Protein AF-A0A7C5P4D6-F1 (afdb_monomer)

Radius of gyration: 28.46 Å; Cα contacts (8 Å, |Δi|>4): 1474; chains: 1; bounding box: 68×71×88 Å

Structure (mmCIF, N/CA/C/O backbone):
data_AF-A0A7C5P4D6-F1
#
_entry.id   AF-A0A7C5P4D6-F1
#
loop_
_atom_site.group_PDB
_atom_site.id
_atom_site.type_symbol
_atom_site.label_atom_id
_atom_site.label_alt_id
_atom_site.label_comp_id
_atom_site.label_asym_id
_atom_site.label_entity_id
_atom_site.label_seq_id
_atom_site.pdbx_PDB_ins_code
_atom_site.Cartn_x
_atom_site.Cartn_y
_atom_site.Cartn_z
_atom_site.occupancy
_atom_site.B_iso_or_equiv
_atom_site.auth_seq_id
_atom_site.auth_comp_id
_atom_site.auth_asym_id
_atom_site.auth_atom_id
_atom_site.pdbx_PDB_model_num
ATOM 1 N N . MET A 1 1 ? -28.404 42.994 -26.371 1.00 26.83 1 MET A N 1
ATOM 2 C CA . MET A 1 1 ? -28.869 44.111 -25.516 1.00 26.83 1 MET A CA 1
ATOM 3 C C . MET A 1 1 ? -28.446 43.822 -24.074 1.00 26.83 1 MET A C 1
ATOM 5 O O . MET A 1 1 ? -28.413 42.658 -23.699 1.00 26.83 1 MET A O 1
ATOM 9 N N . LYS A 1 2 ? -27.979 44.840 -23.342 1.00 23.42 2 LYS A N 1
ATOM 10 C CA . LYS A 1 2 ? -27.209 44.763 -22.082 1.00 23.42 2 LYS A CA 1
ATOM 11 C C . LYS A 1 2 ? -28.049 44.432 -20.825 1.00 23.42 2 LYS A C 1
ATOM 13 O O . LYS A 1 2 ? -29.113 45.012 -20.668 1.00 23.42 2 LYS A O 1
ATOM 18 N N . MET A 1 3 ? -27.391 43.708 -19.897 1.00 22.25 3 MET A N 1
ATOM 19 C CA . MET A 1 3 ? -27.458 43.741 -18.408 1.00 22.25 3 MET A CA 1
ATOM 20 C C . MET A 1 3 ? -28.682 43.146 -17.661 1.00 22.25 3 MET A C 1
ATOM 22 O O . MET A 1 3 ? -29.772 43.150 -18.214 1.00 22.25 3 MET A O 1
ATOM 26 N N . PRO A 1 4 ? -28.576 42.805 -16.345 1.00 33.78 4 PRO A N 1
ATOM 27 C CA . PRO A 1 4 ? -27.425 42.291 -15.565 1.00 33.78 4 PRO A CA 1
ATOM 28 C C . PRO A 1 4 ? -27.786 41.177 -14.532 1.00 33.78 4 PRO A C 1
ATOM 30 O O . PRO A 1 4 ? -28.894 41.129 -14.009 1.00 33.78 4 PRO A O 1
ATOM 33 N N . PHE A 1 5 ? -26.812 40.352 -14.118 1.00 22.14 5 PHE A N 1
ATOM 34 C CA . PHE A 1 5 ? -26.905 39.506 -12.910 1.00 22.14 5 PHE A CA 1
ATOM 35 C C . PHE A 1 5 ? -26.071 40.111 -11.767 1.00 22.14 5 PHE A C 1
ATOM 37 O O . PHE A 1 5 ? -24.875 40.363 -11.921 1.00 22.14 5 PHE A O 1
ATOM 44 N N . ARG A 1 6 ? -26.708 40.351 -10.613 1.00 24.42 6 ARG A N 1
ATOM 45 C CA . ARG A 1 6 ? -26.084 40.775 -9.347 1.00 24.42 6 ARG A CA 1
ATOM 46 C C . ARG A 1 6 ? -25.871 39.563 -8.426 1.00 24.42 6 ARG A C 1
ATOM 48 O O . ARG A 1 6 ? -26.814 38.844 -8.138 1.00 24.42 6 ARG A O 1
ATOM 55 N N . ARG A 1 7 ? -24.637 39.461 -7.913 1.00 23.03 7 ARG A N 1
ATOM 56 C CA . ARG A 1 7 ? -24.198 39.007 -6.573 1.00 23.03 7 ARG A CA 1
ATOM 57 C C . ARG A 1 7 ? -24.751 37.686 -6.004 1.00 23.03 7 ARG A C 1
ATOM 59 O O . ARG A 1 7 ? -25.777 37.692 -5.343 1.00 23.03 7 ARG A O 1
ATOM 66 N N . VAL A 1 8 ? -23.896 36.657 -6.014 1.00 23.56 8 VAL A N 1
ATOM 67 C CA . VAL A 1 8 ? -23.558 35.876 -4.806 1.00 23.56 8 VAL A CA 1
ATOM 68 C C . VAL A 1 8 ? -22.040 35.639 -4.816 1.00 23.56 8 VAL A C 1
ATOM 70 O O . VAL A 1 8 ? -21.530 34.814 -5.564 1.00 23.56 8 VAL A O 1
ATOM 73 N N . ILE A 1 9 ? -21.309 36.420 -4.020 1.00 22.61 9 ILE A N 1
ATOM 74 C CA . ILE A 1 9 ? -19.924 36.153 -3.609 1.00 22.61 9 ILE A CA 1
ATOM 75 C C . ILE A 1 9 ? -19.968 36.122 -2.084 1.00 22.61 9 ILE A C 1
ATOM 77 O O . ILE A 1 9 ? -20.488 37.063 -1.491 1.00 22.61 9 ILE A O 1
ATOM 81 N N . VAL A 1 10 ? -19.460 35.044 -1.485 1.00 23.52 10 VAL A N 1
ATOM 82 C CA . VAL A 1 10 ? -18.476 34.974 -0.383 1.00 23.52 10 VAL A CA 1
ATOM 83 C C . VAL A 1 10 ? -18.488 33.523 0.147 1.00 23.52 10 VAL A C 1
ATOM 85 O O . VAL A 1 10 ? -19.527 32.879 0.183 1.00 23.52 10 VAL A O 1
ATOM 88 N N . VAL A 1 11 ? -17.309 33.026 0.543 1.00 23.59 11 VAL A N 1
ATOM 89 C CA . VAL A 1 11 ? -16.950 31.657 0.990 1.00 23.59 11 VAL A CA 1
ATOM 90 C C . VAL A 1 11 ? -16.502 30.691 -0.120 1.00 23.59 11 VAL A C 1
ATOM 92 O O . VAL A 1 11 ? -17.075 29.634 -0.348 1.00 23.59 11 VAL A O 1
ATOM 95 N N . SER A 1 12 ? -15.403 31.023 -0.803 1.00 24.80 12 SER A N 1
ATOM 96 C CA . SER A 1 12 ? -14.541 30.026 -1.483 1.00 24.80 12 SER A CA 1
ATOM 97 C C . SER A 1 12 ? -13.058 30.434 -1.567 1.00 24.80 12 SER A C 1
ATOM 99 O O . SER A 1 12 ? -12.270 29.773 -2.232 1.00 24.80 12 SER A O 1
ATOM 101 N N . ALA A 1 13 ? -12.630 31.495 -0.873 1.00 23.03 13 ALA A N 1
ATOM 102 C CA . ALA A 1 13 ? -11.321 32.118 -1.106 1.00 23.03 13 ALA A CA 1
ATOM 103 C C . ALA A 1 13 ? -10.241 31.853 -0.033 1.00 23.03 13 ALA A C 1
ATOM 105 O O . ALA A 1 13 ? -9.234 32.549 -0.025 1.00 23.03 13 ALA A O 1
ATOM 106 N N . LEU A 1 14 ? -10.390 30.857 0.851 1.00 22.22 14 LEU A N 1
ATOM 107 C CA . LEU A 1 14 ? -9.424 30.635 1.950 1.00 22.22 14 LEU A CA 1
ATOM 108 C C . LEU A 1 14 ? -8.687 29.285 1.951 1.00 22.22 14 LEU A C 1
ATOM 110 O O . LEU A 1 14 ? -8.008 28.970 2.917 1.00 22.22 14 LEU A O 1
ATOM 114 N N . PHE A 1 15 ? -8.728 28.515 0.858 1.00 25.66 15 PHE A N 1
ATOM 115 C CA . PHE A 1 15 ? -7.950 27.264 0.747 1.00 25.66 15 PHE A CA 1
ATOM 116 C C . PHE A 1 15 ? -7.085 27.138 -0.521 1.00 25.66 15 PHE A C 1
ATOM 118 O O . PHE A 1 15 ? -6.513 26.078 -0.768 1.00 25.66 15 PHE A O 1
ATOM 125 N N . ALA A 1 16 ? -6.957 28.207 -1.317 1.00 24.05 16 ALA A N 1
ATOM 126 C CA . ALA A 1 16 ? -6.231 28.186 -2.594 1.00 24.05 16 ALA A CA 1
ATOM 127 C C . ALA A 1 16 ? -4.831 28.837 -2.570 1.00 24.05 16 ALA A C 1
ATOM 129 O O . ALA A 1 16 ? -4.090 28.689 -3.536 1.00 24.05 16 ALA A O 1
ATOM 130 N N . LEU A 1 17 ? -4.417 29.491 -1.479 1.00 22.38 17 LEU A N 1
ATOM 131 C CA . LEU A 1 17 ? -3.050 30.005 -1.323 1.00 22.38 17 LEU A CA 1
ATOM 132 C C . LEU A 1 17 ? -2.296 29.216 -0.251 1.00 22.38 17 LEU A C 1
ATOM 134 O O . LEU A 1 17 ? -2.285 29.602 0.909 1.00 22.38 17 LEU A O 1
ATOM 138 N N . LEU A 1 18 ? -1.689 28.097 -0.656 1.00 24.03 18 LEU A N 1
ATOM 139 C CA . LEU A 1 18 ? -0.498 27.502 -0.014 1.00 24.03 18 LEU A CA 1
ATOM 140 C C . LEU A 1 18 ? 0.200 26.447 -0.903 1.00 24.03 18 LEU A C 1
ATOM 142 O O . LEU A 1 18 ? 1.052 25.698 -0.436 1.00 24.03 18 LEU A O 1
ATOM 146 N N . LEU A 1 19 ? -0.126 26.376 -2.198 1.00 28.89 19 LEU A N 1
ATOM 147 C CA . LEU A 1 19 ? 0.451 25.401 -3.128 1.00 28.89 19 LEU A CA 1
ATOM 148 C C . LEU A 1 19 ? 1.497 26.067 -4.024 1.00 28.89 19 LEU A C 1
ATOM 150 O O . LEU A 1 19 ? 1.265 26.319 -5.202 1.00 28.89 19 LEU A O 1
ATOM 154 N N . ALA A 1 20 ? 2.663 26.335 -3.439 1.00 22.45 20 ALA A N 1
ATOM 155 C CA . ALA A 1 20 ? 3.894 26.469 -4.206 1.00 22.45 20 ALA A CA 1
ATOM 156 C C . ALA A 1 20 ? 4.461 25.061 -4.490 1.00 22.45 20 ALA A C 1
ATOM 158 O O . ALA A 1 20 ? 4.421 24.196 -3.606 1.00 22.45 20 ALA A O 1
ATOM 159 N N . PRO A 1 21 ? 4.998 24.796 -5.694 1.00 24.83 21 PRO A N 1
ATOM 160 C CA . PRO A 1 21 ? 5.620 23.523 -6.011 1.00 24.83 21 PRO A CA 1
ATOM 161 C C . PRO A 1 21 ? 6.975 23.458 -5.306 1.00 24.83 21 PRO A C 1
ATOM 163 O O . PRO A 1 21 ? 7.963 24.018 -5.771 1.00 24.83 21 PRO A O 1
ATOM 166 N N . ALA A 1 22 ? 7.050 22.751 -4.181 1.00 22.30 22 ALA A N 1
ATOM 167 C CA . ALA A 1 22 ? 8.331 22.358 -3.609 1.00 22.30 22 ALA A CA 1
ATOM 168 C C . ALA A 1 22 ? 8.947 21.227 -4.455 1.00 22.30 22 ALA A C 1
ATOM 170 O O . ALA A 1 22 ? 9.077 20.092 -4.007 1.00 22.30 22 ALA A O 1
ATOM 171 N N . MET A 1 23 ? 9.369 21.542 -5.686 1.00 26.27 23 MET A N 1
ATOM 172 C CA . MET A 1 23 ? 10.496 20.857 -6.325 1.00 26.27 23 MET A CA 1
ATOM 173 C C . MET A 1 23 ? 11.778 21.341 -5.640 1.00 26.27 23 MET A C 1
ATOM 175 O O . MET A 1 23 ? 12.597 22.062 -6.196 1.00 26.27 23 MET A O 1
ATOM 179 N N . GLY A 1 24 ? 11.917 20.989 -4.370 1.00 21.66 24 GLY A N 1
ATOM 180 C CA . GLY A 1 24 ? 13.135 21.153 -3.602 1.00 21.66 24 GLY A CA 1
ATOM 181 C C . GLY A 1 24 ? 13.577 19.770 -3.184 1.00 21.66 24 GLY A C 1
ATOM 182 O O . GLY A 1 24 ? 12.738 18.923 -2.889 1.00 21.66 24 GLY A O 1
ATOM 183 N N . LYS A 1 25 ? 14.888 19.535 -3.175 1.00 25.05 25 LYS A N 1
ATOM 184 C CA . LYS A 1 25 ? 15.529 18.361 -2.587 1.00 25.05 25 LYS A CA 1
ATOM 185 C C . LYS A 1 25 ? 15.072 18.212 -1.132 1.00 25.05 25 LYS A C 1
ATOM 187 O O . LYS A 1 25 ? 15.758 18.631 -0.207 1.00 25.05 25 LYS A O 1
ATOM 192 N N . GLY A 1 26 ? 13.911 17.603 -0.926 1.00 22.36 26 GLY A N 1
ATOM 193 C CA . GLY A 1 26 ? 13.533 16.992 0.324 1.00 22.36 26 GLY A CA 1
ATOM 194 C C . GLY A 1 26 ? 14.434 15.787 0.459 1.00 22.36 26 GLY A C 1
ATOM 195 O O . GLY A 1 26 ? 14.044 14.675 0.122 1.00 22.36 26 GLY A O 1
ATOM 196 N N . GLN A 1 27 ? 15.668 16.019 0.909 1.00 23.50 27 GLN A N 1
ATOM 197 C CA . GLN A 1 27 ? 16.342 15.024 1.712 1.00 23.50 27 GLN A CA 1
ATOM 198 C C . GLN A 1 27 ? 15.290 14.592 2.728 1.00 23.50 27 GLN A C 1
ATOM 200 O O . GLN A 1 27 ? 14.943 15.351 3.636 1.00 23.50 27 GLN A O 1
ATOM 205 N N . ALA A 1 28 ? 14.741 13.392 2.548 1.00 24.66 28 ALA A N 1
ATOM 206 C CA . ALA A 1 28 ? 14.330 12.619 3.690 1.00 24.66 28 ALA A CA 1
ATOM 207 C C . ALA A 1 28 ? 15.580 12.625 4.562 1.00 24.66 28 ALA A C 1
ATOM 209 O O . ALA A 1 28 ? 16.546 11.921 4.263 1.00 24.66 28 ALA A O 1
ATOM 210 N N . LYS A 1 29 ? 15.627 13.525 5.555 1.00 24.00 29 LYS A N 1
ATOM 211 C CA . LYS A 1 29 ? 16.566 13.374 6.649 1.00 24.00 29 LYS A CA 1
ATOM 212 C C . LYS A 1 29 ? 16.339 11.930 7.053 1.00 24.00 29 LYS A C 1
ATOM 214 O O . LYS A 1 29 ? 15.217 11.565 7.420 1.00 24.00 29 LYS A O 1
ATOM 219 N N . GLY A 1 30 ? 17.360 11.095 6.850 1.00 25.16 30 GLY A N 1
ATOM 220 C CA . GLY A 1 30 ? 17.362 9.756 7.411 1.00 25.16 30 GLY A CA 1
ATOM 221 C C . GLY A 1 30 ? 16.930 9.878 8.870 1.00 25.16 30 GLY A C 1
ATOM 222 O O . GLY A 1 30 ? 17.080 10.968 9.440 1.00 25.16 30 GLY A O 1
ATOM 223 N N . PRO A 1 31 ? 16.347 8.826 9.471 1.00 28.80 31 PRO A N 1
ATOM 224 C CA . PRO A 1 31 ? 16.069 8.879 10.896 1.00 28.80 31 PRO A CA 1
ATOM 225 C C . PRO A 1 31 ? 17.341 9.408 11.543 1.00 28.80 31 PRO A C 1
ATOM 227 O O . PRO A 1 31 ? 18.420 8.856 11.299 1.00 28.80 31 PRO A O 1
ATOM 230 N N . ALA A 1 32 ? 17.227 10.558 12.221 1.00 27.02 32 ALA A N 1
ATOM 231 C CA . ALA A 1 32 ? 18.311 11.048 13.043 1.00 27.02 32 ALA A CA 1
ATOM 232 C C . ALA A 1 32 ? 18.771 9.820 13.812 1.00 27.02 32 ALA A C 1
ATOM 234 O O . ALA A 1 32 ? 17.933 9.086 14.342 1.00 27.02 32 ALA A O 1
ATOM 235 N N . THR A 1 33 ? 20.059 9.517 13.731 1.00 28.22 33 THR A N 1
ATOM 236 C CA . THR A 1 33 ? 20.662 8.460 14.520 1.00 28.22 33 THR A CA 1
ATOM 237 C C . THR A 1 33 ? 20.361 8.790 15.975 1.00 28.22 33 THR A C 1
ATOM 239 O O . THR A 1 33 ? 21.097 9.533 16.611 1.00 28.22 33 THR A O 1
ATOM 242 N N . THR A 1 34 ? 19.245 8.281 16.497 1.00 32.47 34 THR A N 1
ATOM 243 C CA . THR A 1 34 ? 18.974 8.195 17.924 1.00 32.47 34 THR A CA 1
ATOM 244 C C . THR A 1 34 ? 19.808 7.018 18.400 1.00 32.47 34 THR A C 1
ATOM 246 O O . THR A 1 34 ? 19.328 5.901 18.602 1.00 32.47 34 THR A O 1
ATOM 249 N N . SER A 1 35 ? 21.119 7.249 18.422 1.00 31.47 35 SER A N 1
ATOM 250 C CA . SER A 1 35 ? 22.044 6.517 19.261 1.00 31.47 35 SER A CA 1
ATOM 251 C C . SER A 1 35 ? 21.631 6.801 20.701 1.00 31.47 35 SER A C 1
ATOM 253 O O . SER A 1 35 ? 21.723 7.940 21.153 1.00 31.47 35 SER A O 1
ATOM 255 N N . GLY A 1 36 ? 21.130 5.768 21.370 1.00 36.59 36 GLY A N 1
ATOM 256 C CA . GLY A 1 36 ? 20.595 5.831 22.723 1.00 36.59 36 GLY A CA 1
ATOM 257 C C . GLY A 1 36 ? 19.116 5.473 22.726 1.00 36.59 36 GLY A C 1
ATOM 258 O O . GLY A 1 36 ? 18.284 6.214 22.212 1.00 36.59 36 GLY A O 1
ATOM 259 N N . VAL A 1 37 ? 18.782 4.319 23.302 1.00 45.53 37 VAL A N 1
ATOM 260 C CA . VAL A 1 37 ? 17.476 4.159 23.949 1.00 45.53 37 VAL A CA 1
ATOM 261 C C . VAL A 1 37 ? 17.369 5.356 24.895 1.00 45.53 37 VAL A C 1
ATOM 263 O O . VAL A 1 37 ? 18.278 5.531 25.706 1.00 45.53 37 VAL A O 1
ATOM 266 N N . ASP A 1 38 ? 16.359 6.221 24.735 1.00 57.31 38 ASP A N 1
ATOM 267 C CA . ASP A 1 38 ? 16.073 7.253 25.740 1.00 57.31 38 ASP A CA 1
ATOM 268 C C . ASP A 1 38 ? 16.117 6.542 27.097 1.00 57.31 38 ASP A C 1
ATOM 270 O O . ASP A 1 38 ? 15.416 5.544 27.272 1.00 57.31 38 ASP A O 1
ATOM 274 N N . SER A 1 39 ? 16.976 6.991 28.017 1.00 63.94 39 SER A N 1
ATOM 275 C CA . SER A 1 39 ? 17.373 6.300 29.263 1.00 63.94 39 SER A CA 1
ATOM 276 C C . SER A 1 39 ? 16.221 5.923 30.213 1.00 63.94 39 SER A C 1
ATOM 278 O O . SER A 1 39 ? 16.452 5.350 31.274 1.00 63.94 39 SER A O 1
ATOM 280 N N . TYR A 1 40 ? 14.985 6.236 29.828 1.00 74.50 40 TYR A N 1
ATOM 281 C CA . TYR A 1 40 ? 13.726 6.008 30.526 1.00 74.50 40 TYR A CA 1
ATOM 282 C C . TYR A 1 40 ? 12.978 4.746 30.080 1.00 74.50 40 TYR A C 1
ATOM 284 O O . TYR A 1 40 ? 12.068 4.302 30.779 1.00 74.50 40 TYR A O 1
ATOM 292 N N . TYR A 1 41 ? 13.322 4.173 28.924 1.00 83.88 41 TYR A N 1
ATOM 293 C CA . TYR A 1 41 ? 12.714 2.934 28.450 1.00 83.88 41 TYR A CA 1
ATOM 294 C C . TYR A 1 41 ? 13.591 1.733 28.797 1.00 83.88 41 TYR A C 1
ATOM 296 O O . TYR A 1 41 ? 14.725 1.620 28.338 1.00 83.88 41 TYR A O 1
ATOM 304 N N . THR A 1 42 ? 13.034 0.791 29.553 1.00 84.19 42 THR A N 1
ATOM 305 C CA . THR A 1 42 ? 13.656 -0.521 29.802 1.00 84.19 42 THR A CA 1
ATOM 306 C C . THR A 1 42 ? 13.554 -1.435 28.579 1.00 84.19 42 THR A C 1
ATOM 308 O O . THR A 1 42 ? 14.387 -2.317 28.385 1.00 84.19 42 THR A O 1
ATOM 311 N N . VAL A 1 43 ? 12.559 -1.190 27.718 1.00 82.38 43 VAL A N 1
ATOM 312 C CA . VAL A 1 43 ? 12.343 -1.895 26.451 1.00 82.38 43 VAL A CA 1
ATOM 313 C C . VAL A 1 43 ? 12.235 -0.877 25.327 1.00 82.38 43 VAL A C 1
ATOM 315 O O . VAL A 1 43 ? 11.452 0.067 25.410 1.00 82.38 43 VAL A O 1
ATOM 318 N N . LYS A 1 44 ? 12.989 -1.084 24.242 1.00 82.25 44 LYS A N 1
ATOM 319 C CA . LYS A 1 44 ? 12.947 -0.193 23.078 1.00 82.25 44 LYS A CA 1
ATOM 320 C C . LYS A 1 44 ? 11.508 -0.086 22.538 1.00 82.25 44 LYS A C 1
ATOM 322 O O . LYS A 1 44 ? 10.923 -1.120 22.211 1.00 82.25 44 LYS A O 1
ATOM 327 N N . PRO A 1 45 ? 10.948 1.130 22.390 1.00 85.94 45 PRO A N 1
ATOM 328 C CA . PRO A 1 45 ? 9.602 1.300 21.856 1.00 85.94 45 PRO A CA 1
ATOM 329 C C . PRO A 1 45 ? 9.448 0.696 20.456 1.00 85.94 45 PRO A C 1
ATOM 331 O O . PRO A 1 45 ? 10.288 0.897 19.575 1.00 85.94 45 PRO A O 1
ATOM 334 N N . MET A 1 46 ? 8.353 -0.039 20.255 1.00 87.19 46 MET A N 1
ATOM 335 C CA . MET A 1 46 ? 8.069 -0.760 19.009 1.00 87.19 46 MET A CA 1
ATOM 336 C C . MET A 1 46 ? 7.322 0.095 17.976 1.00 87.19 46 MET A C 1
ATOM 338 O O . MET A 1 46 ? 7.450 -0.152 16.778 1.00 87.19 46 MET A O 1
ATOM 342 N N . PHE A 1 47 ? 6.550 1.090 18.425 1.00 89.38 47 PHE A N 1
ATOM 343 C CA . PHE A 1 47 ? 5.606 1.844 17.598 1.00 89.38 47 PHE A CA 1
ATOM 344 C C . PHE A 1 47 ? 6.057 3.291 17.436 1.00 89.38 47 PHE A C 1
ATOM 346 O O . PHE A 1 47 ? 5.927 4.094 18.358 1.00 89.38 47 PHE A O 1
ATOM 353 N N . HIS A 1 48 ? 6.565 3.655 16.262 1.00 87.81 48 HIS A N 1
ATOM 354 C CA . HIS A 1 48 ? 6.878 5.045 15.958 1.00 87.81 48 HIS A CA 1
ATOM 355 C C . HIS A 1 48 ? 5.640 5.758 15.375 1.00 87.81 48 HIS A C 1
ATOM 357 O O . HIS A 1 48 ? 4.926 5.137 14.593 1.00 87.81 48 HIS A O 1
ATOM 363 N N . PRO A 1 49 ? 5.406 7.050 15.678 1.00 86.31 49 PRO A N 1
ATOM 364 C CA . PRO A 1 49 ? 6.096 7.824 16.710 1.00 86.31 49 PRO A CA 1
ATOM 365 C C . PRO A 1 49 ? 5.753 7.301 18.109 1.00 86.31 49 PRO A C 1
ATOM 367 O O . PRO A 1 49 ? 4.623 6.876 18.352 1.00 86.31 49 PRO A O 1
ATOM 370 N N . TYR A 1 50 ? 6.730 7.353 19.013 1.00 85.88 50 TYR A N 1
ATOM 371 C CA . TYR A 1 50 ? 6.580 7.064 20.442 1.00 85.88 50 TYR A CA 1
ATOM 372 C C . TYR A 1 50 ? 6.928 8.314 21.271 1.00 85.88 50 TYR A C 1
ATOM 374 O O . TYR A 1 50 ? 7.636 9.191 20.762 1.00 85.88 50 TYR A O 1
ATOM 382 N N . PRO A 1 51 ? 6.439 8.436 22.520 1.00 83.38 51 PRO A N 1
ATOM 383 C CA . PRO A 1 51 ? 6.792 9.558 23.396 1.00 83.38 51 PRO A CA 1
ATOM 384 C C . PRO A 1 51 ? 8.307 9.646 23.661 1.00 83.38 51 PRO A C 1
ATOM 386 O O . PRO A 1 51 ? 8.939 8.627 23.919 1.00 83.38 51 PRO A O 1
ATOM 389 N N . GLY A 1 52 ? 8.899 10.843 23.617 1.00 73.19 52 GLY A N 1
ATOM 390 C CA . GLY A 1 52 ? 10.329 11.081 23.891 1.00 73.19 52 GLY A CA 1
ATOM 391 C C . GLY A 1 52 ? 10.546 12.338 24.742 1.00 73.19 52 GLY A C 1
ATOM 392 O O . GLY A 1 52 ? 9.609 13.107 24.934 1.00 73.19 52 GLY A O 1
ATOM 393 N N . ILE A 1 53 ? 11.769 12.559 25.243 1.00 53.72 53 ILE A N 1
ATOM 394 C CA . ILE A 1 53 ? 12.064 13.554 26.302 1.00 53.72 53 ILE A CA 1
ATOM 395 C C . ILE A 1 53 ? 11.830 15.005 25.838 1.00 53.72 53 ILE A C 1
ATOM 397 O O . ILE A 1 53 ? 11.182 15.783 26.521 1.00 53.72 53 ILE A O 1
ATOM 401 N N . MET A 1 54 ? 12.312 15.376 24.645 1.00 50.53 54 MET A N 1
ATOM 402 C CA . MET A 1 54 ? 12.382 16.789 24.222 1.00 50.53 54 MET A CA 1
ATOM 403 C C . MET A 1 54 ? 11.139 17.316 23.484 1.00 50.53 54 MET A C 1
ATOM 405 O O . MET A 1 54 ? 11.176 18.403 22.903 1.00 50.53 54 MET A O 1
ATOM 409 N N . LYS A 1 55 ? 10.039 16.557 23.437 1.00 59.38 55 LYS A N 1
ATOM 410 C CA . LYS A 1 55 ? 8.792 17.000 22.797 1.00 59.38 55 LYS A CA 1
ATOM 411 C C . LYS A 1 55 ? 7.619 16.694 23.711 1.00 59.38 55 LYS A C 1
ATOM 413 O O . LYS A 1 55 ? 7.386 15.531 24.017 1.00 59.38 55 LYS A O 1
ATOM 418 N N . GLN A 1 56 ? 6.847 17.724 24.069 1.00 66.62 56 GLN A N 1
ATOM 419 C CA . GLN A 1 56 ? 5.498 17.526 24.600 1.00 66.62 56 GLN A CA 1
ATOM 420 C C . GLN A 1 56 ? 4.764 16.540 23.687 1.00 66.62 56 GLN A C 1
ATOM 422 O O . GLN A 1 56 ? 4.642 16.771 22.480 1.00 66.62 56 GLN A O 1
ATOM 427 N N . PHE A 1 57 ? 4.350 15.414 24.261 1.00 84.94 57 PHE A N 1
ATOM 428 C CA . PHE A 1 57 ? 3.648 14.361 23.547 1.00 84.94 57 PHE A CA 1
ATOM 429 C C . PHE A 1 57 ? 2.241 14.268 24.118 1.00 84.94 57 PHE A C 1
ATOM 431 O O . PHE A 1 57 ? 2.064 13.994 25.301 1.00 84.94 57 PHE A O 1
ATOM 438 N N . SER A 1 58 ? 1.241 14.476 23.271 1.00 88.88 58 SER A N 1
ATOM 439 C CA . SER A 1 58 ? -0.158 14.325 23.657 1.00 88.88 58 SER A CA 1
ATOM 440 C C . SER A 1 58 ? -0.646 12.944 23.239 1.00 88.88 58 SER A C 1
ATOM 442 O O . SER A 1 58 ? -0.426 12.518 22.102 1.00 88.88 58 SER A O 1
ATOM 444 N N . VAL A 1 59 ? -1.314 12.244 24.151 1.00 92.81 59 VAL A N 1
ATOM 445 C CA . VAL A 1 59 ? -2.203 11.127 23.836 1.00 92.81 59 VAL A CA 1
ATOM 446 C C . VAL A 1 59 ? -3.592 11.743 23.646 1.00 92.81 59 VAL A C 1
ATOM 448 O O . VAL A 1 59 ? -4.245 12.059 24.644 1.00 92.81 59 VAL A O 1
ATOM 451 N N . PRO A 1 60 ? -4.065 11.942 22.396 1.00 91.81 60 PRO A N 1
ATOM 452 C CA . PRO A 1 60 ? -5.244 12.774 22.129 1.00 91.81 60 PRO A CA 1
ATOM 453 C C . PRO A 1 60 ? -6.536 12.240 22.748 1.00 91.81 60 PRO A C 1
ATOM 455 O O . PRO A 1 60 ? -7.492 12.991 22.908 1.00 91.81 60 PRO A O 1
ATOM 458 N N . ARG A 1 61 ? -6.562 10.949 23.100 1.00 93.81 61 ARG A N 1
ATOM 459 C CA . ARG A 1 61 ? -7.697 10.298 23.742 1.00 93.81 61 ARG A CA 1
ATOM 460 C C . ARG A 1 61 ? -7.264 9.143 24.629 1.00 93.81 61 ARG A C 1
ATOM 462 O O . ARG A 1 61 ? -6.498 8.278 24.211 1.00 93.81 61 ARG A O 1
ATOM 469 N N . PHE A 1 62 ? -7.838 9.090 25.823 1.00 96.88 62 PHE A N 1
ATOM 470 C CA . PHE A 1 62 ? -7.759 7.968 26.744 1.00 96.88 62 PHE A CA 1
ATOM 471 C C . PHE A 1 62 ? -9.010 7.080 26.622 1.00 96.88 62 PHE A C 1
ATOM 473 O O . PHE A 1 62 ? -9.780 6.911 27.566 1.00 96.88 62 PHE A O 1
ATOM 480 N N . GLY A 1 63 ? -9.235 6.559 25.412 1.00 96.50 63 GLY A N 1
ATOM 481 C CA . GLY A 1 63 ? -10.360 5.688 25.065 1.00 96.50 63 GLY A CA 1
ATOM 482 C C . GLY A 1 63 ? -11.729 6.164 25.596 1.00 96.50 63 GLY A C 1
ATOM 483 O O . GLY A 1 63 ? -12.042 7.359 25.517 1.00 96.50 63 GLY A O 1
ATOM 484 N N . PRO A 1 64 ? -12.547 5.263 26.180 1.00 97.69 64 PRO A N 1
ATOM 485 C CA . PRO A 1 64 ? -13.877 5.591 26.696 1.00 97.69 64 PRO A CA 1
ATOM 486 C C . PRO A 1 64 ? -13.874 6.416 27.994 1.00 97.69 64 PRO A C 1
ATOM 488 O O . PRO A 1 64 ? -14.942 6.812 28.447 1.00 97.69 64 PRO A O 1
ATOM 491 N N . VAL A 1 65 ? -12.716 6.716 28.597 1.00 98.25 65 VAL A N 1
ATOM 492 C CA . VAL A 1 65 ? -12.645 7.645 29.743 1.00 98.25 65 VAL A CA 1
ATOM 493 C C . VAL A 1 65 ? -13.055 9.052 29.296 1.00 98.25 65 VAL A C 1
ATOM 495 O O . VAL A 1 65 ? -13.767 9.749 30.014 1.00 98.25 65 VAL A O 1
ATOM 498 N N . GLY A 1 66 ? -12.651 9.446 28.081 1.00 96.62 66 GLY A N 1
ATOM 499 C CA . GLY A 1 66 ? -12.995 10.735 27.478 1.00 96.62 66 GLY A CA 1
ATOM 500 C C . GLY A 1 66 ? -12.176 11.916 27.997 1.00 96.62 66 GLY A C 1
ATOM 501 O O . GLY A 1 66 ? -12.692 13.023 28.127 1.00 96.62 66 GLY A O 1
ATOM 502 N N . ILE A 1 67 ? -10.889 11.696 28.266 1.00 97.50 67 ILE A N 1
ATOM 503 C CA . ILE A 1 67 ? -9.898 12.771 28.409 1.00 97.50 67 ILE A CA 1
ATOM 504 C C . ILE A 1 67 ? -8.758 12.591 27.408 1.00 97.50 67 ILE A C 1
ATOM 506 O O . ILE A 1 67 ? -8.505 11.468 26.981 1.00 97.50 67 ILE A O 1
ATOM 510 N N . SER A 1 68 ? -8.031 13.657 27.073 1.00 96.06 68 SER A N 1
ATOM 511 C CA . SER A 1 68 ? -6.673 13.529 26.524 1.00 96.06 68 SER A CA 1
ATOM 512 C C . SER A 1 68 ? -5.643 13.577 27.656 1.00 96.06 68 SER A C 1
ATOM 514 O O . SER A 1 68 ? -5.898 14.170 28.711 1.00 96.06 68 SER A O 1
ATOM 516 N N . ILE A 1 69 ? -4.483 12.954 27.448 1.00 95.50 69 ILE A N 1
ATOM 517 C CA . ILE A 1 69 ? -3.377 12.948 28.414 1.00 95.50 69 ILE A CA 1
ATOM 518 C C . ILE A 1 69 ? -2.170 13.625 27.775 1.00 95.50 69 ILE A C 1
ATOM 520 O O . ILE A 1 69 ? -1.628 13.141 26.784 1.00 95.50 69 ILE A O 1
ATOM 524 N N . GLU A 1 70 ? -1.734 14.732 28.364 1.00 94.00 70 GLU A N 1
ATOM 525 C CA . GLU A 1 70 ? -0.479 15.391 28.010 1.00 94.00 70 GLU A CA 1
ATOM 526 C C . GLU A 1 70 ? 0.657 14.757 28.808 1.00 94.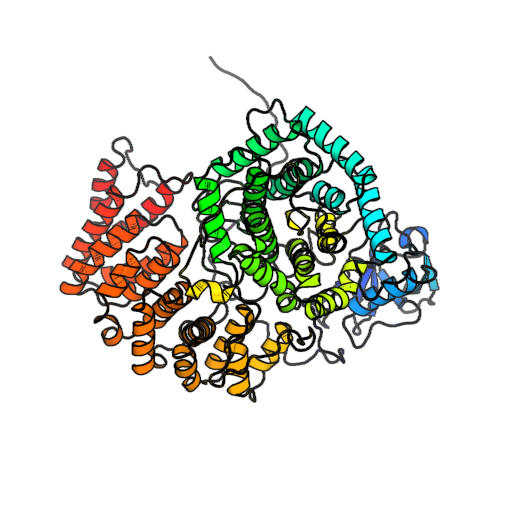00 70 GLU A C 1
ATOM 528 O O . GLU A 1 70 ? 0.619 14.744 30.041 1.00 94.00 70 GLU A O 1
ATOM 533 N N . LEU A 1 71 ? 1.669 14.246 28.110 1.00 91.31 71 LEU A N 1
ATOM 534 C CA . LEU A 1 71 ? 2.887 13.740 28.728 1.00 91.31 71 LEU A CA 1
ATOM 535 C C . LEU A 1 71 ? 3.864 14.905 28.932 1.00 91.31 71 LEU A C 1
ATOM 537 O O . LEU A 1 71 ? 4.209 15.620 27.987 1.00 91.31 71 LEU A O 1
ATOM 541 N N . THR A 1 72 ? 4.289 15.106 30.177 1.00 86.88 72 THR A N 1
ATOM 542 C CA . THR A 1 72 ? 5.142 16.216 30.618 1.00 86.88 72 THR A CA 1
ATOM 543 C C . THR A 1 72 ? 6.434 15.717 31.251 1.00 86.88 72 THR A C 1
ATOM 545 O O . THR A 1 72 ? 6.561 14.542 31.578 1.00 86.88 72 THR A O 1
ATOM 548 N N . GLU A 1 73 ? 7.378 16.633 31.465 1.00 78.69 73 GLU A N 1
ATOM 549 C CA . GLU A 1 73 ? 8.565 16.375 32.282 1.00 78.69 73 GLU A CA 1
ATOM 550 C C . GLU A 1 73 ? 8.255 16.434 33.797 1.00 78.69 73 GLU A C 1
ATOM 552 O O . GLU A 1 73 ? 7.323 17.152 34.191 1.00 78.69 73 GLU A O 1
ATOM 557 N N . PRO A 1 74 ? 9.024 15.720 34.653 1.00 77.75 74 PRO A N 1
ATOM 558 C CA . PRO A 1 74 ? 10.029 14.707 34.291 1.00 77.75 74 PRO A CA 1
ATOM 559 C C . PRO A 1 74 ? 9.378 13.528 33.556 1.00 77.75 74 PRO A C 1
ATOM 561 O O . PRO A 1 74 ? 8.163 13.374 33.636 1.00 77.75 74 PRO A O 1
ATOM 564 N N . ALA A 1 75 ? 10.162 12.754 32.797 1.00 77.00 75 ALA A N 1
ATOM 565 C CA . ALA A 1 75 ? 9.649 11.750 31.859 1.00 77.00 75 ALA A CA 1
ATOM 566 C C . ALA A 1 75 ? 8.458 10.950 32.420 1.00 77.00 75 ALA A C 1
ATOM 568 O O . ALA A 1 75 ? 8.520 10.430 33.534 1.00 77.00 75 ALA A O 1
ATOM 569 N N . PHE A 1 76 ? 7.394 10.862 31.615 1.00 77.50 76 PHE A N 1
ATOM 570 C CA . PHE A 1 76 ? 6.118 10.217 31.946 1.00 77.50 76 PHE A CA 1
ATOM 571 C C . PHE A 1 76 ? 5.233 10.926 32.984 1.00 77.50 76 PHE A C 1
ATOM 573 O O . PHE A 1 76 ? 4.213 10.367 33.394 1.00 77.50 76 PHE A O 1
ATOM 580 N N . GLY A 1 77 ? 5.548 12.169 33.359 1.00 88.75 77 GLY A N 1
ATOM 581 C CA . GLY A 1 77 ? 4.587 13.044 34.024 1.00 88.75 77 GLY A CA 1
ATOM 582 C C . GLY A 1 77 ? 3.314 13.181 33.186 1.00 88.75 77 GLY A C 1
ATOM 583 O O . GLY A 1 77 ? 3.361 13.141 31.957 1.00 88.75 77 GLY A O 1
ATOM 584 N N . MET A 1 78 ? 2.162 13.315 33.838 1.00 93.62 78 MET A N 1
ATOM 585 C CA . MET A 1 78 ? 0.866 13.346 33.163 1.00 93.62 78 MET A CA 1
ATOM 586 C C . MET A 1 78 ? 0.061 14.575 33.568 1.00 93.62 78 MET A C 1
ATOM 588 O O . MET A 1 78 ? -0.004 14.935 34.747 1.00 93.62 78 MET A O 1
ATOM 592 N N . LYS A 1 79 ? -0.631 15.175 32.600 1.00 95.50 79 LYS A N 1
ATOM 593 C CA . LYS A 1 79 ? -1.679 16.170 32.842 1.00 95.50 79 LYS A CA 1
ATOM 594 C C . LYS A 1 79 ? -2.932 15.860 32.037 1.00 95.50 79 LYS A C 1
ATOM 596 O O . LYS A 1 79 ? -2.855 15.334 30.930 1.00 95.50 79 LYS A O 1
ATOM 601 N N . VAL A 1 80 ? -4.085 16.258 32.564 1.00 97.44 80 VAL A N 1
ATOM 602 C CA . VAL A 1 80 ? -5.340 16.283 31.804 1.00 97.44 80 VAL A CA 1
ATOM 603 C C . VAL A 1 80 ? -5.202 17.323 30.688 1.00 97.44 80 VAL A C 1
ATOM 605 O O . VAL A 1 80 ? -5.018 18.509 30.967 1.00 97.44 80 VAL A O 1
ATOM 608 N N . GLY A 1 81 ? -5.290 16.907 29.426 1.00 96.06 81 GLY A N 1
ATOM 609 C CA . GLY A 1 81 ? -5.200 17.820 28.284 1.00 96.06 81 GLY A CA 1
ATOM 610 C C . GLY A 1 81 ? -6.554 18.418 27.910 1.00 96.06 81 GLY A C 1
ATOM 611 O O . GLY A 1 81 ? -6.741 19.633 27.948 1.00 96.06 81 GLY A O 1
ATOM 612 N N . THR A 1 82 ? -7.526 17.574 27.587 1.00 96.12 82 THR A N 1
ATOM 613 C CA . THR A 1 82 ? -8.919 17.952 27.316 1.00 96.12 82 THR A CA 1
ATOM 614 C C . THR A 1 82 ? -9.864 17.005 28.031 1.00 96.12 82 THR A C 1
ATOM 616 O O . THR A 1 82 ? -9.518 15.850 28.249 1.00 96.12 82 THR A O 1
ATOM 619 N N . VAL A 1 83 ? -11.065 17.481 28.351 1.00 97.75 83 VAL A N 1
ATOM 620 C CA . VAL A 1 83 ? -12.182 16.645 28.802 1.00 97.75 83 VAL A CA 1
ATOM 621 C C . VAL A 1 83 ? -13.223 16.671 27.690 1.00 97.75 83 VAL A C 1
ATOM 623 O O . VAL A 1 83 ? -13.636 17.746 27.258 1.00 97.75 83 VAL A O 1
ATOM 626 N N . GLU A 1 84 ? -13.568 15.505 27.154 1.00 95.69 84 GLU A N 1
ATOM 627 C CA . GLU A 1 84 ? -14.514 15.391 26.050 1.00 95.69 84 GLU A CA 1
ATOM 628 C C . GLU A 1 84 ? -15.942 15.638 26.549 1.00 95.69 84 GLU A C 1
ATOM 630 O O . GLU A 1 84 ? -16.371 15.050 27.544 1.00 95.69 84 GLU A O 1
ATOM 635 N N . LYS A 1 85 ? -16.704 16.465 25.831 1.00 95.62 85 LYS A N 1
ATOM 636 C CA . LYS A 1 85 ? -18.122 16.697 26.126 1.00 95.62 85 LYS A CA 1
ATOM 637 C C . LYS A 1 85 ? -18.901 15.384 26.078 1.00 95.62 85 LYS A C 1
ATOM 639 O O . LYS A 1 85 ? -18.660 14.593 25.173 1.00 95.62 85 LYS A O 1
ATOM 644 N N . GLY A 1 86 ? -19.829 15.172 27.006 1.00 95.50 86 GLY A N 1
ATOM 645 C CA . GLY A 1 86 ? -20.676 13.983 27.133 1.00 95.50 86 GLY A CA 1
ATOM 646 C C . GLY A 1 86 ? -19.962 12.739 27.666 1.00 95.50 86 GLY A C 1
ATOM 647 O O . GLY A 1 86 ? -20.581 11.680 27.751 1.00 95.50 86 GLY A O 1
ATOM 648 N N . SER A 1 87 ? -18.672 12.837 27.998 1.00 97.56 87 SER A N 1
ATOM 649 C CA . SER A 1 87 ? -17.879 11.685 28.420 1.00 97.56 87 SER A CA 1
ATOM 650 C C . SER A 1 87 ? -18.101 11.287 29.882 1.00 97.56 87 SER A C 1
ATOM 652 O O . SER A 1 87 ? -18.498 12.120 30.704 1.00 97.56 87 SER A O 1
ATOM 654 N N . PRO A 1 88 ? -17.736 10.044 30.254 1.00 98.31 88 PRO A N 1
ATOM 655 C CA . PRO A 1 88 ? -17.645 9.635 31.651 1.00 98.31 88 PRO A CA 1
ATOM 656 C C . PRO A 1 88 ? -16.778 10.559 32.512 1.00 98.31 88 PRO A C 1
ATOM 658 O O . PRO A 1 88 ? -17.111 10.804 33.670 1.00 98.31 88 PRO A O 1
ATOM 661 N N . ALA A 1 89 ? -15.687 11.098 31.962 1.00 98.19 89 ALA A N 1
ATOM 662 C CA . ALA A 1 89 ? -14.848 12.064 32.657 1.00 98.19 89 ALA A CA 1
ATOM 663 C C . ALA A 1 89 ? -15.567 13.393 32.925 1.00 98.19 89 ALA A C 1
ATOM 665 O O . ALA A 1 89 ? -15.496 13.897 34.049 1.00 98.19 89 ALA A O 1
ATOM 666 N N . GLU A 1 90 ? -16.279 13.948 31.937 1.00 98.19 90 GLU A N 1
ATOM 667 C CA . GLU A 1 90 ? -17.065 15.178 32.117 1.00 98.19 90 GLU A CA 1
ATOM 668 C C . GLU A 1 90 ? -18.157 14.987 33.175 1.00 98.19 90 GLU A C 1
ATOM 670 O O . GLU A 1 90 ? -18.323 15.844 34.042 1.00 98.19 90 GLU A O 1
ATOM 675 N N . ALA A 1 91 ? -18.831 13.831 33.171 1.00 97.75 91 ALA A N 1
ATOM 676 C CA . ALA A 1 91 ? -19.896 13.503 34.119 1.00 97.75 91 ALA A CA 1
ATOM 677 C C . ALA A 1 91 ? -19.446 13.530 35.593 1.00 97.75 91 ALA A C 1
ATOM 679 O O . ALA A 1 91 ? -20.276 13.689 36.486 1.00 97.75 91 ALA A O 1
ATOM 680 N N . THR A 1 92 ? -18.140 13.418 35.868 1.00 97.31 92 THR A N 1
ATOM 681 C CA . THR A 1 92 ? -17.615 13.577 37.233 1.00 97.31 92 THR A CA 1
ATOM 682 C C . THR A 1 92 ? -17.687 15.017 37.743 1.00 97.31 92 THR A C 1
ATOM 684 O O . THR A 1 92 ? -17.681 15.226 38.953 1.00 97.31 92 THR A O 1
ATOM 687 N N . GLY A 1 93 ? -17.670 16.017 36.851 1.00 96.75 93 GLY A N 1
ATOM 688 C CA . GLY A 1 93 ? -17.557 17.443 37.185 1.00 96.75 93 GLY A CA 1
ATOM 689 C C . GLY A 1 93 ? -16.226 17.863 37.832 1.00 96.75 93 GLY A C 1
ATOM 690 O O . GLY A 1 93 ? -16.047 19.036 38.166 1.00 96.75 93 GLY A O 1
ATOM 691 N N . LYS A 1 94 ? -15.286 16.927 38.019 1.00 96.88 94 LYS A N 1
ATOM 692 C CA . LYS A 1 94 ? -14.061 17.116 38.815 1.00 96.88 94 LYS A CA 1
ATOM 693 C C . LYS A 1 94 ? -12.789 17.237 37.979 1.00 96.88 94 LYS A C 1
ATOM 695 O O . LYS A 1 94 ? -11.820 17.847 38.432 1.00 96.88 94 LYS A O 1
ATOM 700 N N . LEU A 1 95 ? -12.795 16.687 36.764 1.00 97.50 95 LEU A N 1
ATOM 701 C CA . LEU A 1 95 ? -11.651 16.737 35.855 1.00 97.50 95 LEU A CA 1
ATOM 702 C C . LEU A 1 95 ? -11.641 18.034 35.044 1.00 97.50 95 LEU A C 1
ATOM 704 O O . LEU A 1 95 ? -12.651 18.434 34.468 1.00 97.50 95 LEU A O 1
ATOM 708 N N . LYS A 1 96 ? -10.481 18.690 34.982 1.00 96.38 96 LYS A N 1
ATOM 709 C CA . LYS A 1 96 ? -10.265 19.950 34.263 1.00 96.38 96 LYS A CA 1
ATOM 710 C C . LYS A 1 96 ? -8.909 19.941 33.571 1.00 96.38 96 LYS A C 1
ATOM 712 O O . LYS A 1 96 ? -7.931 19.407 34.092 1.00 96.38 96 LYS A O 1
ATOM 717 N N . LYS A 1 97 ? -8.842 20.592 32.407 1.00 96.88 97 LYS A N 1
ATOM 718 C CA . LYS A 1 97 ? -7.590 20.802 31.669 1.00 96.88 97 LYS A CA 1
ATOM 719 C C . LYS A 1 97 ? -6.508 21.389 32.583 1.00 96.88 97 LYS A C 1
ATOM 721 O O . LYS A 1 97 ? -6.752 22.358 33.294 1.00 96.88 97 LYS A O 1
ATOM 726 N N . GLY A 1 98 ? -5.308 20.822 32.510 1.00 95.19 98 GLY A N 1
ATOM 727 C CA . GLY A 1 98 ? -4.119 21.264 33.234 1.00 95.19 98 GLY A CA 1
ATOM 728 C C . GLY A 1 98 ? -3.883 20.574 34.579 1.00 95.19 98 GLY A C 1
ATOM 729 O O . GLY A 1 98 ? -2.764 20.674 35.084 1.00 95.19 98 GLY A O 1
ATOM 730 N N . GLN A 1 99 ? -4.867 19.851 35.131 1.00 97.25 99 GLN A N 1
ATOM 731 C CA . GLN A 1 99 ? -4.675 19.066 36.355 1.00 97.25 99 GLN A CA 1
ATOM 732 C C . GLN A 1 99 ? -3.571 18.025 36.166 1.00 97.25 99 GLN A C 1
ATOM 734 O O . GLN A 1 99 ? -3.523 17.341 35.144 1.00 97.25 99 GLN A O 1
ATOM 739 N N . ILE A 1 100 ? -2.693 17.906 37.159 1.00 96.94 100 ILE A N 1
ATOM 740 C CA . ILE A 1 100 ? -1.622 16.908 37.200 1.00 96.94 100 ILE A CA 1
ATOM 741 C C . ILE A 1 100 ? -2.248 15.574 37.578 1.00 96.94 100 ILE A C 1
ATOM 743 O O . ILE A 1 100 ? -2.979 15.511 38.560 1.00 96.94 100 ILE A O 1
ATOM 747 N N . ILE A 1 101 ? -1.952 14.522 36.821 1.00 97.12 101 ILE A N 1
ATOM 748 C CA . ILE A 1 101 ? -2.348 13.154 37.150 1.00 97.12 101 ILE A CA 1
ATOM 749 C C . ILE A 1 101 ? -1.127 12.490 37.785 1.00 97.12 101 ILE A C 1
ATOM 751 O O . ILE A 1 101 ? -0.119 12.270 37.118 1.00 97.12 101 ILE A O 1
ATOM 755 N N . GLU A 1 102 ? -1.193 12.187 39.079 1.00 95.38 102 GLU A N 1
ATOM 756 C CA . GLU A 1 102 ? -0.101 11.498 39.770 1.00 95.38 102 GLU A CA 1
ATOM 757 C C . GLU A 1 102 ? -0.130 10.001 39.486 1.00 95.38 102 GLU A C 1
ATOM 759 O O . GLU A 1 102 ? 0.910 9.384 39.270 1.00 95.38 102 GLU A O 1
ATOM 764 N N . ARG A 1 103 ? -1.329 9.409 39.509 1.00 96.06 103 ARG A N 1
ATOM 765 C CA . ARG A 1 103 ? -1.540 7.972 39.330 1.00 96.06 103 ARG A CA 1
ATOM 766 C C . ARG A 1 103 ? -2.862 7.703 38.630 1.00 96.06 103 ARG A C 1
ATOM 768 O O . ARG A 1 103 ? -3.836 8.424 38.841 1.00 96.06 103 ARG A O 1
ATOM 775 N N . ILE A 1 104 ? -2.903 6.616 37.870 1.00 97.31 104 ILE A N 1
ATOM 776 C CA . ILE A 1 104 ? -4.131 6.044 37.317 1.00 97.31 104 ILE A CA 1
ATOM 777 C C . ILE A 1 104 ? -4.226 4.607 37.829 1.00 97.31 104 ILE A C 1
ATOM 779 O O . ILE A 1 104 ? -3.290 3.831 37.653 1.00 97.31 104 ILE A O 1
ATOM 783 N N . ASN A 1 105 ? -5.307 4.264 38.532 1.00 96.06 105 ASN A N 1
ATOM 784 C CA . ASN A 1 105 ? -5.478 2.972 39.213 1.00 96.06 105 ASN A CA 1
ATOM 785 C C . ASN A 1 105 ? -4.272 2.592 40.100 1.00 96.06 105 ASN A C 1
ATOM 787 O O . ASN A 1 105 ? -3.822 1.450 40.122 1.00 96.06 105 ASN A O 1
ATOM 791 N N . GLY A 1 106 ? -3.705 3.577 40.808 1.00 93.75 106 GLY A N 1
ATOM 792 C CA . GLY A 1 106 ? -2.526 3.402 41.669 1.00 93.75 106 GLY A CA 1
ATOM 793 C C . GLY A 1 106 ? -1.183 3.301 40.928 1.00 93.75 106 GLY A C 1
ATOM 794 O O . GLY A 1 106 ? -0.131 3.345 41.573 1.00 93.75 106 GLY A O 1
ATOM 795 N N . GLN A 1 107 ? -1.192 3.237 39.595 1.00 93.62 107 GLN A N 1
ATOM 796 C CA . GLN A 1 107 ? -0.007 3.075 38.752 1.00 93.62 107 GLN A CA 1
ATOM 797 C C . GLN A 1 107 ? 0.505 4.422 38.224 1.00 93.62 107 GLN A C 1
ATOM 799 O O . GLN A 1 107 ? -0.271 5.343 37.969 1.00 93.62 107 GLN A O 1
ATOM 804 N N . VAL A 1 108 ? 1.823 4.518 38.039 1.00 91.50 108 VAL A N 1
ATOM 805 C CA . VAL A 1 108 ? 2.491 5.601 37.297 1.00 91.50 108 VAL A CA 1
ATOM 806 C C . VAL A 1 108 ? 2.885 5.087 35.913 1.00 91.50 108 VAL A C 1
ATOM 808 O O . VAL A 1 108 ? 3.128 3.889 35.753 1.00 91.50 108 VAL A O 1
ATOM 811 N N . LEU A 1 109 ? 2.981 5.971 34.921 1.00 89.81 109 LEU A N 1
ATOM 812 C CA . LEU A 1 109 ? 3.534 5.607 33.615 1.00 89.81 109 LEU A CA 1
ATOM 813 C C . LEU A 1 109 ? 5.063 5.577 33.729 1.00 89.81 109 LEU A C 1
ATOM 815 O O . LEU A 1 109 ? 5.654 6.535 34.217 1.00 89.81 109 LEU A O 1
ATOM 819 N N . LYS A 1 110 ? 5.699 4.467 33.347 1.00 88.75 110 LYS A N 1
ATOM 820 C CA . LYS A 1 110 ? 7.161 4.310 33.367 1.00 88.75 110 LYS A CA 1
ATOM 821 C C . LYS A 1 110 ? 7.619 3.116 32.534 1.00 88.75 110 LYS A C 1
ATOM 823 O O . LYS A 1 110 ? 6.809 2.251 32.207 1.00 88.75 110 LYS A O 1
ATOM 828 N N . ASP A 1 111 ? 8.921 3.054 32.260 1.00 87.12 111 ASP A N 1
ATOM 829 C CA . ASP A 1 111 ? 9.679 1.900 31.750 1.00 87.12 111 ASP A CA 1
ATOM 830 C C . ASP A 1 111 ? 9.353 1.426 30.316 1.00 87.12 111 ASP A C 1
ATOM 832 O O . ASP A 1 111 ? 10.228 0.869 29.648 1.00 87.12 111 ASP A O 1
ATOM 836 N N . VAL A 1 112 ? 8.134 1.640 29.819 1.00 89.81 112 VAL A N 1
ATOM 837 C CA . VAL A 1 112 ? 7.633 1.220 28.497 1.00 89.81 112 VAL A CA 1
ATOM 838 C C . VAL A 1 112 ? 6.798 2.330 27.859 1.00 89.81 112 VAL A C 1
ATOM 840 O O . VAL A 1 112 ? 6.485 3.325 28.508 1.00 89.81 112 VAL A O 1
ATOM 843 N N . ASP A 1 113 ? 6.419 2.166 26.586 1.00 90.25 113 ASP A N 1
ATOM 844 C CA . ASP A 1 113 ? 5.555 3.122 25.882 1.00 90.25 113 ASP A CA 1
ATOM 845 C C . ASP A 1 113 ? 4.268 3.412 26.691 1.00 90.25 113 ASP A C 1
ATOM 847 O O . ASP A 1 113 ? 3.453 2.503 26.886 1.00 90.25 113 ASP A O 1
ATOM 851 N N . PRO A 1 114 ? 4.049 4.665 27.137 1.00 92.19 114 PRO A N 1
ATOM 852 C CA . PRO A 1 114 ? 2.899 5.069 27.947 1.00 92.19 114 PRO A CA 1
ATOM 853 C C . PRO A 1 114 ? 1.543 4.643 27.383 1.00 92.19 114 PRO A C 1
ATOM 855 O O . PRO A 1 114 ? 0.618 4.340 28.135 1.00 92.19 114 PRO A O 1
ATOM 858 N N . ARG A 1 115 ? 1.412 4.579 26.055 1.00 93.75 115 ARG A N 1
ATOM 859 C CA . ARG A 1 115 ? 0.152 4.220 25.395 1.00 93.75 115 ARG A CA 1
ATOM 860 C C . ARG A 1 115 ? -0.227 2.758 25.639 1.00 93.75 115 ARG A C 1
ATOM 862 O O . ARG A 1 115 ? -1.414 2.459 25.736 1.00 93.75 115 ARG A O 1
ATOM 869 N N . LEU A 1 116 ? 0.761 1.870 25.797 1.00 94.44 116 LEU A N 1
ATOM 870 C CA . LEU A 1 116 ? 0.534 0.464 26.148 1.00 94.44 116 LEU A CA 1
ATOM 871 C C . LEU A 1 116 ? -0.092 0.340 27.537 1.00 94.44 116 LEU A C 1
ATOM 873 O O . LEU A 1 116 ? -1.061 -0.395 27.714 1.00 94.44 116 LEU A O 1
ATOM 877 N N . LEU A 1 117 ? 0.434 1.092 28.506 1.00 95.00 117 LEU A N 1
ATOM 878 C CA . LEU A 1 117 ? -0.062 1.099 29.882 1.00 95.00 117 LEU A CA 1
ATOM 879 C C . LEU A 1 117 ? -1.479 1.673 29.960 1.00 95.00 117 LEU A C 1
ATOM 881 O O . LEU A 1 117 ? -2.345 1.089 30.604 1.00 95.00 117 LEU A O 1
ATOM 885 N N . LEU A 1 118 ? -1.741 2.773 29.250 1.00 97.06 118 LEU A N 1
ATOM 886 C CA . LEU A 1 118 ? -3.079 3.360 29.173 1.00 97.06 118 LEU A CA 1
ATOM 887 C C . LEU A 1 118 ? -4.085 2.381 28.543 1.00 97.06 118 LEU A C 1
ATOM 889 O O . LEU A 1 118 ? -5.137 2.121 29.122 1.00 97.06 118 LEU A O 1
ATOM 893 N N . GLY A 1 119 ? -3.753 1.771 27.402 1.00 97.38 119 GLY A N 1
ATOM 894 C CA . GLY A 1 119 ? -4.609 0.747 26.793 1.00 97.38 119 GLY A CA 1
ATOM 895 C C . GLY A 1 119 ? -4.892 -0.425 27.741 1.00 97.38 119 GLY A C 1
ATOM 896 O O . GLY A 1 119 ? -6.039 -0.847 27.878 1.00 97.38 119 GLY A O 1
ATOM 897 N N . LYS A 1 120 ? -3.868 -0.890 28.469 1.00 97.25 120 LYS A N 1
ATOM 898 C CA . LYS A 1 120 ? -4.004 -1.945 29.480 1.00 97.25 120 LYS A CA 1
ATOM 899 C C . LYS A 1 120 ? -4.975 -1.556 30.601 1.00 97.25 120 LYS A C 1
ATOM 901 O O . LYS A 1 120 ? -5.841 -2.360 30.928 1.00 97.25 120 LYS A O 1
ATOM 906 N N . ILE A 1 121 ? -4.888 -0.333 31.131 1.00 97.94 121 ILE A N 1
ATOM 907 C CA . ILE A 1 121 ? -5.802 0.165 32.177 1.00 97.94 121 ILE A CA 1
ATOM 908 C C . ILE A 1 121 ? -7.262 0.121 31.707 1.00 97.94 121 ILE A C 1
ATOM 910 O O . ILE A 1 121 ? -8.128 -0.315 32.462 1.00 97.94 121 ILE A O 1
ATOM 914 N N . ILE A 1 122 ? -7.540 0.533 30.463 1.00 98.12 122 ILE A N 1
ATOM 915 C CA . ILE A 1 122 ? -8.890 0.428 29.884 1.00 98.12 122 ILE A CA 1
ATOM 916 C C . ILE A 1 122 ? -9.315 -1.036 29.817 1.00 98.12 122 ILE A C 1
ATOM 918 O O . ILE A 1 122 ? -10.403 -1.378 30.272 1.00 98.12 122 ILE A O 1
ATOM 922 N N . THR A 1 123 ? -8.464 -1.907 29.272 1.00 97.81 123 THR A N 1
ATOM 923 C CA . THR A 1 123 ? -8.806 -3.322 29.114 1.00 97.81 123 THR A CA 1
ATOM 924 C C . THR A 1 123 ? -9.091 -4.016 30.444 1.00 97.81 123 THR A C 1
ATOM 926 O O . THR A 1 123 ? -10.049 -4.784 30.513 1.00 97.81 123 THR A O 1
ATOM 929 N N . GLU A 1 124 ? -8.319 -3.723 31.492 1.00 97.81 124 GLU A N 1
ATOM 930 C CA . GLU A 1 124 ? -8.533 -4.270 32.835 1.00 97.81 124 GLU A CA 1
ATOM 931 C C . GLU A 1 124 ? -9.831 -3.749 33.462 1.00 97.81 124 GLU A C 1
ATOM 933 O O . GLU A 1 124 ? -10.626 -4.547 33.950 1.00 97.81 124 GLU A O 1
ATOM 938 N N . ALA A 1 125 ? -10.089 -2.439 33.392 1.00 98.19 125 ALA A N 1
ATOM 939 C CA . ALA A 1 125 ? -11.308 -1.849 33.943 1.00 98.19 125 ALA A CA 1
ATOM 940 C C . ALA A 1 125 ? -12.570 -2.367 33.233 1.00 98.19 125 ALA A C 1
ATOM 942 O O . ALA A 1 125 ? -13.548 -2.733 33.881 1.00 98.19 125 ALA A O 1
ATOM 943 N N . GLU A 1 126 ? -12.561 -2.462 31.902 1.00 98.12 126 GLU A N 1
ATOM 944 C CA . GLU A 1 126 ? -13.703 -2.988 31.144 1.00 98.12 126 GLU A CA 1
ATOM 945 C C . GLU A 1 126 ? -13.966 -4.474 31.399 1.00 98.12 126 GLU A C 1
ATOM 947 O O . GLU A 1 126 ? -15.085 -4.931 31.161 1.00 98.12 126 GLU A O 1
ATOM 952 N N . ALA A 1 127 ? -12.959 -5.227 31.851 1.00 98.12 127 ALA A N 1
ATOM 953 C CA . ALA A 1 127 ? -13.098 -6.635 32.199 1.00 98.12 127 ALA A CA 1
ATOM 954 C C . ALA A 1 127 ? -13.784 -6.860 33.554 1.00 98.12 127 ALA A C 1
ATOM 956 O O . ALA A 1 127 ? -14.299 -7.956 33.780 1.00 98.12 127 ALA A O 1
ATOM 957 N N . THR A 1 128 ? -13.808 -5.851 34.428 1.00 97.19 128 THR A N 1
ATOM 958 C CA . THR A 1 128 ? -14.303 -5.961 35.804 1.00 97.19 128 THR A CA 1
ATOM 959 C C . THR A 1 128 ? -15.471 -5.007 36.078 1.00 97.19 128 THR A C 1
ATOM 961 O O . THR A 1 128 ? -16.616 -5.335 35.778 1.00 97.19 128 THR A O 1
ATOM 964 N N . ASP A 1 129 ? -15.210 -3.847 36.674 1.00 96.94 129 ASP A N 1
ATOM 965 C CA . ASP A 1 129 ? -16.197 -2.923 37.245 1.00 96.94 129 ASP A CA 1
ATOM 966 C C . ASP A 1 129 ? -16.290 -1.586 36.492 1.00 96.94 129 ASP A C 1
ATOM 968 O O . ASP A 1 129 ? -17.109 -0.728 36.834 1.00 96.94 129 ASP A O 1
ATOM 972 N N . GLY A 1 130 ? -15.464 -1.405 35.460 1.00 97.62 130 GLY A N 1
ATOM 973 C CA . GLY A 1 130 ? -15.393 -0.184 34.671 1.00 97.62 130 GLY A CA 1
ATOM 974 C C . GLY A 1 130 ? -14.784 0.988 35.436 1.00 97.62 130 GLY A C 1
ATOM 975 O O . GLY A 1 130 ? -14.970 2.132 35.030 1.00 97.62 130 GLY A O 1
ATOM 976 N N . VAL A 1 131 ? -14.091 0.759 36.552 1.00 98.38 131 VAL A N 1
ATOM 977 C CA . VAL A 1 131 ? -13.575 1.840 37.395 1.00 98.38 131 VAL A CA 1
ATOM 978 C C . VAL A 1 131 ? -12.169 2.268 36.965 1.00 98.38 131 VAL A C 1
ATOM 980 O O . VAL A 1 131 ? -11.210 1.496 36.986 1.00 98.38 131 VAL A O 1
ATOM 983 N N . VAL A 1 132 ? -12.030 3.556 36.642 1.00 98.44 132 VAL A N 1
ATOM 984 C CA . VAL A 1 132 ? -10.746 4.233 36.421 1.00 98.44 132 VAL A CA 1
ATOM 985 C C . VAL A 1 132 ? -10.592 5.351 37.449 1.00 98.44 132 VAL A C 1
ATOM 987 O O . VAL A 1 132 ? -11.299 6.356 37.414 1.00 98.44 132 VAL A O 1
ATOM 990 N N . LYS A 1 133 ? -9.661 5.176 38.384 1.00 98.38 133 LYS A N 1
ATOM 991 C CA . LYS A 1 133 ? -9.339 6.120 39.456 1.00 98.38 133 LYS A CA 1
ATOM 992 C C . LYS A 1 133 ? -8.161 6.984 39.042 1.00 98.38 133 LYS A C 1
ATOM 994 O O . LYS A 1 133 ? -7.058 6.471 38.858 1.00 98.38 133 LYS A O 1
ATOM 999 N N . LEU A 1 134 ? -8.381 8.285 38.918 1.00 98.38 134 LEU A N 1
ATOM 1000 C CA . LEU A 1 134 ? -7.331 9.262 38.667 1.00 98.38 134 LEU A CA 1
ATOM 1001 C C . LEU A 1 134 ? -7.022 9.998 39.965 1.00 98.38 134 LEU A C 1
ATOM 1003 O O . LEU A 1 134 ? -7.889 10.668 40.517 1.00 98.38 134 LEU A O 1
ATOM 1007 N N . LEU A 1 135 ? -5.786 9.891 40.438 1.00 97.94 135 LEU A N 1
ATOM 1008 C CA . LEU A 1 135 ? -5.298 10.710 41.539 1.00 97.94 135 LEU A CA 1
ATOM 1009 C C . LEU A 1 135 ? -4.771 12.021 40.951 1.00 97.94 135 LEU A C 1
ATOM 1011 O O . LEU A 1 135 ? -3.733 12.013 40.283 1.00 97.94 135 LEU A O 1
ATOM 1015 N N . VAL A 1 136 ? -5.500 13.121 41.143 1.00 97.38 136 VAL A N 1
ATOM 1016 C CA . VAL A 1 136 ? -5.236 14.401 40.473 1.00 97.38 136 VAL A CA 1
ATOM 1017 C C . VAL A 1 136 ? -4.893 15.529 41.436 1.00 97.38 136 VAL A C 1
ATOM 1019 O O . VAL A 1 136 ? -5.379 15.577 42.561 1.00 97.38 136 VAL A O 1
ATOM 1022 N N . LYS A 1 137 ? -4.084 16.484 40.975 1.00 96.44 137 LYS A N 1
ATOM 1023 C CA . LYS A 1 137 ? -3.755 17.725 41.686 1.00 96.44 137 LYS A CA 1
ATOM 1024 C C . LYS A 1 137 ? -4.008 18.941 40.803 1.00 96.44 137 LYS A C 1
ATOM 1026 O O . LYS A 1 137 ? -3.616 18.966 39.637 1.00 96.44 137 LYS A O 1
ATOM 1031 N N . ASN A 1 138 ? -4.594 19.992 41.376 1.00 92.50 138 ASN A N 1
ATOM 1032 C CA . ASN A 1 138 ? -4.787 21.264 40.667 1.00 92.50 138 ASN A CA 1
ATOM 1033 C C . ASN A 1 138 ? -3.462 22.012 40.446 1.00 92.50 138 ASN A C 1
ATOM 1035 O O . ASN A 1 138 ? -3.271 22.647 39.413 1.00 92.50 138 ASN A O 1
ATOM 1039 N N . THR A 1 139 ? -2.539 21.919 41.403 1.00 90.06 139 THR A N 1
ATOM 1040 C CA . THR A 1 139 ? -1.181 22.478 41.343 1.00 90.06 139 THR A CA 1
ATOM 1041 C C . THR A 1 139 ? -0.210 21.521 42.046 1.00 90.06 139 THR A C 1
ATOM 1043 O O . THR A 1 139 ? -0.665 20.700 42.842 1.00 90.06 139 THR A O 1
ATOM 1046 N N . PRO A 1 140 ? 1.117 21.607 41.826 1.00 88.50 140 PRO A N 1
ATOM 1047 C CA . PRO A 1 140 ? 2.077 20.727 42.505 1.00 88.50 140 PRO A CA 1
ATOM 1048 C C . PRO A 1 140 ? 1.980 20.739 44.042 1.00 88.50 140 PRO A C 1
ATOM 1050 O O . PRO A 1 140 ? 2.231 19.716 44.675 1.00 88.50 140 PRO A O 1
ATOM 1053 N N . ALA A 1 141 ? 1.589 21.878 44.629 1.00 89.69 141 ALA A N 1
ATOM 1054 C CA . ALA A 1 141 ? 1.437 22.064 46.073 1.00 89.69 141 ALA A CA 1
ATOM 1055 C C . ALA A 1 141 ? 0.034 21.709 46.608 1.00 89.69 141 ALA A C 1
ATOM 1057 O O . ALA A 1 141 ? -0.153 21.637 47.820 1.00 89.69 141 ALA A O 1
ATOM 1058 N N . ALA A 1 142 ? -0.960 21.512 45.735 1.00 92.31 142 ALA A N 1
ATOM 1059 C CA . ALA A 1 142 ? -2.311 21.150 46.152 1.00 92.31 142 ALA A CA 1
ATOM 1060 C C . ALA A 1 142 ? -2.368 19.694 46.658 1.00 92.31 142 ALA A C 1
ATOM 1062 O O . ALA A 1 142 ? -1.626 18.839 46.155 1.00 92.31 142 ALA A O 1
ATOM 1063 N N . PRO A 1 143 ? -3.268 19.378 47.611 1.00 92.62 143 PRO A N 1
ATOM 1064 C CA . PRO A 1 143 ? -3.535 17.995 47.983 1.00 92.62 143 PRO A CA 1
ATOM 1065 C C . PRO A 1 143 ? -4.068 17.216 46.776 1.00 92.62 143 PRO A C 1
ATOM 1067 O O . PRO A 1 143 ? -4.761 17.771 45.919 1.00 92.62 143 PRO A O 1
ATOM 1070 N N . ALA A 1 144 ? -3.721 15.932 46.709 1.00 94.12 144 ALA A N 1
ATOM 1071 C CA . ALA A 1 144 ? -4.251 15.047 45.685 1.00 94.12 144 ALA A CA 1
ATOM 1072 C C . ALA A 1 144 ? -5.712 14.689 45.987 1.00 94.12 144 ALA A C 1
ATOM 1074 O O . ALA A 1 144 ? -6.058 14.392 47.129 1.00 94.12 144 ALA A O 1
ATOM 1075 N N . GLU A 1 145 ? -6.550 14.685 44.958 1.00 96.19 145 GLU A N 1
ATOM 1076 C CA . GLU A 1 145 ? -7.938 14.238 45.005 1.00 96.19 145 GLU A CA 1
ATOM 1077 C C . GLU A 1 145 ? -8.092 12.984 44.138 1.00 96.19 145 GLU A C 1
ATOM 1079 O O . GLU A 1 145 ? -7.641 12.955 42.993 1.00 96.19 145 GLU A O 1
ATOM 1084 N N . GLU A 1 146 ? -8.738 11.942 44.665 1.00 97.94 146 GLU A N 1
ATOM 1085 C CA . GLU A 1 146 ? -9.133 10.788 43.855 1.00 97.94 146 GLU A CA 1
ATOM 1086 C C . GLU A 1 146 ? -10.435 11.101 43.104 1.00 97.94 146 GLU A C 1
ATOM 1088 O O . GLU A 1 146 ? -11.482 11.364 43.701 1.00 97.94 146 GLU A O 1
ATOM 1093 N N . VAL A 1 147 ? -10.376 11.035 41.776 1.00 98.25 147 VAL A N 1
ATOM 1094 C CA . VAL A 1 147 ? -11.536 11.134 40.892 1.00 98.25 147 VAL A CA 1
ATOM 1095 C C . VAL A 1 147 ? -11.814 9.770 40.281 1.00 98.25 147 VAL A C 1
ATOM 1097 O O . VAL A 1 147 ? -10.979 9.201 39.581 1.00 98.25 147 VAL A O 1
ATOM 1100 N N . VAL A 1 148 ? -13.012 9.250 40.533 1.00 98.44 148 VAL A N 1
ATOM 1101 C CA . VAL A 1 148 ? -13.465 7.953 40.027 1.00 98.44 148 VAL A CA 1
ATOM 1102 C C . VAL A 1 148 ? -14.292 8.165 38.763 1.00 98.44 148 VAL A C 1
ATOM 1104 O O . VAL A 1 148 ? -15.382 8.730 38.819 1.00 98.44 148 VAL A O 1
ATOM 1107 N N . VAL A 1 149 ? -13.790 7.688 37.626 1.00 98.56 149 VAL A N 1
ATOM 1108 C CA . VAL A 1 149 ? -14.506 7.662 36.347 1.00 98.56 149 VAL A CA 1
ATOM 1109 C C . VAL A 1 149 ? -15.035 6.249 36.106 1.00 98.56 149 VAL A C 1
ATOM 1111 O O . VAL A 1 149 ? -14.282 5.283 36.221 1.00 98.56 149 VAL A O 1
ATOM 1114 N N . LYS A 1 150 ? -16.324 6.118 35.767 1.00 98.31 150 LYS A N 1
ATOM 1115 C CA . LYS A 1 150 ? -16.944 4.832 35.412 1.00 98.31 150 LYS A CA 1
ATOM 1116 C C . LYS A 1 150 ? -17.113 4.709 33.899 1.00 98.31 150 LYS A C 1
ATOM 1118 O O . LYS A 1 150 ? -17.930 5.416 33.318 1.00 98.31 150 LYS A O 1
ATOM 1123 N N . ILE A 1 151 ? -16.357 3.812 33.277 1.00 98.06 151 ILE A N 1
ATOM 1124 C CA . ILE A 1 151 ? -16.457 3.470 31.853 1.00 98.06 151 ILE A CA 1
ATOM 1125 C C . ILE A 1 151 ? -17.339 2.221 31.641 1.00 98.06 151 ILE A C 1
ATOM 1127 O O . ILE A 1 151 ? -17.592 1.484 32.595 1.00 98.06 151 ILE A O 1
ATOM 1131 N N . PRO A 1 152 ? -17.832 1.957 30.414 1.00 96.19 152 PRO A N 1
ATOM 1132 C CA . PRO A 1 152 ? -18.653 0.776 30.137 1.00 96.19 152 PRO A CA 1
ATOM 1133 C C . PRO A 1 152 ? -17.931 -0.552 30.424 1.00 96.19 152 PRO A C 1
ATOM 1135 O O . PRO A 1 152 ? -16.783 -0.729 30.034 1.00 96.19 152 PRO A O 1
ATOM 1138 N N . VAL A 1 153 ? -18.620 -1.524 31.030 1.00 97.56 153 VAL A N 1
ATOM 1139 C CA . VAL A 1 153 ? -18.084 -2.881 31.261 1.00 97.56 153 VAL A CA 1
ATOM 1140 C C . VAL A 1 153 ? -18.361 -3.770 30.050 1.00 97.56 153 VAL A C 1
ATOM 1142 O O . VAL A 1 153 ? -19.495 -4.193 29.794 1.00 97.56 153 VAL A O 1
ATOM 1145 N N . LEU A 1 154 ? -17.314 -4.081 29.289 1.00 97.56 154 LEU A N 1
ATOM 1146 C CA . LEU A 1 154 ? -17.420 -4.882 28.068 1.00 97.56 154 LEU A CA 1
ATOM 1147 C C . LEU A 1 154 ? -17.060 -6.363 28.295 1.00 97.56 154 LEU A C 1
ATOM 1149 O O . LEU A 1 154 ? -17.528 -7.222 27.548 1.00 97.56 154 LEU A O 1
ATOM 1153 N N . GLY A 1 155 ? -16.353 -6.691 29.375 1.00 98.00 155 GLY A N 1
ATOM 1154 C CA . GLY A 1 155 ? -15.760 -8.006 29.632 1.00 98.00 155 GLY A CA 1
ATOM 1155 C C . GLY A 1 155 ? -14.298 -8.065 29.183 1.00 98.00 155 GLY A C 1
ATOM 1156 O O . GLY A 1 155 ? -13.748 -7.072 28.713 1.00 98.00 155 GLY A O 1
ATOM 1157 N N . ALA A 1 156 ? -13.654 -9.222 29.345 1.00 98.12 156 ALA A N 1
ATOM 1158 C CA . ALA A 1 156 ? -12.270 -9.442 28.918 1.00 98.12 156 ALA A CA 1
ATOM 1159 C C . ALA A 1 156 ? -12.176 -9.808 27.425 1.00 98.12 156 ALA A C 1
ATOM 1161 O O . ALA A 1 156 ? -13.102 -10.400 26.863 1.00 98.12 156 ALA A O 1
ATOM 1162 N N . TYR A 1 157 ? -11.044 -9.496 26.784 1.00 98.25 157 TYR A N 1
ATOM 1163 C CA . TYR A 1 157 ? -10.728 -10.075 25.474 1.00 98.25 157 TYR A CA 1
ATOM 1164 C C . TYR A 1 157 ? -10.486 -11.586 25.611 1.00 98.25 157 TYR A C 1
ATOM 1166 O O . TYR A 1 157 ? -9.791 -12.023 26.529 1.00 98.25 157 TYR A O 1
ATOM 1174 N N . SER A 1 158 ? -11.037 -12.386 24.694 1.00 97.69 158 SER A N 1
ATOM 1175 C CA . SER A 1 158 ? -10.687 -13.806 24.584 1.00 97.69 158 SER A CA 1
ATOM 1176 C C . SER A 1 158 ? -9.340 -13.981 23.876 1.00 97.69 158 SER A C 1
ATOM 1178 O O . SER A 1 158 ? -8.876 -13.086 23.169 1.00 97.69 158 SER A O 1
ATOM 1180 N N . GLN A 1 159 ? -8.727 -15.160 23.999 1.00 95.62 159 GLN A N 1
ATOM 1181 C CA . GLN A 1 159 ? -7.449 -15.468 23.335 1.00 95.62 159 GLN A CA 1
ATOM 1182 C C . GLN A 1 159 ? -7.525 -15.374 21.795 1.00 95.62 159 GLN A C 1
ATOM 1184 O O . GLN A 1 159 ? -6.522 -15.136 21.122 1.00 95.62 159 GLN A O 1
ATOM 1189 N N . THR A 1 160 ? -8.722 -15.526 21.222 1.00 95.00 160 THR A N 1
ATOM 1190 C CA . THR A 1 160 ? -8.966 -15.529 19.771 1.00 95.00 160 THR A CA 1
ATOM 1191 C C . THR A 1 160 ? -9.591 -14.236 19.247 1.00 95.00 160 THR A C 1
ATOM 1193 O O . THR A 1 160 ? -10.023 -14.198 18.094 1.00 95.00 160 THR A O 1
ATOM 1196 N N . TRP A 1 161 ? -9.653 -13.168 20.054 1.00 97.69 161 TRP A N 1
ATOM 1197 C CA . TRP A 1 161 ? -10.312 -11.918 19.662 1.00 97.69 161 TRP A CA 1
ATOM 1198 C C . TRP A 1 161 ? -9.796 -11.379 18.305 1.00 97.69 161 TRP A C 1
ATOM 1200 O O . TRP A 1 161 ? -8.604 -11.469 18.013 1.00 97.69 161 TRP A O 1
ATOM 1210 N N . PRO A 1 162 ? -10.650 -10.809 17.443 1.00 97.50 162 PRO A N 1
ATOM 1211 C CA . PRO A 1 162 ? -12.024 -10.409 17.713 1.00 97.50 162 PRO A CA 1
ATOM 1212 C C . PRO A 1 162 ? -13.048 -11.541 17.560 1.00 97.50 162 PRO A C 1
ATOM 1214 O O . PRO A 1 162 ? -14.222 -11.322 17.844 1.00 97.50 162 PRO A O 1
ATOM 1217 N N . LEU A 1 163 ? -12.631 -12.735 17.126 1.00 96.69 163 LEU A N 1
ATOM 1218 C CA . LEU A 1 163 ? -13.520 -13.885 16.974 1.00 96.69 163 LEU A CA 1
ATOM 1219 C C . LEU A 1 163 ? -13.739 -14.592 18.313 1.00 96.69 163 LEU A C 1
ATOM 1221 O O . LEU A 1 163 ? -12.824 -14.687 19.136 1.00 96.69 163 LEU A O 1
ATOM 1225 N N . ASN A 1 164 ? -14.952 -15.112 18.517 1.00 96.81 164 ASN A N 1
ATOM 1226 C CA . ASN A 1 164 ? -15.358 -15.812 19.742 1.00 96.81 164 ASN A CA 1
ATOM 1227 C C . ASN A 1 164 ? -15.028 -14.993 21.006 1.00 96.81 164 ASN A C 1
ATOM 1229 O O . ASN A 1 164 ? -14.395 -15.475 21.948 1.00 96.81 164 ASN A O 1
ATOM 1233 N N . CYS A 1 165 ? -15.364 -13.703 20.985 1.00 98.56 165 CYS A N 1
ATOM 1234 C CA . CYS A 1 165 ? -14.972 -12.745 22.009 1.00 98.56 165 CYS A CA 1
ATOM 1235 C C . CYS A 1 165 ? -16.175 -11.864 22.382 1.00 98.56 165 CYS A C 1
ATOM 1237 O O . CYS A 1 165 ? -16.467 -10.907 21.659 1.00 98.56 165 CYS A O 1
ATOM 1239 N N . PRO A 1 166 ? -16.831 -12.109 23.535 1.00 98.50 166 PRO A N 1
ATOM 1240 C CA . PRO A 1 166 ? -17.986 -11.319 23.967 1.00 98.50 166 PRO A CA 1
ATOM 1241 C C . PRO A 1 166 ? -17.702 -9.814 24.072 1.00 98.50 166 PRO A C 1
ATOM 1243 O O . PRO A 1 166 ? -18.563 -8.994 23.750 1.00 98.50 166 PRO A O 1
ATOM 1246 N N . LYS A 1 167 ? -16.480 -9.432 24.476 1.00 98.44 167 LYS A N 1
ATOM 1247 C CA . LYS A 1 167 ? -16.040 -8.029 24.473 1.00 98.44 167 LYS A CA 1
ATOM 1248 C C . LYS A 1 167 ? -16.072 -7.447 23.059 1.00 98.44 167 LYS A C 1
ATOM 1250 O O . LYS A 1 167 ? -16.632 -6.374 22.847 1.00 98.44 167 LYS A O 1
ATOM 1255 N N . SER A 1 168 ? -15.492 -8.152 22.089 1.00 98.56 168 SER A N 1
ATOM 1256 C CA . SER A 1 168 ? -15.461 -7.718 20.690 1.00 98.56 168 SER A CA 1
ATOM 1257 C C . SER A 1 168 ? -16.857 -7.635 20.079 1.00 98.56 168 SER A C 1
ATOM 1259 O O . SER A 1 168 ? -17.121 -6.694 19.337 1.00 98.56 168 SER A O 1
ATOM 1261 N N . ASP A 1 169 ? -17.770 -8.540 20.434 1.00 98.56 169 ASP A N 1
ATOM 1262 C CA . ASP A 1 169 ? -19.165 -8.472 19.987 1.00 98.56 169 ASP A CA 1
ATOM 1263 C C . ASP A 1 169 ? -19.877 -7.225 20.514 1.00 98.56 169 ASP A C 1
ATOM 1265 O O . ASP A 1 169 ? -20.540 -6.527 19.747 1.00 98.56 169 ASP A O 1
ATOM 1269 N N . LYS A 1 170 ? -19.675 -6.867 21.790 1.00 98.50 170 LYS A N 1
ATOM 1270 C CA . LYS A 1 170 ? -20.196 -5.605 22.342 1.00 98.50 170 LYS A CA 1
ATOM 1271 C C . LYS A 1 170 ? -19.586 -4.375 21.666 1.00 98.50 170 LYS A C 1
ATOM 1273 O O . LYS A 1 170 ? -20.297 -3.400 21.441 1.00 98.50 170 LYS A O 1
ATOM 1278 N N . ILE A 1 171 ? -18.298 -4.415 21.313 1.00 98.56 171 ILE A N 1
ATOM 1279 C CA . ILE A 1 171 ? -17.631 -3.332 20.570 1.00 98.56 171 ILE A CA 1
ATOM 1280 C C . ILE A 1 171 ? -18.262 -3.159 19.181 1.00 98.56 171 ILE A C 1
ATOM 1282 O O . ILE A 1 171 ? -18.636 -2.046 18.814 1.00 98.56 171 ILE A O 1
ATOM 1286 N N . VAL A 1 172 ? -18.422 -4.252 18.425 1.00 98.62 172 VAL A N 1
ATOM 1287 C CA . VAL A 1 172 ? -19.074 -4.227 17.103 1.00 98.62 172 VAL A CA 1
ATOM 1288 C C . VAL A 1 172 ? -20.504 -3.714 17.225 1.00 98.62 172 VAL A C 1
ATOM 1290 O O . VAL A 1 172 ? -20.939 -2.876 16.433 1.00 98.62 172 VAL A O 1
ATOM 1293 N N . ARG A 1 173 ? -21.219 -4.170 18.255 1.00 98.12 173 ARG A N 1
ATOM 1294 C CA . ARG A 1 173 ? -22.590 -3.759 18.515 1.00 98.12 173 ARG A CA 1
ATOM 1295 C C . ARG A 1 173 ? -22.711 -2.263 18.806 1.00 98.12 173 ARG A C 1
ATOM 1297 O O . ARG A 1 173 ? -23.551 -1.608 18.192 1.00 98.12 173 ARG A O 1
ATOM 1304 N N . GLY A 1 174 ? -21.854 -1.726 19.675 1.00 97.81 174 GLY A N 1
ATOM 1305 C CA . GLY A 1 174 ? -21.834 -0.301 20.007 1.00 97.81 174 GLY A CA 1
ATOM 1306 C C . GLY A 1 174 ? -21.577 0.580 18.784 1.00 97.81 174 GLY A C 1
ATOM 1307 O O . GLY A 1 174 ? -22.277 1.570 18.588 1.00 97.81 174 GLY A O 1
ATOM 1308 N N . MET A 1 175 ? -20.653 0.176 17.908 1.00 97.88 175 MET A N 1
ATOM 1309 C CA . MET A 1 175 ? -20.383 0.899 16.661 1.00 97.88 175 MET A CA 1
ATOM 1310 C C . MET A 1 175 ? -21.585 0.871 15.707 1.00 97.88 175 MET A C 1
ATOM 1312 O O . MET A 1 175 ? -21.969 1.901 15.158 1.00 97.88 175 MET A O 1
ATOM 1316 N N . ALA A 1 176 ? -22.210 -0.292 15.516 1.00 98.19 176 ALA A N 1
ATOM 1317 C CA . ALA A 1 176 ? -23.345 -0.416 14.607 1.00 98.19 176 ALA A CA 1
ATOM 1318 C C . ALA A 1 176 ? -24.615 0.279 15.150 1.00 98.19 176 ALA A C 1
ATOM 1320 O O . ALA A 1 176 ? -25.378 0.852 14.379 1.00 98.19 176 ALA A O 1
ATOM 1321 N N . GLU A 1 177 ? -24.829 0.300 16.472 1.00 97.50 177 GLU A N 1
ATOM 1322 C CA . GLU A 1 177 ? -25.871 1.125 17.111 1.00 97.50 177 GLU A CA 1
ATOM 1323 C C . GLU A 1 177 ? -25.591 2.621 16.989 1.00 97.50 177 GLU A C 1
ATOM 1325 O O . GLU A 1 177 ? -26.519 3.399 16.770 1.00 97.50 177 GLU A O 1
ATOM 1330 N N . TRP A 1 178 ? -24.324 3.029 17.106 1.00 97.38 178 TRP A N 1
ATOM 1331 C CA . TRP A 1 178 ? -23.932 4.413 16.881 1.00 97.38 178 TRP A CA 1
ATOM 1332 C C . TRP A 1 178 ? -24.234 4.848 15.446 1.00 97.38 178 TRP A C 1
ATOM 1334 O O . TRP A 1 178 ? -24.908 5.852 15.251 1.00 97.38 178 TRP A O 1
ATOM 1344 N N . LEU A 1 179 ? -23.853 4.037 14.460 1.00 97.25 179 LEU A N 1
ATOM 1345 C CA . LEU A 1 179 ? -24.145 4.291 13.051 1.00 97.25 179 LEU A CA 1
ATOM 1346 C C . LEU A 1 179 ? -25.651 4.396 12.771 1.00 97.25 179 LEU A C 1
ATOM 1348 O O . LEU A 1 179 ? -26.102 5.317 12.096 1.00 97.25 179 LEU A O 1
ATOM 1352 N N . ALA A 1 180 ? -26.452 3.484 13.330 1.00 96.50 180 ALA A N 1
ATOM 1353 C CA . ALA A 1 180 ? -27.898 3.468 13.115 1.00 96.50 180 ALA A CA 1
ATOM 1354 C C . ALA A 1 180 ? -28.611 4.749 13.596 1.00 96.50 180 ALA A C 1
ATOM 1356 O O . ALA A 1 180 ? -29.682 5.071 13.081 1.00 96.50 180 ALA A O 1
ATOM 1357 N N . LYS A 1 181 ? -28.029 5.490 14.554 1.00 95.62 181 LYS A N 1
ATOM 1358 C CA . LYS A 1 181 ? -28.592 6.747 15.081 1.00 95.62 181 LYS A CA 1
ATOM 1359 C C . LYS A 1 181 ? -27.966 8.021 14.496 1.00 95.62 181 LYS A C 1
ATOM 1361 O O . LYS A 1 181 ? -28.451 9.105 14.814 1.00 95.62 181 LYS A O 1
ATOM 1366 N N . THR A 1 182 ? -26.909 7.929 13.682 1.00 92.06 182 THR A N 1
ATOM 1367 C CA . THR A 1 182 ? -26.159 9.101 13.174 1.00 92.06 182 THR A CA 1
ATOM 1368 C C . THR A 1 182 ? -26.487 9.511 11.745 1.00 92.06 182 THR A C 1
ATOM 1370 O O . THR A 1 182 ? -25.947 10.502 11.258 1.00 92.06 182 THR A O 1
ATOM 1373 N N . GLY A 1 183 ? -27.425 8.822 11.099 1.00 88.12 183 GLY A N 1
ATOM 1374 C CA . GLY A 1 183 ? -27.942 9.191 9.785 1.00 88.12 183 GLY A CA 1
ATOM 1375 C C . GLY A 1 183 ? -27.625 8.151 8.721 1.00 88.12 183 GLY A C 1
ATOM 1376 O O . GLY A 1 183 ? -27.395 6.985 9.026 1.00 88.12 183 GLY A O 1
ATOM 1377 N N . ASN A 1 184 ? -27.692 8.564 7.458 1.00 92.31 184 ASN A N 1
ATOM 1378 C CA . ASN A 1 184 ? -27.487 7.688 6.311 1.00 92.31 184 ASN A CA 1
ATOM 1379 C C . ASN A 1 184 ? -26.020 7.701 5.860 1.00 92.31 184 ASN A C 1
ATOM 1381 O O . ASN A 1 184 ? -25.504 8.742 5.457 1.00 92.31 184 ASN A O 1
ATOM 1385 N N . HIS A 1 185 ? -25.388 6.525 5.865 1.00 93.81 185 HIS A N 1
ATOM 1386 C CA . HIS A 1 185 ? -23.975 6.335 5.520 1.00 93.81 185 HIS A CA 1
ATOM 1387 C C . HIS A 1 185 ? -23.760 5.553 4.199 1.00 93.81 185 HIS A C 1
ATOM 1389 O O . HIS A 1 185 ? -22.700 4.965 3.990 1.00 93.81 185 HIS A O 1
ATOM 1395 N N . ALA A 1 186 ? -24.757 5.499 3.302 1.00 90.69 186 ALA A N 1
ATOM 1396 C CA . ALA A 1 186 ? -24.681 4.785 2.014 1.00 90.69 186 ALA A CA 1
ATOM 1397 C C . ALA A 1 186 ? -24.332 5.684 0.806 1.00 90.69 186 ALA A C 1
ATOM 1399 O O . ALA A 1 186 ? -24.168 5.188 -0.307 1.00 90.69 186 ALA A O 1
ATOM 1400 N N . GLY A 1 187 ? -24.241 7.005 0.990 1.00 86.81 187 GLY A N 1
ATOM 1401 C CA . GLY A 1 187 ? -24.033 7.961 -0.104 1.00 86.81 187 GLY A CA 1
ATOM 1402 C C . GLY A 1 187 ? -22.610 8.007 -0.686 1.00 86.81 187 GLY A C 1
ATOM 1403 O O . GLY A 1 187 ? -21.665 7.521 -0.064 1.00 86.81 187 GLY A O 1
ATOM 1404 N N . PRO A 1 188 ? -22.419 8.641 -1.867 1.00 86.94 188 PRO A N 1
ATOM 1405 C CA . PRO A 1 188 ? -21.091 8.868 -2.427 1.00 86.94 188 PRO A CA 1
ATOM 1406 C C . PRO A 1 188 ? -20.216 9.691 -1.475 1.00 86.94 188 PRO A C 1
ATOM 1408 O O . PRO A 1 188 ? -20.464 10.875 -1.252 1.00 86.94 188 PRO A O 1
ATOM 1411 N N . GLY A 1 189 ? -19.168 9.068 -0.946 1.00 91.19 189 GLY A N 1
ATOM 1412 C CA . GLY A 1 189 ? -18.279 9.664 0.044 1.00 91.19 189 GLY A CA 1
ATOM 1413 C C . GLY A 1 189 ? -17.143 8.721 0.426 1.00 91.19 189 GLY A C 1
ATOM 1414 O O . GLY A 1 189 ? -16.976 7.659 -0.173 1.00 91.19 189 GLY A O 1
ATOM 1415 N N . THR A 1 190 ? -16.350 9.121 1.419 1.00 88.25 190 THR A N 1
ATOM 1416 C CA . THR A 1 190 ? -15.303 8.279 2.034 1.00 88.25 190 THR A CA 1
ATOM 1417 C C . THR A 1 190 ? -15.793 7.516 3.264 1.00 88.25 190 THR A C 1
ATOM 1419 O O . THR A 1 190 ? -14.989 6.912 3.966 1.00 88.25 190 THR A O 1
ATOM 1422 N N . ASP A 1 191 ? -17.091 7.580 3.543 1.00 90.88 191 ASP A N 1
ATOM 1423 C CA . ASP A 1 191 ? -17.719 6.921 4.679 1.00 90.88 191 ASP A CA 1
ATOM 1424 C C . ASP A 1 191 ? -17.745 5.398 4.478 1.00 90.88 191 ASP A C 1
ATOM 1426 O O . ASP A 1 191 ? -18.042 4.906 3.388 1.00 90.88 191 ASP A O 1
ATOM 1430 N N . LEU A 1 192 ? -17.409 4.656 5.532 1.00 94.75 192 LEU A N 1
ATOM 1431 C CA . LEU A 1 192 ? -17.360 3.193 5.543 1.00 94.75 192 LEU A CA 1
ATOM 1432 C C . LEU A 1 192 ? -18.488 2.572 6.388 1.00 94.75 192 LEU A C 1
ATOM 1434 O O . LEU A 1 192 ? -18.478 1.364 6.618 1.00 94.75 192 LEU A O 1
ATOM 1438 N N . GLY A 1 193 ? -19.468 3.366 6.830 1.00 97.00 193 GLY A N 1
ATOM 1439 C CA . GLY A 1 193 ? -20.588 2.944 7.673 1.00 97.00 193 GLY A CA 1
ATOM 1440 C C . GLY A 1 193 ? -21.443 1.853 7.047 1.00 97.00 193 GLY A C 1
ATOM 1441 O O . GLY A 1 193 ? -21.707 0.844 7.701 1.00 97.00 193 GLY A O 1
ATOM 1442 N N . LEU A 1 194 ? -21.816 1.991 5.768 1.00 98.00 194 LEU A N 1
ATOM 1443 C CA . LEU A 1 194 ? -22.538 0.929 5.059 1.00 98.00 194 LEU A CA 1
ATOM 1444 C C . LEU A 1 194 ? -21.724 -0.372 5.030 1.00 98.00 194 LEU A C 1
ATOM 1446 O O . LEU A 1 194 ? -22.247 -1.430 5.366 1.00 98.00 194 LEU A O 1
ATOM 1450 N N . LEU A 1 195 ? -20.439 -0.291 4.671 1.00 97.94 195 LEU A N 1
ATOM 1451 C CA . LEU A 1 195 ? -19.562 -1.460 4.609 1.00 97.94 195 LEU A CA 1
ATOM 1452 C C . LEU A 1 195 ? -19.440 -2.146 5.978 1.00 97.94 195 LEU A C 1
ATOM 1454 O O . LEU A 1 195 ? -19.502 -3.371 6.053 1.00 97.94 195 LEU A O 1
ATOM 1458 N N . PHE A 1 196 ? -19.318 -1.364 7.054 1.00 98.12 196 PHE A N 1
ATOM 1459 C CA . PHE A 1 196 ? -19.255 -1.881 8.418 1.00 98.12 196 PHE A CA 1
ATOM 1460 C C . PHE A 1 196 ? -20.565 -2.554 8.857 1.00 98.12 196 PHE A C 1
ATOM 1462 O O . PHE A 1 196 ? -20.524 -3.651 9.405 1.00 98.12 196 PHE A O 1
ATOM 1469 N N . LEU A 1 197 ? -21.737 -1.955 8.598 1.00 98.25 197 LEU A N 1
ATOM 1470 C CA . LEU A 1 197 ? -23.020 -2.596 8.931 1.00 98.25 197 LEU A CA 1
ATOM 1471 C C . LEU A 1 197 ? -23.213 -3.916 8.178 1.00 98.25 197 LEU A C 1
ATOM 1473 O O . LEU A 1 197 ? -23.729 -4.883 8.733 1.00 98.25 197 LEU A O 1
ATOM 1477 N N . LEU A 1 198 ? -22.780 -3.979 6.919 1.00 98.44 198 LEU A N 1
ATOM 1478 C CA . LEU A 1 198 ? -22.819 -5.221 6.155 1.00 98.44 198 LEU A CA 1
ATOM 1479 C C . LEU A 1 198 ? -21.861 -6.264 6.741 1.00 98.44 198 LEU A C 1
ATOM 1481 O O . LEU A 1 198 ? -22.233 -7.437 6.818 1.00 98.44 198 LEU A O 1
ATOM 1485 N N . SER A 1 199 ? -20.670 -5.842 7.185 1.00 98.25 199 SER A N 1
ATOM 1486 C CA . SER A 1 199 ? -19.642 -6.738 7.718 1.00 98.25 199 SER A CA 1
ATOM 1487 C C . SER A 1 199 ? -19.974 -7.316 9.097 1.00 98.25 199 SER A C 1
ATOM 1489 O O . SER A 1 199 ? -19.364 -8.313 9.491 1.00 98.25 199 SER A O 1
ATOM 1491 N N . THR A 1 200 ? -20.951 -6.770 9.832 1.00 98.25 200 THR A N 1
ATOM 1492 C CA . THR A 1 200 ? -21.385 -7.380 11.102 1.00 98.25 200 THR A CA 1
ATOM 1493 C C . THR A 1 200 ? -21.985 -8.770 10.894 1.00 98.25 200 THR A C 1
ATOM 1495 O O . THR A 1 200 ? -21.832 -9.625 11.765 1.00 98.25 200 THR A O 1
ATOM 1498 N N . GLY A 1 201 ? -22.617 -9.001 9.734 1.00 96.38 201 GLY A N 1
ATOM 1499 C CA . GLY A 1 201 ? -23.367 -10.220 9.422 1.00 96.38 201 GLY A CA 1
ATOM 1500 C C . GLY A 1 201 ? -24.767 -10.277 10.046 1.00 96.38 201 GLY A C 1
ATOM 1501 O O . GLY A 1 201 ? -25.487 -11.243 9.826 1.00 96.38 201 GLY A O 1
ATOM 1502 N N . GLU A 1 202 ? -25.189 -9.245 10.778 1.00 97.25 202 GLU A N 1
ATOM 1503 C CA . GLU A 1 202 ? -26.453 -9.234 11.523 1.00 97.25 202 GLU A CA 1
ATOM 1504 C C . GLU A 1 202 ? -27.630 -8.776 10.647 1.00 97.25 202 GLU A C 1
ATOM 1506 O O . GLU A 1 202 ? -27.501 -7.848 9.842 1.00 97.25 202 GLU A O 1
ATOM 1511 N N . GLU A 1 203 ? -28.808 -9.378 10.820 1.00 97.25 203 GLU A N 1
ATOM 1512 C CA . GLU A 1 203 ? -30.006 -9.012 10.043 1.00 97.25 203 GLU A CA 1
ATOM 1513 C C . GLU A 1 203 ? -30.609 -7.666 10.468 1.00 97.25 203 GLU A C 1
ATOM 1515 O O . GLU A 1 203 ? -31.102 -6.907 9.633 1.00 97.25 203 GLU A O 1
ATOM 1520 N N . LYS A 1 204 ? -30.510 -7.305 11.753 1.00 97.38 204 LYS A N 1
ATOM 1521 C CA . LYS A 1 204 ? -30.956 -5.984 12.228 1.00 97.38 204 LYS A CA 1
ATOM 1522 C C . LYS A 1 204 ? -30.130 -4.835 11.640 1.00 97.38 204 LYS A C 1
ATOM 1524 O O . LYS A 1 204 ? -30.683 -3.783 11.336 1.00 97.38 204 LYS A O 1
ATOM 1529 N N . ASP A 1 205 ? -28.832 -5.052 11.433 1.00 98.25 205 ASP A N 1
ATOM 1530 C CA . ASP A 1 205 ? -27.945 -4.062 10.812 1.00 98.25 205 ASP A CA 1
ATOM 1531 C C . ASP A 1 205 ? -28.206 -3.987 9.304 1.00 98.25 205 ASP A C 1
ATOM 1533 O O . ASP A 1 205 ? -28.233 -2.900 8.724 1.00 98.25 205 ASP A O 1
ATOM 1537 N N . LEU A 1 206 ? -28.506 -5.132 8.677 1.00 98.38 206 LEU A N 1
ATOM 1538 C CA . LEU A 1 206 ? -28.943 -5.180 7.285 1.00 98.38 206 LEU A CA 1
ATOM 1539 C C . LEU A 1 206 ? -30.249 -4.404 7.063 1.00 98.38 206 LEU A C 1
ATOM 1541 O O . LEU A 1 206 ? -30.389 -3.739 6.039 1.00 98.38 206 LEU A O 1
ATOM 1545 N N . ALA A 1 207 ? -31.194 -4.442 8.007 1.00 98.19 207 ALA A N 1
ATOM 1546 C CA . ALA A 1 207 ? -32.434 -3.669 7.919 1.00 98.19 207 ALA A CA 1
ATOM 1547 C C . ALA A 1 207 ? -32.176 -2.150 7.882 1.00 98.19 207 ALA A C 1
ATOM 1549 O O . ALA A 1 207 ? -32.789 -1.442 7.080 1.00 98.19 207 ALA A O 1
ATOM 1550 N N . VAL A 1 208 ? -31.223 -1.657 8.682 1.00 98.50 208 VAL A N 1
ATOM 1551 C CA . VAL A 1 208 ? -30.778 -0.253 8.642 1.00 98.50 208 VAL A CA 1
ATOM 1552 C C . VAL A 1 208 ? -30.129 0.066 7.292 1.00 98.50 208 VAL A C 1
ATOM 1554 O O . VAL A 1 208 ? -30.519 1.033 6.634 1.00 98.50 208 VAL A O 1
ATOM 1557 N N . ALA A 1 209 ? -29.215 -0.791 6.824 1.00 98.38 209 ALA A N 1
ATOM 1558 C CA . ALA A 1 209 ? -28.556 -0.637 5.527 1.00 98.38 209 ALA A CA 1
ATOM 1559 C C . ALA A 1 209 ? -29.557 -0.591 4.354 1.00 98.38 209 ALA A C 1
ATOM 1561 O O . ALA A 1 209 ? -29.422 0.247 3.463 1.00 98.38 209 ALA A O 1
ATOM 1562 N N . ARG A 1 210 ? -30.606 -1.428 4.373 1.00 98.56 210 ARG A N 1
ATOM 1563 C CA . ARG A 1 210 ? -31.707 -1.388 3.389 1.00 98.56 210 ARG A CA 1
ATOM 1564 C C . ARG A 1 210 ? -32.412 -0.033 3.384 1.00 98.56 210 ARG A C 1
ATOM 1566 O O . ARG A 1 210 ? -32.699 0.499 2.313 1.00 98.56 210 ARG A O 1
ATOM 1573 N N . GLY A 1 211 ? -32.672 0.538 4.561 1.00 98.12 211 GLY A N 1
ATOM 1574 C CA . GLY A 1 211 ? -33.250 1.878 4.690 1.00 98.12 211 GLY A CA 1
ATOM 1575 C C . GLY A 1 211 ? -32.375 2.949 4.039 1.00 98.12 211 GLY A C 1
ATOM 1576 O O . GLY A 1 211 ? -32.859 3.735 3.224 1.00 98.12 211 GLY A O 1
ATOM 1577 N N . TRP A 1 212 ? -31.073 2.923 4.326 1.00 98.06 212 TRP A N 1
ATOM 1578 C CA . TRP A 1 212 ? -30.109 3.868 3.761 1.00 98.06 212 TRP A CA 1
ATOM 1579 C C . TRP A 1 212 ? -29.984 3.774 2.243 1.00 98.06 212 TRP A C 1
ATOM 1581 O O . TRP A 1 212 ? -29.995 4.792 1.548 1.00 98.06 212 TRP A O 1
ATOM 1591 N N . VAL A 1 213 ? -29.893 2.551 1.720 1.00 98.12 21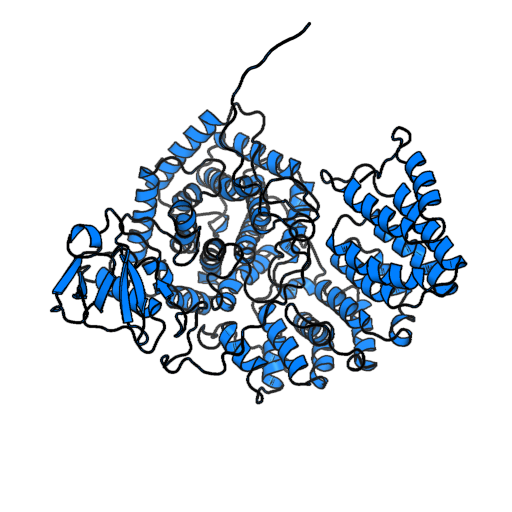3 VAL A N 1
ATOM 1592 C CA . VAL A 1 213 ? -29.792 2.308 0.280 1.00 98.12 213 VAL A CA 1
ATOM 1593 C C . VAL A 1 213 ? -31.080 2.717 -0.436 1.00 98.12 213 VAL A C 1
ATOM 1595 O O . VAL A 1 213 ? -31.015 3.340 -1.495 1.00 98.12 213 VAL A O 1
ATOM 1598 N N . LYS A 1 214 ? -32.253 2.467 0.157 1.00 97.62 214 LYS A N 1
ATOM 1599 C CA . LYS A 1 214 ? -33.538 2.928 -0.387 1.00 97.62 214 LYS A CA 1
ATOM 1600 C C . LYS A 1 214 ? -33.583 4.452 -0.539 1.00 97.62 214 LYS A C 1
ATOM 1602 O O . LYS A 1 214 ? -34.012 4.949 -1.579 1.00 97.62 214 LYS A O 1
ATOM 1607 N N . GLU A 1 215 ? -33.133 5.195 0.470 1.00 96.69 215 GLU A N 1
ATOM 1608 C CA . GLU A 1 215 ? -33.062 6.661 0.420 1.00 96.69 215 GLU A CA 1
ATOM 1609 C C . GLU A 1 215 ? -32.037 7.153 -0.618 1.00 96.69 215 GLU A C 1
ATOM 1611 O O . GLU A 1 215 ? -32.319 8.071 -1.393 1.00 96.69 215 GLU A O 1
ATOM 1616 N N . LEU A 1 216 ? -30.873 6.502 -0.709 1.00 95.81 216 LEU A N 1
ATOM 1617 C CA . LEU A 1 216 ? -29.886 6.798 -1.748 1.00 95.81 216 LEU A CA 1
ATOM 1618 C C . LEU A 1 216 ? -30.485 6.635 -3.150 1.00 95.81 216 LEU A C 1
ATOM 1620 O O . LEU A 1 216 ? -30.356 7.527 -3.986 1.00 95.81 216 LEU A O 1
ATOM 1624 N N . ILE A 1 217 ? -31.149 5.509 -3.411 1.00 95.31 217 ILE A N 1
ATOM 1625 C CA . ILE A 1 217 ? -31.786 5.248 -4.704 1.00 95.31 217 ILE A CA 1
ATOM 1626 C C . ILE A 1 217 ? -32.820 6.339 -4.986 1.00 95.31 217 ILE A C 1
ATOM 1628 O O . ILE A 1 217 ? -32.775 6.948 -6.053 1.00 95.31 217 ILE A O 1
ATOM 1632 N N . ALA A 1 218 ? -33.686 6.666 -4.024 1.00 94.06 218 ALA A N 1
ATOM 1633 C CA . ALA A 1 218 ? -34.694 7.714 -4.191 1.00 94.06 218 ALA A CA 1
ATOM 1634 C C . ALA A 1 218 ? -34.089 9.076 -4.585 1.00 94.06 218 ALA A C 1
ATOM 1636 O O . ALA A 1 218 ? -34.680 9.801 -5.383 1.00 94.06 218 ALA A O 1
ATOM 1637 N N . THR A 1 219 ? -32.896 9.408 -4.081 1.00 89.44 219 THR A N 1
ATOM 1638 C CA . THR A 1 219 ? -32.225 10.687 -4.374 1.00 89.44 219 THR A CA 1
ATOM 1639 C C . THR A 1 219 ? -31.357 10.674 -5.632 1.00 89.44 219 THR A C 1
ATOM 1641 O O . THR A 1 219 ? -31.096 11.741 -6.182 1.00 89.44 219 THR A O 1
ATOM 1644 N N . LYS A 1 220 ? -30.900 9.504 -6.101 1.00 89.25 220 LYS A N 1
ATOM 1645 C CA . LYS A 1 220 ? -29.913 9.375 -7.195 1.00 89.25 220 LYS A CA 1
ATOM 1646 C C . LYS A 1 220 ? -30.421 8.669 -8.444 1.00 89.25 220 LYS A C 1
ATOM 1648 O O . LYS A 1 220 ? -29.735 8.669 -9.470 1.00 89.25 220 LYS A O 1
ATOM 1653 N N . ASN A 1 221 ? -31.609 8.068 -8.412 1.00 81.75 221 ASN A N 1
ATOM 1654 C CA . ASN A 1 221 ? -32.103 7.307 -9.559 1.00 81.75 221 ASN A CA 1
ATOM 1655 C C . ASN A 1 221 ? -32.336 8.196 -10.795 1.00 81.75 221 ASN A C 1
ATOM 1657 O O . ASN A 1 221 ? -32.034 7.779 -11.911 1.00 81.75 221 ASN A O 1
ATOM 1661 N N . ASN A 1 222 ? -32.754 9.448 -10.586 1.00 84.62 222 ASN A N 1
ATOM 1662 C CA . ASN A 1 222 ? -33.020 10.410 -11.662 1.00 84.62 222 ASN A CA 1
ATOM 1663 C C . ASN A 1 222 ? -31.759 11.113 -12.201 1.00 84.62 222 ASN A C 1
ATOM 1665 O O . ASN A 1 222 ? -31.823 11.763 -13.246 1.00 84.62 222 ASN A O 1
ATOM 1669 N N . ASP A 1 223 ? -30.610 10.978 -11.531 1.00 86.88 223 ASP A N 1
ATOM 1670 C CA . ASP A 1 223 ? -29.354 11.564 -12.004 1.00 86.88 223 ASP A CA 1
ATOM 1671 C C . ASP A 1 223 ? -28.898 10.843 -13.278 1.00 86.88 223 ASP A C 1
ATOM 1673 O O . ASP A 1 223 ? -28.780 9.617 -13.289 1.00 86.88 223 ASP A O 1
ATOM 1677 N N . LYS A 1 224 ? -28.589 11.578 -14.353 1.00 80.75 224 LYS A N 1
ATOM 1678 C CA . LYS A 1 224 ? -28.046 10.965 -15.582 1.00 80.75 224 LYS A CA 1
ATOM 1679 C C . LYS A 1 224 ? -26.668 10.341 -15.345 1.00 80.75 224 LYS A C 1
ATOM 1681 O O . LYS A 1 224 ? -26.365 9.290 -15.896 1.00 80.75 224 LYS A O 1
ATOM 1686 N N . LEU A 1 225 ? -25.848 10.996 -14.524 1.00 81.44 225 LEU A N 1
ATOM 1687 C CA . LEU A 1 225 ? -24.506 10.578 -14.129 1.00 81.44 225 LEU A CA 1
ATOM 1688 C C . LEU A 1 225 ? -24.245 11.004 -12.685 1.00 81.44 225 LEU A C 1
ATOM 1690 O O . LEU A 1 225 ? -24.748 12.031 -12.234 1.00 81.44 225 LEU A O 1
ATOM 1694 N N . LEU A 1 226 ? -23.399 10.248 -11.988 1.00 85.06 226 LEU A N 1
ATOM 1695 C CA . LEU A 1 226 ? -22.885 10.629 -10.676 1.00 85.06 226 LEU A CA 1
ATOM 1696 C C . LEU A 1 226 ? -21.511 11.278 -10.847 1.00 85.06 226 LEU A C 1
ATOM 1698 O O . LEU A 1 226 ? -20.478 10.611 -10.787 1.00 85.06 226 LEU A O 1
ATOM 1702 N N . GLU A 1 227 ? -21.478 12.590 -11.083 1.00 80.19 227 GLU A N 1
ATOM 1703 C CA . GLU A 1 227 ? -20.214 13.327 -11.142 1.00 80.19 227 GLU A CA 1
ATOM 1704 C C . GLU A 1 227 ? -19.566 13.407 -9.755 1.00 80.19 227 GLU A C 1
ATOM 1706 O O . GLU A 1 227 ? -19.823 14.311 -8.967 1.00 80.19 227 GLU A O 1
ATOM 1711 N N . THR A 1 228 ? -18.697 12.443 -9.451 1.00 89.44 228 THR A N 1
ATOM 1712 C CA . THR A 1 228 ? -18.081 12.324 -8.123 1.00 89.44 228 THR A CA 1
ATOM 1713 C C . THR A 1 228 ? -16.578 12.053 -8.184 1.00 89.44 228 THR A C 1
ATOM 1715 O O . THR A 1 228 ? -16.023 11.760 -9.246 1.00 89.44 228 THR A O 1
ATOM 1718 N N . TYR A 1 229 ? -15.875 12.207 -7.065 1.00 91.56 229 TYR A N 1
ATOM 1719 C CA . TYR A 1 229 ? -14.430 11.998 -7.004 1.00 91.56 229 TYR A CA 1
ATOM 1720 C C . TYR A 1 229 ? -14.071 10.508 -6.969 1.00 91.56 229 TYR A C 1
ATOM 1722 O O . TYR A 1 229 ? -14.805 9.731 -6.363 1.00 91.56 229 TYR A O 1
ATOM 1730 N N . PRO A 1 230 ? -12.913 10.100 -7.520 1.00 93.12 230 PRO A N 1
ATOM 1731 C CA . PRO A 1 230 ? -12.444 8.713 -7.432 1.00 93.12 230 PRO A CA 1
ATOM 1732 C C . PRO A 1 230 ? -12.373 8.164 -5.999 1.00 93.12 230 PRO A C 1
ATOM 1734 O O . PRO A 1 230 ? -12.706 7.006 -5.776 1.00 93.12 230 PRO A O 1
ATOM 1737 N N . TRP A 1 231 ? -12.051 9.008 -5.009 1.00 93.06 231 TRP A N 1
ATOM 1738 C CA . TRP A 1 231 ? -12.172 8.650 -3.588 1.00 93.06 231 TRP A CA 1
ATOM 1739 C C . TRP A 1 231 ? -13.569 8.139 -3.225 1.00 93.06 231 TRP A C 1
ATOM 1741 O O . TRP A 1 231 ? -13.698 7.136 -2.534 1.00 93.06 231 TRP A O 1
ATOM 1751 N N . PHE A 1 232 ? -14.607 8.822 -3.702 1.00 94.94 232 PHE A N 1
ATOM 1752 C CA . PHE A 1 232 ? -15.989 8.519 -3.352 1.00 94.94 232 PHE A CA 1
ATOM 1753 C C . PHE A 1 232 ? -16.492 7.310 -4.133 1.00 94.94 232 PHE A C 1
ATOM 1755 O O . PHE A 1 232 ? -17.170 6.469 -3.556 1.00 94.94 232 PHE A O 1
ATOM 1762 N N . VAL A 1 233 ? -16.103 7.183 -5.410 1.00 95.56 233 VAL A N 1
ATOM 1763 C CA . VAL A 1 233 ? -16.380 5.985 -6.219 1.00 95.56 233 VAL A CA 1
ATOM 1764 C C . VAL A 1 233 ? -15.871 4.734 -5.507 1.00 95.56 233 VAL A C 1
ATOM 1766 O O . VAL A 1 233 ? -16.639 3.804 -5.296 1.00 95.56 233 VAL A O 1
ATOM 1769 N N . GLY A 1 234 ? -14.596 4.727 -5.111 1.00 95.31 234 GLY A N 1
ATOM 1770 C CA . GLY A 1 234 ? -13.983 3.561 -4.487 1.00 95.31 234 GLY A CA 1
ATOM 1771 C C . GLY A 1 234 ? -14.574 3.230 -3.117 1.00 95.31 234 GLY A C 1
ATOM 1772 O O . GLY A 1 234 ? -15.000 2.104 -2.898 1.00 95.31 234 GLY A O 1
ATOM 1773 N N . TYR A 1 235 ? -14.628 4.195 -2.194 1.00 94.44 235 TYR A N 1
ATOM 1774 C CA . TYR A 1 235 ? -15.046 3.922 -0.811 1.00 94.44 235 TYR A CA 1
ATOM 1775 C C . TYR A 1 235 ? -16.527 3.536 -0.709 1.00 94.44 235 TYR A C 1
ATOM 1777 O O . TYR A 1 235 ? -16.845 2.491 -0.144 1.00 94.44 235 TYR A O 1
ATOM 1785 N N . SER A 1 236 ? -17.426 4.330 -1.300 1.00 94.31 236 SER A N 1
ATOM 1786 C CA . SER A 1 236 ? -18.866 4.032 -1.246 1.00 94.31 236 SER A CA 1
ATOM 1787 C C . SER A 1 236 ? -19.260 2.860 -2.149 1.00 94.31 236 SER A C 1
ATOM 1789 O O . SER A 1 236 ? -20.076 2.024 -1.759 1.00 94.31 236 SER A O 1
ATOM 1791 N N . GLY A 1 237 ? -18.647 2.749 -3.334 1.00 97.50 237 GLY A N 1
ATOM 1792 C CA . GLY A 1 237 ? -18.980 1.720 -4.317 1.00 97.50 237 GLY A CA 1
ATOM 1793 C C . GLY A 1 237 ? -18.757 0.300 -3.801 1.00 97.50 237 GLY A C 1
ATOM 1794 O O . GLY A 1 237 ? -19.559 -0.580 -4.104 1.00 97.50 237 GLY A O 1
ATOM 1795 N N . ILE A 1 238 ? -17.728 0.082 -2.973 1.00 98.38 238 ILE A N 1
ATOM 1796 C CA . ILE A 1 238 ? -17.472 -1.220 -2.338 1.00 98.38 238 ILE A CA 1
ATOM 1797 C C . ILE A 1 238 ? -18.659 -1.637 -1.457 1.00 98.38 238 ILE A C 1
ATOM 1799 O O . ILE A 1 238 ? -19.196 -2.728 -1.632 1.00 98.38 238 ILE A O 1
ATOM 1803 N N . GLY A 1 239 ? -19.113 -0.762 -0.551 1.00 98.12 239 GLY A N 1
ATOM 1804 C CA . GLY A 1 239 ? -20.248 -1.057 0.332 1.00 98.12 239 GLY A CA 1
ATOM 1805 C C . GLY A 1 239 ? -21.556 -1.282 -0.431 1.00 98.12 239 GLY A C 1
ATOM 1806 O O . GLY A 1 239 ? -22.324 -2.177 -0.090 1.00 98.12 239 GLY A O 1
ATOM 1807 N N . LEU A 1 240 ? -21.800 -0.517 -1.498 1.00 98.56 240 LEU A N 1
ATOM 1808 C CA . LEU A 1 240 ? -23.001 -0.666 -2.326 1.00 98.56 240 LEU A CA 1
ATOM 1809 C C . LEU A 1 240 ? -23.004 -1.972 -3.135 1.00 98.56 240 LEU A C 1
ATOM 1811 O O . LEU A 1 240 ? -24.055 -2.597 -3.286 1.00 98.56 240 LEU A O 1
ATOM 1815 N N . ALA A 1 241 ? -21.845 -2.405 -3.634 1.00 98.75 241 ALA A N 1
ATOM 1816 C CA . ALA A 1 241 ? -21.718 -3.682 -4.328 1.00 98.75 241 ALA A CA 1
ATOM 1817 C C . ALA A 1 241 ? -21.901 -4.863 -3.359 1.00 98.75 241 ALA A C 1
ATOM 1819 O O . ALA A 1 241 ? -22.687 -5.767 -3.632 1.00 98.75 241 ALA A O 1
ATOM 1820 N N . GLU A 1 242 ? -21.272 -4.814 -2.181 1.00 98.75 242 GLU A N 1
ATOM 1821 C CA . GLU A 1 242 ? -21.474 -5.811 -1.118 1.00 98.75 242 GLU A CA 1
ATOM 1822 C C . GLU A 1 242 ? -22.940 -5.873 -0.652 1.00 98.75 242 GLU A C 1
ATOM 1824 O O . GLU A 1 242 ? -23.468 -6.955 -0.397 1.00 98.75 242 GLU A O 1
ATOM 1829 N N . TYR A 1 243 ? -23.648 -4.737 -0.608 1.00 98.75 243 TYR A N 1
ATOM 1830 C CA . TYR A 1 243 ? -25.085 -4.716 -0.324 1.00 98.75 243 TYR A CA 1
ATOM 1831 C C . TYR A 1 243 ? -25.881 -5.518 -1.362 1.00 98.75 243 TYR A C 1
ATOM 1833 O O . TYR A 1 243 ? -26.712 -6.347 -0.980 1.00 98.75 243 TYR A O 1
ATOM 1841 N N . TYR A 1 244 ? -25.628 -5.319 -2.662 1.00 98.81 244 TYR A N 1
ATOM 1842 C CA . TYR A 1 244 ? -26.271 -6.120 -3.708 1.00 98.81 244 TYR A CA 1
ATOM 1843 C C . TYR A 1 244 ? -25.916 -7.602 -3.561 1.00 98.81 244 TYR A C 1
ATOM 1845 O O . TYR A 1 244 ? -26.808 -8.448 -3.541 1.00 98.81 244 TYR A O 1
ATOM 1853 N N . LEU A 1 245 ? -24.631 -7.921 -3.389 1.00 98.69 245 LEU A N 1
ATOM 1854 C CA . LEU A 1 245 ? -24.159 -9.299 -3.255 1.00 98.69 245 LEU A CA 1
ATOM 1855 C C . LEU A 1 245 ? -24.767 -9.989 -2.026 1.00 98.69 245 LEU A C 1
ATOM 1857 O O . LEU A 1 245 ? -25.035 -11.186 -2.076 1.00 98.69 245 LEU A O 1
ATOM 1861 N N . ARG A 1 246 ? -25.074 -9.264 -0.949 1.00 97.69 246 ARG A N 1
ATOM 1862 C CA . ARG A 1 246 ? -25.763 -9.828 0.220 1.00 97.69 246 ARG A CA 1
ATOM 1863 C C . ARG A 1 246 ? -27.280 -9.947 0.034 1.00 97.69 246 ARG A C 1
ATOM 1865 O O . ARG A 1 246 ? -27.879 -10.905 0.519 1.00 97.69 246 ARG A O 1
ATOM 1872 N N . THR A 1 247 ? -27.925 -8.990 -0.633 1.00 98.25 247 THR A N 1
ATOM 1873 C CA . THR A 1 247 ? -29.398 -8.856 -0.617 1.00 98.25 247 THR A CA 1
ATOM 1874 C C . THR A 1 247 ? -30.112 -9.271 -1.897 1.00 98.25 247 THR A C 1
ATOM 1876 O O . THR A 1 247 ? -31.290 -9.623 -1.829 1.00 98.25 247 THR A O 1
ATOM 1879 N N . GLY A 1 248 ? -29.440 -9.201 -3.046 1.00 98.12 248 GLY A N 1
ATOM 1880 C CA . GLY A 1 248 ? -30.042 -9.343 -4.372 1.00 98.12 248 GLY A CA 1
ATOM 1881 C C . GLY A 1 248 ? -30.940 -8.177 -4.785 1.00 98.12 248 GLY A C 1
ATOM 1882 O O . GLY A 1 248 ? -31.715 -8.315 -5.729 1.00 98.12 248 GLY A O 1
ATOM 1883 N N . ASP A 1 249 ? -30.886 -7.045 -4.079 1.00 98.25 249 ASP A N 1
ATOM 1884 C CA . ASP A 1 249 ? -31.708 -5.872 -4.373 1.00 98.25 249 ASP A CA 1
ATOM 1885 C C . ASP A 1 249 ? -31.252 -5.193 -5.673 1.00 98.25 249 ASP A C 1
ATOM 1887 O O . ASP A 1 249 ? -30.371 -4.335 -5.684 1.00 98.25 249 ASP A O 1
ATOM 1891 N N . ALA A 1 250 ? -31.858 -5.588 -6.793 1.00 97.88 250 ALA A N 1
ATOM 1892 C CA . ALA A 1 250 ? -31.503 -5.099 -8.121 1.00 97.88 250 ALA A CA 1
ATOM 1893 C C . ALA A 1 250 ? -31.722 -3.585 -8.309 1.00 97.88 250 ALA A C 1
ATOM 1895 O O . ALA A 1 250 ? -31.170 -3.007 -9.247 1.00 97.88 250 ALA A O 1
ATOM 1896 N N . ALA A 1 251 ? -32.474 -2.917 -7.423 1.00 97.38 251 ALA A N 1
ATOM 1897 C CA . ALA A 1 251 ? -32.729 -1.483 -7.527 1.00 97.38 251 ALA A CA 1
ATOM 1898 C C . ALA A 1 251 ? -31.457 -0.631 -7.359 1.00 97.38 251 ALA A C 1
ATOM 1900 O O . ALA A 1 251 ? -31.439 0.522 -7.793 1.00 97.38 251 ALA A O 1
ATOM 1901 N N . ILE A 1 252 ? -30.379 -1.182 -6.780 1.00 97.62 252 ILE A N 1
ATOM 1902 C CA . ILE A 1 252 ? -29.097 -0.475 -6.647 1.00 97.62 252 ILE A CA 1
ATOM 1903 C C . ILE A 1 252 ? -28.211 -0.550 -7.901 1.00 97.62 252 ILE A C 1
ATOM 1905 O O . ILE A 1 252 ? -27.320 0.285 -8.070 1.00 97.62 252 ILE A O 1
ATOM 1909 N N . LEU A 1 253 ? -28.447 -1.507 -8.807 1.00 97.75 253 LEU A N 1
ATOM 1910 C CA . LEU A 1 253 ? -27.588 -1.728 -9.980 1.00 97.75 253 LEU A CA 1
ATOM 1911 C C . LEU A 1 253 ? -27.415 -0.472 -10.861 1.00 97.75 253 LEU A C 1
ATOM 1913 O O . LEU A 1 253 ? -26.274 -0.188 -11.234 1.00 97.75 253 LEU A O 1
ATOM 1917 N N . PRO A 1 254 ? -28.456 0.350 -11.128 1.00 96.06 254 PRO A N 1
ATOM 1918 C CA . PRO A 1 254 ? -28.286 1.590 -11.890 1.00 96.06 254 PRO A CA 1
ATOM 1919 C C . PRO A 1 254 ? -27.348 2.607 -11.222 1.00 96.06 254 PRO A C 1
ATOM 1921 O O . PRO A 1 254 ? -26.666 3.366 -11.906 1.00 96.06 254 PRO A O 1
ATOM 1924 N N . VAL A 1 255 ? -27.288 2.647 -9.885 1.00 96.56 255 VAL A N 1
ATOM 1925 C CA . VAL A 1 255 ? -26.356 3.524 -9.153 1.00 96.56 255 VAL A CA 1
ATOM 1926 C C . VAL A 1 255 ? -24.923 3.018 -9.311 1.00 96.56 255 VAL A C 1
ATOM 1928 O O . VAL A 1 255 ? -24.024 3.816 -9.582 1.00 96.56 255 VAL A O 1
ATOM 1931 N N . LEU A 1 256 ? -24.710 1.702 -9.200 1.00 97.38 256 LEU A N 1
ATOM 1932 C CA . LEU A 1 256 ? -23.400 1.084 -9.426 1.00 97.38 256 LEU A CA 1
ATOM 1933 C C . LEU A 1 256 ? -22.913 1.320 -10.865 1.00 97.38 256 LEU A C 1
ATOM 1935 O O . LEU A 1 256 ? -21.753 1.671 -11.065 1.00 97.38 256 LEU A O 1
ATOM 1939 N N . GLU A 1 257 ? -23.792 1.215 -11.865 1.00 96.88 257 GLU A N 1
ATOM 1940 C CA . GLU A 1 257 ? -23.447 1.508 -13.262 1.00 96.88 257 GLU A CA 1
ATOM 1941 C C . GLU A 1 257 ? -23.016 2.970 -13.450 1.00 96.88 257 GLU A C 1
ATOM 1943 O O . GLU A 1 257 ? -21.972 3.241 -14.045 1.00 96.88 257 GLU A O 1
ATOM 1948 N N . LYS A 1 258 ? -23.739 3.929 -12.853 1.00 95.69 258 LYS A N 1
ATOM 1949 C CA . LYS A 1 258 ? -23.353 5.352 -12.885 1.00 95.69 258 LYS A CA 1
ATOM 1950 C C . LYS A 1 258 ? -21.993 5.604 -12.229 1.00 95.69 258 LYS A C 1
ATOM 1952 O O . LYS A 1 258 ? -21.229 6.430 -12.729 1.00 95.69 258 LYS A O 1
ATOM 1957 N N . LEU A 1 259 ? -21.671 4.909 -11.134 1.00 95.81 259 LEU A N 1
ATOM 1958 C CA . LEU A 1 259 ? -20.353 4.991 -10.491 1.00 95.81 259 LEU A CA 1
ATOM 1959 C C . LEU A 1 259 ? -19.244 4.388 -11.369 1.00 95.81 259 LEU A C 1
ATOM 1961 O O . LEU A 1 259 ? -18.162 4.970 -11.459 1.00 95.81 259 LEU A O 1
ATOM 1965 N N . ALA A 1 260 ? -19.508 3.273 -12.057 1.00 96.69 260 ALA A N 1
ATOM 1966 C CA . ALA A 1 260 ? -18.562 2.661 -12.991 1.00 96.69 260 ALA A CA 1
ATOM 1967 C C . ALA A 1 260 ? -18.269 3.584 -14.188 1.00 96.69 260 ALA A C 1
ATOM 1969 O O . ALA A 1 260 ? -17.106 3.799 -14.532 1.00 96.69 260 ALA A O 1
ATOM 1970 N N . VAL A 1 261 ? -19.299 4.222 -14.754 1.00 94.94 261 VAL A N 1
ATOM 1971 C CA . VAL A 1 261 ? -19.138 5.236 -15.812 1.00 94.94 261 VAL A CA 1
ATOM 1972 C C . VAL A 1 261 ? -18.367 6.458 -15.297 1.00 94.94 261 VAL A C 1
ATOM 1974 O O . VAL A 1 261 ? -17.491 6.984 -15.984 1.00 94.94 261 VAL A O 1
ATOM 1977 N N . ALA A 1 262 ? -18.624 6.902 -14.062 1.00 92.81 262 ALA A N 1
ATOM 1978 C CA . ALA A 1 262 ? -17.868 7.998 -13.456 1.00 92.81 262 ALA A CA 1
ATOM 1979 C C . ALA A 1 262 ? -16.373 7.664 -13.286 1.00 92.81 262 ALA A C 1
ATOM 1981 O O . ALA A 1 262 ? -15.530 8.548 -13.466 1.00 92.81 262 ALA A O 1
ATOM 1982 N N . ALA A 1 263 ? -16.040 6.407 -12.970 1.00 93.69 263 ALA A N 1
ATOM 1983 C CA . ALA A 1 263 ? -14.663 5.921 -12.936 1.00 93.69 263 ALA A CA 1
ATOM 1984 C C . ALA A 1 263 ? -14.029 5.947 -14.333 1.00 93.69 263 ALA A C 1
ATOM 1986 O O . ALA A 1 263 ? -12.952 6.522 -14.498 1.00 93.69 263 ALA A O 1
ATOM 1987 N N . GLN A 1 264 ? -14.713 5.384 -15.332 1.00 92.38 264 GLN A N 1
ATOM 1988 C CA . GLN A 1 264 ? -14.257 5.344 -16.724 1.00 92.38 264 GLN A CA 1
ATOM 1989 C C . GLN A 1 264 ? -13.911 6.746 -17.242 1.00 92.38 264 GLN A C 1
ATOM 1991 O O . GLN A 1 264 ? -12.801 6.978 -17.714 1.00 92.38 264 GLN A O 1
ATOM 1996 N N . ASN A 1 265 ? -14.818 7.713 -17.069 1.00 88.62 265 ASN A N 1
ATOM 1997 C CA . ASN A 1 265 ? -14.660 9.081 -17.581 1.00 88.62 265 ASN A CA 1
ATOM 1998 C C . ASN A 1 265 ? -13.457 9.842 -16.997 1.00 88.62 265 ASN A C 1
ATOM 2000 O O . ASN A 1 265 ? -13.072 10.888 -17.518 1.00 88.62 265 ASN A O 1
ATOM 2004 N N . LYS A 1 266 ? -12.892 9.362 -15.884 1.00 87.25 266 LYS A N 1
ATOM 2005 C CA . LYS A 1 266 ? -11.811 10.025 -15.139 1.00 87.25 266 LYS A CA 1
ATOM 2006 C C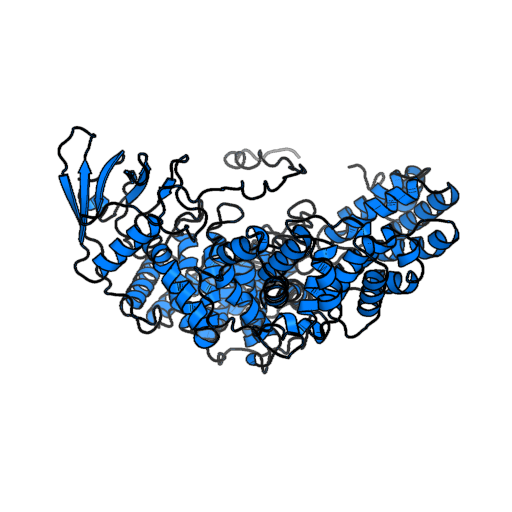 . LYS A 1 266 ? -10.520 9.212 -15.118 1.00 87.25 266 LYS A C 1
ATOM 2008 O O . LYS A 1 266 ? -9.563 9.643 -14.469 1.00 87.25 266 LYS A O 1
ATOM 2013 N N . MET A 1 267 ? -10.498 8.050 -15.773 1.00 88.19 267 MET A N 1
ATOM 2014 C CA . MET A 1 267 ? -9.319 7.195 -15.836 1.00 88.19 267 MET A CA 1
ATOM 2015 C C . MET A 1 267 ? -8.284 7.772 -16.805 1.00 88.19 267 MET A C 1
ATOM 2017 O O . MET A 1 267 ? -8.615 8.299 -17.865 1.00 88.19 267 MET A O 1
ATOM 2021 N N . TYR A 1 268 ? -7.014 7.627 -16.453 1.00 83.25 268 TYR A N 1
ATOM 2022 C CA . TYR A 1 268 ? -5.893 7.797 -17.366 1.00 83.25 268 TYR A CA 1
ATOM 2023 C C . TYR A 1 268 ? -4.766 6.855 -16.959 1.00 83.25 268 TYR A C 1
ATOM 2025 O O . TYR A 1 268 ? -4.488 6.712 -15.771 1.00 83.25 268 TYR A O 1
ATOM 2033 N N . ASN A 1 269 ? -4.124 6.197 -17.925 1.00 83.38 269 ASN A N 1
ATOM 2034 C CA . ASN A 1 269 ? -3.033 5.238 -17.706 1.00 83.38 269 ASN A CA 1
ATOM 2035 C C . ASN A 1 269 ? -3.353 4.142 -16.664 1.00 83.38 269 ASN A C 1
ATOM 2037 O O . ASN A 1 269 ? -2.534 3.858 -15.788 1.00 83.38 269 ASN A O 1
ATOM 2041 N N . GLY A 1 270 ? -4.573 3.592 -16.677 1.00 88.50 270 GLY A N 1
ATOM 2042 C CA . GLY A 1 270 ? -5.018 2.607 -15.679 1.00 88.50 270 GLY A CA 1
ATOM 2043 C C . GLY A 1 270 ? -5.164 3.140 -14.242 1.00 88.50 270 GLY A C 1
ATOM 2044 O O . GLY A 1 270 ? -5.313 2.354 -13.310 1.00 88.50 270 GLY A O 1
ATOM 2045 N N . GLY A 1 271 ? -5.112 4.457 -14.026 1.00 90.50 271 GLY A N 1
ATOM 2046 C CA . GLY A 1 271 ? -5.234 5.081 -12.708 1.00 90.50 271 GLY A CA 1
ATOM 2047 C C . GLY A 1 271 ? -6.109 6.335 -12.708 1.00 90.50 271 GLY A C 1
ATOM 2048 O O . GLY A 1 271 ? -6.737 6.693 -13.703 1.00 90.50 271 GLY A O 1
ATOM 2049 N N . TRP A 1 272 ? -6.157 7.015 -11.560 1.00 91.00 272 TRP A N 1
ATOM 2050 C CA . TRP A 1 272 ? -7.000 8.194 -11.327 1.00 91.00 272 TRP A CA 1
ATOM 2051 C C . TRP A 1 272 ? -6.283 9.206 -10.446 1.00 91.00 272 TRP A C 1
ATOM 2053 O O . TRP A 1 272 ? -5.523 8.815 -9.565 1.00 91.00 272 TRP A O 1
ATOM 2063 N N . SER A 1 273 ? -6.578 10.501 -10.591 1.00 86.69 273 SER A N 1
ATOM 2064 C CA . SER A 1 273 ? -6.219 11.478 -9.551 1.00 86.69 273 SER A CA 1
ATOM 2065 C C . SER A 1 273 ? -7.273 11.502 -8.451 1.00 86.69 273 SER A C 1
ATOM 2067 O O . SER A 1 273 ? -8.424 11.133 -8.664 1.00 86.69 273 SER A O 1
ATOM 2069 N N . GLY A 1 274 ? -6.932 12.046 -7.282 1.00 76.88 274 GLY A N 1
ATOM 2070 C CA . GLY A 1 274 ? -7.891 12.160 -6.180 1.00 76.88 274 GLY A CA 1
ATOM 2071 C C . GLY A 1 274 ? -9.135 12.999 -6.497 1.00 76.88 274 GLY A C 1
ATOM 2072 O O . GLY A 1 274 ? -10.178 12.780 -5.894 1.00 76.88 274 GLY A O 1
ATOM 2073 N N . ARG A 1 275 ? -9.046 13.951 -7.438 1.00 78.69 275 ARG A N 1
ATOM 2074 C CA . ARG A 1 275 ? -10.152 14.859 -7.807 1.00 78.69 275 ARG A CA 1
ATOM 2075 C C . ARG A 1 275 ? -10.680 14.646 -9.230 1.00 78.69 275 ARG A C 1
ATOM 2077 O O . ARG A 1 275 ? -11.535 15.403 -9.676 1.00 78.69 275 ARG A O 1
ATOM 2084 N N . GLY A 1 276 ? -10.183 13.637 -9.945 1.00 68.06 276 GLY A N 1
ATOM 2085 C CA . GLY A 1 276 ? -10.651 13.304 -11.293 1.00 68.06 276 GLY A CA 1
ATOM 2086 C C . GLY A 1 276 ? -10.167 14.226 -12.417 1.00 68.06 276 GLY A C 1
ATOM 2087 O O . GLY A 1 276 ? -10.777 14.235 -13.478 1.00 68.06 276 GLY A O 1
ATOM 2088 N N . ARG A 1 277 ? -9.105 15.014 -12.196 1.00 70.00 277 ARG A N 1
ATOM 2089 C CA . ARG A 1 277 ? -8.399 15.785 -13.241 1.00 70.00 277 ARG A CA 1
ATOM 2090 C C . ARG A 1 277 ? -6.980 15.254 -13.434 1.00 70.00 277 ARG A C 1
ATOM 2092 O O . ARG A 1 277 ? -6.322 14.973 -12.431 1.00 70.00 277 ARG A O 1
ATOM 2099 N N . ALA A 1 278 ? -6.499 15.140 -14.668 1.00 67.38 278 ALA A N 1
ATOM 2100 C CA . ALA A 1 278 ? -5.120 14.744 -14.938 1.00 67.38 278 ALA A CA 1
ATOM 2101 C C . ALA A 1 278 ? -4.163 15.887 -14.552 1.00 67.38 278 ALA A C 1
ATOM 2103 O O . ALA A 1 278 ? -4.054 16.896 -15.241 1.00 67.38 278 ALA A O 1
ATOM 2104 N N . ALA A 1 279 ? -3.520 15.765 -13.391 1.00 71.75 279 ALA A N 1
ATOM 2105 C CA . ALA A 1 279 ? -2.579 16.752 -12.872 1.00 71.75 279 ALA A CA 1
ATOM 2106 C C . ALA A 1 279 ? -1.159 16.177 -12.929 1.00 71.75 279 ALA A C 1
ATOM 2108 O O . ALA A 1 279 ? -0.615 15.801 -11.899 1.00 71.75 279 ALA A O 1
ATOM 2109 N N . PHE A 1 280 ? -0.562 16.071 -14.122 1.00 73.19 280 PHE A N 1
ATOM 2110 C CA . PHE A 1 280 ? 0.702 15.341 -14.343 1.00 73.19 280 PHE A CA 1
ATOM 2111 C C . PHE A 1 280 ? 1.878 15.805 -13.470 1.00 73.19 280 PHE A C 1
ATOM 2113 O O . PHE A 1 280 ? 2.739 14.999 -13.120 1.00 73.19 280 PHE A O 1
ATOM 2120 N N . THR A 1 281 ? 1.897 17.079 -13.070 1.00 67.75 281 THR A N 1
ATOM 2121 C CA . THR A 1 281 ? 2.909 17.648 -12.163 1.00 67.75 281 THR A CA 1
ATOM 2122 C C . THR A 1 281 ? 2.666 17.313 -10.689 1.00 67.75 281 THR A C 1
ATOM 2124 O O . THR A 1 281 ? 3.581 17.409 -9.872 1.00 67.75 281 THR A O 1
ATOM 2127 N N . TYR A 1 282 ? 1.451 16.903 -10.327 1.00 70.69 282 TYR A N 1
ATOM 2128 C CA . TYR A 1 282 ? 1.116 16.426 -8.994 1.00 70.69 282 TYR A CA 1
ATOM 2129 C C . TYR A 1 282 ? 1.442 14.933 -8.894 1.00 70.69 282 TYR A C 1
ATOM 2131 O O . TYR A 1 282 ? 1.166 14.167 -9.816 1.00 70.69 282 TYR A O 1
ATOM 2139 N N . VAL A 1 283 ? 2.024 14.526 -7.757 1.00 71.31 283 VAL A N 1
ATOM 2140 C CA . VAL A 1 283 ? 2.249 13.118 -7.364 1.00 71.31 283 VAL A CA 1
ATOM 2141 C C . VAL A 1 283 ? 2.878 12.244 -8.459 1.00 71.31 283 VAL A C 1
ATOM 2143 O O . VAL A 1 283 ? 2.573 11.070 -8.573 1.00 71.31 283 VAL A O 1
ATOM 2146 N N . GLY A 1 284 ? 3.777 12.807 -9.270 1.00 69.44 284 GLY A N 1
ATOM 2147 C CA . GLY A 1 284 ? 4.552 12.061 -10.264 1.00 69.44 284 GLY A CA 1
ATOM 2148 C C . GLY A 1 284 ? 3.686 11.381 -11.325 1.00 69.44 284 GLY A C 1
ATOM 2149 O O . GLY A 1 284 ? 3.713 10.161 -11.425 1.00 69.44 284 GLY A O 1
ATOM 2150 N N . GLY A 1 285 ? 2.938 12.157 -12.113 1.00 77.62 285 GLY A N 1
ATOM 2151 C CA . GLY A 1 285 ? 2.121 11.650 -13.222 1.00 77.62 285 GLY A CA 1
ATOM 2152 C C . GLY A 1 285 ? 0.616 11.687 -12.989 1.00 77.62 285 GLY A C 1
ATOM 2153 O O . GLY A 1 285 ? -0.127 11.079 -13.744 1.00 77.62 285 GLY A O 1
ATOM 2154 N N . GLY A 1 286 ? 0.154 12.421 -11.974 1.00 79.69 286 GLY A N 1
ATOM 2155 C CA . GLY A 1 286 ? -1.257 12.701 -11.716 1.00 79.69 286 GLY A CA 1
ATOM 2156 C C . GLY A 1 286 ? -1.977 11.662 -10.864 1.00 79.69 286 GLY A C 1
ATOM 2157 O O . GLY A 1 286 ? -2.918 12.039 -10.152 1.00 79.69 286 GLY A O 1
ATOM 2158 N N . HIS A 1 287 ? -1.572 10.387 -10.904 1.00 88.50 287 HIS A N 1
ATOM 2159 C CA . HIS A 1 287 ? -2.254 9.320 -10.159 1.00 88.50 287 HIS A CA 1
ATOM 2160 C C . HIS A 1 287 ? -2.222 9.556 -8.656 1.00 88.50 287 HIS A C 1
ATOM 2162 O O . HIS A 1 287 ? -1.203 9.913 -8.093 1.00 88.50 287 HIS A O 1
ATOM 2168 N N . LEU A 1 288 ? -3.320 9.255 -7.980 1.00 90.81 288 LEU A N 1
ATOM 2169 C CA . LEU A 1 288 ? -3.376 9.114 -6.537 1.00 90.81 288 LEU A CA 1
ATOM 2170 C C . LEU A 1 288 ? -3.865 7.701 -6.230 1.00 90.81 288 LEU A C 1
ATOM 2172 O O . LEU A 1 288 ? -5.062 7.476 -6.045 1.00 90.81 288 LEU A O 1
ATOM 2176 N N . ASN A 1 289 ? -2.948 6.737 -6.168 1.00 93.56 289 ASN A N 1
ATOM 2177 C CA . ASN A 1 289 ? -3.319 5.325 -6.006 1.00 93.56 289 ASN A CA 1
ATOM 2178 C C . ASN A 1 289 ? -3.957 5.031 -4.643 1.00 93.56 289 ASN A C 1
ATOM 2180 O O . ASN A 1 289 ? -4.667 4.041 -4.520 1.00 93.56 289 ASN A O 1
ATOM 2184 N N . ALA A 1 290 ? -3.788 5.911 -3.648 1.00 91.88 290 ALA A N 1
ATOM 2185 C CA . ALA A 1 290 ? -4.553 5.846 -2.401 1.00 91.88 290 ALA A CA 1
ATOM 2186 C C . ALA A 1 290 ? -6.071 5.977 -2.618 1.00 91.88 290 ALA A C 1
ATOM 2188 O O . ALA A 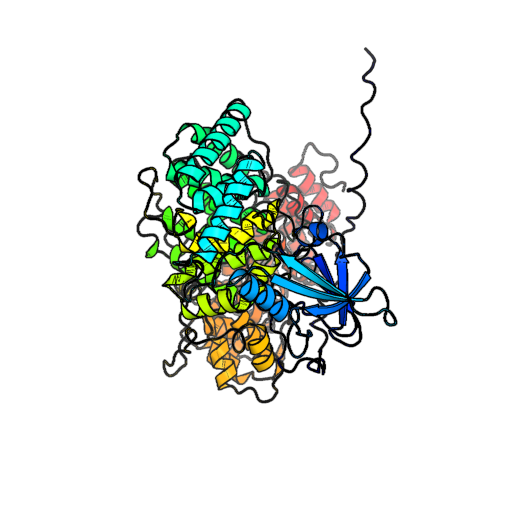1 290 ? -6.835 5.428 -1.839 1.00 91.88 290 ALA A O 1
ATOM 2189 N N . ALA A 1 291 ? -6.502 6.658 -3.685 1.00 92.44 291 ALA A N 1
ATOM 2190 C CA . ALA A 1 291 ? -7.885 6.632 -4.152 1.00 92.44 291 ALA A CA 1
ATOM 2191 C C . ALA A 1 291 ? -8.103 5.490 -5.155 1.00 92.44 291 ALA A C 1
ATOM 2193 O O . ALA A 1 291 ? -9.042 4.708 -5.021 1.00 92.44 291 ALA A O 1
ATOM 2194 N N . GLY A 1 292 ? -7.217 5.396 -6.155 1.00 95.19 292 GLY A N 1
ATOM 2195 C CA . GLY A 1 292 ? -7.371 4.497 -7.299 1.00 95.19 292 GLY A CA 1
ATOM 2196 C C . GLY A 1 292 ? -7.501 3.022 -6.924 1.00 95.19 292 GLY A C 1
ATOM 2197 O O . GLY A 1 292 ? -8.307 2.325 -7.528 1.00 95.19 292 GLY A O 1
ATOM 2198 N N . VAL A 1 293 ? -6.787 2.552 -5.897 1.00 97.00 293 VAL A N 1
ATOM 2199 C CA . VAL A 1 293 ? -6.843 1.145 -5.468 1.00 97.00 293 VAL A CA 1
ATOM 2200 C C . VAL A 1 293 ? -8.265 0.715 -5.081 1.00 97.00 293 VAL A C 1
ATOM 2202 O O . VAL A 1 293 ? -8.721 -0.355 -5.475 1.00 97.00 293 VAL A O 1
ATOM 2205 N N . HIS A 1 294 ? -9.021 1.592 -4.416 1.00 97.38 294 HIS A N 1
ATOM 2206 C CA . HIS A 1 294 ? -10.404 1.315 -4.026 1.00 97.38 294 HIS A CA 1
ATOM 2207 C C . HIS A 1 294 ? -11.373 1.406 -5.206 1.00 97.38 294 HIS A C 1
ATOM 2209 O O . HIS A 1 294 ? -12.379 0.702 -5.217 1.00 97.38 294 HIS A O 1
ATOM 2215 N N . VAL A 1 295 ? -11.068 2.228 -6.219 1.00 98.12 295 VAL A N 1
ATOM 2216 C CA . VAL A 1 295 ? -11.840 2.250 -7.471 1.00 98.12 295 VAL A CA 1
ATOM 2217 C C . VAL A 1 295 ? -11.744 0.895 -8.164 1.00 98.12 295 VAL A C 1
ATOM 2219 O O . VAL A 1 295 ? -12.770 0.360 -8.565 1.00 98.12 295 VAL A O 1
ATOM 2222 N N . VAL A 1 296 ? -10.550 0.296 -8.240 1.00 98.62 296 VAL A N 1
ATOM 2223 C CA . VAL A 1 296 ? -10.386 -1.041 -8.839 1.00 98.62 296 VAL A CA 1
ATOM 2224 C C . VAL A 1 296 ? -11.142 -2.104 -8.042 1.00 98.62 296 VAL A C 1
ATOM 2226 O O . VAL A 1 296 ? -11.837 -2.920 -8.643 1.00 98.62 296 VAL A O 1
ATOM 2229 N N . THR A 1 297 ? -11.082 -2.067 -6.705 1.00 98.81 297 THR A N 1
ATOM 2230 C CA . THR A 1 297 ? -11.878 -2.972 -5.853 1.00 98.81 297 THR A CA 1
ATOM 2231 C C . THR A 1 297 ? -13.370 -2.861 -6.167 1.00 98.81 297 THR A C 1
ATOM 2233 O O . THR A 1 297 ? -14.029 -3.875 -6.378 1.00 98.81 297 THR A O 1
ATOM 2236 N N . PHE A 1 298 ? -13.896 -1.636 -6.259 1.00 98.75 298 PHE A N 1
ATOM 2237 C CA . PHE A 1 298 ? -15.284 -1.399 -6.644 1.00 98.75 298 PHE A CA 1
ATOM 2238 C C . PHE A 1 298 ? -15.600 -1.942 -8.046 1.00 98.75 298 PHE A C 1
ATOM 2240 O O . PHE A 1 298 ? -16.605 -2.624 -8.203 1.00 98.75 298 PHE A O 1
ATOM 2247 N N . LEU A 1 299 ? -14.767 -1.681 -9.058 1.00 98.88 299 LEU A N 1
ATOM 2248 C CA . LEU A 1 299 ? -15.025 -2.132 -10.432 1.00 98.88 299 LEU A CA 1
ATOM 2249 C C . LEU A 1 299 ? -15.065 -3.664 -10.546 1.00 98.88 299 LEU A C 1
ATOM 2251 O O . LEU A 1 299 ? -15.896 -4.198 -11.279 1.00 98.88 299 LEU A O 1
ATOM 2255 N N . LEU A 1 300 ? -14.211 -4.369 -9.797 1.00 98.88 300 LEU A N 1
ATOM 2256 C CA . LEU A 1 300 ? -14.228 -5.833 -9.715 1.00 98.88 300 LEU A CA 1
ATOM 2257 C C . LEU A 1 300 ? -15.544 -6.335 -9.101 1.00 98.88 300 LEU A C 1
ATOM 2259 O O . LEU A 1 300 ? -16.227 -7.154 -9.714 1.00 98.88 300 LEU A O 1
ATOM 2263 N N . LEU A 1 301 ? -15.953 -5.779 -7.956 1.00 98.88 301 LEU A N 1
ATOM 2264 C CA . LEU A 1 301 ? -17.223 -6.137 -7.314 1.00 98.88 301 LEU A CA 1
ATOM 2265 C C . LEU A 1 301 ? -18.442 -5.745 -8.152 1.00 98.88 301 LEU A C 1
ATOM 2267 O O . LEU A 1 301 ? -19.428 -6.470 -8.184 1.00 98.88 301 LEU A O 1
ATOM 2271 N N . ALA A 1 302 ? -18.399 -4.619 -8.863 1.00 98.75 302 ALA A N 1
ATOM 2272 C CA . ALA A 1 302 ? -19.473 -4.201 -9.756 1.00 98.75 302 ALA A CA 1
ATOM 2273 C C . ALA A 1 302 ? -19.644 -5.206 -10.905 1.00 98.75 302 ALA A C 1
ATOM 2275 O O . ALA A 1 302 ? -20.772 -5.591 -11.218 1.00 98.75 302 ALA A O 1
ATOM 2276 N N . LYS A 1 303 ? -18.538 -5.696 -11.487 1.00 98.62 303 LYS A N 1
ATOM 2277 C CA . LYS A 1 303 ? -18.577 -6.788 -12.472 1.00 98.62 303 LYS A CA 1
ATOM 2278 C C . LYS A 1 303 ? -19.183 -8.055 -11.854 1.00 98.62 303 LYS A C 1
ATOM 2280 O O . LYS A 1 303 ? -20.026 -8.682 -12.491 1.00 98.62 303 LYS A O 1
ATOM 2285 N N . GLU A 1 304 ? -18.832 -8.372 -10.605 1.00 98.62 304 GLU A N 1
ATOM 2286 C CA . GLU A 1 304 ? -19.413 -9.493 -9.849 1.00 98.62 304 GLU A CA 1
ATOM 2287 C C . GLU A 1 304 ? -20.920 -9.309 -9.601 1.00 98.62 304 GLU A C 1
ATOM 2289 O O . GLU A 1 304 ? -21.688 -10.263 -9.670 1.00 98.62 304 GLU A O 1
ATOM 2294 N N . CYS A 1 305 ? -21.388 -8.074 -9.410 1.00 98.75 305 CYS A N 1
ATOM 2295 C CA . CYS A 1 305 ? -22.814 -7.752 -9.309 1.00 98.75 305 CYS A CA 1
ATOM 2296 C C . CYS A 1 305 ? -23.567 -7.908 -10.647 1.00 98.75 305 CYS A C 1
ATOM 2298 O O . CYS A 1 305 ? -24.795 -7.831 -10.676 1.00 98.75 305 CYS A O 1
ATOM 2300 N N . GLY A 1 306 ? -22.859 -8.100 -11.766 1.00 98.12 306 GLY A N 1
ATOM 2301 C CA . GLY A 1 306 ? -23.431 -8.107 -13.114 1.00 98.12 306 GLY A CA 1
ATOM 2302 C C . GLY A 1 306 ? -23.592 -6.718 -13.741 1.00 98.12 306 GLY A C 1
ATOM 2303 O O . GLY A 1 306 ? -24.281 -6.586 -14.750 1.00 98.12 306 GLY A O 1
ATOM 2304 N N . VAL A 1 307 ? -22.964 -5.684 -13.172 1.00 98.25 307 VAL A N 1
ATOM 2305 C CA . VAL A 1 307 ? -22.942 -4.331 -13.748 1.00 98.25 307 VAL A CA 1
ATOM 2306 C C . VAL A 1 307 ? -22.059 -4.315 -14.994 1.00 98.25 307 VAL A C 1
ATOM 2308 O O . VAL A 1 307 ? -20.996 -4.943 -15.045 1.00 98.25 307 VAL A O 1
ATOM 2311 N N . LYS A 1 308 ? -22.469 -3.546 -16.007 1.00 97.00 308 LYS A N 1
ATOM 2312 C CA . LYS A 1 308 ? -21.660 -3.314 -17.203 1.00 97.00 308 LYS A CA 1
ATOM 2313 C C . LYS A 1 308 ? -20.468 -2.413 -16.875 1.00 97.00 308 LYS A C 1
ATOM 2315 O O . LYS A 1 308 ? -20.557 -1.191 -16.901 1.00 97.00 308 LYS A O 1
ATOM 2320 N N . VAL A 1 309 ? -19.334 -3.039 -16.590 1.00 98.00 309 VAL A N 1
ATOM 2321 C CA . VAL A 1 309 ? -18.048 -2.355 -16.421 1.00 98.00 309 VAL A CA 1
ATOM 2322 C C . VAL A 1 309 ? -17.289 -2.354 -17.747 1.00 98.00 309 VAL A C 1
ATOM 2324 O O . VAL A 1 309 ? -17.158 -3.407 -18.378 1.00 98.00 309 VAL A O 1
ATOM 2327 N N . ASP A 1 310 ? -16.794 -1.179 -18.148 1.00 96.75 310 ASP A N 1
ATOM 2328 C CA . ASP A 1 310 ? -15.946 -1.001 -19.329 1.00 96.75 310 ASP A CA 1
ATOM 2329 C C . ASP A 1 310 ? -14.687 -1.876 -19.246 1.00 96.75 310 ASP A C 1
ATOM 2331 O O . ASP A 1 310 ? -13.939 -1.831 -18.267 1.00 96.75 310 ASP A O 1
ATOM 2335 N N . GLU A 1 311 ? -14.461 -2.683 -20.283 1.00 96.19 311 GLU A N 1
ATOM 2336 C CA . GLU A 1 311 ? -13.446 -3.736 -20.249 1.00 96.19 311 GLU A CA 1
ATOM 2337 C C . GLU A 1 311 ? -12.033 -3.164 -20.182 1.00 96.19 311 GLU A C 1
ATOM 2339 O O . GLU A 1 311 ? -11.207 -3.617 -19.394 1.00 96.19 311 GLU A O 1
ATOM 2344 N N . ARG A 1 312 ? -11.773 -2.110 -20.954 1.00 93.94 312 ARG A N 1
ATOM 2345 C CA . ARG A 1 312 ? -10.486 -1.424 -20.938 1.00 93.94 312 ARG A CA 1
ATOM 2346 C C . ARG A 1 312 ? -10.192 -0.854 -19.550 1.00 93.94 312 ARG A C 1
ATOM 2348 O O . ARG A 1 312 ? -9.112 -1.089 -19.011 1.00 93.94 312 ARG A O 1
ATOM 2355 N N . THR A 1 313 ? -11.159 -0.144 -18.964 1.00 95.50 313 THR A N 1
ATOM 2356 C CA . THR A 1 313 ? -11.042 0.435 -17.618 1.00 95.50 313 THR A CA 1
ATOM 2357 C C . THR A 1 313 ? -10.713 -0.635 -16.582 1.00 95.50 313 THR A C 1
ATOM 2359 O O . THR A 1 313 ? -9.819 -0.443 -15.756 1.00 95.50 313 THR A O 1
ATOM 2362 N N . LEU A 1 314 ? -11.384 -1.788 -16.644 1.00 98.00 314 LEU A N 1
ATOM 2363 C CA . LEU A 1 314 ? -11.116 -2.900 -15.738 1.00 98.00 314 LEU A CA 1
ATOM 2364 C C . LEU A 1 314 ? -9.709 -3.483 -15.939 1.00 98.00 314 LEU A C 1
ATOM 2366 O O . LEU A 1 314 ? -8.961 -3.603 -14.971 1.00 98.00 314 LEU A O 1
ATOM 2370 N N . GLN A 1 315 ? -9.329 -3.820 -17.174 1.00 96.94 315 GLN A N 1
ATOM 2371 C CA . GLN A 1 315 ? -8.067 -4.513 -17.455 1.00 96.94 315 GLN A CA 1
ATOM 2372 C C . GLN A 1 315 ? -6.837 -3.633 -17.202 1.00 96.94 315 GLN A C 1
ATOM 2374 O O . GLN A 1 315 ? -5.882 -4.083 -16.565 1.00 96.94 315 GLN A O 1
ATOM 2379 N N . GLU A 1 316 ? -6.851 -2.372 -17.647 1.00 94.75 316 GLU A N 1
ATOM 2380 C CA . GLU A 1 316 ? -5.724 -1.455 -17.437 1.00 94.75 316 GLU A CA 1
ATOM 2381 C C . GLU A 1 316 ? -5.515 -1.158 -15.952 1.00 94.75 316 GLU A C 1
ATOM 2383 O O . GLU A 1 316 ? -4.382 -1.183 -15.465 1.00 94.75 316 GLU A O 1
ATOM 2388 N N . SER A 1 317 ? -6.600 -0.926 -15.209 1.00 96.62 317 SER A N 1
ATOM 2389 C CA . SER A 1 317 ? -6.504 -0.619 -13.783 1.00 96.62 317 SER A CA 1
ATOM 2390 C C . SER A 1 317 ? -6.159 -1.833 -12.921 1.00 96.62 317 SER A C 1
ATOM 2392 O O . SER A 1 317 ? -5.373 -1.717 -11.974 1.00 96.62 317 SER A O 1
ATOM 2394 N N . LEU A 1 318 ? -6.641 -3.024 -13.294 1.00 98.44 318 LEU A N 1
ATOM 2395 C CA . LEU A 1 318 ? -6.216 -4.277 -12.680 1.00 98.44 318 LEU A CA 1
ATOM 2396 C C . LEU A 1 318 ? -4.720 -4.511 -12.902 1.00 98.44 318 LEU A C 1
ATOM 2398 O O . LEU A 1 318 ? -4.005 -4.760 -11.933 1.00 98.44 318 LEU A O 1
ATOM 2402 N N . ARG A 1 319 ? -4.225 -4.384 -14.143 1.00 97.00 319 ARG A N 1
ATOM 2403 C CA . ARG A 1 319 ? -2.791 -4.504 -14.461 1.00 97.00 319 ARG A CA 1
ATOM 2404 C C . ARG A 1 319 ? -1.959 -3.492 -13.668 1.00 97.00 319 ARG A C 1
ATOM 2406 O O . ARG A 1 319 ? -0.943 -3.874 -13.082 1.00 97.00 319 ARG A O 1
ATOM 2413 N N . GLN A 1 320 ? -2.407 -2.234 -13.603 1.00 94.38 320 GLN A N 1
ATOM 2414 C CA . GLN A 1 320 ? -1.749 -1.152 -12.863 1.00 94.38 320 GLN A CA 1
ATOM 2415 C C . GLN A 1 320 ? -1.583 -1.475 -11.377 1.00 94.38 320 GLN A C 1
ATOM 2417 O O . GLN A 1 320 ? -0.514 -1.229 -10.823 1.00 94.38 320 GLN A O 1
ATOM 2422 N N . MET A 1 321 ? -2.621 -1.996 -10.719 1.00 96.50 321 MET A N 1
ATOM 2423 C CA . MET A 1 321 ? -2.572 -2.296 -9.284 1.00 96.50 321 MET A CA 1
ATOM 2424 C C . MET A 1 321 ? -1.855 -3.620 -9.000 1.00 96.50 321 MET A C 1
ATOM 2426 O O . MET A 1 321 ? -1.027 -3.696 -8.091 1.00 96.50 321 MET A O 1
ATOM 2430 N N . TYR A 1 322 ? -2.109 -4.646 -9.814 1.00 97.56 322 TYR A N 1
ATOM 2431 C CA . TYR A 1 322 ? -1.542 -5.984 -9.653 1.00 97.56 322 TYR A CA 1
ATOM 2432 C C . TYR A 1 322 ? -0.008 -5.993 -9.693 1.00 97.56 322 TYR A C 1
ATOM 2434 O O . TYR A 1 322 ? 0.623 -6.677 -8.887 1.00 97.56 322 TYR A O 1
ATOM 2442 N N . ARG A 1 323 ? 0.620 -5.198 -10.574 1.00 95.44 323 ARG A N 1
ATOM 2443 C CA . ARG A 1 323 ? 2.092 -5.155 -10.689 1.00 95.44 323 ARG A CA 1
ATOM 2444 C C . ARG A 1 323 ? 2.803 -4.731 -9.396 1.00 95.44 323 ARG A C 1
ATOM 2446 O O . ARG A 1 323 ? 3.968 -5.074 -9.223 1.00 95.44 323 ARG A O 1
ATOM 2453 N N . PHE A 1 324 ? 2.126 -4.052 -8.464 1.00 96.75 324 PHE A N 1
ATOM 2454 C CA . PHE A 1 324 ? 2.704 -3.684 -7.164 1.00 96.75 324 PHE A CA 1
ATOM 2455 C C . PHE A 1 324 ? 2.743 -4.839 -6.149 1.00 96.75 324 PHE A C 1
ATOM 2457 O O . PHE A 1 324 ? 3.588 -4.818 -5.253 1.00 96.75 324 PHE A O 1
ATOM 2464 N N . ALA A 1 325 ? 1.865 -5.843 -6.265 1.00 96.75 325 ALA A N 1
ATOM 2465 C CA . ALA A 1 325 ? 1.757 -6.914 -5.273 1.00 96.75 325 ALA A CA 1
ATOM 2466 C C . ALA A 1 325 ? 3.096 -7.660 -5.115 1.00 96.75 325 ALA A C 1
ATOM 2468 O O . ALA A 1 325 ? 3.743 -8.003 -6.102 1.00 96.75 325 ALA A O 1
ATOM 2469 N N . GLY A 1 326 ? 3.551 -7.868 -3.876 1.00 95.19 326 GLY A N 1
ATOM 2470 C CA . GLY A 1 326 ? 4.827 -8.543 -3.576 1.00 95.19 326 GLY A CA 1
ATOM 2471 C C . GLY A 1 326 ? 6.109 -7.806 -4.014 1.00 95.19 326 GLY A C 1
ATOM 2472 O O . GLY A 1 326 ? 7.210 -8.316 -3.800 1.00 95.19 326 GLY A O 1
ATOM 2473 N N . ARG A 1 327 ? 6.004 -6.607 -4.607 1.00 94.12 327 ARG A N 1
ATOM 2474 C CA . ARG A 1 327 ? 7.129 -5.864 -5.220 1.00 94.12 327 ARG A CA 1
ATOM 2475 C C . ARG A 1 327 ? 7.386 -4.502 -4.577 1.00 94.12 327 ARG A C 1
ATOM 2477 O O . ARG A 1 327 ? 8.004 -3.635 -5.180 1.00 94.12 327 ARG A O 1
ATOM 2484 N N . GLY A 1 328 ? 6.960 -4.335 -3.328 1.00 91.38 328 GLY A N 1
ATOM 2485 C CA . GLY A 1 328 ? 7.157 -3.121 -2.535 1.00 91.38 328 GLY A CA 1
ATOM 2486 C C . GLY A 1 328 ? 5.822 -2.526 -2.118 1.00 91.38 328 GLY A C 1
ATOM 2487 O O . GLY A 1 328 ? 4.796 -3.205 -2.144 1.00 91.38 328 GLY A O 1
ATOM 2488 N N . ASN A 1 329 ? 5.827 -1.257 -1.724 1.00 93.50 329 ASN A N 1
ATOM 2489 C CA . ASN A 1 329 ? 4.585 -0.546 -1.473 1.00 93.50 329 ASN A CA 1
ATOM 2490 C C . ASN A 1 329 ? 3.983 -0.098 -2.807 1.00 93.50 329 ASN A C 1
ATOM 2492 O O . ASN A 1 329 ? 4.700 0.369 -3.699 1.00 93.50 329 ASN A O 1
ATOM 2496 N N . THR A 1 330 ? 2.657 -0.179 -2.929 1.00 94.50 330 THR A N 1
ATOM 2497 C CA . THR A 1 330 ? 1.925 0.495 -4.006 1.00 94.50 330 THR A CA 1
ATOM 2498 C C . THR A 1 330 ? 2.403 1.943 -4.082 1.00 94.50 330 THR A C 1
ATOM 2500 O O . THR A 1 330 ? 2.479 2.614 -3.055 1.00 94.50 330 THR A O 1
ATOM 2503 N N . ALA A 1 331 ? 2.756 2.427 -5.271 1.00 92.19 331 ALA A N 1
ATOM 2504 C CA . ALA A 1 331 ? 3.219 3.801 -5.454 1.00 92.19 331 ALA A CA 1
ATOM 2505 C C . ALA A 1 331 ? 2.141 4.802 -5.021 1.00 92.19 331 ALA A C 1
ATOM 2507 O O . ALA A 1 331 ? 0.959 4.530 -5.214 1.00 92.19 331 ALA A O 1
ATOM 2508 N N . TYR A 1 332 ? 2.483 5.960 -4.446 1.00 88.81 332 TYR A N 1
ATOM 2509 C CA . TYR A 1 332 ? 1.480 7.011 -4.230 1.00 88.81 332 TYR A CA 1
ATOM 2510 C C . TYR A 1 332 ? 0.977 7.574 -5.569 1.00 88.81 332 TYR A C 1
ATOM 2512 O O . TYR A 1 332 ? -0.225 7.806 -5.718 1.00 88.81 332 TYR A O 1
ATOM 2520 N N . GLY A 1 333 ? 1.905 7.721 -6.519 1.00 89.56 333 GLY A N 1
ATOM 2521 C CA . GLY A 1 333 ? 1.735 8.261 -7.863 1.00 89.56 333 GLY A CA 1
ATOM 2522 C C . GLY A 1 333 ? 1.842 7.265 -9.018 1.00 89.56 333 GLY A C 1
ATOM 2523 O O . GLY A 1 333 ? 1.793 6.053 -8.819 1.00 89.56 333 GLY A O 1
ATOM 2524 N N . ASP A 1 334 ? 2.073 7.778 -10.231 1.00 87.88 334 ASP A N 1
ATOM 2525 C CA . ASP A 1 334 ? 2.340 6.967 -11.432 1.00 87.88 334 ASP A CA 1
ATOM 2526 C C . ASP A 1 334 ? 3.844 6.677 -11.574 1.00 87.88 334 ASP A C 1
ATOM 2528 O O . ASP A 1 334 ? 4.525 7.130 -12.500 1.00 87.88 334 ASP A O 1
ATOM 2532 N N . HIS A 1 335 ? 4.405 5.977 -10.587 1.00 87.56 335 HIS A N 1
ATOM 2533 C CA . HIS A 1 335 ? 5.820 5.610 -10.549 1.00 87.56 335 HIS A CA 1
ATOM 2534 C C . HIS A 1 335 ? 6.042 4.147 -10.141 1.00 87.56 335 HIS A C 1
ATOM 2536 O O . HIS A 1 335 ? 5.103 3.382 -9.927 1.00 87.56 335 HIS A O 1
ATOM 2542 N N . PHE A 1 336 ? 7.314 3.752 -10.054 1.00 90.50 336 PHE A N 1
ATOM 2543 C CA . PHE A 1 336 ? 7.733 2.454 -9.524 1.00 90.50 336 PHE A CA 1
ATOM 2544 C C . PHE A 1 336 ? 7.273 2.266 -8.069 1.00 90.50 336 PHE A C 1
ATOM 2546 O O . PHE A 1 336 ? 7.012 3.269 -7.392 1.00 90.50 336 PHE A O 1
ATOM 2553 N N . PRO A 1 337 ? 7.201 1.013 -7.577 1.00 92.19 337 PRO A N 1
ATOM 2554 C CA . PRO A 1 337 ? 6.858 0.729 -6.190 1.00 92.19 337 PRO A CA 1
ATOM 2555 C C . PRO A 1 337 ? 7.703 1.560 -5.216 1.00 92.19 337 PRO A C 1
ATOM 2557 O O . PRO A 1 337 ? 8.899 1.776 -5.431 1.00 92.19 337 PRO A O 1
ATOM 2560 N N . GLU A 1 338 ? 7.070 2.044 -4.151 1.00 88.69 338 GLU A N 1
ATOM 2561 C CA . GLU A 1 338 ? 7.760 2.755 -3.074 1.00 88.69 338 GLU A CA 1
ATOM 2562 C C . GLU A 1 338 ? 8.450 1.742 -2.157 1.00 88.69 338 GLU A C 1
ATOM 2564 O O . GLU A 1 338 ? 7.888 0.693 -1.838 1.00 88.69 338 GLU A O 1
ATOM 2569 N N . GLY A 1 339 ? 9.658 2.062 -1.700 1.00 86.31 339 GLY A N 1
ATOM 2570 C CA . GLY A 1 339 ? 10.335 1.245 -0.695 1.00 86.31 339 GLY A CA 1
ATOM 2571 C C . GLY A 1 339 ? 9.908 1.592 0.730 1.00 86.31 339 GLY A C 1
ATOM 2572 O O . GLY A 1 339 ? 9.067 2.459 0.983 1.00 86.31 339 GLY A O 1
ATOM 2573 N N . GLY A 1 340 ? 10.535 0.923 1.694 1.00 88.12 340 GLY A N 1
ATOM 2574 C CA . GLY A 1 340 ? 10.256 1.120 3.116 1.00 88.12 340 GLY A CA 1
ATOM 2575 C C . GLY A 1 340 ? 8.910 0.542 3.574 1.00 88.12 340 GLY A C 1
ATOM 2576 O O . GLY A 1 340 ? 8.358 -0.378 2.975 1.00 88.12 340 GLY A O 1
ATOM 2577 N N . PHE A 1 341 ? 8.391 1.061 4.688 1.00 91.69 341 PHE A N 1
ATOM 2578 C CA . PHE A 1 341 ? 7.275 0.452 5.432 1.00 91.69 341 PHE A CA 1
ATOM 2579 C C . PHE A 1 341 ? 6.122 1.424 5.713 1.00 91.69 341 PHE A C 1
ATOM 2581 O O . PHE A 1 341 ? 5.243 1.130 6.516 1.00 91.69 341 PHE A O 1
ATOM 2588 N N . VAL A 1 342 ? 6.128 2.582 5.049 1.00 90.12 342 VAL A N 1
ATOM 2589 C CA . VAL A 1 342 ? 5.066 3.589 5.128 1.00 90.12 342 VAL A CA 1
ATOM 2590 C C . VAL A 1 342 ? 4.371 3.638 3.779 1.00 90.12 342 VAL A C 1
ATOM 2592 O O . VAL A 1 342 ? 4.975 4.045 2.793 1.00 90.12 342 VAL A O 1
ATOM 2595 N N . ASP A 1 343 ? 3.105 3.237 3.737 1.00 88.81 343 ASP A N 1
ATOM 2596 C CA . ASP A 1 343 ? 2.383 3.025 2.483 1.00 88.81 343 ASP A CA 1
ATOM 2597 C C . ASP A 1 343 ? 1.079 3.828 2.364 1.00 88.81 343 ASP A C 1
ATOM 2599 O O . ASP A 1 343 ? 0.479 3.824 1.295 1.00 88.81 343 ASP A O 1
ATOM 2603 N N . ASN A 1 344 ? 0.650 4.555 3.405 1.00 89.25 344 ASN A N 1
ATOM 2604 C CA . ASN A 1 344 ? -0.675 5.194 3.501 1.00 89.25 344 ASN A CA 1
ATOM 2605 C C . ASN A 1 344 ? -1.850 4.203 3.354 1.00 89.25 344 ASN A C 1
ATOM 2607 O O . ASN A 1 344 ? -2.909 4.590 2.867 1.00 89.25 344 ASN A O 1
ATOM 2611 N N . GLY A 1 345 ? -1.670 2.932 3.739 1.00 91.38 345 GLY A N 1
ATOM 2612 C CA . GLY A 1 345 ? -2.704 1.892 3.645 1.00 91.38 345 GLY A CA 1
ATOM 2613 C C . GLY A 1 345 ? -2.953 1.372 2.230 1.00 91.38 345 GLY A C 1
ATOM 2614 O O . GLY A 1 345 ? -3.848 0.554 2.033 1.00 91.38 345 GLY A O 1
ATOM 2615 N N . LYS A 1 346 ? -2.169 1.818 1.241 1.00 95.12 346 LYS A N 1
ATOM 2616 C CA . LYS A 1 346 ? -2.339 1.437 -0.166 1.00 95.12 346 LYS A CA 1
ATOM 2617 C C . LYS A 1 346 ? -2.093 -0.057 -0.391 1.00 95.12 346 LYS A C 1
ATOM 2619 O O . LYS A 1 346 ? -2.790 -0.653 -1.203 1.00 95.12 346 LYS A O 1
ATOM 2624 N N . VAL A 1 347 ? -1.162 -0.675 0.346 1.00 96.69 347 VAL A N 1
ATOM 2625 C CA . VAL A 1 347 ? -0.892 -2.120 0.239 1.00 96.69 347 VAL A CA 1
ATOM 2626 C C . VAL A 1 347 ? -2.019 -2.929 0.883 1.00 96.69 347 VAL A C 1
ATOM 2628 O O . VAL A 1 347 ? -2.457 -3.930 0.321 1.00 96.69 347 VAL A O 1
ATOM 2631 N N . GLY A 1 348 ? -2.559 -2.457 2.011 1.00 96.62 348 GLY A N 1
ATOM 2632 C CA . GLY A 1 348 ? -3.764 -3.042 2.607 1.00 96.62 348 GLY A CA 1
ATOM 2633 C C . GLY A 1 348 ? -4.981 -2.927 1.682 1.00 96.62 348 GLY A C 1
ATOM 2634 O O . GLY A 1 348 ? -5.712 -3.895 1.502 1.00 96.62 348 GLY A O 1
ATOM 2635 N N . GLY A 1 349 ? -5.161 -1.775 1.026 1.00 97.69 349 GLY A N 1
ATOM 2636 C CA . GLY A 1 349 ? -6.185 -1.582 -0.005 1.00 97.69 349 GLY A CA 1
ATOM 2637 C C . GLY A 1 349 ? -6.000 -2.529 -1.193 1.00 97.69 349 GLY A C 1
ATOM 2638 O O . GLY A 1 349 ? -6.966 -3.150 -1.630 1.00 97.69 349 GLY A O 1
ATOM 2639 N N . LEU A 1 350 ? -4.755 -2.711 -1.655 1.00 98.56 350 LEU A N 1
ATOM 2640 C CA . LEU A 1 350 ? -4.411 -3.650 -2.724 1.00 98.56 350 LEU A CA 1
ATOM 2641 C C . LEU A 1 350 ? -4.761 -5.092 -2.345 1.00 98.56 350 LEU A C 1
ATOM 2643 O O . LEU A 1 350 ? -5.248 -5.833 -3.196 1.00 98.56 350 LEU A O 1
ATOM 2647 N N . ALA A 1 351 ? -4.577 -5.486 -1.081 1.00 98.69 351 ALA A N 1
ATOM 2648 C CA . ALA A 1 351 ? -5.001 -6.802 -0.613 1.00 98.69 351 ALA A CA 1
ATOM 2649 C C . ALA A 1 351 ? -6.506 -7.020 -0.845 1.00 98.69 351 ALA A C 1
ATOM 2651 O O . ALA A 1 351 ? -6.893 -8.046 -1.396 1.00 98.69 351 ALA A O 1
ATOM 2652 N N . PHE A 1 352 ? -7.351 -6.032 -0.531 1.00 98.75 352 PHE A N 1
ATOM 2653 C CA . PHE A 1 352 ? -8.792 -6.113 -0.801 1.00 98.75 352 PHE A CA 1
ATOM 2654 C C . PHE A 1 352 ? -9.138 -6.043 -2.294 1.00 98.75 352 PHE A C 1
ATOM 2656 O O . PHE A 1 352 ? -10.070 -6.717 -2.723 1.00 98.75 352 PHE A O 1
ATOM 2663 N N . THR A 1 353 ? -8.379 -5.307 -3.114 1.00 98.81 353 THR A N 1
ATOM 2664 C CA . THR A 1 353 ? -8.528 -5.370 -4.581 1.00 98.81 353 THR A CA 1
ATOM 2665 C C . THR A 1 353 ? -8.272 -6.784 -5.095 1.00 98.81 353 THR A C 1
ATOM 2667 O O . THR A 1 353 ? -9.037 -7.305 -5.901 1.00 98.81 353 THR A O 1
ATOM 2670 N N . MET A 1 354 ? -7.214 -7.434 -4.610 1.00 98.81 354 MET A N 1
ATOM 2671 C CA . MET A 1 354 ? -6.890 -8.807 -4.994 1.00 98.81 354 MET A CA 1
ATOM 2672 C C . MET A 1 354 ? -7.888 -9.820 -4.410 1.00 98.81 354 MET A C 1
ATOM 2674 O O . MET A 1 354 ? -8.155 -10.836 -5.047 1.00 98.81 354 MET A O 1
ATOM 2678 N N . ALA A 1 355 ? -8.497 -9.534 -3.254 1.00 98.75 355 ALA A N 1
ATOM 2679 C CA . ALA A 1 355 ? -9.615 -10.312 -2.720 1.00 98.75 355 ALA A CA 1
ATOM 2680 C C . ALA A 1 355 ? -10.851 -10.234 -3.633 1.00 98.75 355 ALA A C 1
ATOM 2682 O O . ALA A 1 355 ? -11.389 -11.274 -3.990 1.00 98.75 355 ALA A O 1
ATOM 2683 N N . ALA A 1 356 ? -11.228 -9.042 -4.106 1.00 98.81 356 ALA A N 1
ATOM 2684 C CA . ALA A 1 356 ? -12.312 -8.878 -5.081 1.00 98.81 356 ALA A CA 1
ATOM 2685 C C . ALA A 1 356 ? -11.999 -9.546 -6.436 1.00 98.81 356 ALA A C 1
ATOM 2687 O O . ALA A 1 356 ? -12.867 -10.126 -7.078 1.00 98.81 356 ALA A O 1
ATOM 2688 N N . ALA A 1 357 ? -10.739 -9.514 -6.886 1.00 98.75 357 ALA A N 1
ATOM 2689 C CA . ALA A 1 357 ? -10.334 -10.253 -8.085 1.00 98.75 357 ALA A CA 1
ATOM 2690 C C . ALA A 1 357 ? -10.454 -11.776 -7.891 1.00 98.75 357 ALA A C 1
ATOM 2692 O O . ALA A 1 357 ? -10.808 -12.495 -8.823 1.00 98.75 357 ALA A O 1
ATOM 2693 N N . THR A 1 358 ? -10.180 -12.252 -6.673 1.00 98.31 358 THR A N 1
ATOM 2694 C CA . THR A 1 358 ? -10.283 -13.662 -6.283 1.00 98.31 358 THR A CA 1
ATOM 2695 C C . THR A 1 358 ? -11.737 -14.143 -6.269 1.00 98.31 358 THR A C 1
ATOM 2697 O O . THR A 1 358 ? -11.998 -15.255 -6.706 1.00 98.31 358 THR A O 1
ATOM 2700 N N . THR A 1 359 ? -12.694 -13.330 -5.820 1.00 97.25 359 THR A N 1
ATOM 2701 C CA . THR A 1 359 ? -14.125 -13.700 -5.824 1.00 97.25 359 THR A CA 1
ATOM 2702 C C . THR A 1 359 ? -14.720 -13.672 -7.231 1.00 97.25 359 THR A C 1
ATOM 2704 O O . THR A 1 359 ? -15.522 -14.533 -7.585 1.00 97.25 359 THR A O 1
ATOM 2707 N N . LEU A 1 360 ? -14.278 -12.724 -8.065 1.00 98.19 360 LEU A N 1
ATOM 2708 C CA . LEU A 1 360 ? -14.789 -12.538 -9.421 1.00 98.19 360 LEU A CA 1
ATOM 2709 C C . LEU A 1 360 ? -14.386 -13.666 -10.387 1.00 98.19 360 LEU A C 1
ATOM 2711 O O . LEU A 1 360 ? -15.190 -14.076 -11.233 1.00 98.19 360 LEU A O 1
ATOM 2715 N N . THR A 1 361 ? -13.138 -14.139 -10.311 1.00 97.94 361 THR A N 1
ATOM 2716 C CA . THR A 1 361 ? -12.625 -15.154 -11.241 1.00 97.94 361 THR A CA 1
ATOM 2717 C C . THR A 1 361 ? -12.969 -16.574 -10.786 1.00 97.94 361 THR A C 1
ATOM 2719 O O . THR A 1 361 ? -12.802 -16.898 -9.608 1.00 97.94 361 THR A O 1
ATOM 2722 N N . PRO A 1 362 ? -13.377 -17.472 -11.705 1.00 96.06 362 PRO A N 1
ATOM 2723 C CA . PRO A 1 362 ? -13.457 -18.899 -11.408 1.00 96.06 362 PRO A CA 1
ATOM 2724 C C . PRO A 1 362 ? -12.134 -19.422 -10.839 1.00 96.06 362 PRO A C 1
ATOM 2726 O O . PRO A 1 362 ? -11.066 -18.962 -11.253 1.00 96.06 362 PRO A O 1
ATOM 2729 N N . GLU A 1 363 ? -12.215 -20.369 -9.898 1.00 94.75 363 GLU A N 1
ATOM 2730 C CA . GLU A 1 363 ? -11.042 -20.968 -9.232 1.00 94.75 363 GLU A CA 1
ATOM 2731 C C . GLU A 1 363 ? -10.103 -19.917 -8.607 1.00 94.75 363 GLU A C 1
ATOM 2733 O O . GLU A 1 363 ? -8.873 -20.031 -8.602 1.00 94.75 363 GLU A O 1
ATOM 2738 N N . GLY A 1 364 ? -10.688 -18.836 -8.087 1.00 96.12 364 GLY A N 1
ATOM 2739 C CA . GLY A 1 364 ? -9.930 -17.689 -7.618 1.00 96.12 364 GLY A CA 1
ATOM 2740 C C . GLY A 1 364 ? -8.925 -17.999 -6.516 1.00 96.12 364 GLY A C 1
ATOM 2741 O O . GLY A 1 364 ? -7.817 -17.465 -6.558 1.00 96.12 364 GLY A O 1
ATOM 2742 N N . GLU A 1 365 ? -9.249 -18.869 -5.555 1.00 96.31 365 GLU A N 1
ATOM 2743 C CA . GLU A 1 365 ? -8.302 -19.240 -4.489 1.00 96.31 365 GLU A CA 1
ATOM 2744 C C . GLU A 1 365 ? -7.080 -20.012 -5.022 1.00 96.31 365 GLU A C 1
ATOM 2746 O O . GLU A 1 365 ? -6.024 -19.995 -4.390 1.00 96.31 365 GLU A O 1
ATOM 2751 N N . GLN A 1 366 ? -7.176 -20.636 -6.203 1.00 96.56 366 GLN A N 1
ATOM 2752 C CA . GLN A 1 366 ? -6.044 -21.263 -6.895 1.00 96.56 366 GLN A CA 1
ATOM 2753 C C . GLN A 1 366 ? -5.264 -20.275 -7.785 1.00 96.56 366 GLN A C 1
ATOM 2755 O O . GLN A 1 366 ? -4.180 -20.598 -8.281 1.00 96.56 366 GLN A O 1
ATOM 2760 N N . SER A 1 367 ? -5.788 -19.065 -7.990 1.00 97.44 367 SER A N 1
ATOM 2761 C CA . SER A 1 367 ? -5.225 -18.070 -8.902 1.00 97.44 367 SER A CA 1
ATOM 2762 C C . SER A 1 367 ? -4.048 -17.282 -8.307 1.00 97.44 367 SER A C 1
ATOM 2764 O O . SER A 1 367 ? -3.770 -17.284 -7.104 1.00 97.44 367 SER A O 1
ATOM 2766 N N . VAL A 1 368 ? -3.364 -16.521 -9.167 1.00 97.88 368 VAL A N 1
ATOM 2767 C CA . VAL A 1 368 ? -2.344 -15.548 -8.744 1.00 97.88 368 VAL A CA 1
ATOM 2768 C C . VAL A 1 368 ? -2.919 -14.414 -7.889 1.00 97.88 368 VAL A C 1
ATOM 2770 O O . VAL A 1 368 ? -2.174 -13.812 -7.119 1.00 97.88 368 VAL A O 1
ATOM 2773 N N . TYR A 1 369 ? -4.221 -14.125 -7.988 1.00 98.62 369 TYR A N 1
ATOM 2774 C CA . TYR A 1 369 ? -4.869 -13.057 -7.226 1.00 98.62 369 TYR A CA 1
ATOM 2775 C C . TYR A 1 369 ? -4.960 -13.400 -5.739 1.00 98.62 369 TYR A C 1
ATOM 2777 O O . TYR A 1 369 ? -4.660 -12.545 -4.909 1.00 98.62 369 TYR A O 1
ATOM 2785 N N . ALA A 1 370 ? -5.236 -14.658 -5.384 1.00 98.50 370 ALA A N 1
ATOM 2786 C CA . ALA A 1 370 ? -5.241 -15.089 -3.986 1.00 98.50 370 ALA A CA 1
ATOM 2787 C C . ALA A 1 370 ? -3.844 -14.975 -3.356 1.00 98.50 370 ALA A C 1
ATOM 2789 O O . ALA A 1 370 ? -3.694 -14.457 -2.251 1.00 98.50 370 ALA A O 1
ATOM 2790 N N . LYS A 1 371 ? -2.793 -15.359 -4.093 1.00 98.31 371 LYS A N 1
ATOM 2791 C CA . LYS A 1 371 ? -1.402 -15.188 -3.640 1.00 98.31 371 LYS A CA 1
ATOM 2792 C C . LYS A 1 371 ? -1.035 -13.704 -3.499 1.00 98.31 371 LYS A C 1
ATOM 2794 O O . LYS A 1 371 ? -0.436 -13.306 -2.502 1.00 98.31 371 LYS A O 1
ATOM 2799 N N . ALA A 1 372 ? -1.428 -12.875 -4.470 1.00 98.62 372 ALA A N 1
ATOM 2800 C CA . ALA A 1 372 ? -1.205 -11.429 -4.451 1.00 98.62 372 ALA A CA 1
ATOM 2801 C C . ALA A 1 372 ? -1.946 -10.729 -3.291 1.00 98.62 372 ALA A C 1
ATOM 2803 O O . ALA A 1 372 ? -1.389 -9.816 -2.672 1.00 98.62 372 ALA A O 1
ATOM 2804 N N . ARG A 1 373 ? -3.167 -11.176 -2.957 1.00 98.69 373 ARG A N 1
ATOM 2805 C CA . ARG A 1 373 ? -3.911 -10.764 -1.755 1.00 98.69 373 ARG A CA 1
ATOM 2806 C C . ARG A 1 373 ? -3.103 -11.074 -0.507 1.00 98.69 373 ARG A C 1
ATOM 2808 O O . ARG A 1 373 ? -2.858 -10.171 0.289 1.00 98.69 373 ARG A O 1
ATOM 2815 N N . ASP A 1 374 ? -2.676 -12.324 -0.354 1.00 98.56 374 ASP A N 1
ATOM 2816 C CA . ASP A 1 374 ? -2.066 -12.793 0.886 1.00 98.56 374 ASP A CA 1
ATOM 2817 C C . ASP A 1 374 ? -0.713 -12.103 1.166 1.00 98.56 374 ASP A C 1
ATOM 2819 O O . ASP A 1 374 ? -0.474 -11.643 2.286 1.00 98.56 374 ASP A O 1
ATOM 2823 N N . ILE A 1 375 ? 0.159 -11.952 0.154 1.00 98.06 375 ILE A N 1
ATOM 2824 C CA . ILE A 1 375 ? 1.444 -11.239 0.323 1.00 98.06 375 ILE A CA 1
ATOM 2825 C C . ILE A 1 375 ? 1.249 -9.748 0.630 1.00 98.06 375 ILE A C 1
ATOM 2827 O O . ILE A 1 375 ? 2.036 -9.157 1.369 1.00 98.06 375 ILE A O 1
ATOM 2831 N N . SER A 1 376 ? 0.195 -9.131 0.087 1.00 98.31 376 SER A N 1
ATOM 2832 C CA . SER A 1 376 ? -0.121 -7.725 0.363 1.00 98.31 376 SER A CA 1
ATOM 2833 C C . SER A 1 376 ? -0.693 -7.567 1.774 1.00 98.31 376 SER A C 1
ATOM 2835 O O . SER A 1 376 ? -0.298 -6.662 2.504 1.00 98.31 376 SER A O 1
ATOM 2837 N N . ALA A 1 377 ? -1.563 -8.484 2.203 1.00 98.12 377 ALA A N 1
ATOM 2838 C CA . ALA A 1 377 ? -2.182 -8.463 3.525 1.00 98.12 377 ALA A CA 1
ATOM 2839 C C . ALA A 1 377 ? -1.158 -8.648 4.657 1.00 98.12 377 ALA A C 1
ATOM 2841 O O . ALA A 1 377 ? -1.154 -7.880 5.620 1.00 98.12 377 ALA A O 1
ATOM 2842 N N . VAL A 1 378 ? -0.228 -9.605 4.527 1.00 97.25 378 VAL A N 1
ATOM 2843 C CA . VAL A 1 378 ? 0.768 -9.892 5.579 1.00 97.25 378 VAL A CA 1
ATOM 2844 C C . VAL A 1 378 ? 1.744 -8.730 5.826 1.00 97.25 378 VAL A C 1
ATOM 2846 O O . VAL A 1 378 ? 2.376 -8.663 6.883 1.00 97.25 378 VAL A O 1
ATOM 2849 N N . LYS A 1 379 ? 1.841 -7.760 4.900 1.00 95.69 379 LYS A N 1
ATOM 2850 C CA . LYS A 1 379 ? 2.666 -6.547 5.051 1.00 95.69 379 LYS A CA 1
ATOM 2851 C C . LYS A 1 379 ? 2.346 -5.773 6.331 1.00 95.69 379 LYS A C 1
ATOM 2853 O O . LYS A 1 379 ? 3.232 -5.105 6.877 1.00 95.69 379 LYS A O 1
ATOM 2858 N N . GLY A 1 380 ? 1.108 -5.857 6.826 1.00 94.44 380 GLY A N 1
ATOM 2859 C CA . GLY A 1 380 ? 0.689 -5.220 8.074 1.00 94.44 380 GLY A CA 1
ATOM 2860 C C . GLY A 1 380 ? 1.574 -5.593 9.268 1.00 94.44 380 GLY A C 1
ATOM 2861 O O . GLY A 1 380 ? 1.943 -4.706 10.037 1.00 94.44 380 GLY A O 1
ATOM 2862 N N . PHE A 1 381 ? 2.012 -6.855 9.355 1.00 96.62 381 PHE A N 1
ATOM 2863 C CA . PHE A 1 381 ? 2.943 -7.339 10.380 1.00 96.62 381 PHE A CA 1
ATOM 2864 C C . PHE A 1 381 ? 4.286 -6.594 10.321 1.00 96.62 381 PHE A C 1
ATOM 2866 O O . PHE A 1 381 ? 4.682 -5.931 11.278 1.00 96.62 381 PHE A O 1
ATOM 2873 N N . TYR A 1 382 ? 4.962 -6.610 9.167 1.00 95.94 382 TYR A N 1
ATOM 2874 C CA . TYR A 1 382 ? 6.298 -6.015 9.032 1.00 95.94 382 TYR A CA 1
ATOM 2875 C C . TYR A 1 382 ? 6.288 -4.482 9.126 1.00 95.94 382 TYR A C 1
ATOM 2877 O O . TYR A 1 382 ? 7.254 -3.871 9.596 1.00 95.94 382 TYR A O 1
ATOM 2885 N N . SER A 1 383 ? 5.199 -3.844 8.686 1.00 93.69 383 SER A N 1
ATOM 2886 C CA . SER A 1 383 ? 5.055 -2.383 8.687 1.00 93.69 383 SER A CA 1
ATOM 2887 C C . SER A 1 383 ? 4.581 -1.790 10.013 1.00 93.69 383 SER A C 1
ATOM 2889 O O . SER A 1 383 ? 4.657 -0.574 10.176 1.00 93.69 383 SER A O 1
ATOM 2891 N N . THR A 1 384 ? 4.146 -2.602 10.984 1.00 92.25 384 THR A N 1
ATOM 2892 C CA . THR A 1 384 ? 3.491 -2.088 12.198 1.00 92.25 384 THR A CA 1
ATOM 2893 C C . THR A 1 384 ? 4.351 -1.136 13.030 1.00 92.25 384 THR A C 1
ATOM 2895 O O . THR A 1 384 ? 3.807 -0.265 13.707 1.00 92.25 384 THR A O 1
ATOM 2898 N N . SER A 1 385 ? 5.682 -1.249 12.963 1.00 92.06 385 SER A N 1
ATOM 2899 C CA . SER A 1 385 ? 6.585 -0.327 13.662 1.00 92.06 385 SER A CA 1
ATOM 2900 C C . SER A 1 385 ? 6.460 1.123 13.178 1.00 92.06 385 SER A C 1
ATOM 2902 O O . SER A 1 385 ? 6.840 2.050 13.887 1.00 92.06 385 SER A O 1
ATOM 2904 N N . TRP A 1 386 ? 5.899 1.321 11.983 1.00 90.44 386 TRP A N 1
ATOM 2905 C CA . TRP A 1 386 ? 5.691 2.613 11.333 1.00 90.44 386 TRP A CA 1
ATOM 2906 C C . TRP A 1 386 ? 4.212 2.999 11.268 1.00 90.44 386 TRP A C 1
ATOM 2908 O O . TRP A 1 386 ? 3.793 3.723 10.361 1.00 90.44 386 TRP A O 1
ATOM 2918 N N . MET A 1 387 ? 3.403 2.532 12.221 1.00 89.94 387 MET A N 1
ATOM 2919 C CA . MET A 1 387 ? 2.016 2.979 12.340 1.00 89.94 387 MET A CA 1
ATOM 2920 C C . MET A 1 387 ? 1.908 4.509 12.429 1.00 89.94 387 MET A C 1
ATOM 2922 O O . MET A 1 387 ? 2.851 5.192 12.812 1.00 89.94 387 MET A O 1
ATOM 2926 N N . LEU A 1 388 ? 0.776 5.073 12.017 1.00 87.50 388 LEU A N 1
ATOM 2927 C CA . LEU A 1 388 ? 0.477 6.510 12.034 1.00 87.50 388 LEU A CA 1
ATOM 2928 C C . LEU A 1 388 ? 1.437 7.378 11.201 1.00 87.50 388 LEU A C 1
ATOM 2930 O O . LEU A 1 388 ? 1.342 8.605 11.204 1.00 87.50 388 LEU A O 1
ATOM 2934 N N . HIS A 1 389 ? 2.328 6.767 10.420 1.00 87.50 389 HIS A N 1
ATOM 2935 C CA . HIS A 1 389 ? 3.099 7.476 9.413 1.00 87.50 389 HIS A CA 1
ATOM 2936 C C . HIS A 1 389 ? 2.324 7.580 8.124 1.00 87.50 389 HIS A C 1
ATOM 2938 O O . HIS A 1 389 ? 1.630 6.652 7.703 1.00 87.50 389 HIS A O 1
ATOM 2944 N N . GLY A 1 390 ? 2.528 8.702 7.450 1.00 83.38 390 GLY A N 1
ATOM 2945 C CA . GLY A 1 390 ? 1.951 8.894 6.146 1.00 83.38 390 GLY A CA 1
ATOM 2946 C C . GLY A 1 390 ? 1.633 10.333 5.823 1.00 83.38 390 GLY A C 1
ATOM 2947 O O . GLY A 1 390 ? 1.728 11.233 6.661 1.00 83.38 390 GLY A O 1
ATOM 2948 N N . HIS A 1 391 ? 1.197 10.540 4.587 1.00 78.94 391 HIS A N 1
ATOM 2949 C CA . HIS A 1 391 ? 0.682 11.830 4.162 1.00 78.94 391 HIS A CA 1
ATOM 2950 C C . HIS A 1 391 ? -0.508 12.214 5.056 1.00 78.94 391 HIS A C 1
ATOM 2952 O O . HIS A 1 391 ? -1.391 11.396 5.310 1.00 78.94 391 HIS A O 1
ATOM 2958 N N . THR A 1 392 ? -0.536 13.457 5.550 1.00 76.38 392 THR A N 1
ATOM 2959 C CA . THR A 1 392 ? -1.588 14.020 6.431 1.00 76.38 392 THR A CA 1
ATOM 2960 C C . THR A 1 392 ? -1.788 13.329 7.792 1.00 76.38 392 THR A C 1
ATOM 2962 O O . THR A 1 392 ? -2.865 13.436 8.370 1.00 76.38 392 THR A O 1
ATOM 2965 N N . GLY A 1 393 ? -0.758 12.661 8.327 1.00 71.00 393 GLY A N 1
ATOM 2966 C CA . GLY A 1 393 ? -0.781 12.094 9.687 1.00 71.00 393 GLY A CA 1
ATOM 2967 C C . GLY A 1 393 ? -1.125 10.604 9.768 1.00 71.00 393 GLY A C 1
ATOM 2968 O O . GLY A 1 393 ? -1.452 10.119 10.842 1.00 71.00 393 GLY A O 1
ATOM 2969 N N . GLY A 1 394 ? -1.098 9.879 8.642 1.00 82.06 394 GLY A N 1
ATOM 2970 C CA . GLY A 1 394 ? -1.083 8.408 8.600 1.00 82.06 394 GLY A CA 1
ATOM 2971 C C . GLY A 1 394 ? -2.356 7.665 9.023 1.00 82.06 394 GLY A C 1
ATOM 2972 O O . GLY A 1 394 ? -2.447 6.471 8.756 1.00 82.06 394 GLY A O 1
ATOM 2973 N N . GLY A 1 395 ? -3.357 8.336 9.604 1.00 86.50 395 GLY A N 1
ATOM 2974 C CA . GLY A 1 395 ? -4.569 7.685 10.124 1.00 86.50 395 GLY A CA 1
ATOM 2975 C C . GLY A 1 395 ? -5.334 6.847 9.093 1.00 86.50 395 GLY A C 1
ATOM 2976 O O . GLY A 1 395 ? -5.684 5.705 9.378 1.00 86.50 395 GLY A O 1
ATOM 2977 N N . ILE A 1 396 ? -5.490 7.345 7.860 1.00 87.88 396 ILE A N 1
ATOM 2978 C CA . ILE A 1 396 ? -6.095 6.575 6.754 1.00 87.88 396 ILE A CA 1
ATOM 2979 C C . ILE A 1 396 ? -5.359 5.254 6.475 1.00 87.88 396 ILE A C 1
ATOM 2981 O O . ILE A 1 396 ? -5.971 4.266 6.074 1.00 87.88 396 ILE A O 1
ATOM 2985 N N . GLY A 1 397 ? -4.047 5.216 6.726 1.00 90.25 397 GLY A N 1
ATOM 2986 C CA . GLY A 1 397 ? -3.242 4.018 6.553 1.00 90.25 397 GLY A CA 1
ATOM 2987 C C . GLY A 1 397 ? -3.589 2.917 7.550 1.00 90.25 397 GLY A C 1
ATOM 2988 O O . GLY A 1 397 ? -3.519 1.740 7.200 1.00 90.25 397 GLY A O 1
ATOM 2989 N N . GLU A 1 398 ? -4.019 3.279 8.761 1.00 93.62 398 GLU A N 1
ATOM 2990 C CA . GLU A 1 398 ? -4.378 2.299 9.789 1.00 93.62 398 GLU A CA 1
ATOM 2991 C C . GLU A 1 398 ? -5.692 1.584 9.507 1.00 93.62 398 GLU A C 1
ATOM 2993 O O . GLU A 1 398 ? -5.838 0.445 9.940 1.00 93.62 398 GLU A O 1
ATOM 2998 N N . ILE A 1 399 ? -6.613 2.198 8.758 1.00 94.00 399 ILE A N 1
ATOM 2999 C CA . ILE A 1 399 ? -7.868 1.554 8.347 1.00 94.00 399 ILE A CA 1
ATOM 3000 C C . ILE A 1 399 ? -7.542 0.267 7.586 1.00 94.00 399 ILE A C 1
ATOM 3002 O O . ILE A 1 399 ? -7.859 -0.838 8.025 1.00 94.00 399 ILE A O 1
ATOM 3006 N N . TRP A 1 400 ? -6.830 0.402 6.469 1.00 94.31 400 TRP A N 1
ATOM 3007 C CA . TRP A 1 400 ? -6.586 -0.717 5.566 1.00 94.31 400 TRP A CA 1
ATOM 3008 C C . TRP A 1 400 ? -5.446 -1.623 6.026 1.00 94.31 400 TRP A C 1
ATOM 3010 O O . TRP A 1 400 ? -5.495 -2.827 5.773 1.00 94.31 400 TRP A O 1
ATOM 3020 N N . ARG A 1 401 ? -4.449 -1.100 6.757 1.00 93.38 401 ARG A N 1
ATOM 3021 C CA . ARG A 1 401 ? -3.417 -1.947 7.376 1.00 93.38 401 ARG A CA 1
ATOM 3022 C C . ARG A 1 401 ? -4.028 -2.897 8.402 1.00 93.38 401 ARG A C 1
ATOM 3024 O O . ARG A 1 401 ? -3.756 -4.091 8.343 1.00 93.38 401 ARG A O 1
ATOM 3031 N N . SER A 1 402 ? -4.856 -2.382 9.311 1.00 93.50 402 SER A N 1
ATOM 3032 C CA . SER A 1 402 ? -5.485 -3.204 10.347 1.00 93.50 402 SER A CA 1
ATOM 3033 C C . SER A 1 402 ? -6.511 -4.169 9.758 1.00 93.50 402 SER A C 1
ATOM 3035 O O . SER A 1 402 ? -6.478 -5.357 1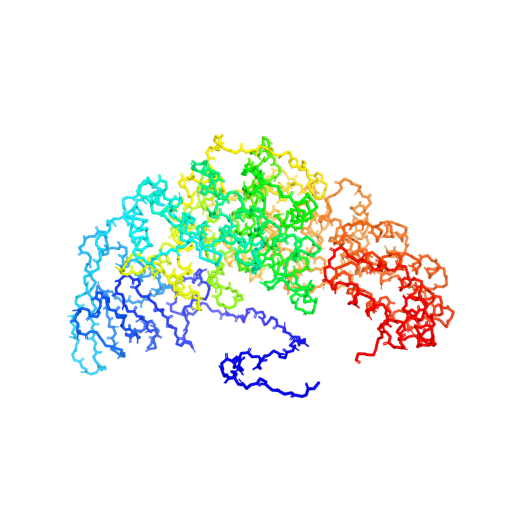0.071 1.00 93.50 402 SER A O 1
ATOM 3037 N N . ALA A 1 403 ? -7.356 -3.692 8.838 1.00 95.94 403 ALA A N 1
ATOM 3038 C CA . ALA A 1 403 ? -8.356 -4.526 8.180 1.00 95.94 403 ALA A CA 1
ATOM 3039 C C . ALA A 1 403 ? -7.724 -5.679 7.376 1.00 95.94 403 ALA A C 1
ATOM 3041 O O . ALA A 1 403 ? -8.162 -6.820 7.501 1.00 95.94 403 ALA A O 1
ATOM 3042 N N . SER A 1 404 ? -6.676 -5.412 6.586 1.00 97.19 404 SER A N 1
ATOM 3043 C CA . SER A 1 404 ? -6.077 -6.427 5.700 1.00 97.19 404 SER A CA 1
ATOM 3044 C C . SER A 1 404 ? -5.439 -7.596 6.453 1.00 97.19 404 SER A C 1
ATOM 3046 O O . SER A 1 404 ? -5.541 -8.727 5.987 1.00 97.19 404 SER A O 1
ATOM 3048 N N . MET A 1 405 ? -4.879 -7.379 7.649 1.00 97.62 405 MET A N 1
ATOM 3049 C CA . MET A 1 405 ? -4.373 -8.479 8.482 1.00 97.62 405 MET A CA 1
ATOM 3050 C C . MET A 1 405 ? -5.468 -9.489 8.848 1.00 97.62 405 MET A C 1
ATOM 3052 O O . MET A 1 405 ? -5.160 -10.664 9.032 1.00 97.62 405 MET A O 1
ATOM 3056 N N . GLY A 1 406 ? -6.742 -9.080 8.881 1.00 97.56 406 GLY A N 1
ATOM 3057 C CA . GLY A 1 406 ? -7.873 -9.991 9.075 1.00 97.56 406 GLY A CA 1
ATOM 3058 C C . GLY A 1 406 ? -8.000 -11.069 7.992 1.00 97.56 406 GLY A C 1
ATOM 3059 O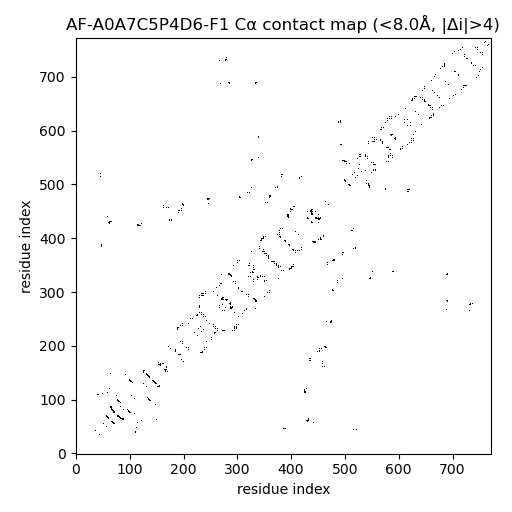 O . GLY A 1 406 ? -8.452 -12.168 8.295 1.00 97.56 406 GLY A O 1
ATOM 3060 N N . LEU A 1 407 ? -7.520 -10.810 6.767 1.00 98.31 407 LEU A N 1
ATOM 3061 C CA . LEU A 1 407 ? -7.467 -11.803 5.681 1.00 98.31 407 LEU A CA 1
ATOM 3062 C C . LEU A 1 407 ? -6.442 -12.918 5.952 1.00 98.31 407 LEU A C 1
ATOM 3064 O O . LEU A 1 407 ? -6.492 -13.976 5.329 1.00 98.31 407 LEU A O 1
ATOM 3068 N N . MET A 1 408 ? -5.515 -12.689 6.887 1.00 97.88 408 MET A N 1
ATOM 3069 C CA . MET A 1 408 ? -4.441 -13.617 7.238 1.00 97.88 408 MET A CA 1
ATOM 3070 C C . MET A 1 408 ? -4.733 -14.439 8.494 1.00 97.88 408 MET A C 1
ATOM 3072 O O . MET A 1 408 ? -3.859 -15.197 8.910 1.00 97.88 408 MET A O 1
ATOM 3076 N N . PHE A 1 409 ? -5.935 -14.322 9.076 1.00 96.44 409 PHE A N 1
ATOM 3077 C CA . PHE A 1 409 ? -6.329 -15.033 10.298 1.00 96.44 409 PHE A CA 1
ATOM 3078 C C . PHE A 1 409 ? -6.019 -16.537 10.229 1.00 96.44 409 PHE A C 1
ATOM 3080 O O . PHE A 1 409 ? -5.267 -17.038 11.061 1.00 96.44 409 PHE A O 1
ATOM 3087 N N . ASP A 1 410 ? -6.515 -17.230 9.198 1.00 95.12 410 ASP A N 1
ATOM 3088 C CA . ASP A 1 410 ? -6.311 -18.681 9.055 1.00 95.12 410 ASP A CA 1
ATOM 3089 C C . ASP A 1 410 ? -4.949 -19.037 8.448 1.00 95.12 410 ASP A C 1
ATOM 3091 O O . ASP A 1 410 ? -4.393 -20.097 8.720 1.00 95.12 410 ASP A O 1
ATOM 3095 N N . LYS A 1 411 ? -4.409 -18.161 7.591 1.00 96.00 411 LYS A N 1
ATOM 3096 C CA . LYS A 1 411 ? -3.219 -18.458 6.778 1.00 96.00 411 LYS A CA 1
ATOM 3097 C C . LYS A 1 411 ? -1.905 -18.182 7.505 1.00 96.00 411 LYS A C 1
ATOM 3099 O O . LYS A 1 411 ? -0.901 -18.822 7.207 1.00 96.00 411 LYS A O 1
ATOM 3104 N N . LYS A 1 412 ? -1.887 -17.196 8.409 1.00 97.38 412 LYS A N 1
ATOM 3105 C CA . LYS A 1 412 ? -0.719 -16.784 9.209 1.00 97.38 412 LYS A CA 1
ATOM 3106 C C . LYS A 1 412 ? -1.148 -16.450 10.648 1.00 97.38 412 LYS A C 1
ATOM 3108 O O . LYS A 1 412 ? -0.975 -15.306 11.082 1.00 97.38 412 LYS A O 1
ATOM 3113 N N . PRO A 1 413 ? -1.686 -17.428 11.403 1.00 96.31 413 PRO A N 1
ATOM 3114 C CA . PRO A 1 413 ? -2.300 -17.191 12.709 1.00 96.31 413 PRO A CA 1
ATOM 3115 C C . PRO A 1 413 ? -1.335 -16.556 13.715 1.00 96.31 413 PRO A C 1
ATOM 3117 O O . PRO A 1 413 ? -1.709 -15.583 14.363 1.00 96.31 413 PRO A O 1
ATOM 3120 N N . THR A 1 414 ? -0.077 -17.007 13.792 1.00 96.25 414 THR A N 1
ATOM 3121 C CA . THR A 1 414 ? 0.940 -16.416 14.684 1.00 96.25 414 THR A CA 1
ATOM 3122 C C . THR A 1 414 ? 1.148 -14.932 14.396 1.00 96.25 414 THR A C 1
ATOM 3124 O O . THR A 1 414 ? 1.012 -14.102 15.291 1.00 96.25 414 THR A O 1
ATOM 3127 N N . LYS A 1 415 ? 1.388 -14.568 13.129 1.00 97.50 415 LYS A N 1
ATOM 3128 C CA . LYS A 1 415 ? 1.568 -13.166 12.721 1.00 97.50 415 LYS A CA 1
ATOM 3129 C C . LYS A 1 415 ? 0.318 -12.332 12.966 1.00 97.50 415 LYS A C 1
ATOM 3131 O O . LYS A 1 415 ? 0.421 -11.170 13.348 1.00 97.50 415 LYS A O 1
ATOM 3136 N N . TYR A 1 416 ? -0.860 -12.908 12.737 1.00 97.62 416 TYR A N 1
ATOM 3137 C CA . TYR A 1 416 ? -2.120 -12.238 13.019 1.00 97.62 416 TYR A CA 1
ATOM 3138 C C . TYR A 1 416 ? -2.311 -11.983 14.522 1.00 97.62 416 TYR A C 1
ATOM 3140 O O . TYR A 1 416 ? -2.746 -10.895 14.894 1.00 97.62 416 TYR A O 1
ATOM 3148 N N . ARG A 1 417 ? -1.964 -12.942 15.392 1.00 96.62 417 ARG A N 1
ATOM 3149 C CA . ARG A 1 417 ? -1.981 -12.766 16.855 1.00 96.62 417 ARG A CA 1
ATOM 3150 C C . ARG A 1 417 ? -0.989 -11.719 17.319 1.00 96.62 417 ARG A C 1
ATOM 3152 O O . ARG A 1 417 ? -1.406 -10.742 17.927 1.00 96.62 417 ARG A O 1
ATOM 3159 N N . GLU A 1 418 ? 0.267 -11.836 16.908 1.00 96.56 418 GLU A N 1
ATOM 3160 C CA . GLU A 1 418 ? 1.302 -10.834 17.171 1.00 96.56 418 GLU A CA 1
ATOM 3161 C C . GLU A 1 418 ? 0.847 -9.421 16.759 1.00 96.56 418 GLU A C 1
ATOM 3163 O O . GLU A 1 418 ? 0.972 -8.471 17.531 1.00 96.56 418 GLU A O 1
ATOM 3168 N N . PHE A 1 419 ? 0.236 -9.281 15.576 1.00 96.75 419 PHE A N 1
ATOM 3169 C CA . PHE A 1 419 ? -0.300 -8.006 15.101 1.00 96.75 419 PHE A CA 1
ATOM 3170 C C . PHE A 1 419 ? -1.464 -7.480 15.949 1.00 96.75 419 PHE A C 1
ATOM 3172 O O . PHE A 1 419 ? -1.458 -6.309 16.327 1.00 96.75 419 PHE A O 1
ATOM 3179 N N . MET A 1 420 ? -2.476 -8.307 16.220 1.00 97.25 420 MET A N 1
ATOM 3180 C CA . MET A 1 420 ? -3.663 -7.863 16.951 1.00 97.25 420 MET A CA 1
ATOM 3181 C C . MET A 1 420 ? -3.330 -7.575 18.413 1.00 97.25 420 MET A C 1
ATOM 3183 O O . MET A 1 420 ? -3.611 -6.474 18.883 1.00 97.25 420 MET A O 1
ATOM 3187 N N . ASP A 1 421 ? -2.669 -8.504 19.100 1.00 96.62 421 ASP A N 1
ATOM 3188 C CA . ASP A 1 421 ? -2.338 -8.392 20.522 1.00 96.62 421 ASP A CA 1
ATOM 3189 C C . ASP A 1 421 ? -1.351 -7.248 20.770 1.00 96.62 421 ASP A C 1
ATOM 3191 O O . ASP A 1 421 ? -1.574 -6.411 21.648 1.00 96.62 421 ASP A O 1
ATOM 3195 N N . GLY A 1 422 ? -0.322 -7.115 19.923 1.00 94.75 422 GLY A N 1
ATOM 3196 C CA . GLY A 1 422 ? 0.626 -6.000 19.988 1.00 94.75 422 GLY A CA 1
ATOM 3197 C C . GLY A 1 422 ? -0.026 -4.630 19.770 1.00 94.75 422 GLY A C 1
ATOM 3198 O O . GLY A 1 422 ? 0.481 -3.615 20.252 1.00 94.75 422 GLY A O 1
ATOM 3199 N N . ARG A 1 423 ? -1.174 -4.581 19.083 1.00 95.56 423 ARG A N 1
ATOM 3200 C CA . ARG A 1 423 ? -1.930 -3.353 18.793 1.00 95.56 423 ARG A CA 1
ATOM 3201 C C . ARG A 1 423 ? -3.216 -3.211 19.607 1.00 95.56 423 ARG A C 1
ATOM 3203 O O . ARG A 1 423 ? -3.963 -2.267 19.362 1.00 95.56 423 ARG A O 1
ATOM 3210 N N . MET A 1 424 ? -3.480 -4.075 20.586 1.00 96.69 424 MET A N 1
ATOM 3211 C CA . MET A 1 424 ? -4.701 -4.029 21.406 1.00 96.69 424 MET A CA 1
ATOM 3212 C C . MET A 1 424 ? -4.931 -2.640 22.019 1.00 96.69 424 MET A C 1
ATOM 3214 O O . MET A 1 424 ? -6.001 -2.049 21.864 1.00 96.69 424 MET A O 1
ATOM 3218 N N . TRP A 1 425 ? -3.871 -2.070 22.598 1.00 96.12 425 TRP A N 1
ATOM 3219 C CA . TRP A 1 425 ? -3.863 -0.725 23.173 1.00 96.12 425 TRP A CA 1
ATOM 3220 C C . TRP A 1 425 ? -4.353 0.350 22.194 1.00 96.12 425 TRP A C 1
ATOM 3222 O O . TRP A 1 425 ? -5.047 1.286 22.583 1.00 96.12 425 TRP A O 1
ATOM 3232 N N . PHE A 1 426 ? -4.002 0.221 20.913 1.00 96.38 426 PHE A N 1
ATOM 3233 C CA . PHE A 1 426 ? -4.329 1.202 19.888 1.00 96.38 426 PHE A CA 1
ATOM 3234 C C . PHE A 1 426 ? -5.823 1.194 19.588 1.00 96.38 426 PHE A C 1
ATOM 3236 O O . PHE A 1 426 ? -6.423 2.259 19.436 1.00 96.38 426 PHE A O 1
ATOM 3243 N N . TYR A 1 427 ? -6.436 0.009 19.551 1.00 97.50 427 TYR A N 1
ATOM 3244 C CA . TYR A 1 427 ? -7.878 -0.107 19.380 1.00 97.50 427 TYR A CA 1
ATOM 3245 C C . TYR A 1 427 ? -8.627 0.391 20.617 1.00 97.50 427 TYR A C 1
ATOM 3247 O O . TYR A 1 427 ? -9.584 1.142 20.463 1.00 97.50 427 TYR A O 1
ATOM 3255 N N . ASP A 1 428 ? -8.175 0.052 21.828 1.00 97.69 428 ASP A N 1
ATOM 3256 C CA . ASP A 1 428 ? -8.817 0.509 23.069 1.00 97.69 428 ASP A CA 1
ATOM 3257 C C . ASP A 1 428 ? -8.780 2.031 23.233 1.00 97.69 428 ASP A C 1
ATOM 3259 O O . ASP A 1 428 ? -9.797 2.641 23.557 1.00 97.69 428 ASP A O 1
ATOM 3263 N N . LEU A 1 429 ? -7.641 2.666 22.945 1.00 97.44 429 LEU A N 1
ATOM 3264 C CA . LEU A 1 429 ? -7.521 4.125 22.996 1.00 97.44 429 LEU A CA 1
ATOM 3265 C C . LEU A 1 429 ? -8.266 4.835 21.856 1.00 97.44 429 LEU A C 1
ATOM 3267 O O . LEU A 1 429 ? -8.654 5.995 22.003 1.00 97.44 429 LEU A O 1
ATOM 3271 N N . SER A 1 430 ? -8.459 4.162 20.720 1.00 96.88 430 SER A N 1
ATOM 3272 C CA . SER A 1 430 ? -9.209 4.716 19.588 1.00 96.88 430 SER A CA 1
ATOM 3273 C C . SER A 1 430 ? -10.725 4.642 19.787 1.00 96.88 430 SER A C 1
ATOM 3275 O O . SER A 1 430 ? -11.445 5.392 19.129 1.00 96.88 430 SER A O 1
ATOM 3277 N N . ARG A 1 431 ? -11.229 3.793 20.693 1.00 96.31 431 ARG A N 1
ATOM 3278 C CA . ARG A 1 431 ? -12.660 3.726 21.025 1.00 96.31 431 ARG A CA 1
ATOM 3279 C C . ARG A 1 431 ? -13.129 4.966 21.777 1.00 96.31 431 ARG A C 1
ATOM 3281 O O . ARG A 1 431 ? -12.392 5.560 22.561 1.00 96.31 431 ARG A O 1
ATOM 3288 N N . ARG A 1 432 ? -14.385 5.337 21.552 1.00 95.06 432 ARG A N 1
ATOM 3289 C CA . ARG A 1 432 ? -15.073 6.440 22.225 1.00 95.06 432 ARG A CA 1
ATOM 3290 C C . ARG A 1 432 ? -16.169 5.883 23.133 1.00 95.06 432 ARG A C 1
ATOM 3292 O O . ARG A 1 432 ? -16.627 4.754 22.970 1.00 95.06 432 ARG A O 1
ATOM 3299 N N . TYR A 1 433 ? -16.574 6.677 24.117 1.00 94.19 433 TYR A N 1
ATOM 3300 C CA . TYR A 1 433 ? -17.551 6.272 25.134 1.00 94.19 433 TYR A CA 1
ATOM 3301 C C . TYR A 1 433 ? -18.972 6.064 24.575 1.00 94.19 433 TYR A C 1
ATOM 3303 O O . TYR A 1 433 ? -19.792 5.418 25.218 1.00 94.19 433 TYR A O 1
ATOM 3311 N N . ASP A 1 434 ? -19.271 6.607 23.393 1.00 94.50 434 ASP A N 1
ATOM 3312 C CA . ASP A 1 434 ? -20.582 6.557 22.734 1.00 94.50 434 ASP A CA 1
ATOM 3313 C C . ASP A 1 434 ? -20.748 5.371 21.767 1.00 94.50 434 ASP A C 1
ATOM 3315 O O . ASP A 1 434 ? -21.771 5.281 21.084 1.00 94.50 434 ASP A O 1
ATOM 3319 N N . GLY A 1 435 ? -19.748 4.483 21.710 1.00 95.56 435 GLY A N 1
ATOM 3320 C CA . GLY A 1 435 ? -19.689 3.326 20.815 1.00 95.56 435 GLY A CA 1
ATOM 3321 C C . GLY A 1 435 ? -18.932 3.580 19.510 1.00 95.56 435 GLY A C 1
ATOM 3322 O O . GLY A 1 435 ? -18.569 2.618 18.836 1.00 95.56 435 GLY A O 1
ATOM 3323 N N . SER A 1 436 ? -18.648 4.841 19.169 1.00 96.19 436 SER A N 1
ATOM 3324 C CA . SER A 1 436 ? -17.895 5.181 17.960 1.00 96.19 436 SER A CA 1
ATOM 3325 C C . SER A 1 436 ? -16.388 4.961 18.113 1.00 96.19 436 SER A C 1
ATOM 3327 O O . SER A 1 436 ? -15.858 4.717 19.202 1.00 96.19 436 SER A O 1
ATOM 3329 N N . PHE A 1 437 ? -15.674 5.068 16.998 1.00 96.38 437 PHE A N 1
ATOM 3330 C CA . PHE A 1 437 ? -14.218 5.015 16.943 1.00 96.38 437 PHE A CA 1
ATOM 3331 C C . PHE A 1 437 ? -13.660 6.338 16.427 1.00 96.38 437 PHE A C 1
ATOM 3333 O O . PHE A 1 437 ? -14.263 6.988 15.588 1.00 96.38 437 PHE A O 1
ATOM 3340 N N . GLY A 1 438 ? -12.479 6.720 16.893 1.00 94.81 438 GLY A N 1
ATOM 3341 C CA . GLY A 1 438 ? -11.563 7.586 16.157 1.00 94.81 438 GLY A CA 1
ATOM 3342 C C . GLY A 1 438 ? -10.390 6.772 15.607 1.00 94.81 438 GLY A C 1
ATOM 3343 O O . GLY A 1 438 ? -10.444 5.545 15.524 1.00 94.81 438 GLY A O 1
ATOM 3344 N N . ILE A 1 439 ? -9.297 7.454 15.277 1.00 94.38 439 ILE A N 1
ATOM 3345 C CA . ILE A 1 439 ? -8.014 6.835 14.921 1.00 94.38 439 ILE A CA 1
ATOM 3346 C C . ILE A 1 439 ? -6.951 7.567 15.724 1.00 94.38 439 ILE A C 1
ATOM 3348 O O . ILE A 1 439 ? -6.471 8.618 15.296 1.00 94.38 439 ILE A O 1
ATOM 3352 N N . LEU A 1 440 ? -6.612 7.040 16.902 1.00 92.56 440 LEU A N 1
ATOM 3353 C CA . LEU A 1 440 ? -5.732 7.722 17.850 1.00 92.56 440 LEU A CA 1
ATOM 3354 C C . LEU A 1 440 ? -4.424 8.163 17.176 1.00 92.56 440 LEU A C 1
ATOM 3356 O O . LEU A 1 440 ? -3.692 7.352 16.618 1.00 92.56 440 LEU A O 1
ATOM 3360 N N . GLY A 1 441 ? -4.097 9.453 17.245 1.00 88.31 441 GLY A N 1
ATOM 3361 C CA . GLY A 1 441 ? -2.855 9.969 16.653 1.00 88.31 441 GLY A CA 1
ATOM 3362 C C . GLY A 1 441 ? -2.854 10.008 15.119 1.00 88.31 441 GLY A C 1
ATOM 3363 O O . GLY A 1 441 ? -1.835 10.339 14.522 1.00 88.31 441 GLY A O 1
ATOM 3364 N N . GLY A 1 442 ? -3.996 9.747 14.474 1.00 88.56 442 GLY A N 1
ATOM 3365 C CA . GLY A 1 442 ? -4.205 9.869 13.030 1.00 88.56 442 GLY A CA 1
ATOM 3366 C C . GLY A 1 442 ? -4.375 11.312 12.538 1.00 88.56 442 GLY A C 1
ATOM 3367 O O . GLY A 1 442 ? -4.793 11.529 11.400 1.00 88.56 442 GLY A O 1
ATOM 3368 N N . GLY A 1 443 ? -4.105 12.316 13.377 1.00 87.25 443 GLY A N 1
ATOM 3369 C CA . GLY A 1 443 ? -4.280 13.730 13.049 1.00 87.25 443 GLY A CA 1
ATOM 3370 C C . GLY A 1 443 ? -5.728 14.051 12.678 1.00 87.25 443 GLY A C 1
ATOM 3371 O O . GLY A 1 443 ? -6.649 13.779 13.441 1.00 87.25 443 GLY A O 1
ATOM 3372 N N . ARG A 1 444 ? -5.947 14.594 11.474 1.00 87.75 444 ARG A N 1
ATOM 3373 C CA . ARG A 1 444 ? -7.296 14.950 10.994 1.00 87.75 444 ARG A CA 1
ATOM 3374 C C . ARG A 1 444 ? -8.245 13.756 10.830 1.00 87.75 444 ARG A C 1
ATOM 3376 O O . ARG A 1 444 ? -9.438 13.975 10.668 1.00 87.75 444 ARG A O 1
ATOM 3383 N N . TYR A 1 445 ? -7.720 12.529 10.821 1.00 90.88 445 TYR A N 1
ATOM 3384 C CA . TYR A 1 445 ? -8.501 11.294 10.701 1.00 90.88 445 TYR A CA 1
ATOM 3385 C C . TYR A 1 445 ? -8.974 10.755 12.055 1.00 90.88 445 TYR A C 1
ATOM 3387 O O . TYR A 1 445 ? -9.650 9.734 12.101 1.00 90.88 445 TYR A O 1
ATOM 3395 N N . ASP A 1 446 ? -8.617 11.410 13.163 1.00 92.50 446 ASP A N 1
ATOM 3396 C CA . ASP A 1 446 ? -9.047 10.999 14.496 1.00 92.50 446 ASP A CA 1
ATOM 3397 C C . ASP A 1 446 ? -10.471 11.492 14.816 1.00 92.50 446 ASP A C 1
ATOM 3399 O O . ASP A 1 446 ? -10.681 12.352 15.672 1.00 92.50 446 ASP A O 1
ATOM 3403 N N . ASN A 1 447 ? -11.457 10.982 14.077 1.00 91.56 447 ASN A N 1
ATOM 3404 C CA . ASN A 1 447 ? -12.874 11.312 14.231 1.00 91.56 447 ASN A CA 1
ATOM 3405 C C . ASN A 1 447 ? -13.776 10.129 13.809 1.00 91.56 447 ASN A C 1
ATOM 3407 O O . ASN A 1 447 ? -13.278 9.207 13.156 1.00 91.56 447 ASN A O 1
ATOM 3411 N N . PRO A 1 448 ? -15.080 10.154 14.151 1.00 91.00 448 PRO A N 1
ATOM 3412 C CA . PRO A 1 448 ? -16.013 9.068 13.836 1.00 91.00 448 PRO A CA 1
ATOM 3413 C C . PRO A 1 448 ? -16.152 8.704 12.353 1.00 91.00 448 PRO A C 1
ATOM 3415 O O . PRO A 1 448 ? -16.216 7.514 12.030 1.00 91.00 448 PRO A O 1
ATOM 3418 N N . ASP A 1 449 ? -16.111 9.688 11.450 1.00 86.00 449 ASP A N 1
ATOM 3419 C CA . ASP A 1 449 ? -16.278 9.462 10.006 1.00 86.00 449 ASP A CA 1
ATOM 3420 C C . ASP A 1 449 ? -15.206 8.502 9.465 1.00 86.00 449 ASP A C 1
ATOM 3422 O O . ASP A 1 449 ? -15.489 7.602 8.675 1.00 86.00 449 ASP A O 1
ATOM 3426 N N . TRP A 1 450 ? -13.962 8.651 9.931 1.00 91.44 450 TRP A N 1
ATOM 3427 C CA . TRP A 1 450 ? -12.844 7.786 9.535 1.00 91.44 450 TRP A CA 1
ATOM 3428 C C . TRP A 1 450 ? -12.648 6.590 10.471 1.00 91.44 450 TRP A C 1
ATOM 3430 O O . TRP A 1 450 ? -12.232 5.518 10.024 1.00 91.44 450 TRP A O 1
ATOM 3440 N N . GLY A 1 451 ? -12.954 6.744 11.761 1.00 93.38 451 GLY A N 1
ATOM 3441 C CA . GLY A 1 451 ? -12.795 5.697 12.770 1.00 93.38 451 GLY A CA 1
ATOM 3442 C C . GLY A 1 451 ? -13.665 4.467 12.512 1.00 93.38 451 GLY A C 1
ATOM 3443 O O . GLY A 1 451 ? -13.255 3.355 12.847 1.00 93.38 451 GLY A O 1
ATOM 3444 N N . THR A 1 452 ? -14.791 4.627 11.810 1.00 94.62 452 THR A N 1
ATOM 3445 C CA . THR A 1 452 ? -15.595 3.508 11.287 1.00 94.62 452 THR A CA 1
ATOM 3446 C C . THR A 1 452 ? -14.751 2.500 10.502 1.00 94.62 452 THR A C 1
ATOM 3448 O O . THR A 1 452 ? -14.909 1.290 10.656 1.00 94.62 452 THR A O 1
ATOM 3451 N N . GLY A 1 453 ? -13.786 2.980 9.712 1.00 94.56 453 GLY A N 1
ATOM 3452 C CA . GLY A 1 453 ? -12.860 2.114 8.988 1.00 94.56 453 GLY A CA 1
ATOM 3453 C C . GLY A 1 453 ? -11.952 1.300 9.911 1.00 94.56 453 GLY A C 1
ATOM 3454 O O . GLY A 1 453 ? -11.687 0.133 9.638 1.00 94.56 453 GLY A O 1
ATOM 3455 N N . LEU A 1 454 ? -11.503 1.874 11.031 1.00 95.56 454 LEU A N 1
ATOM 3456 C CA . LEU A 1 454 ? -10.683 1.148 12.003 1.00 95.56 454 LEU A CA 1
ATOM 3457 C C . LEU A 1 454 ? -11.478 0.017 12.676 1.00 95.56 454 LEU A C 1
ATOM 3459 O O . LEU A 1 454 ? -10.919 -1.054 12.933 1.00 95.56 454 LEU A O 1
ATOM 3463 N N . ALA A 1 455 ? -12.782 0.221 12.894 1.00 96.88 455 ALA A N 1
ATOM 3464 C CA . ALA A 1 455 ? -13.681 -0.780 13.464 1.00 96.88 455 ALA A CA 1
ATOM 3465 C C . ALA A 1 455 ? -13.826 -2.037 12.581 1.00 96.88 455 ALA A C 1
ATOM 3467 O O . ALA A 1 455 ? -14.095 -3.119 13.108 1.00 96.88 455 ALA A O 1
ATOM 3468 N N . LEU A 1 456 ? -13.559 -1.950 11.267 1.00 97.56 456 LEU A N 1
ATOM 3469 C CA . LEU A 1 456 ? -13.537 -3.121 10.376 1.00 97.56 456 LEU A CA 1
ATOM 3470 C C . LEU A 1 456 ? -12.578 -4.212 10.875 1.00 97.56 456 LEU A C 1
ATOM 3472 O O . LEU A 1 456 ? -12.857 -5.392 10.698 1.00 97.56 456 LEU A O 1
ATOM 3476 N N . SER A 1 457 ? -11.512 -3.857 11.597 1.00 96.88 457 SER A N 1
ATOM 3477 C CA . SER A 1 457 ? -10.568 -4.819 12.195 1.00 96.88 457 SER A CA 1
ATOM 3478 C C . SER A 1 457 ? -11.244 -5.881 13.083 1.00 96.88 457 SER A C 1
ATOM 3480 O O . SER A 1 457 ? -10.703 -6.972 13.242 1.00 96.88 457 SER A O 1
ATOM 3482 N N . TYR A 1 458 ? -12.434 -5.590 13.628 1.00 98.31 458 TYR A N 1
ATOM 3483 C CA . TYR A 1 458 ? -13.239 -6.518 14.435 1.00 98.31 458 TYR A CA 1
ATOM 3484 C C . TYR A 1 458 ? -14.171 -7.430 13.618 1.00 98.31 458 TYR A C 1
ATOM 3486 O O . TYR A 1 458 ? -14.684 -8.420 14.145 1.00 98.31 458 TYR A O 1
ATOM 3494 N N . THR A 1 459 ? -14.423 -7.098 12.351 1.00 98.19 459 THR A N 1
ATOM 3495 C CA . THR A 1 459 ? -15.420 -7.773 11.506 1.00 98.19 459 THR A CA 1
ATOM 3496 C C . THR A 1 459 ? -14.823 -8.455 10.280 1.00 98.19 459 THR A C 1
ATOM 3498 O O . THR A 1 459 ? -15.364 -9.476 9.872 1.00 98.19 459 THR A O 1
ATOM 3501 N N . ILE A 1 460 ? -13.685 -7.999 9.734 1.00 98.06 460 ILE A N 1
ATOM 3502 C CA . ILE A 1 460 ? -13.037 -8.660 8.581 1.00 98.06 460 ILE A CA 1
ATOM 3503 C C . ILE A 1 460 ? -12.816 -10.168 8.813 1.00 98.06 460 ILE A C 1
ATOM 3505 O O . ILE A 1 460 ? -13.214 -10.945 7.945 1.00 98.06 460 ILE A O 1
ATOM 3509 N N . PRO A 1 461 ? -12.278 -10.633 9.963 1.00 97.56 461 PRO A N 1
ATOM 3510 C CA . PRO A 1 461 ? -12.059 -12.066 10.185 1.00 97.56 461 PRO A CA 1
ATOM 3511 C C . PRO A 1 461 ? -13.350 -12.900 10.247 1.00 97.56 461 PRO A C 1
ATOM 3513 O O . PRO A 1 461 ? -13.273 -14.123 10.229 1.00 97.56 461 PRO A O 1
ATOM 3516 N N . ARG A 1 462 ? -14.534 -12.268 10.329 1.00 97.62 462 ARG A N 1
ATOM 3517 C CA . ARG A 1 462 ? -15.837 -12.960 10.336 1.00 97.62 462 ARG A CA 1
ATOM 3518 C C . ARG A 1 462 ? -16.243 -13.479 8.955 1.00 97.62 462 ARG A C 1
ATOM 3520 O O . ARG A 1 462 ? -17.155 -14.292 8.884 1.00 97.62 462 ARG A O 1
ATOM 3527 N N . LYS A 1 463 ? -15.595 -13.011 7.878 1.00 97.44 463 LYS A N 1
ATOM 3528 C CA . LYS A 1 463 ? -15.843 -13.451 6.491 1.00 97.44 463 LYS A CA 1
ATOM 3529 C C . LYS A 1 463 ? -17.309 -13.336 6.053 1.00 97.44 463 LYS A C 1
ATOM 3531 O O . LYS A 1 463 ? -17.883 -14.251 5.475 1.00 97.44 463 LYS A O 1
ATOM 3536 N N . THR A 1 464 ? -17.932 -12.208 6.369 1.00 97.62 464 THR A N 1
ATOM 3537 C CA . THR A 1 464 ? -19.349 -11.917 6.083 1.00 97.62 464 THR A CA 1
ATOM 3538 C C . THR A 1 464 ? -19.575 -11.202 4.746 1.00 97.62 464 THR A C 1
ATOM 3540 O O . THR A 1 464 ? -20.719 -11.059 4.322 1.00 97.62 464 THR A O 1
ATOM 3543 N N . LEU A 1 465 ? -18.503 -10.758 4.083 1.00 98.38 465 LEU A N 1
ATOM 3544 C CA . LEU A 1 465 ? -18.508 -10.029 2.811 1.00 98.38 465 LEU A CA 1
ATOM 3545 C C . LEU A 1 465 ? -17.702 -10.798 1.759 1.00 98.38 465 LEU A C 1
ATOM 3547 O O . LEU A 1 465 ? -16.779 -11.535 2.121 1.00 98.38 465 LEU A O 1
ATOM 3551 N N . GLN A 1 466 ? -17.974 -10.592 0.467 1.00 97.69 466 GLN A N 1
ATOM 3552 C CA . GLN A 1 466 ? -17.195 -11.249 -0.594 1.00 97.69 466 GLN A CA 1
ATOM 3553 C C . GLN A 1 466 ? -15.708 -10.876 -0.480 1.00 97.69 466 GLN A C 1
ATOM 3555 O O . GLN A 1 466 ? -14.854 -11.759 -0.378 1.00 97.69 466 GLN A O 1
ATOM 3560 N N . ILE A 1 467 ? -15.380 -9.584 -0.331 1.00 97.19 467 ILE A N 1
ATOM 3561 C CA . ILE A 1 467 ? -13.981 -9.129 -0.182 1.00 97.19 467 ILE A CA 1
ATOM 3562 C C . ILE A 1 467 ? -13.288 -9.611 1.098 1.00 97.19 467 ILE A C 1
ATOM 3564 O O . ILE A 1 467 ? -12.072 -9.455 1.225 1.00 97.19 467 ILE A O 1
ATOM 3568 N N . THR A 1 468 ? -14.035 -10.156 2.062 1.00 97.31 468 THR A N 1
ATOM 3569 C CA . THR A 1 468 ? -13.486 -10.706 3.309 1.00 97.31 468 THR A CA 1
ATOM 3570 C C . THR A 1 468 ? -13.419 -12.229 3.313 1.00 97.31 468 THR A C 1
ATOM 3572 O O . THR A 1 468 ? -12.923 -12.804 4.279 1.00 97.31 468 THR A O 1
ATOM 3575 N N . GLY A 1 469 ? -13.836 -12.886 2.226 1.00 95.62 469 GLY A N 1
ATOM 3576 C CA . GLY A 1 469 ? -13.775 -14.338 2.070 1.00 95.62 469 GLY A CA 1
ATOM 3577 C C . GLY A 1 469 ? -15.062 -15.068 2.452 1.00 95.62 469 GLY A C 1
ATOM 3578 O O . GLY A 1 469 ? -14.991 -16.237 2.838 1.00 95.62 469 GLY A O 1
ATOM 3579 N N . ALA A 1 470 ? -16.220 -14.402 2.379 1.00 96.50 470 ALA A N 1
ATOM 3580 C CA . ALA A 1 470 ? -17.510 -15.087 2.432 1.00 96.50 470 ALA A CA 1
ATOM 3581 C C . ALA A 1 470 ? -17.640 -16.111 1.288 1.00 96.50 470 ALA A C 1
ATOM 3583 O O . ALA A 1 470 ? -17.025 -15.937 0.233 1.00 96.50 470 ALA A O 1
ATOM 3584 N N . PRO A 1 471 ? -18.469 -17.160 1.448 1.00 93.31 471 PRO A N 1
ATOM 3585 C CA . PRO A 1 471 ? -18.847 -18.014 0.329 1.00 93.31 471 PRO A CA 1
ATOM 3586 C C . PRO A 1 471 ? -19.438 -17.193 -0.831 1.00 93.31 471 PRO A C 1
ATOM 3588 O O . PRO A 1 471 ? -20.115 -16.191 -0.566 1.00 93.31 471 PRO A O 1
ATOM 3591 N N . PRO A 1 472 ? -19.249 -17.625 -2.095 1.00 93.56 472 PRO A N 1
ATOM 3592 C CA . PRO A 1 472 ? -19.790 -16.926 -3.255 1.00 93.56 472 PRO A CA 1
ATOM 3593 C C . PRO A 1 472 ? -21.281 -16.629 -3.108 1.00 93.56 472 PRO A C 1
ATOM 3595 O O . PRO A 1 472 ? -22.081 -17.510 -2.776 1.00 93.56 472 PRO A O 1
ATOM 3598 N N . SER A 1 473 ? -21.665 -15.379 -3.356 1.00 96.94 473 SER A N 1
ATOM 3599 C CA . SER A 1 473 ? -23.072 -14.991 -3.317 1.00 96.94 473 SER A CA 1
ATOM 3600 C C . SER A 1 473 ? -23.868 -15.705 -4.411 1.00 96.94 473 SER A C 1
ATOM 3602 O O . SER A 1 473 ? -23.434 -15.799 -5.556 1.00 96.94 473 SER A O 1
ATOM 3604 N N . LYS A 1 474 ? -25.108 -16.105 -4.109 1.00 97.50 474 LYS A N 1
ATOM 3605 C CA . LYS A 1 474 ? -26.052 -16.612 -5.122 1.00 97.50 474 LYS A CA 1
ATOM 3606 C C . LYS A 1 474 ? -26.425 -15.574 -6.194 1.00 97.50 474 LYS A C 1
ATOM 3608 O O . LYS A 1 474 ? -26.996 -15.936 -7.218 1.00 97.50 474 LYS A O 1
ATOM 3613 N N . PHE A 1 475 ? -26.154 -14.294 -5.937 1.00 98.19 475 PHE A N 1
ATOM 3614 C CA . PHE A 1 475 ? -26.387 -13.187 -6.867 1.00 98.19 475 PHE A CA 1
ATOM 3615 C C . PHE A 1 475 ? -25.130 -12.802 -7.659 1.00 98.19 475 PHE A C 1
ATOM 3617 O O . PHE A 1 475 ? -25.224 -11.974 -8.570 1.00 98.19 475 PHE A O 1
ATOM 3624 N N . ALA A 1 476 ? -23.975 -13.383 -7.317 1.00 97.50 476 ALA A N 1
ATOM 3625 C CA . ALA A 1 476 ? -22.709 -13.107 -7.975 1.00 97.50 476 ALA A CA 1
ATOM 3626 C C . ALA A 1 476 ? -22.691 -13.638 -9.414 1.00 97.50 476 ALA A C 1
ATOM 3628 O O . ALA A 1 476 ? -23.290 -14.662 -9.758 1.00 97.50 476 ALA A O 1
ATOM 3629 N N . ARG A 1 477 ? -21.957 -12.929 -10.265 1.00 97.75 477 ARG A N 1
ATOM 3630 C CA . ARG A 1 477 ? -21.607 -13.311 -11.628 1.00 97.75 477 ARG A CA 1
ATOM 3631 C C . ARG A 1 477 ? -20.108 -13.564 -11.682 1.00 97.75 477 ARG A C 1
ATOM 3633 O O . ARG A 1 477 ? -19.323 -12.742 -11.227 1.00 97.75 477 ARG A O 1
ATOM 3640 N N . SER A 1 478 ? -19.713 -14.678 -12.285 1.00 96.31 478 SER A N 1
ATOM 3641 C CA . SER A 1 478 ? -18.304 -14.973 -12.537 1.00 96.31 478 SER A CA 1
ATOM 3642 C C . SER A 1 478 ? -17.803 -14.253 -13.787 1.00 96.31 478 SER A C 1
ATOM 3644 O O . SER A 1 478 ? -18.514 -14.183 -14.793 1.00 96.31 478 SER A O 1
ATOM 3646 N N . TYR A 1 479 ? -16.547 -13.820 -13.771 1.00 97.56 479 TYR A N 1
ATOM 3647 C CA . TYR A 1 479 ? -15.849 -13.294 -14.938 1.00 97.56 479 TYR A CA 1
ATOM 3648 C C . TYR A 1 479 ? -14.410 -13.808 -14.962 1.00 97.56 479 TYR A C 1
ATOM 3650 O O . TYR A 1 479 ? -13.664 -13.618 -14.006 1.00 97.56 479 TYR A O 1
ATOM 3658 N N . GLN A 1 480 ? -14.002 -14.453 -16.056 1.00 97.88 480 GLN A N 1
ATOM 3659 C CA . GLN A 1 480 ? -12.646 -14.983 -16.175 1.00 97.88 480 GLN A CA 1
ATOM 3660 C C . GLN A 1 480 ? -11.642 -13.841 -16.355 1.00 97.88 480 GLN A C 1
ATOM 3662 O O . GLN A 1 480 ? -11.484 -13.296 -17.447 1.00 97.88 480 GLN A O 1
ATOM 3667 N N . LEU A 1 481 ? -10.927 -13.512 -15.282 1.00 98.50 481 LEU A N 1
ATOM 3668 C CA . LEU A 1 481 ? -9.807 -12.581 -15.343 1.00 98.50 481 LEU A CA 1
ATOM 3669 C C . LEU A 1 481 ? -8.592 -13.228 -16.036 1.00 98.50 481 LEU A C 1
ATOM 3671 O O . LEU A 1 481 ? -8.495 -14.463 -16.096 1.00 98.50 481 LEU A O 1
ATOM 3675 N N . PRO A 1 482 ? -7.636 -12.429 -16.550 1.00 97.69 482 PRO A N 1
ATOM 3676 C CA . PRO A 1 482 ? -6.392 -12.961 -17.092 1.00 97.69 482 PRO A CA 1
ATOM 3677 C C . PRO A 1 482 ? -5.669 -13.850 -16.077 1.00 97.69 482 PRO A C 1
ATOM 3679 O O . PRO A 1 482 ? -5.492 -13.474 -14.923 1.00 97.69 482 PRO A O 1
ATOM 3682 N N . LYS A 1 483 ? -5.157 -15.009 -16.510 1.00 96.62 483 LYS A N 1
ATOM 3683 C CA . LYS A 1 483 ? -4.387 -15.906 -15.622 1.00 96.62 483 LYS A CA 1
ATOM 3684 C C . LYS A 1 483 ? -3.170 -15.219 -14.993 1.00 96.62 483 LYS A C 1
ATOM 3686 O O . LYS A 1 483 ? -2.765 -15.572 -13.890 1.00 96.62 483 LYS A O 1
ATOM 3691 N N . ARG A 1 484 ? -2.586 -14.260 -15.715 1.00 95.31 484 ARG A N 1
ATOM 3692 C CA . ARG A 1 484 ? -1.485 -13.405 -15.273 1.00 95.31 484 ARG A CA 1
ATOM 3693 C C . ARG A 1 484 ? -1.592 -12.056 -15.989 1.00 95.31 484 ARG A C 1
ATOM 3695 O O . ARG A 1 484 ? -1.263 -11.991 -17.170 1.00 95.31 484 ARG A O 1
ATOM 3702 N N . PRO A 1 485 ? -2.064 -10.989 -15.323 1.00 95.62 485 PRO A N 1
ATOM 3703 C CA . PRO A 1 485 ? -2.242 -9.687 -15.970 1.00 95.62 485 PRO A CA 1
ATOM 3704 C C . PRO A 1 485 ? -0.919 -8.924 -16.165 1.00 95.62 485 PRO A C 1
ATOM 3706 O O . PRO A 1 485 ? -0.894 -7.925 -16.880 1.00 95.62 485 PRO A O 1
ATOM 3709 N N . TRP A 1 486 ? 0.173 -9.361 -15.524 1.00 97.12 486 TRP A N 1
ATOM 3710 C CA . TRP A 1 486 ? 1.492 -8.736 -15.631 1.00 97.12 486 TRP A CA 1
ATOM 3711 C C . TRP A 1 486 ? 2.622 -9.712 -15.273 1.00 97.12 486 TRP A C 1
ATOM 3713 O O . TRP A 1 486 ? 2.474 -10.484 -14.325 1.00 97.12 486 TRP A O 1
ATOM 3723 N N . GLY A 1 487 ? 3.763 -9.613 -15.961 1.00 96.88 487 GLY A N 1
ATOM 3724 C CA . GLY A 1 487 ? 4.979 -10.368 -15.641 1.00 96.88 487 GLY A CA 1
ATOM 3725 C C . GLY A 1 487 ? 5.085 -11.728 -16.331 1.00 96.88 487 GLY A C 1
ATOM 3726 O O . GLY A 1 487 ? 4.187 -12.167 -17.053 1.00 96.88 487 GLY A O 1
ATOM 3727 N N . THR A 1 488 ? 6.200 -12.411 -16.085 1.00 97.62 488 THR A N 1
ATOM 3728 C CA . THR A 1 488 ? 6.447 -13.797 -16.506 1.00 97.62 488 THR A CA 1
ATOM 3729 C C . THR A 1 488 ? 6.034 -14.785 -15.412 1.00 97.62 488 THR A C 1
ATOM 3731 O O . THR A 1 488 ? 5.612 -14.399 -14.324 1.00 97.62 488 THR A O 1
ATOM 3734 N N . ALA A 1 489 ? 6.164 -16.091 -15.659 1.00 97.44 489 ALA A N 1
ATOM 3735 C CA . ALA A 1 489 ? 5.913 -17.093 -14.619 1.00 97.44 489 ALA A CA 1
ATOM 3736 C C . ALA A 1 489 ? 6.859 -16.947 -13.408 1.00 97.44 489 ALA A C 1
ATOM 3738 O O . ALA A 1 489 ? 6.460 -17.235 -12.282 1.00 97.44 489 ALA A O 1
ATOM 3739 N N . ALA A 1 490 ? 8.085 -16.454 -13.614 1.00 98.06 490 ALA A N 1
ATOM 3740 C CA . ALA A 1 490 ? 9.030 -16.199 -12.528 1.00 98.06 490 ALA A CA 1
ATOM 3741 C C . ALA A 1 490 ? 8.573 -15.052 -11.605 1.00 98.06 490 ALA A C 1
ATOM 3743 O O . ALA A 1 490 ? 8.915 -15.038 -10.422 1.00 98.06 490 ALA A O 1
ATOM 3744 N N . ASP A 1 491 ? 7.760 -14.114 -12.104 1.00 98.19 491 ASP A N 1
ATOM 3745 C CA . ASP A 1 491 ? 7.202 -13.033 -11.290 1.00 98.19 491 ASP A CA 1
ATOM 3746 C C . ASP A 1 491 ? 6.196 -13.529 -10.241 1.00 98.19 491 ASP A C 1
ATOM 3748 O O . ASP A 1 491 ? 6.028 -12.866 -9.215 1.00 98.19 491 ASP A O 1
ATOM 3752 N N . ASP A 1 492 ? 5.572 -14.694 -10.441 1.00 97.12 492 ASP A N 1
ATOM 3753 C CA . ASP A 1 492 ? 4.587 -15.247 -9.502 1.00 97.12 492 ASP A CA 1
ATOM 3754 C C . ASP A 1 492 ? 5.209 -15.631 -8.150 1.00 97.12 492 ASP A C 1
ATOM 3756 O O . ASP A 1 492 ? 4.527 -15.651 -7.122 1.00 97.12 492 ASP A O 1
ATOM 3760 N N . VAL A 1 493 ? 6.519 -15.904 -8.124 1.00 96.94 493 VAL A N 1
ATOM 3761 C CA . VAL A 1 493 ? 7.260 -16.275 -6.907 1.00 96.94 493 VAL A CA 1
ATOM 3762 C C . VAL A 1 493 ? 7.297 -15.124 -5.891 1.00 96.94 493 VAL A C 1
ATOM 3764 O O . VAL A 1 493 ? 7.362 -15.362 -4.684 1.00 96.94 493 VAL A O 1
ATOM 3767 N N . PHE A 1 494 ? 7.165 -13.871 -6.342 1.00 97.81 494 PHE A N 1
ATOM 3768 C CA . PHE A 1 494 ? 7.103 -12.694 -5.465 1.00 97.81 494 PHE A CA 1
ATOM 3769 C C . PHE A 1 494 ? 5.820 -12.621 -4.630 1.00 97.81 494 PHE A C 1
ATOM 3771 O O . PHE A 1 494 ? 5.762 -11.840 -3.685 1.00 97.81 494 PHE A O 1
ATOM 3778 N N . TYR A 1 495 ? 4.814 -13.446 -4.932 1.00 96.94 495 TYR A N 1
ATOM 3779 C CA . TYR A 1 495 ? 3.603 -13.567 -4.119 1.00 96.94 495 TYR A CA 1
ATOM 3780 C C . TYR A 1 495 ? 3.692 -14.660 -3.052 1.00 96.94 495 TYR A C 1
ATOM 3782 O O . TYR A 1 495 ? 2.759 -14.846 -2.273 1.00 96.94 495 TYR A O 1
ATOM 3790 N N . SER A 1 496 ? 4.788 -15.421 -3.025 1.00 96.50 496 SER A N 1
ATOM 3791 C CA . SER A 1 496 ? 4.958 -16.499 -2.060 1.00 96.50 496 SER A CA 1
ATOM 3792 C C . SER A 1 496 ? 5.172 -15.949 -0.652 1.00 96.50 496 SER A C 1
ATOM 3794 O O . SER A 1 496 ? 6.049 -15.117 -0.419 1.00 96.50 496 SER A O 1
ATOM 3796 N N . LEU A 1 497 ? 4.415 -16.490 0.304 1.00 96.75 497 LEU A N 1
ATOM 3797 C CA . LEU A 1 497 ? 4.639 -16.275 1.734 1.00 96.75 497 LEU A CA 1
ATOM 3798 C C . LEU A 1 497 ? 5.804 -17.114 2.283 1.00 96.75 497 LEU A C 1
ATOM 3800 O O . LEU A 1 497 ? 6.231 -16.893 3.411 1.00 96.75 497 LEU A O 1
ATOM 3804 N N . VAL A 1 498 ? 6.291 -18.089 1.511 1.00 96.69 498 VAL A N 1
ATOM 3805 C CA . VAL A 1 498 ? 7.424 -18.946 1.877 1.00 96.69 498 VAL A CA 1
ATOM 3806 C C . VAL A 1 498 ? 8.710 -18.286 1.378 1.00 96.69 498 VAL A C 1
ATOM 3808 O O . VAL A 1 498 ? 8.769 -17.962 0.186 1.00 96.69 498 VAL A O 1
ATOM 3811 N N . PRO A 1 499 ? 9.735 -18.078 2.223 1.00 96.94 499 PRO A N 1
ATOM 3812 C CA . PRO A 1 499 ? 11.014 -17.499 1.807 1.00 96.94 499 PRO A CA 1
ATOM 3813 C C . PRO A 1 499 ? 11.688 -18.269 0.671 1.00 96.94 499 PRO A C 1
ATOM 3815 O O . PRO A 1 499 ? 11.384 -19.435 0.423 1.00 96.94 499 PRO A O 1
ATOM 3818 N N . ALA A 1 500 ? 12.612 -17.613 -0.026 1.00 97.25 500 ALA A N 1
ATOM 3819 C CA . ALA A 1 500 ? 13.469 -18.310 -0.975 1.00 97.25 500 ALA A CA 1
ATOM 3820 C C . ALA A 1 500 ? 14.412 -19.257 -0.206 1.00 97.25 500 ALA A C 1
ATOM 3822 O O . ALA A 1 500 ? 14.982 -18.835 0.806 1.00 97.25 500 ALA A O 1
ATOM 3823 N N . PRO A 1 501 ? 14.570 -20.519 -0.640 1.00 96.31 501 PRO A N 1
ATOM 3824 C CA . PRO A 1 501 ? 15.527 -21.427 -0.023 1.00 96.31 501 PRO A CA 1
ATOM 3825 C C . PRO A 1 501 ? 16.961 -20.928 -0.236 1.00 96.31 501 PRO A C 1
ATOM 3827 O O . PRO A 1 501 ? 17.263 -20.291 -1.246 1.00 96.31 501 PRO A O 1
ATOM 3830 N N . ASP A 1 502 ? 17.854 -21.230 0.702 1.00 93.88 502 ASP A N 1
ATOM 3831 C CA . ASP A 1 502 ? 19.288 -21.033 0.503 1.00 93.88 502 ASP A CA 1
ATOM 3832 C C . ASP A 1 502 ? 19.878 -22.073 -0.471 1.00 93.88 502 ASP A C 1
ATOM 3834 O O . ASP A 1 502 ? 19.191 -22.965 -0.980 1.00 93.88 502 ASP A O 1
ATOM 3838 N N . LYS A 1 503 ? 21.189 -21.986 -0.723 1.00 90.25 503 LYS A N 1
ATOM 3839 C CA . LYS A 1 503 ? 21.902 -22.911 -1.622 1.00 90.25 503 LYS A CA 1
ATOM 3840 C C . LYS A 1 503 ? 21.835 -24.387 -1.200 1.00 90.25 503 LYS A C 1
ATOM 3842 O O . LYS A 1 503 ? 22.028 -25.256 -2.044 1.00 90.25 503 LYS A O 1
ATOM 3847 N N . ASN A 1 504 ? 21.559 -24.659 0.076 1.00 92.25 504 ASN A N 1
ATOM 3848 C CA . ASN A 1 504 ? 21.414 -25.998 0.644 1.00 92.25 504 ASN A CA 1
ATOM 3849 C C . ASN A 1 504 ? 19.939 -26.440 0.718 1.00 92.25 504 ASN A C 1
ATOM 3851 O O . ASN A 1 504 ? 19.651 -27.523 1.220 1.00 92.25 504 ASN A O 1
ATOM 3855 N N . GLY A 1 505 ? 18.998 -25.617 0.242 1.00 93.25 505 GLY A N 1
ATOM 3856 C CA . GLY A 1 505 ? 17.564 -25.888 0.312 1.00 93.25 505 GLY A CA 1
ATOM 3857 C C . GLY A 1 505 ? 16.907 -25.507 1.643 1.00 93.25 505 GLY A C 1
ATOM 3858 O O . GLY A 1 505 ? 15.718 -25.769 1.816 1.00 93.25 505 GLY A O 1
ATOM 3859 N N . LYS A 1 506 ? 17.632 -24.889 2.586 1.00 94.94 506 LYS A N 1
ATOM 3860 C CA . LYS A 1 506 ? 17.078 -24.464 3.881 1.00 94.94 506 LYS A CA 1
ATOM 3861 C C . LYS A 1 506 ? 16.199 -23.231 3.688 1.00 94.94 506 LYS A C 1
ATOM 3863 O O . LYS A 1 506 ? 16.602 -22.259 3.052 1.00 94.94 506 LYS A O 1
ATOM 3868 N N . VAL A 1 507 ? 15.009 -23.254 4.277 1.00 95.62 507 VAL A N 1
ATOM 3869 C CA . VAL A 1 507 ? 14.040 -22.151 4.242 1.00 95.62 507 VAL A CA 1
ATOM 3870 C C . VAL A 1 507 ? 13.926 -21.549 5.640 1.00 95.62 507 VAL A C 1
ATOM 3872 O O . VAL A 1 507 ? 13.813 -22.281 6.621 1.00 95.62 507 VAL A O 1
ATOM 3875 N N . SER A 1 508 ? 13.964 -20.218 5.740 1.00 94.62 508 SER A N 1
ATOM 3876 C CA . SER A 1 508 ? 13.738 -19.520 7.012 1.00 94.62 508 SER A CA 1
ATOM 3877 C C . SER A 1 508 ? 12.327 -19.772 7.533 1.00 94.62 508 SER A C 1
ATOM 3879 O O . SER A 1 508 ? 11.358 -19.657 6.783 1.00 94.62 508 SER A O 1
ATOM 3881 N N . ASP A 1 509 ? 12.198 -20.035 8.829 1.00 95.62 509 ASP A N 1
ATOM 3882 C CA . ASP A 1 509 ? 10.891 -20.094 9.475 1.00 95.62 509 ASP A CA 1
ATOM 3883 C C . ASP A 1 509 ? 10.388 -18.677 9.771 1.00 95.62 509 ASP A C 1
ATOM 3885 O O . ASP A 1 509 ? 10.647 -18.104 10.826 1.00 95.62 509 ASP A O 1
ATOM 3889 N N . VAL A 1 510 ? 9.690 -18.093 8.799 1.00 96.56 510 VAL A N 1
ATOM 3890 C CA . VAL A 1 510 ? 9.063 -16.775 8.964 1.00 96.56 510 VAL A CA 1
ATOM 3891 C C . VAL A 1 510 ? 7.730 -16.847 9.707 1.00 96.56 510 VAL A C 1
ATOM 3893 O O . VAL A 1 510 ? 7.186 -15.809 10.071 1.00 96.56 510 VAL A O 1
ATOM 3896 N N . ASP A 1 511 ? 7.174 -18.035 9.948 1.00 95.75 511 ASP A N 1
ATOM 3897 C CA . ASP A 1 511 ? 5.861 -18.179 10.586 1.00 95.75 511 ASP A CA 1
ATOM 3898 C C . ASP A 1 511 ? 5.935 -18.124 12.115 1.00 95.75 511 ASP A C 1
ATOM 3900 O O . ASP A 1 511 ? 4.928 -17.818 12.758 1.00 95.75 511 ASP A O 1
ATOM 3904 N N . SER A 1 512 ? 7.126 -18.316 12.688 1.00 95.81 512 SER A N 1
ATOM 3905 C CA . SER A 1 512 ? 7.411 -18.107 14.114 1.00 95.81 512 SER A CA 1
ATOM 3906 C C . SER A 1 512 ? 7.895 -16.694 14.477 1.00 95.81 512 SER A C 1
ATOM 3908 O O . SER A 1 512 ? 8.082 -16.401 15.660 1.00 95.81 512 SER A O 1
ATOM 3910 N N . GLU A 1 513 ? 8.067 -15.806 13.493 1.00 96.81 513 GLU A N 1
ATOM 3911 C CA . GLU A 1 513 ? 8.500 -14.417 13.704 1.00 96.81 513 GLU A CA 1
ATOM 3912 C C . GLU A 1 513 ? 7.546 -13.626 14.611 1.00 96.81 513 GLU A C 1
ATOM 3914 O O . GLU A 1 513 ? 6.320 -13.712 14.486 1.00 96.81 513 GLU A O 1
ATOM 3919 N N . LYS A 1 514 ? 8.125 -12.762 15.451 1.00 96.06 514 LYS A N 1
ATOM 3920 C CA . LYS A 1 514 ? 7.406 -11.929 16.427 1.00 96.06 514 LYS A CA 1
ATOM 3921 C C . LYS A 1 514 ? 7.658 -10.448 16.198 1.00 96.06 514 LYS A C 1
ATOM 3923 O O . LYS A 1 514 ? 8.727 -10.048 15.732 1.00 96.06 514 LYS A O 1
ATOM 3928 N N . LEU A 1 515 ? 6.709 -9.590 16.571 1.00 94.19 515 LEU A N 1
ATOM 3929 C CA . LEU A 1 515 ? 6.872 -8.148 16.355 1.00 94.19 515 LEU A CA 1
ATOM 3930 C C . LEU A 1 515 ? 8.116 -7.542 17.036 1.00 94.19 515 LEU A C 1
ATOM 3932 O O . LEU A 1 515 ? 8.805 -6.757 16.377 1.00 94.19 515 LEU A O 1
ATOM 3936 N N . PRO A 1 516 ? 8.461 -7.880 18.300 1.00 92.00 516 PRO A N 1
ATOM 3937 C CA . PRO A 1 516 ? 9.630 -7.303 18.970 1.00 92.00 516 PRO A CA 1
ATOM 3938 C C . PRO A 1 516 ? 10.971 -7.603 18.291 1.00 92.00 516 PRO A C 1
ATOM 3940 O O . PRO A 1 516 ? 11.932 -6.863 18.498 1.00 92.00 516 PRO A O 1
ATOM 3943 N N . THR A 1 517 ? 11.050 -8.670 17.494 1.00 93.44 517 THR A N 1
ATOM 3944 C CA . THR A 1 517 ? 12.302 -9.184 16.921 1.00 93.44 517 THR A CA 1
ATOM 3945 C C . THR A 1 517 ? 12.370 -9.080 15.402 1.00 93.44 517 THR A C 1
ATOM 3947 O O . THR A 1 517 ? 13.472 -8.920 14.868 1.00 93.44 517 THR A O 1
ATOM 3950 N N . ASP A 1 518 ? 11.225 -9.127 14.720 1.00 95.81 518 ASP A N 1
ATOM 3951 C CA . ASP A 1 518 ? 11.157 -9.403 13.278 1.00 95.81 518 ASP A CA 1
ATOM 3952 C C . ASP A 1 518 ? 10.305 -8.390 12.498 1.00 95.81 518 ASP A C 1
ATOM 3954 O O . ASP A 1 518 ? 10.280 -8.395 11.267 1.00 95.81 518 ASP A O 1
ATOM 3958 N N . ALA A 1 519 ? 9.657 -7.444 13.187 1.00 95.19 519 ALA A N 1
ATOM 3959 C CA . ALA A 1 519 ? 9.125 -6.266 12.513 1.00 95.19 519 ALA A CA 1
ATOM 3960 C C . ALA A 1 519 ? 10.260 -5.417 11.903 1.00 95.19 519 ALA A C 1
ATOM 3962 O O . ALA A 1 519 ? 11.441 -5.533 12.242 1.00 95.19 519 ALA A O 1
ATOM 3963 N N . SER A 1 520 ? 9.907 -4.501 11.004 1.00 94.75 520 SER A N 1
ATOM 3964 C CA . SER A 1 520 ? 10.901 -3.744 10.230 1.00 94.75 520 SER A CA 1
ATOM 3965 C C . SER A 1 520 ? 11.914 -2.951 11.062 1.00 94.75 520 SER A C 1
ATOM 3967 O O . SER A 1 520 ? 13.076 -2.855 10.671 1.00 94.75 520 SER A O 1
ATOM 3969 N N . MET A 1 521 ? 11.526 -2.373 12.204 1.00 93.69 521 MET A N 1
ATOM 3970 C CA . MET A 1 521 ? 12.471 -1.644 13.062 1.00 93.69 521 MET A CA 1
ATOM 3971 C C . MET A 1 521 ? 13.535 -2.550 13.707 1.00 93.69 521 MET A C 1
ATOM 3973 O O . MET A 1 521 ? 14.721 -2.235 13.562 1.00 93.69 521 MET A O 1
ATOM 3977 N N . PRO A 1 522 ? 13.189 -3.635 14.429 1.00 93.62 522 PRO A N 1
ATOM 3978 C CA . PRO A 1 522 ? 14.191 -4.539 14.993 1.00 93.62 522 PRO A CA 1
ATOM 3979 C C . PRO A 1 522 ? 15.054 -5.218 13.919 1.00 93.62 522 PRO A C 1
ATOM 3981 O O . PRO A 1 522 ? 16.275 -5.241 14.083 1.00 93.62 522 PRO A O 1
ATOM 3984 N N . VAL A 1 523 ? 14.481 -5.629 12.779 1.00 96.06 523 VAL A N 1
ATOM 3985 C CA . VAL A 1 523 ? 15.269 -6.142 11.640 1.00 96.06 523 VAL A CA 1
ATOM 3986 C C . VAL A 1 523 ? 16.232 -5.079 11.112 1.00 96.06 523 VAL A C 1
ATOM 3988 O O . VAL A 1 523 ? 17.421 -5.343 10.960 1.00 96.06 523 VAL A O 1
ATOM 3991 N N . GLY A 1 524 ? 15.762 -3.848 10.901 1.00 94.38 524 GLY A N 1
ATOM 3992 C CA . GLY A 1 524 ? 16.610 -2.742 10.464 1.00 94.38 524 GLY A CA 1
ATOM 3993 C C . GLY A 1 524 ? 17.770 -2.470 11.424 1.00 94.38 524 GLY A C 1
ATOM 3994 O O . GLY A 1 524 ? 18.887 -2.233 10.974 1.00 94.38 524 GLY A O 1
ATOM 3995 N N . ASN A 1 525 ? 17.551 -2.562 12.741 1.00 92.38 525 ASN A N 1
ATOM 3996 C CA . ASN A 1 525 ? 18.638 -2.436 13.718 1.00 92.38 525 ASN A CA 1
ATOM 3997 C C . ASN A 1 525 ? 19.660 -3.572 13.582 1.00 92.38 525 ASN A C 1
ATOM 3999 O O . ASN A 1 525 ? 20.856 -3.295 13.553 1.00 92.38 525 ASN A O 1
ATOM 4003 N N . ARG A 1 526 ? 19.195 -4.820 13.454 1.00 95.38 526 ARG A N 1
ATOM 4004 C CA . ARG A 1 526 ? 20.052 -6.001 13.286 1.00 95.38 526 ARG A CA 1
ATOM 4005 C C . ARG A 1 526 ? 20.892 -5.924 12.012 1.00 95.38 526 ARG A C 1
ATOM 4007 O O . ARG A 1 526 ? 22.079 -6.202 12.050 1.00 95.38 526 ARG A O 1
ATOM 4014 N N . LEU A 1 527 ? 20.289 -5.549 10.886 1.00 96.94 527 LEU A N 1
ATOM 4015 C CA . LEU A 1 527 ? 20.973 -5.581 9.591 1.00 96.94 527 LEU A CA 1
ATOM 4016 C C . LEU A 1 527 ? 21.825 -4.336 9.348 1.00 96.94 527 LEU A C 1
ATOM 4018 O O . LEU A 1 527 ? 22.965 -4.435 8.903 1.00 96.94 527 LEU A O 1
ATOM 4022 N N . LEU A 1 528 ? 21.281 -3.149 9.620 1.00 94.44 528 LEU A N 1
ATOM 4023 C CA . LEU A 1 528 ? 21.924 -1.893 9.237 1.00 94.44 528 LEU A CA 1
ATOM 4024 C C . LEU A 1 528 ? 22.816 -1.331 10.342 1.00 94.44 528 LEU A C 1
ATOM 4026 O O . LEU A 1 528 ? 23.786 -0.649 10.017 1.00 94.44 528 LEU A O 1
ATOM 4030 N N . ASN A 1 529 ? 22.495 -1.552 11.619 1.00 92.81 529 ASN A N 1
ATOM 4031 C CA . ASN A 1 529 ? 23.169 -0.869 12.730 1.00 92.81 529 ASN A CA 1
ATOM 4032 C C . ASN A 1 529 ? 24.144 -1.762 13.504 1.00 92.81 529 ASN A C 1
ATOM 4034 O O . ASN A 1 529 ? 25.020 -1.218 14.171 1.00 92.81 529 ASN A O 1
ATOM 4038 N N . ASP A 1 530 ? 24.031 -3.089 13.408 1.00 93.44 530 ASP A N 1
ATOM 4039 C CA . ASP A 1 530 ? 24.984 -4.009 14.028 1.00 93.44 530 ASP A CA 1
ATOM 4040 C C . ASP A 1 530 ? 26.201 -4.236 13.107 1.00 93.44 530 ASP A C 1
ATOM 4042 O O . ASP A 1 530 ? 26.052 -4.821 12.029 1.00 93.44 530 ASP A O 1
ATOM 4046 N N . PRO A 1 531 ? 27.418 -3.804 13.492 1.00 90.81 531 PRO A N 1
ATOM 4047 C CA . PRO A 1 531 ? 28.621 -4.063 12.703 1.00 90.81 531 PRO A CA 1
ATOM 4048 C C . PRO A 1 531 ? 29.034 -5.546 12.688 1.00 90.81 531 PRO A C 1
ATOM 4050 O O . PRO A 1 531 ? 29.892 -5.922 11.891 1.00 90.81 531 PRO A O 1
ATOM 4053 N N . LYS A 1 532 ? 28.457 -6.388 13.559 1.00 95.31 532 LYS A N 1
ATOM 4054 C CA . LYS A 1 532 ? 28.755 -7.825 13.678 1.00 95.31 532 LYS A CA 1
ATOM 4055 C C . LYS A 1 532 ? 27.794 -8.715 12.886 1.00 95.31 532 LYS A C 1
ATOM 4057 O O . LYS A 1 532 ? 27.897 -9.936 12.988 1.00 95.31 532 LYS A O 1
ATOM 4062 N N . VAL A 1 533 ? 26.871 -8.139 12.111 1.00 97.69 533 VAL A N 1
ATOM 4063 C CA . VAL A 1 533 ? 25.944 -8.922 11.282 1.00 97.69 533 VAL A CA 1
ATOM 4064 C C . VAL A 1 533 ? 26.714 -9.869 10.347 1.00 97.69 533 VAL A C 1
ATOM 4066 O O . VAL A 1 533 ? 27.676 -9.471 9.683 1.00 97.69 533 VAL A O 1
ATOM 4069 N N . THR A 1 534 ? 26.310 -11.141 10.325 1.00 98.00 534 THR A N 1
ATOM 4070 C CA . THR A 1 534 ? 26.984 -12.191 9.548 1.00 98.00 534 THR A CA 1
ATOM 4071 C C . THR A 1 534 ? 26.479 -12.247 8.111 1.00 98.00 534 THR A C 1
ATOM 4073 O O . THR A 1 534 ? 25.333 -11.893 7.828 1.00 98.00 534 THR A O 1
ATOM 4076 N N . ASP A 1 535 ? 27.306 -12.769 7.207 1.00 98.00 535 ASP A N 1
ATOM 4077 C CA . ASP A 1 535 ? 26.914 -13.007 5.815 1.00 98.00 535 ASP A CA 1
ATOM 4078 C C . ASP A 1 535 ? 25.719 -13.961 5.717 1.00 98.00 535 ASP A C 1
ATOM 4080 O O . ASP A 1 535 ? 24.805 -13.706 4.939 1.00 98.00 535 ASP A O 1
ATOM 4084 N N . GLU A 1 536 ? 25.673 -15.004 6.557 1.00 97.00 536 GLU A N 1
ATOM 4085 C CA . GLU A 1 536 ? 24.524 -15.916 6.649 1.00 97.00 536 GLU A CA 1
ATOM 4086 C C . GLU A 1 536 ? 23.236 -15.153 6.981 1.00 97.00 536 GLU A C 1
ATOM 4088 O O . GLU A 1 536 ? 22.223 -15.337 6.311 1.00 97.00 536 GLU A O 1
ATOM 4093 N N . THR A 1 537 ? 23.287 -14.225 7.943 1.00 97.75 537 THR A N 1
ATOM 4094 C CA . THR A 1 537 ? 22.131 -13.390 8.298 1.00 97.75 537 THR A CA 1
ATOM 4095 C C . THR A 1 537 ? 21.725 -12.488 7.130 1.00 97.75 537 THR A C 1
ATOM 4097 O O . THR A 1 537 ? 20.548 -12.408 6.782 1.00 97.75 537 THR A O 1
ATOM 4100 N N . LEU A 1 538 ? 22.679 -11.817 6.480 1.00 98.44 538 LEU A N 1
ATOM 4101 C CA . LEU A 1 538 ? 22.388 -10.948 5.333 1.00 98.44 538 LEU A CA 1
ATOM 4102 C C . LEU A 1 538 ? 21.740 -11.728 4.180 1.00 98.44 538 LEU A C 1
ATOM 4104 O O . LEU A 1 538 ? 20.742 -11.285 3.611 1.00 98.44 538 LEU A O 1
ATOM 4108 N N . LEU A 1 539 ? 22.273 -12.909 3.874 1.00 98.25 539 LEU A N 1
ATOM 4109 C CA . LEU A 1 539 ? 21.771 -13.825 2.854 1.00 98.25 539 LEU A CA 1
ATOM 4110 C C . LEU A 1 539 ? 20.392 -14.400 3.201 1.00 98.25 539 LEU A C 1
ATOM 4112 O O . LEU A 1 539 ? 19.561 -14.564 2.304 1.00 98.25 539 LEU A O 1
ATOM 4116 N N . GLN A 1 540 ? 20.133 -14.677 4.479 1.00 97.56 540 GLN A N 1
ATOM 4117 C CA . GLN A 1 540 ? 18.830 -15.109 4.978 1.00 97.56 540 GLN A CA 1
ATOM 4118 C C . GLN A 1 540 ? 17.761 -14.039 4.708 1.00 97.56 540 GLN A C 1
ATOM 4120 O O . GLN A 1 540 ? 16.712 -14.328 4.129 1.00 97.56 540 GLN A O 1
ATOM 4125 N N . TYR A 1 541 ? 18.037 -12.782 5.069 1.00 98.12 541 TYR A N 1
ATOM 4126 C CA . TYR A 1 541 ? 17.088 -11.681 4.885 1.00 98.12 541 TYR A CA 1
ATOM 4127 C C . TYR A 1 541 ? 16.984 -11.203 3.429 1.00 98.12 541 TYR A C 1
ATOM 4129 O O . TYR A 1 541 ? 15.916 -10.764 3.007 1.00 98.12 541 TYR A O 1
ATOM 4137 N N . ALA A 1 542 ? 18.031 -11.368 2.614 1.00 98.31 542 ALA A N 1
ATOM 4138 C CA . ALA A 1 542 ? 17.976 -11.134 1.166 1.00 98.31 542 ALA A CA 1
ATOM 4139 C C . ALA A 1 542 ? 17.035 -12.112 0.428 1.00 98.31 542 ALA A C 1
ATOM 4141 O O . ALA A 1 542 ? 16.660 -11.857 -0.719 1.00 98.31 542 ALA A O 1
ATOM 4142 N N . ARG A 1 543 ? 16.622 -13.201 1.090 1.00 98.00 543 ARG A N 1
ATOM 4143 C CA . ARG A 1 543 ? 15.696 -14.239 0.602 1.00 98.00 543 ARG A CA 1
ATOM 4144 C C . ARG A 1 543 ? 14.291 -14.155 1.213 1.00 98.00 543 ARG A C 1
ATOM 4146 O O . ARG A 1 543 ? 13.433 -14.991 0.931 1.00 98.00 543 ARG A O 1
ATOM 4153 N N . HIS A 1 544 ? 14.039 -13.139 2.032 1.00 98.00 544 HIS A N 1
ATOM 4154 C CA . HIS A 1 544 ? 12.785 -12.960 2.755 1.00 98.00 544 HIS A CA 1
ATOM 4155 C C . HIS A 1 544 ? 11.582 -12.685 1.811 1.00 98.00 544 HIS A C 1
ATOM 4157 O O . HIS A 1 544 ? 11.755 -12.026 0.784 1.00 98.00 544 HIS A O 1
ATOM 4163 N N . PRO A 1 545 ? 10.348 -13.141 2.118 1.00 96.81 545 PRO A N 1
ATOM 4164 C CA . PRO A 1 545 ? 9.175 -12.905 1.266 1.00 96.81 545 PRO A CA 1
ATOM 4165 C C . PRO A 1 545 ? 8.821 -11.413 1.136 1.00 96.81 545 PRO A C 1
ATOM 4167 O O . PRO A 1 545 ? 8.573 -10.928 0.033 1.00 96.81 545 PRO A O 1
ATOM 4170 N N . ASP A 1 546 ? 8.868 -10.652 2.234 1.00 96.81 546 ASP A N 1
ATOM 4171 C CA . ASP A 1 546 ? 8.641 -9.201 2.205 1.00 96.81 546 ASP A CA 1
ATOM 4172 C C . ASP A 1 546 ? 9.757 -8.448 1.459 1.00 96.81 546 ASP A C 1
ATOM 4174 O O . ASP A 1 546 ? 10.936 -8.532 1.810 1.00 96.81 546 ASP A O 1
ATOM 4178 N N . GLN A 1 547 ? 9.366 -7.652 0.462 1.00 95.56 547 GLN A N 1
ATOM 4179 C CA . GLN A 1 547 ? 10.270 -6.834 -0.351 1.00 95.56 547 GLN A CA 1
ATOM 4180 C C . GLN A 1 547 ? 11.007 -5.752 0.458 1.00 95.56 547 GLN A C 1
ATOM 4182 O O . GLN A 1 547 ? 12.179 -5.498 0.201 1.00 95.56 547 GLN A O 1
ATOM 4187 N N . GLY A 1 548 ? 10.359 -5.125 1.445 1.00 95.62 548 GLY A N 1
ATOM 4188 C CA . GLY A 1 548 ? 10.995 -4.080 2.257 1.00 95.62 548 GLY A CA 1
ATOM 4189 C C . GLY A 1 548 ? 12.098 -4.637 3.161 1.00 95.62 548 GLY A C 1
ATOM 4190 O O . GLY A 1 548 ? 13.110 -3.980 3.393 1.00 95.62 548 GLY A O 1
ATOM 4191 N N . ILE A 1 54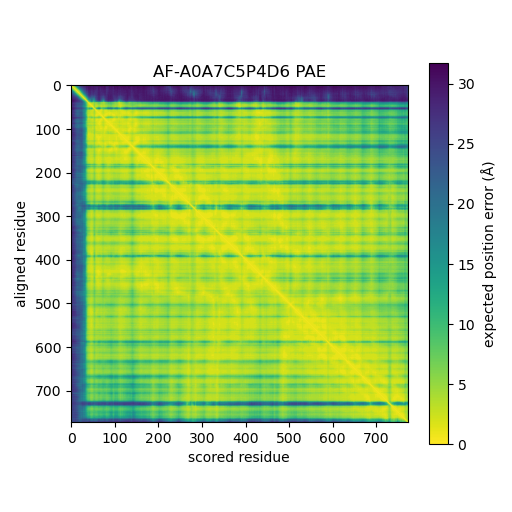9 ? 11.927 -5.868 3.644 1.00 97.12 549 ILE A N 1
ATOM 4192 C CA . ILE A 1 549 ? 12.954 -6.587 4.404 1.00 97.12 549 ILE A CA 1
ATOM 4193 C C . ILE A 1 549 ? 14.135 -6.975 3.499 1.00 97.12 549 ILE A C 1
ATOM 4195 O O . ILE A 1 549 ? 15.289 -6.769 3.878 1.00 97.12 549 ILE A O 1
ATOM 4199 N N . ARG A 1 550 ? 13.869 -7.443 2.271 1.00 97.12 550 ARG A N 1
ATOM 4200 C CA . ARG A 1 550 ? 14.927 -7.690 1.274 1.00 97.12 550 ARG A CA 1
ATOM 4201 C C . ARG A 1 550 ? 15.692 -6.420 0.900 1.00 97.12 550 ARG A C 1
ATOM 4203 O O . ARG A 1 550 ? 16.914 -6.466 0.792 1.00 97.12 550 ARG A O 1
ATOM 4210 N N . GLU A 1 551 ? 15.008 -5.283 0.778 1.00 96.19 551 GLU A N 1
ATOM 4211 C CA . GLU A 1 551 ? 15.645 -3.971 0.587 1.00 96.19 551 GLU A CA 1
ATOM 4212 C C . GLU A 1 551 ? 16.598 -3.626 1.735 1.00 96.19 551 GLU A C 1
ATOM 4214 O O . GLU A 1 551 ? 17.727 -3.211 1.483 1.00 96.19 551 GLU A O 1
ATOM 4219 N N . MET A 1 552 ? 16.185 -3.844 2.991 1.00 96.31 552 MET A N 1
ATOM 4220 C CA . MET A 1 552 ? 17.057 -3.627 4.154 1.00 96.31 552 MET A CA 1
ATOM 4221 C C . MET A 1 552 ? 18.304 -4.516 4.114 1.00 96.31 552 MET A C 1
ATOM 4223 O O . MET A 1 552 ? 19.392 -4.040 4.435 1.00 96.31 552 MET A O 1
ATOM 4227 N N . ALA A 1 553 ? 18.171 -5.778 3.698 1.00 97.56 553 ALA A N 1
ATOM 4228 C CA . ALA A 1 553 ? 19.314 -6.668 3.513 1.00 97.56 553 ALA A CA 1
ATOM 4229 C C . ALA A 1 553 ? 20.240 -6.191 2.385 1.00 97.56 553 ALA A C 1
ATOM 4231 O O . ALA A 1 553 ? 21.450 -6.121 2.586 1.00 97.56 553 ALA A O 1
ATOM 4232 N N . ALA A 1 554 ? 19.694 -5.793 1.232 1.00 97.75 554 ALA A N 1
ATOM 4233 C CA . ALA A 1 554 ? 20.486 -5.254 0.127 1.00 97.75 554 ALA A CA 1
ATOM 4234 C C . ALA A 1 554 ? 21.237 -3.969 0.528 1.00 97.75 554 ALA A C 1
ATOM 4236 O O . ALA A 1 554 ? 22.411 -3.798 0.193 1.00 97.75 554 ALA A O 1
ATOM 4237 N N . ASP A 1 555 ? 20.592 -3.088 1.296 1.00 96.69 555 ASP A N 1
ATOM 4238 C CA . ASP A 1 555 ? 21.222 -1.891 1.855 1.00 96.69 555 ASP A CA 1
ATOM 4239 C C . ASP A 1 555 ? 22.312 -2.222 2.874 1.00 96.69 555 ASP A C 1
ATOM 4241 O O . ASP A 1 555 ? 23.358 -1.574 2.872 1.00 96.69 555 ASP A O 1
ATOM 4245 N N . ALA A 1 556 ? 22.105 -3.238 3.712 1.00 97.19 556 ALA A N 1
ATOM 4246 C CA . ALA A 1 556 ? 23.101 -3.696 4.673 1.00 97.19 556 ALA A CA 1
ATOM 4247 C C . ALA A 1 556 ? 24.327 -4.308 3.979 1.00 97.19 556 ALA A C 1
ATOM 4249 O O . ALA A 1 556 ? 25.452 -3.932 4.304 1.00 97.19 556 ALA A O 1
ATOM 4250 N N . ILE A 1 557 ? 24.131 -5.164 2.970 1.00 98.00 557 ILE A N 1
ATOM 4251 C CA . ILE A 1 557 ? 25.219 -5.710 2.141 1.00 98.00 557 ILE A CA 1
ATOM 4252 C C . ILE A 1 557 ? 26.029 -4.562 1.524 1.00 98.00 557 ILE A C 1
ATOM 4254 O O . ILE A 1 557 ? 27.259 -4.546 1.611 1.00 98.00 557 ILE A O 1
ATOM 4258 N N . ALA A 1 558 ? 25.342 -3.558 0.964 1.00 96.31 558 ALA A N 1
ATOM 4259 C CA . ALA A 1 558 ? 25.994 -2.410 0.352 1.00 96.31 558 ALA A CA 1
ATOM 4260 C C . ALA A 1 558 ? 26.779 -1.560 1.366 1.00 96.31 558 ALA A C 1
ATOM 4262 O O . ALA A 1 558 ? 27.913 -1.172 1.071 1.00 96.31 558 ALA A O 1
ATOM 4263 N N . LYS A 1 559 ? 26.176 -1.281 2.532 1.00 94.62 559 LYS A N 1
ATOM 4264 C CA . LYS A 1 559 ? 26.728 -0.462 3.624 1.00 94.62 559 LYS A CA 1
ATOM 4265 C C . LYS A 1 559 ? 27.956 -1.103 4.267 1.00 94.62 559 LYS A C 1
ATOM 4267 O O . LYS A 1 559 ? 28.925 -0.402 4.538 1.00 94.62 559 LYS A O 1
ATOM 4272 N N . HIS A 1 560 ? 27.916 -2.412 4.501 1.00 95.62 560 HIS A N 1
ATOM 4273 C CA . HIS A 1 560 ? 28.991 -3.162 5.159 1.00 95.62 560 HIS A CA 1
ATOM 4274 C C . HIS A 1 560 ? 30.077 -3.648 4.184 1.00 95.62 560 HIS A C 1
ATOM 4276 O O . HIS A 1 560 ? 30.977 -4.380 4.592 1.00 95.62 560 HIS A O 1
ATOM 4282 N N . GLY A 1 561 ? 29.998 -3.279 2.899 1.00 94.81 561 GLY A N 1
ATOM 4283 C CA . GLY A 1 561 ? 30.998 -3.637 1.885 1.00 94.81 561 GLY A CA 1
ATOM 4284 C C . GLY A 1 561 ? 31.081 -5.138 1.585 1.00 94.81 561 GLY A C 1
ATOM 4285 O O . GLY A 1 561 ? 32.166 -5.653 1.339 1.00 94.81 561 GLY A O 1
ATOM 4286 N N . ARG A 1 562 ? 29.955 -5.862 1.645 1.00 96.75 562 ARG A N 1
ATOM 4287 C CA . ARG A 1 562 ? 29.886 -7.329 1.485 1.00 96.75 562 ARG A CA 1
ATOM 4288 C C . ARG A 1 562 ? 29.674 -7.757 0.024 1.00 96.75 562 ARG A C 1
ATOM 4290 O O . ARG A 1 562 ? 28.772 -8.531 -0.288 1.00 96.75 562 ARG A O 1
ATOM 4297 N N . ASP A 1 563 ? 30.485 -7.228 -0.888 1.00 94.75 563 ASP A N 1
ATOM 4298 C CA . ASP A 1 563 ? 30.268 -7.361 -2.342 1.00 94.75 563 ASP A CA 1
ATOM 4299 C C . ASP A 1 563 ? 30.383 -8.787 -2.867 1.00 94.75 563 ASP A C 1
ATOM 4301 O O . ASP A 1 563 ? 29.746 -9.135 -3.863 1.00 94.75 563 ASP A O 1
ATOM 4305 N N . HIS A 1 564 ? 31.129 -9.642 -2.169 1.00 95.81 564 HIS A N 1
ATOM 4306 C CA . HIS A 1 564 ? 31.247 -11.058 -2.509 1.00 95.81 564 HIS A CA 1
ATOM 4307 C C . HIS A 1 564 ? 29.900 -11.795 -2.477 1.00 95.81 564 HIS A C 1
ATOM 4309 O O . HIS A 1 564 ? 29.750 -12.804 -3.162 1.00 95.81 564 HIS A O 1
ATOM 4315 N N . LEU A 1 565 ? 28.897 -11.271 -1.763 1.00 98.12 565 LEU A N 1
ATOM 4316 C CA . LEU A 1 565 ? 27.548 -11.844 -1.707 1.00 98.12 565 LEU A CA 1
ATOM 4317 C C . LEU A 1 565 ? 26.703 -11.541 -2.954 1.00 98.12 565 LEU A C 1
ATOM 4319 O O . LEU A 1 565 ? 25.720 -12.235 -3.213 1.00 98.12 565 LEU A O 1
ATOM 4323 N N . ILE A 1 566 ? 27.065 -10.525 -3.748 1.00 98.19 566 ILE A N 1
ATOM 4324 C CA . ILE A 1 566 ? 26.269 -10.085 -4.907 1.00 98.19 566 ILE A CA 1
ATOM 4325 C C . ILE A 1 566 ? 26.171 -11.205 -5.944 1.00 98.19 566 ILE A C 1
ATOM 4327 O O . ILE A 1 566 ? 25.077 -11.523 -6.406 1.00 98.19 566 ILE A O 1
ATOM 4331 N N . LEU A 1 567 ? 27.299 -11.829 -6.297 1.00 97.56 567 LEU A N 1
ATOM 4332 C CA . LEU A 1 567 ? 27.308 -12.910 -7.283 1.00 97.56 567 LEU A CA 1
ATOM 4333 C C . LEU A 1 567 ? 26.570 -14.150 -6.787 1.00 97.56 567 LEU A C 1
ATOM 4335 O O . LEU A 1 567 ? 25.907 -14.792 -7.596 1.00 97.56 567 LEU A O 1
ATOM 4339 N N . GLU A 1 568 ? 26.641 -14.478 -5.494 1.00 96.75 568 GLU A N 1
ATOM 4340 C CA . GLU A 1 568 ? 25.846 -15.582 -4.946 1.00 96.75 568 GLU A CA 1
ATOM 4341 C C . GLU A 1 568 ? 24.350 -15.320 -5.169 1.00 96.75 568 GLU A C 1
ATOM 4343 O O . GLU A 1 568 ? 23.650 -16.156 -5.737 1.00 96.75 568 GLU A O 1
ATOM 4348 N N . LEU A 1 569 ? 23.879 -14.122 -4.812 1.00 98.44 569 LEU A N 1
ATOM 4349 C CA . LEU A 1 569 ? 22.481 -13.730 -4.980 1.00 98.44 569 LEU A CA 1
ATOM 4350 C C . LEU A 1 569 ? 22.044 -13.718 -6.451 1.00 98.44 569 LEU A C 1
ATOM 4352 O O . LEU A 1 569 ? 20.948 -14.172 -6.764 1.00 98.44 569 LEU A O 1
ATOM 4356 N N . LEU A 1 570 ? 22.883 -13.231 -7.370 1.00 98.50 570 LEU A N 1
ATOM 4357 C CA . LEU A 1 570 ? 22.563 -13.190 -8.804 1.00 98.50 570 LEU A CA 1
ATOM 4358 C C . LEU A 1 570 ? 22.554 -14.580 -9.472 1.00 98.50 570 LEU A C 1
ATOM 4360 O O . LEU A 1 570 ? 21.914 -14.749 -10.517 1.00 98.50 570 LEU A O 1
ATOM 4364 N N . HIS A 1 571 ? 23.249 -15.571 -8.909 1.00 97.38 571 HIS A N 1
ATOM 4365 C CA . HIS A 1 571 ? 23.224 -16.964 -9.376 1.00 97.38 571 HIS A CA 1
ATOM 4366 C C . HIS A 1 571 ? 22.135 -17.815 -8.716 1.00 97.38 571 HIS A C 1
ATOM 4368 O O . HIS A 1 571 ? 21.927 -18.956 -9.126 1.00 97.38 571 HIS A O 1
ATOM 4374 N N . ASP A 1 572 ? 21.429 -17.273 -7.726 1.00 97.56 572 ASP A N 1
ATOM 4375 C CA . ASP A 1 572 ? 20.371 -17.987 -7.027 1.00 97.56 572 ASP A CA 1
ATOM 4376 C C . ASP A 1 572 ? 19.245 -18.409 -7.990 1.00 97.56 572 ASP A C 1
ATOM 4378 O O . ASP A 1 572 ? 18.928 -17.710 -8.961 1.00 97.56 572 ASP A O 1
ATOM 4382 N N . LYS A 1 573 ? 18.637 -19.571 -7.727 1.00 95.94 573 LYS A N 1
ATOM 4383 C CA . LYS A 1 573 ? 17.538 -20.122 -8.532 1.00 95.94 573 LYS A CA 1
ATOM 4384 C C . LYS A 1 573 ? 16.243 -19.340 -8.322 1.00 95.94 573 LYS A C 1
ATOM 4386 O O . LYS A 1 573 ? 15.434 -19.257 -9.247 1.00 95.94 573 LYS A O 1
ATOM 4391 N N . ASP A 1 574 ? 16.060 -18.727 -7.156 1.00 97.94 574 ASP A N 1
ATOM 4392 C CA . ASP A 1 574 ? 14.880 -17.930 -6.851 1.00 97.94 574 ASP A CA 1
ATOM 4393 C C . ASP A 1 574 ? 15.051 -16.473 -7.335 1.00 97.94 574 ASP A C 1
ATOM 4395 O O . ASP A 1 574 ? 16.014 -15.792 -6.956 1.00 97.94 574 ASP A O 1
ATOM 4399 N N . PRO A 1 575 ? 14.119 -15.939 -8.148 1.00 98.31 575 PRO A N 1
ATOM 4400 C CA . PRO A 1 575 ? 14.208 -14.567 -8.650 1.00 98.31 575 PRO A CA 1
ATOM 4401 C C . PRO A 1 575 ? 14.199 -13.514 -7.536 1.00 98.31 575 PRO A C 1
ATOM 4403 O O . PRO A 1 575 ? 14.687 -12.401 -7.734 1.00 98.31 575 PRO A O 1
ATOM 4406 N N . ARG A 1 576 ? 13.700 -13.831 -6.336 1.00 98.00 576 ARG A N 1
ATOM 4407 C CA . ARG A 1 576 ? 13.698 -12.897 -5.206 1.00 98.00 576 ARG A CA 1
ATOM 4408 C C . ARG A 1 576 ? 15.096 -12.609 -4.678 1.00 98.00 576 ARG A C 1
ATOM 4410 O O . ARG A 1 576 ? 15.353 -11.463 -4.310 1.00 98.00 576 ARG A O 1
ATOM 4417 N N . ALA A 1 577 ? 15.973 -13.611 -4.663 1.00 98.25 577 ALA A N 1
ATOM 4418 C CA . ALA A 1 577 ? 17.375 -13.455 -4.290 1.00 98.25 577 ALA A CA 1
ATOM 4419 C C . ALA A 1 577 ? 18.144 -12.695 -5.378 1.00 98.25 577 ALA A C 1
ATOM 4421 O O . ALA A 1 577 ? 18.843 -11.727 -5.068 1.00 98.25 577 ALA A O 1
ATOM 4422 N N . ARG A 1 578 ? 17.915 -13.036 -6.657 1.00 98.62 578 ARG A N 1
ATOM 4423 C CA . ARG A 1 578 ? 18.488 -12.294 -7.793 1.00 98.62 578 ARG A CA 1
ATOM 4424 C C . ARG A 1 578 ? 18.101 -10.822 -7.749 1.00 98.62 578 ARG A C 1
ATOM 4426 O O . ARG A 1 578 ? 18.962 -9.955 -7.876 1.00 98.62 578 ARG A O 1
ATOM 4433 N N . HIS A 1 579 ? 16.830 -10.532 -7.470 1.00 98.12 579 HIS A N 1
ATOM 4434 C CA . HIS A 1 579 ? 16.350 -9.172 -7.262 1.00 98.12 579 HIS A CA 1
ATOM 4435 C C . HIS A 1 579 ? 17.127 -8.448 -6.148 1.00 98.12 579 HIS A C 1
ATOM 4437 O O . HIS A 1 579 ? 17.624 -7.345 -6.377 1.00 98.12 579 HIS A O 1
ATOM 4443 N N . SER A 1 580 ? 17.313 -9.070 -4.979 1.00 98.19 580 SER A N 1
ATOM 4444 C CA . SER A 1 580 ? 18.128 -8.494 -3.897 1.00 98.19 580 SER A CA 1
ATOM 4445 C C . SER A 1 580 ? 19.556 -8.182 -4.360 1.00 98.19 580 SER A C 1
ATOM 4447 O O . SER A 1 580 ? 20.043 -7.083 -4.108 1.00 98.19 580 SER A O 1
ATOM 4449 N N . GLY A 1 581 ? 20.189 -9.085 -5.120 1.00 98.19 581 GLY A N 1
ATOM 4450 C CA . GLY A 1 581 ? 21.507 -8.860 -5.725 1.00 98.19 581 GLY A CA 1
ATOM 4451 C C . GLY A 1 581 ? 21.548 -7.633 -6.645 1.00 98.19 581 GLY A C 1
ATOM 4452 O O . GLY A 1 581 ? 22.457 -6.810 -6.537 1.00 98.19 581 GLY A O 1
ATOM 4453 N N . THR A 1 582 ? 20.529 -7.442 -7.493 1.00 98.06 582 THR A N 1
ATOM 4454 C CA . THR A 1 582 ? 20.428 -6.235 -8.340 1.00 98.06 582 THR A CA 1
ATOM 4455 C C . THR A 1 582 ? 20.266 -4.950 -7.518 1.00 98.06 582 THR A C 1
ATOM 4457 O O . THR A 1 582 ? 20.826 -3.911 -7.876 1.00 98.06 582 THR A O 1
ATOM 4460 N N . GLN A 1 583 ? 19.550 -5.010 -6.388 1.00 96.75 583 GLN A N 1
ATOM 4461 C CA . GLN A 1 583 ? 19.330 -3.848 -5.529 1.00 96.75 583 GLN A CA 1
ATOM 4462 C C . GLN A 1 583 ? 20.568 -3.439 -4.743 1.00 96.75 583 GLN A C 1
ATOM 4464 O O . GLN A 1 583 ? 20.745 -2.240 -4.528 1.00 96.75 583 GLN A O 1
ATOM 4469 N N . VAL A 1 584 ? 21.459 -4.370 -4.373 1.00 97.94 584 VAL A N 1
ATOM 4470 C CA . VAL A 1 584 ? 22.759 -4.013 -3.771 1.00 97.94 584 VAL A CA 1
ATOM 4471 C C . VAL A 1 584 ? 23.467 -2.983 -4.654 1.00 97.94 584 VAL A C 1
ATOM 4473 O O . VAL A 1 584 ? 23.889 -1.942 -4.156 1.00 97.94 584 VAL A O 1
ATOM 4476 N N . LEU A 1 585 ? 23.482 -3.207 -5.970 1.00 96.94 585 LEU A N 1
ATOM 4477 C CA . LEU A 1 585 ? 24.135 -2.338 -6.949 1.00 96.94 585 LEU A CA 1
ATOM 4478 C C . LEU A 1 585 ? 23.365 -1.031 -7.174 1.00 96.94 585 LEU A C 1
ATOM 4480 O O . LEU A 1 585 ? 23.861 0.055 -6.878 1.00 96.94 585 LEU A O 1
ATOM 4484 N N . TYR A 1 586 ? 22.139 -1.118 -7.692 1.00 93.44 586 TYR A N 1
ATOM 4485 C CA . TYR A 1 586 ? 21.433 0.075 -8.159 1.00 93.44 586 TYR A CA 1
ATOM 4486 C C . TYR A 1 586 ? 20.896 0.964 -7.027 1.00 93.44 586 TYR A C 1
ATOM 4488 O O . TYR A 1 586 ? 20.636 2.146 -7.239 1.00 93.44 586 TYR A O 1
ATOM 4496 N N . GLY A 1 587 ? 20.744 0.431 -5.818 1.00 88.19 587 GLY A N 1
ATOM 4497 C CA . GLY A 1 587 ? 20.142 1.173 -4.718 1.00 88.19 587 GLY A CA 1
ATOM 4498 C C . GLY A 1 587 ? 18.691 0.796 -4.453 1.00 88.19 587 GLY A C 1
ATOM 4499 O O . GLY A 1 587 ? 18.054 0.035 -5.185 1.00 88.19 587 GLY A O 1
ATOM 4500 N N . THR A 1 588 ? 18.179 1.366 -3.371 1.00 85.88 588 THR A N 1
ATOM 4501 C CA . THR A 1 588 ? 16.821 1.176 -2.851 1.00 85.88 588 THR A CA 1
ATOM 4502 C C . THR A 1 588 ? 16.160 2.545 -2.675 1.00 85.88 588 THR A C 1
ATOM 4504 O O . THR A 1 588 ? 16.702 3.575 -3.074 1.00 85.88 588 THR A O 1
ATOM 4507 N N . PHE A 1 589 ? 14.987 2.603 -2.043 1.00 75.62 589 PHE A N 1
ATOM 4508 C CA . PHE A 1 589 ? 14.312 3.874 -1.772 1.00 75.62 589 PHE A CA 1
ATOM 4509 C C . PHE A 1 589 ? 15.142 4.862 -0.927 1.00 75.62 589 PHE A C 1
ATOM 4511 O O . PHE A 1 589 ? 15.025 6.070 -1.121 1.00 75.62 589 PHE A O 1
ATOM 4518 N N . LYS A 1 590 ? 15.980 4.381 0.005 1.00 75.69 590 LYS A N 1
ATOM 4519 C CA . LYS A 1 590 ? 16.772 5.244 0.908 1.00 75.69 590 LYS A CA 1
ATOM 4520 C C . LYS A 1 590 ? 18.238 5.382 0.508 1.00 75.69 590 LYS A C 1
ATOM 4522 O O . LYS A 1 590 ? 18.938 6.208 1.095 1.00 75.69 590 LYS A O 1
ATOM 4527 N N . ARG A 1 591 ? 18.707 4.594 -0.460 1.00 91.06 591 ARG A N 1
ATOM 4528 C CA . ARG A 1 591 ? 20.120 4.526 -0.829 1.00 91.06 591 ARG A CA 1
ATOM 4529 C C . ARG A 1 591 ? 20.305 4.746 -2.325 1.00 91.06 591 ARG A C 1
ATOM 4531 O O . ARG A 1 591 ? 19.681 4.078 -3.142 1.00 91.06 591 ARG A O 1
ATOM 4538 N N . ALA A 1 592 ? 21.212 5.660 -2.659 1.00 91.62 592 ALA A N 1
ATOM 4539 C CA . ALA A 1 592 ? 21.675 5.870 -4.024 1.00 91.62 592 ALA A CA 1
ATOM 4540 C C . ALA A 1 592 ? 22.397 4.619 -4.580 1.00 91.62 592 ALA A C 1
ATOM 4542 O O . ALA A 1 592 ? 22.817 3.752 -3.803 1.00 91.62 592 ALA A O 1
ATOM 4543 N N . PRO A 1 593 ? 22.579 4.523 -5.906 1.00 94.31 593 PRO A N 1
ATOM 4544 C CA . PRO A 1 593 ? 23.421 3.484 -6.482 1.00 94.31 593 PRO A CA 1
ATOM 4545 C C . PRO A 1 593 ? 24.822 3.452 -5.860 1.00 94.31 593 PRO A C 1
ATOM 4547 O O . PRO A 1 593 ? 25.337 4.481 -5.414 1.00 94.31 593 PRO A O 1
ATOM 4550 N N . VAL A 1 594 ? 25.436 2.267 -5.827 1.00 94.31 594 VAL A N 1
ATOM 4551 C CA . VAL A 1 594 ? 26.849 2.130 -5.444 1.00 94.31 594 VAL A CA 1
ATOM 4552 C C . VAL A 1 594 ? 27.757 2.790 -6.482 1.00 94.31 594 VAL A C 1
ATOM 4554 O O . VAL A 1 594 ? 27.317 3.136 -7.581 1.00 94.31 594 VAL A O 1
ATOM 4557 N N . SER A 1 595 ? 29.032 2.971 -6.136 1.00 93.38 595 SER A N 1
ATOM 4558 C CA . SER A 1 595 ? 29.999 3.509 -7.087 1.00 93.38 595 SER A CA 1
ATOM 4559 C C . SER A 1 595 ? 30.141 2.572 -8.306 1.00 93.38 595 SER A C 1
ATOM 4561 O O . SER A 1 595 ? 30.082 1.348 -8.132 1.00 93.38 595 SER A O 1
ATOM 4563 N N . PRO A 1 596 ? 30.301 3.103 -9.534 1.00 93.06 596 PRO A N 1
ATOM 4564 C CA . PRO A 1 596 ? 30.402 2.293 -10.753 1.00 93.06 596 PRO A CA 1
ATOM 4565 C C . PRO A 1 596 ? 31.465 1.187 -10.703 1.00 93.06 596 PRO A C 1
ATOM 4567 O O . PRO A 1 596 ? 31.287 0.136 -11.309 1.00 93.06 596 PRO A O 1
ATOM 4570 N N . GLU A 1 597 ? 32.545 1.381 -9.945 1.00 93.12 597 GLU A N 1
ATOM 4571 C CA . GLU A 1 597 ? 33.659 0.433 -9.810 1.00 93.12 597 GLU A CA 1
ATOM 4572 C C . GLU A 1 597 ? 33.239 -0.881 -9.137 1.00 93.12 597 GLU A C 1
ATOM 4574 O O . GLU A 1 597 ? 33.871 -1.914 -9.351 1.00 93.12 597 GLU A O 1
ATOM 4579 N N . ARG A 1 598 ? 32.149 -0.868 -8.354 1.00 94.31 598 ARG A N 1
ATOM 4580 C CA . ARG A 1 598 ? 31.582 -2.076 -7.731 1.00 94.31 598 ARG A CA 1
ATOM 4581 C C . ARG A 1 598 ? 30.815 -2.953 -8.727 1.00 94.31 598 ARG A C 1
ATOM 4583 O O . ARG A 1 598 ? 30.515 -4.104 -8.415 1.00 94.31 598 ARG A O 1
ATOM 4590 N N . LEU A 1 599 ? 30.527 -2.460 -9.937 1.00 95.75 599 LEU A N 1
ATOM 4591 C CA . LEU A 1 599 ? 30.003 -3.268 -11.040 1.00 95.75 599 LEU A CA 1
ATOM 4592 C C . LEU A 1 599 ? 31.159 -3.935 -11.807 1.00 95.75 599 LEU A C 1
ATOM 4594 O O . LEU A 1 599 ? 31.576 -3.495 -12.881 1.00 95.75 599 LEU A O 1
ATOM 4598 N N . THR A 1 600 ? 31.685 -5.016 -11.233 1.00 95.69 600 THR A N 1
ATOM 4599 C CA . THR A 1 600 ? 32.774 -5.801 -11.835 1.00 95.69 600 THR A CA 1
ATOM 4600 C C . THR A 1 600 ? 32.317 -6.541 -13.097 1.00 95.69 600 THR A C 1
ATOM 4602 O O . THR A 1 600 ? 31.123 -6.781 -13.294 1.00 95.69 600 THR A O 1
ATOM 4605 N N . ASP A 1 601 ? 33.259 -6.944 -13.955 1.00 95.81 601 ASP A N 1
ATOM 4606 C CA . ASP A 1 601 ? 32.934 -7.641 -15.208 1.00 95.81 601 ASP A CA 1
ATOM 4607 C C . ASP A 1 601 ? 32.151 -8.956 -14.996 1.00 95.81 601 ASP A C 1
ATOM 4609 O O . ASP A 1 601 ? 31.155 -9.148 -15.697 1.00 95.81 601 ASP A O 1
ATOM 4613 N N . PRO A 1 602 ? 32.468 -9.817 -14.001 1.00 97.44 602 PRO A N 1
ATOM 4614 C CA . PRO A 1 602 ? 31.642 -10.991 -13.702 1.00 97.44 602 PRO A CA 1
ATOM 4615 C C . PRO A 1 602 ? 30.200 -10.644 -13.304 1.00 97.44 602 PRO A C 1
ATOM 4617 O O . PRO A 1 602 ? 29.258 -11.332 -13.701 1.00 97.44 602 PRO A O 1
ATOM 4620 N N . ILE A 1 603 ? 30.003 -9.561 -12.541 1.00 97.94 603 ILE A N 1
ATOM 4621 C CA . ILE A 1 603 ? 28.664 -9.097 -12.153 1.00 97.94 603 ILE A CA 1
ATOM 4622 C C . ILE A 1 603 ? 27.916 -8.588 -13.388 1.00 97.94 603 ILE A C 1
ATOM 4624 O O . ILE A 1 603 ? 26.781 -9.000 -13.622 1.00 97.94 603 ILE A O 1
ATOM 4628 N N . ALA A 1 604 ? 28.548 -7.739 -14.203 1.00 97.62 604 ALA A N 1
ATOM 4629 C CA . ALA A 1 604 ? 27.952 -7.215 -15.430 1.00 97.62 604 ALA A CA 1
ATOM 4630 C C . ALA A 1 604 ? 27.568 -8.344 -16.401 1.00 97.62 604 ALA A C 1
ATOM 4632 O O . ALA A 1 604 ? 26.445 -8.365 -16.907 1.00 97.62 604 ALA A O 1
ATOM 4633 N N . GLN A 1 605 ? 28.454 -9.327 -16.599 1.00 97.81 605 GLN A N 1
ATOM 4634 C CA . GLN A 1 605 ? 28.185 -10.508 -17.420 1.00 97.81 605 GLN A CA 1
ATOM 4635 C C . GLN A 1 605 ? 26.958 -11.269 -16.910 1.00 97.81 605 GLN A C 1
ATOM 4637 O O . GLN A 1 605 ? 26.078 -11.622 -17.699 1.00 97.81 605 GLN A O 1
ATOM 4642 N N . ARG A 1 606 ? 26.858 -11.488 -15.593 1.00 98.31 606 ARG A N 1
ATOM 4643 C CA . ARG A 1 606 ? 25.702 -12.170 -15.010 1.00 98.31 606 ARG A CA 1
ATOM 4644 C C . ARG A 1 606 ? 24.414 -11.370 -15.196 1.00 98.31 606 ARG A C 1
ATOM 4646 O O . ARG A 1 606 ? 23.406 -11.949 -15.585 1.00 98.31 606 ARG A O 1
ATOM 4653 N N . LEU A 1 607 ? 24.429 -10.055 -14.982 1.00 98.62 607 LEU A N 1
ATOM 4654 C CA . LEU A 1 607 ? 23.254 -9.206 -15.214 1.00 98.62 607 LEU A CA 1
ATOM 4655 C C . LEU A 1 607 ? 22.779 -9.273 -16.671 1.00 98.62 607 LEU A C 1
ATOM 4657 O O . LEU A 1 607 ? 21.577 -9.369 -16.910 1.00 98.62 607 LEU A O 1
ATOM 4661 N N . TRP A 1 608 ? 23.693 -9.289 -17.645 1.00 98.44 608 TRP A N 1
ATOM 4662 C CA . TRP A 1 608 ? 23.325 -9.449 -19.053 1.00 98.44 608 TRP A CA 1
ATOM 4663 C C . TRP A 1 608 ? 22.692 -10.805 -19.361 1.00 98.44 608 TRP A C 1
ATOM 4665 O O . TRP A 1 608 ? 21.758 -10.851 -20.158 1.00 98.44 608 TRP A O 1
ATOM 4675 N N . GLN A 1 609 ? 23.126 -11.886 -18.703 1.00 98.50 609 GLN A N 1
ATOM 4676 C CA . GLN A 1 609 ? 22.454 -13.187 -18.814 1.00 98.50 609 GLN A CA 1
ATOM 4677 C C . GLN A 1 609 ? 21.002 -13.109 -18.318 1.00 98.50 609 GLN A C 1
ATOM 4679 O O . GLN A 1 609 ? 20.109 -13.596 -19.004 1.00 98.50 609 GLN A O 1
ATOM 4684 N N . LEU A 1 610 ? 20.750 -12.437 -17.186 1.00 98.56 610 LEU A N 1
ATOM 4685 C CA . LEU A 1 610 ? 19.387 -12.226 -16.668 1.00 98.56 610 LEU A CA 1
ATOM 4686 C C . LEU A 1 610 ? 18.537 -11.379 -17.627 1.00 98.56 610 LEU A C 1
ATOM 4688 O O . LEU A 1 610 ? 17.363 -11.651 -17.843 1.00 98.56 610 LEU A O 1
ATOM 4692 N N . VAL A 1 611 ? 19.130 -10.345 -18.230 1.00 98.50 611 VAL A N 1
ATOM 4693 C CA . VAL A 1 611 ? 18.451 -9.483 -19.212 1.00 98.50 611 VAL A CA 1
ATOM 4694 C C . VAL A 1 611 ? 18.190 -10.213 -20.534 1.00 98.50 611 VAL A C 1
ATOM 4696 O O . VAL A 1 611 ? 17.270 -9.840 -21.267 1.00 98.50 611 VAL A O 1
ATOM 4699 N N . ALA A 1 612 ? 18.988 -11.223 -20.877 1.00 97.75 612 ALA A N 1
ATOM 4700 C CA . ALA A 1 612 ? 18.838 -12.027 -22.087 1.00 97.75 612 ALA A CA 1
ATOM 4701 C C . ALA A 1 612 ? 17.794 -13.146 -21.943 1.00 97.75 612 ALA A C 1
ATOM 4703 O O . ALA A 1 612 ? 17.173 -13.500 -22.943 1.00 97.75 612 ALA A O 1
ATOM 4704 N N . ASP A 1 613 ? 17.565 -13.654 -20.732 1.00 97.88 613 ASP A N 1
ATOM 4705 C CA . ASP A 1 613 ? 16.609 -14.732 -20.470 1.00 97.88 613 ASP A CA 1
ATOM 4706 C C . ASP A 1 613 ? 15.148 -14.254 -20.642 1.00 97.88 613 ASP A C 1
ATOM 4708 O O . ASP A 1 613 ? 14.696 -13.372 -19.907 1.00 97.88 613 ASP A O 1
ATOM 4712 N N . PRO A 1 614 ? 14.378 -14.799 -21.606 1.00 96.06 614 PRO A N 1
ATOM 4713 C CA . PRO A 1 614 ? 12.973 -14.435 -21.796 1.00 96.06 614 PRO A CA 1
ATOM 4714 C C . PRO A 1 614 ? 12.043 -14.960 -20.689 1.00 96.06 614 PRO A C 1
ATOM 4716 O O . PRO A 1 614 ? 10.923 -14.465 -20.567 1.00 96.06 614 PRO A O 1
ATOM 4719 N N . ASN A 1 615 ? 12.480 -15.948 -19.900 1.00 97.62 615 ASN A N 1
ATOM 4720 C CA . ASN A 1 615 ? 11.707 -16.529 -18.800 1.00 97.62 615 ASN A CA 1
ATOM 4721 C C . ASN A 1 615 ? 12.007 -15.871 -17.449 1.00 97.62 615 ASN A C 1
ATOM 4723 O O . ASN A 1 615 ? 11.369 -16.208 -16.448 1.00 97.62 615 ASN A O 1
ATOM 4727 N N . GLU A 1 616 ? 12.962 -14.942 -17.405 1.00 98.44 616 GLU A N 1
ATOM 4728 C CA . GLU A 1 616 ? 13.273 -14.198 -16.194 1.00 98.44 616 GLU A CA 1
ATOM 4729 C C . GLU A 1 616 ? 12.086 -13.323 -15.761 1.00 98.44 616 GLU A C 1
ATOM 4731 O O . GLU A 1 616 ? 11.252 -12.886 -16.558 1.00 98.44 616 GLU A O 1
ATOM 4736 N N . SER A 1 617 ? 11.993 -13.077 -14.458 1.00 98.44 617 SER A N 1
ATOM 4737 C CA . SER A 1 617 ? 11.066 -12.124 -13.863 1.00 98.44 617 SER A CA 1
ATOM 4738 C C . SER A 1 617 ? 11.302 -10.735 -14.451 1.00 98.44 617 SER A C 1
ATOM 4740 O O . SER A 1 617 ? 12.409 -10.197 -14.379 1.00 98.44 617 SER A O 1
ATOM 4742 N N . TRP A 1 618 ? 10.239 -10.096 -14.939 1.00 98.38 618 TRP A N 1
ATOM 4743 C CA . TRP A 1 618 ? 10.296 -8.705 -15.389 1.00 98.38 618 TRP A CA 1
ATOM 4744 C C . TRP A 1 618 ? 10.777 -7.774 -14.279 1.00 98.38 618 TRP A C 1
ATOM 4746 O O . TRP A 1 618 ? 11.494 -6.808 -14.545 1.00 98.38 618 TRP A O 1
ATOM 4756 N N . TRP A 1 619 ? 10.438 -8.072 -13.023 1.00 97.50 619 TRP A N 1
ATOM 4757 C CA . TRP A 1 619 ? 10.927 -7.315 -11.876 1.00 97.50 619 TRP A CA 1
ATOM 4758 C C . TRP A 1 619 ? 12.449 -7.429 -11.680 1.00 97.50 619 TRP A C 1
ATOM 4760 O O . TRP A 1 619 ? 13.112 -6.426 -11.389 1.00 97.50 619 TRP A O 1
ATOM 4770 N N . VAL A 1 620 ? 13.028 -8.614 -11.900 1.00 98.56 620 VAL A N 1
ATOM 4771 C CA . VAL A 1 620 ? 14.487 -8.820 -11.900 1.00 98.56 620 VAL A CA 1
ATOM 4772 C C . VAL A 1 620 ? 15.123 -8.132 -13.104 1.00 98.56 620 VAL A C 1
ATOM 4774 O O . VAL A 1 620 ? 16.046 -7.341 -12.922 1.00 98.56 620 VAL A O 1
ATOM 4777 N N . THR A 1 621 ? 14.610 -8.357 -14.317 1.00 98.62 621 THR A N 1
ATOM 4778 C CA . THR A 1 621 ? 15.122 -7.748 -15.555 1.00 98.62 621 THR A CA 1
ATOM 4779 C C . THR A 1 621 ? 15.142 -6.224 -15.472 1.00 98.62 621 THR A C 1
ATOM 4781 O O . THR A 1 621 ? 16.139 -5.596 -15.827 1.00 98.62 621 THR A O 1
ATOM 4784 N N . MET A 1 622 ? 14.074 -5.612 -14.952 1.00 97.25 622 MET A N 1
ATOM 4785 C CA . MET A 1 622 ? 13.997 -4.166 -14.759 1.00 97.25 622 MET A CA 1
ATOM 4786 C C . MET A 1 622 ? 15.128 -3.663 -13.852 1.00 97.25 622 MET A C 1
ATOM 4788 O O . MET A 1 622 ? 15.825 -2.710 -14.201 1.00 97.25 622 MET A O 1
ATOM 4792 N N . ASN A 1 623 ? 15.338 -4.293 -12.692 1.00 97.62 623 ASN A N 1
ATOM 4793 C CA . ASN A 1 623 ? 16.394 -3.870 -11.771 1.00 97.62 623 ASN A CA 1
ATOM 4794 C C . ASN A 1 623 ? 17.800 -4.229 -12.276 1.00 97.62 623 ASN A C 1
ATOM 4796 O O . ASN A 1 623 ? 18.736 -3.476 -12.015 1.00 97.62 623 ASN A O 1
ATOM 4800 N N . ALA A 1 624 ? 17.952 -5.295 -13.063 1.00 98.56 624 ALA A N 1
ATOM 4801 C CA . ALA A 1 624 ? 19.201 -5.627 -13.741 1.00 98.56 624 ALA A CA 1
ATOM 4802 C C . ALA A 1 624 ? 19.579 -4.562 -14.783 1.00 98.56 624 ALA A C 1
ATOM 4804 O O . ALA A 1 624 ? 20.715 -4.097 -14.780 1.00 98.56 624 ALA A O 1
ATOM 4805 N N . LEU A 1 625 ? 18.628 -4.096 -15.604 1.00 98.38 625 LEU A N 1
ATOM 4806 C CA . LEU A 1 625 ? 18.837 -2.970 -16.527 1.00 98.38 625 LEU A CA 1
ATOM 4807 C C . LEU A 1 625 ? 19.246 -1.697 -15.772 1.00 98.38 625 LEU A C 1
ATOM 4809 O O . LEU A 1 625 ? 20.182 -1.009 -16.170 1.00 98.38 625 LEU A O 1
ATOM 4813 N N . ARG A 1 626 ? 18.594 -1.404 -14.642 1.00 96.56 626 ARG A N 1
ATOM 4814 C CA . ARG A 1 626 ? 18.965 -0.263 -13.791 1.00 96.56 626 ARG A CA 1
ATOM 4815 C C . ARG A 1 626 ? 20.388 -0.415 -13.242 1.00 96.56 626 ARG A C 1
ATOM 4817 O O . ARG A 1 626 ? 21.169 0.522 -13.339 1.00 96.56 626 ARG A O 1
ATOM 4824 N N . ALA A 1 627 ? 20.764 -1.584 -12.726 1.00 97.44 627 ALA A N 1
ATOM 4825 C CA . ALA A 1 627 ? 22.130 -1.840 -12.263 1.00 97.44 627 ALA A CA 1
ATOM 4826 C C . ALA A 1 627 ? 23.162 -1.701 -13.398 1.00 97.44 627 ALA A C 1
ATOM 4828 O O . ALA A 1 627 ? 24.198 -1.067 -13.210 1.00 97.44 627 ALA A O 1
ATOM 4829 N N . LEU A 1 628 ? 22.850 -2.200 -14.598 1.00 97.75 628 LEU A N 1
ATOM 4830 C CA . LEU A 1 628 ? 23.691 -2.068 -15.792 1.00 97.75 628 LEU A CA 1
ATOM 4831 C C . LEU A 1 628 ? 23.852 -0.618 -16.268 1.00 97.75 628 LEU A C 1
ATOM 4833 O O . LEU A 1 628 ? 24.843 -0.318 -16.927 1.00 97.75 628 LEU A O 1
ATOM 4837 N N . SER A 1 629 ? 22.967 0.313 -15.888 1.00 95.62 629 SER A N 1
ATOM 4838 C CA . SER A 1 629 ? 23.163 1.744 -16.172 1.00 95.62 629 SER A CA 1
ATOM 4839 C C . SER A 1 629 ? 24.308 2.381 -15.366 1.00 95.62 629 SER A C 1
ATOM 4841 O O . SER A 1 629 ? 24.560 3.576 -15.506 1.00 95.62 629 SER A O 1
ATOM 4843 N N . LEU A 1 630 ? 24.969 1.624 -14.484 1.00 94.56 630 LEU A N 1
ATOM 4844 C CA . LEU A 1 630 ? 26.224 2.014 -13.832 1.00 94.56 630 LEU A CA 1
ATOM 4845 C C . LEU A 1 630 ? 27.458 1.590 -14.642 1.00 94.56 630 LEU A C 1
ATOM 4847 O O . LEU A 1 630 ? 28.561 2.033 -14.338 1.00 94.56 630 LEU A O 1
ATOM 4851 N N . GLY A 1 631 ? 27.285 0.722 -15.643 1.00 93.12 631 GLY A N 1
ATOM 4852 C CA . GLY A 1 631 ? 28.379 0.132 -16.404 1.00 93.12 631 GLY A CA 1
ATOM 4853 C C . GLY A 1 631 ? 29.139 1.136 -17.259 1.00 93.12 631 GLY A C 1
ATOM 4854 O O . GLY A 1 631 ? 28.614 2.160 -17.701 1.00 93.12 631 GLY A O 1
ATOM 4855 N N . ARG A 1 632 ? 30.400 0.803 -17.532 1.00 92.12 632 ARG A N 1
ATOM 4856 C CA . ARG A 1 632 ? 31.232 1.527 -18.497 1.00 92.12 632 ARG A CA 1
ATOM 4857 C C . ARG A 1 632 ? 30.723 1.254 -19.919 1.00 92.12 632 ARG A C 1
ATOM 4859 O O . ARG A 1 632 ? 30.235 0.151 -20.172 1.00 92.12 632 ARG A O 1
ATOM 4866 N N . PRO A 1 633 ? 30.920 2.169 -20.888 1.00 89.12 633 PRO A N 1
ATOM 4867 C CA . PRO A 1 633 ? 30.485 1.960 -22.272 1.00 89.12 633 PRO A CA 1
ATOM 4868 C C . PRO A 1 633 ? 30.904 0.611 -22.875 1.00 89.12 633 PRO A C 1
ATOM 4870 O O . PRO A 1 633 ? 30.087 -0.042 -23.515 1.00 89.12 633 PRO A O 1
ATOM 4873 N N . ALA A 1 634 ? 32.124 0.135 -22.598 1.00 89.25 634 ALA A N 1
ATOM 4874 C CA . ALA A 1 634 ? 32.618 -1.161 -23.078 1.00 89.25 634 ALA A CA 1
ATOM 4875 C C . ALA A 1 634 ? 31.824 -2.375 -22.549 1.00 89.25 634 ALA A C 1
ATOM 4877 O O . ALA A 1 634 ? 31.735 -3.388 -23.235 1.00 89.25 634 ALA A O 1
ATOM 4878 N N . GLN A 1 635 ? 31.215 -2.272 -21.361 1.00 92.38 635 GLN A N 1
ATOM 4879 C CA . GLN A 1 635 ? 30.366 -3.321 -20.779 1.00 92.38 635 GLN A CA 1
ATOM 4880 C C . GLN A 1 635 ? 28.932 -3.291 -21.336 1.00 92.38 635 GLN A C 1
ATOM 4882 O O . GLN A 1 635 ? 28.187 -4.251 -21.153 1.00 92.38 635 GLN A O 1
ATOM 4887 N N . ILE A 1 636 ? 28.518 -2.189 -21.973 1.00 93.12 636 ILE A N 1
ATOM 4888 C CA . ILE A 1 636 ? 27.133 -1.958 -22.407 1.00 93.12 636 ILE A CA 1
ATOM 4889 C C . ILE A 1 636 ? 26.994 -2.050 -23.928 1.00 93.12 636 ILE A C 1
ATOM 4891 O O . ILE A 1 636 ? 26.055 -2.675 -24.421 1.00 93.12 636 ILE A O 1
ATOM 4895 N N . ALA A 1 637 ? 27.919 -1.443 -24.675 1.00 90.25 637 ALA A N 1
ATOM 4896 C CA . ALA A 1 637 ? 27.852 -1.318 -26.129 1.00 90.25 637 ALA A CA 1
ATOM 4897 C C . ALA A 1 637 ? 27.633 -2.655 -26.870 1.00 90.25 637 ALA A C 1
ATOM 4899 O O . ALA A 1 637 ? 26.784 -2.677 -27.765 1.00 90.25 637 ALA A O 1
ATOM 4900 N N . PRO A 1 638 ? 28.262 -3.788 -26.477 1.00 93.56 638 PRO A N 1
ATOM 4901 C CA . PRO A 1 638 ? 28.016 -5.083 -27.125 1.00 93.56 638 PRO A CA 1
ATOM 4902 C C . PRO A 1 638 ? 26.559 -5.566 -27.046 1.00 93.56 638 PRO A C 1
ATOM 4904 O O . PRO A 1 638 ? 26.138 -6.411 -27.831 1.00 93.56 638 PRO A O 1
ATOM 4907 N N . HIS A 1 639 ? 25.770 -5.027 -26.114 1.00 95.81 639 HIS A N 1
ATOM 4908 C CA . HIS A 1 639 ? 24.393 -5.436 -25.851 1.00 95.81 639 HIS A CA 1
ATOM 4909 C C . HIS A 1 639 ? 23.350 -4.438 -26.375 1.00 95.81 639 HIS A C 1
ATOM 4911 O O . HIS A 1 639 ? 22.161 -4.606 -26.092 1.00 95.81 639 HIS A O 1
ATOM 4917 N N . LEU A 1 640 ? 23.753 -3.430 -27.166 1.00 94.50 640 LEU A N 1
ATOM 4918 C CA . LEU A 1 640 ? 22.868 -2.364 -27.658 1.00 94.50 640 LEU A CA 1
ATOM 4919 C C . LEU A 1 640 ? 21.573 -2.912 -28.279 1.00 94.50 640 LEU A C 1
ATOM 4921 O O . LEU A 1 640 ? 20.490 -2.489 -27.889 1.00 94.50 640 LEU A O 1
ATOM 4925 N N . SER A 1 641 ? 21.658 -3.899 -29.176 1.00 95.12 641 SER A N 1
ATOM 4926 C CA . SER A 1 641 ? 20.471 -4.499 -29.811 1.00 95.12 641 SER A CA 1
ATOM 4927 C C . SER A 1 641 ? 19.469 -5.052 -28.784 1.00 95.12 641 SER A C 1
ATOM 4929 O O . SER A 1 641 ? 18.269 -4.781 -28.869 1.00 95.12 641 SER A O 1
ATOM 4931 N N . ARG A 1 642 ? 19.954 -5.749 -27.746 1.00 96.00 642 ARG A N 1
ATOM 4932 C CA . ARG A 1 642 ? 19.102 -6.291 -26.677 1.00 96.00 642 ARG A CA 1
ATOM 4933 C C . ARG A 1 642 ? 18.459 -5.182 -25.849 1.00 96.00 642 ARG A C 1
ATOM 4935 O O . ARG A 1 642 ? 17.278 -5.280 -25.519 1.00 96.00 642 ARG A O 1
ATOM 4942 N N . VAL A 1 643 ? 19.209 -4.127 -25.532 1.00 97.25 643 VAL A N 1
ATOM 4943 C CA . VAL A 1 643 ? 18.684 -2.960 -24.808 1.00 97.25 643 VAL A CA 1
ATOM 4944 C C . VAL A 1 643 ? 17.591 -2.267 -25.619 1.00 97.25 643 VAL A C 1
ATOM 4946 O O . VAL A 1 643 ? 16.555 -1.922 -25.059 1.00 97.25 643 VAL A O 1
ATOM 4949 N N . LEU A 1 644 ? 17.774 -2.107 -26.932 1.00 97.06 644 LEU A N 1
ATOM 4950 C CA . LEU A 1 644 ? 16.763 -1.506 -27.805 1.00 97.06 644 LEU A CA 1
ATOM 4951 C C . LEU A 1 644 ? 15.493 -2.362 -27.904 1.00 97.06 644 LEU A C 1
ATOM 4953 O O . LEU A 1 644 ? 14.396 -1.808 -27.932 1.00 97.06 644 LEU A O 1
ATOM 4957 N N . GLY A 1 645 ? 15.620 -3.693 -27.857 1.00 97.00 645 GLY A N 1
ATOM 4958 C CA . GLY A 1 645 ? 14.471 -4.593 -27.718 1.00 97.00 645 GLY A CA 1
ATOM 4959 C C . GLY A 1 645 ? 13.646 -4.292 -26.461 1.00 97.00 645 GLY A C 1
ATOM 4960 O O . GLY A 1 645 ? 12.428 -4.144 -26.537 1.00 97.00 645 GLY A O 1
ATOM 4961 N N . TRP A 1 646 ? 14.305 -4.100 -25.313 1.00 97.69 646 TRP A N 1
ATOM 4962 C CA . TRP A 1 646 ? 13.627 -3.693 -24.076 1.00 97.69 646 TRP A CA 1
ATOM 4963 C C . TRP A 1 646 ? 13.106 -2.252 -24.115 1.00 97.69 646 TRP A C 1
ATOM 4965 O O . TRP A 1 646 ? 12.037 -1.979 -23.573 1.00 97.69 646 TRP A O 1
ATOM 4975 N N . LEU A 1 647 ? 13.800 -1.331 -24.793 1.00 97.31 647 LEU A N 1
ATOM 4976 C CA . LEU A 1 647 ? 13.321 0.038 -25.012 1.00 97.31 647 LEU A CA 1
ATOM 4977 C C . LEU A 1 647 ? 12.012 0.058 -25.813 1.00 97.31 647 LEU A C 1
ATOM 4979 O O . LEU A 1 647 ? 11.208 0.964 -25.611 1.00 97.31 647 LEU A O 1
ATOM 4983 N N . GLY A 1 648 ? 11.783 -0.928 -26.684 1.00 95.81 648 GLY A N 1
ATOM 4984 C CA . GLY A 1 648 ? 10.544 -1.121 -27.443 1.00 95.81 648 GLY A CA 1
ATOM 4985 C C . GLY A 1 648 ? 9.412 -1.824 -26.682 1.00 95.81 648 GLY A C 1
ATOM 4986 O O . GLY A 1 648 ? 8.293 -1.870 -27.181 1.00 95.81 648 GLY A O 1
ATOM 4987 N N . HIS A 1 649 ? 9.662 -2.339 -25.474 1.00 95.75 649 HIS A N 1
ATOM 4988 C CA . HIS A 1 649 ? 8.684 -3.121 -24.713 1.00 95.75 649 HIS A CA 1
ATOM 4989 C C . HIS A 1 649 ? 7.474 -2.280 -24.259 1.00 95.75 649 HIS A C 1
ATOM 4991 O O . HIS A 1 649 ? 7.638 -1.128 -23.855 1.00 95.75 649 HIS A O 1
ATOM 4997 N N . GLU A 1 650 ? 6.258 -2.835 -24.295 1.00 91.25 650 GLU A N 1
ATOM 4998 C CA . GLU A 1 650 ? 5.019 -2.125 -23.914 1.00 91.25 650 GLU A CA 1
ATOM 4999 C C . GLU A 1 650 ? 4.977 -1.710 -22.434 1.00 91.25 650 GLU A C 1
ATOM 5001 O O . GLU A 1 650 ? 4.523 -0.618 -22.110 1.00 91.25 650 GLU A O 1
ATOM 5006 N N . GLU A 1 651 ? 5.500 -2.547 -21.535 1.00 93.69 651 GLU A N 1
ATOM 5007 C CA . GLU A 1 651 ? 5.610 -2.212 -20.115 1.00 93.69 651 GLU A CA 1
ATOM 5008 C C . GLU A 1 651 ? 6.624 -1.085 -19.888 1.00 93.69 651 GLU A C 1
ATOM 5010 O O . GLU A 1 651 ? 7.839 -1.277 -20.025 1.00 93.69 651 GLU A O 1
ATOM 5015 N N . TRP A 1 652 ? 6.117 0.072 -19.462 1.00 92.31 652 TRP A N 1
ATOM 5016 C CA . TRP A 1 652 ? 6.923 1.276 -19.328 1.00 92.31 652 TRP A CA 1
ATOM 5017 C C . TRP A 1 652 ? 8.018 1.154 -18.261 1.00 92.31 652 TRP A C 1
ATOM 5019 O O . TRP A 1 652 ? 9.046 1.828 -18.362 1.00 92.31 652 TRP A O 1
ATOM 5029 N N . TRP A 1 653 ? 7.852 0.275 -17.263 1.00 94.75 653 TRP A N 1
ATOM 5030 C CA . TRP A 1 653 ? 8.892 -0.004 -16.266 1.00 94.75 653 TRP A CA 1
ATOM 5031 C C . TRP A 1 653 ? 10.171 -0.566 -16.892 1.00 94.75 653 TRP A C 1
ATOM 5033 O O . TRP A 1 653 ? 11.280 -0.117 -16.569 1.00 94.75 653 TRP A O 1
ATOM 5043 N N . LEU A 1 654 ? 10.016 -1.492 -17.837 1.00 96.94 654 LEU A N 1
ATOM 5044 C CA . LEU A 1 654 ? 11.121 -2.117 -18.559 1.00 96.94 654 LEU A CA 1
ATOM 5045 C C . LEU A 1 654 ? 11.721 -1.151 -19.578 1.00 96.94 654 LEU A C 1
ATOM 5047 O O . LEU A 1 654 ? 12.935 -0.943 -19.574 1.00 96.94 654 LEU A O 1
ATOM 5051 N N . SER A 1 655 ? 10.886 -0.486 -20.382 1.00 96.88 655 SER A N 1
ATOM 5052 C CA . SER A 1 655 ? 11.377 0.439 -21.407 1.00 96.88 655 SER A CA 1
ATOM 5053 C C . SER A 1 655 ? 12.091 1.650 -20.809 1.00 96.88 655 SER A C 1
ATOM 5055 O O . SER A 1 655 ? 13.130 2.064 -21.316 1.00 96.88 655 SER A O 1
ATOM 5057 N N . ARG A 1 656 ? 11.604 2.186 -19.681 1.00 95.44 656 ARG A N 1
ATOM 5058 C CA . ARG A 1 656 ? 12.297 3.251 -18.941 1.00 95.44 656 ARG A CA 1
ATOM 5059 C C . ARG A 1 656 ? 13.660 2.785 -18.430 1.00 95.44 656 ARG A C 1
ATOM 5061 O O . ARG A 1 656 ? 14.630 3.534 -18.508 1.00 95.44 656 ARG A O 1
ATOM 5068 N N . SER A 1 657 ? 13.738 1.572 -17.888 1.00 96.94 657 SER A N 1
ATOM 5069 C CA . SER A 1 657 ? 14.998 1.014 -17.376 1.00 96.94 657 SER A CA 1
ATOM 5070 C C . SER A 1 657 ? 15.994 0.746 -18.505 1.00 96.94 657 SER A C 1
ATOM 5072 O O . SER A 1 657 ? 17.181 1.008 -18.343 1.00 96.94 657 SER A O 1
ATOM 5074 N N . ALA A 1 658 ? 15.518 0.334 -19.680 1.00 97.75 658 ALA A N 1
ATOM 5075 C CA . ALA A 1 658 ? 16.337 0.240 -20.883 1.00 97.75 658 ALA A CA 1
ATOM 5076 C C . ALA A 1 658 ? 16.824 1.616 -21.364 1.00 97.75 658 ALA A C 1
ATOM 5078 O O . ALA A 1 658 ? 17.999 1.761 -21.692 1.00 97.75 658 ALA A O 1
ATOM 5079 N N . LEU A 1 659 ? 15.973 2.651 -21.333 1.00 97.38 659 LEU A N 1
ATOM 5080 C CA . LEU A 1 659 ? 16.370 4.017 -21.692 1.00 97.38 659 LEU A CA 1
ATOM 5081 C C . LEU A 1 659 ? 17.500 4.543 -20.798 1.00 97.38 659 LEU A C 1
ATOM 5083 O O . LEU A 1 659 ? 18.380 5.250 -21.278 1.00 97.38 659 LEU A O 1
ATOM 5087 N N . MET A 1 660 ? 17.514 4.171 -19.515 1.00 96.06 660 MET A N 1
ATOM 5088 C CA . MET A 1 660 ? 18.621 4.506 -18.614 1.00 96.06 660 MET A CA 1
ATOM 5089 C C . MET A 1 660 ? 19.953 3.902 -19.066 1.00 96.06 660 MET A C 1
ATOM 5091 O O . MET A 1 660 ? 20.983 4.552 -18.931 1.00 96.06 660 MET A O 1
ATOM 5095 N N . VAL A 1 661 ? 19.939 2.686 -19.618 1.00 96.88 661 VAL A N 1
ATOM 5096 C CA . VAL A 1 661 ? 21.134 2.041 -20.180 1.00 96.88 661 VAL A CA 1
ATOM 5097 C C . VAL A 1 661 ? 21.536 2.702 -21.498 1.00 96.88 661 VAL A C 1
ATOM 5099 O O . VAL A 1 661 ? 22.705 3.034 -21.680 1.00 96.88 661 VAL A O 1
ATOM 5102 N N . VAL A 1 662 ? 20.572 2.970 -22.389 1.00 95.69 662 VAL A N 1
ATOM 5103 C CA . VAL A 1 662 ? 20.807 3.714 -23.643 1.00 95.69 662 VAL A CA 1
ATOM 5104 C C . VAL A 1 662 ? 21.458 5.066 -23.364 1.00 95.69 662 VAL A C 1
ATOM 5106 O O . VAL A 1 662 ? 22.410 5.442 -24.040 1.00 95.69 662 VAL A O 1
ATOM 5109 N N . ALA A 1 663 ? 21.012 5.763 -22.318 1.00 93.69 663 ALA A N 1
ATOM 5110 C CA . ALA A 1 663 ? 21.553 7.052 -21.904 1.00 93.69 663 ALA A CA 1
ATOM 5111 C C . ALA A 1 663 ? 23.008 7.005 -21.398 1.00 93.69 663 ALA A C 1
ATOM 5113 O O . ALA A 1 663 ? 23.558 8.063 -21.091 1.00 93.69 663 ALA A O 1
ATOM 5114 N N . LYS A 1 664 ? 23.642 5.827 -21.306 1.00 92.38 664 LYS A N 1
ATOM 5115 C CA . LYS A 1 664 ? 25.074 5.664 -20.993 1.00 92.38 664 LYS A CA 1
ATOM 5116 C C . LYS A 1 664 ? 25.935 5.290 -22.196 1.00 92.38 664 LYS A C 1
ATOM 5118 O O . LYS A 1 664 ? 27.158 5.280 -22.076 1.00 92.38 664 LYS A O 1
ATOM 5123 N N . ILE A 1 665 ? 25.329 4.985 -23.341 1.00 92.00 665 ILE A N 1
ATOM 5124 C CA . ILE A 1 665 ? 26.060 4.652 -24.565 1.00 92.00 665 ILE A CA 1
ATOM 5125 C C . ILE A 1 665 ? 26.446 5.964 -25.264 1.00 92.00 665 ILE A C 1
ATOM 5127 O O . ILE A 1 665 ? 25.545 6.766 -25.522 1.00 92.00 665 ILE A O 1
ATOM 5131 N N . PRO A 1 666 ? 27.739 6.203 -25.563 1.00 91.06 666 PRO A N 1
ATOM 5132 C CA . PRO A 1 666 ? 28.178 7.402 -26.270 1.00 91.06 666 PRO A CA 1
ATOM 5133 C C . PRO A 1 666 ? 27.521 7.548 -27.647 1.00 91.06 666 PRO A C 1
ATOM 5135 O O . PRO A 1 666 ? 27.514 6.612 -28.451 1.00 91.06 666 PRO A O 1
ATOM 5138 N N . LEU A 1 667 ? 27.005 8.743 -27.935 1.00 92.12 667 LEU A N 1
ATOM 5139 C CA . LEU A 1 667 ? 26.451 9.096 -29.244 1.00 92.12 667 LEU A CA 1
ATOM 5140 C C . LEU A 1 667 ? 27.551 9.557 -30.212 1.00 92.12 667 LEU A C 1
ATOM 5142 O O . LEU A 1 667 ? 27.761 10.756 -30.398 1.00 92.12 667 LEU A O 1
ATOM 5146 N N . ASP A 1 668 ? 28.232 8.594 -30.833 1.00 90.50 668 ASP A N 1
ATOM 5147 C CA . ASP A 1 668 ? 29.004 8.792 -32.068 1.00 90.50 668 ASP A CA 1
ATOM 5148 C C . ASP A 1 668 ? 28.117 8.611 -33.319 1.00 90.50 668 ASP A C 1
ATOM 5150 O O . ASP A 1 668 ? 26.930 8.295 -33.215 1.00 90.50 668 ASP A O 1
ATOM 5154 N N . GLU A 1 669 ? 28.666 8.817 -34.520 1.00 89.62 669 GLU A N 1
ATOM 5155 C CA . GLU A 1 669 ? 27.894 8.723 -35.769 1.00 89.62 669 GLU A CA 1
ATOM 5156 C C . GLU A 1 669 ? 27.270 7.341 -36.016 1.00 89.62 669 GLU A C 1
ATOM 5158 O O . GLU A 1 669 ? 26.213 7.249 -36.645 1.00 89.62 669 GLU A O 1
ATOM 5163 N N . THR A 1 670 ? 27.899 6.269 -35.531 1.00 91.81 670 THR A N 1
ATOM 5164 C CA . THR A 1 670 ? 27.402 4.898 -35.704 1.00 91.81 670 THR A CA 1
ATOM 5165 C C . THR A 1 670 ? 26.248 4.645 -34.745 1.00 91.81 670 THR A C 1
ATOM 5167 O O . THR A 1 670 ? 25.153 4.267 -35.167 1.00 91.81 670 THR A O 1
ATOM 5170 N N . ASN A 1 671 ? 26.457 4.927 -33.460 1.00 93.06 671 ASN A N 1
ATOM 5171 C CA . ASN A 1 671 ? 25.453 4.728 -32.424 1.00 93.06 671 ASN A CA 1
ATOM 5172 C C . ASN A 1 671 ? 24.250 5.659 -32.616 1.00 93.06 671 ASN A C 1
ATOM 5174 O O . ASN A 1 671 ? 23.111 5.228 -32.433 1.00 93.06 671 ASN A O 1
ATOM 5178 N N . ALA A 1 672 ? 24.462 6.906 -33.050 1.00 95.12 672 ALA A N 1
ATOM 5179 C CA . ALA A 1 672 ? 23.387 7.871 -33.279 1.00 95.12 672 ALA A CA 1
ATOM 5180 C C . ALA A 1 672 ? 22.383 7.398 -34.344 1.00 95.12 672 ALA A C 1
ATOM 5182 O O . ALA A 1 672 ? 21.176 7.564 -34.155 1.00 95.12 672 ALA A O 1
ATOM 5183 N N . LYS A 1 673 ? 22.853 6.749 -35.422 1.00 95.12 673 LYS A N 1
ATOM 5184 C CA . LYS A 1 673 ? 21.987 6.202 -36.486 1.00 95.12 673 LYS A CA 1
ATOM 5185 C C . LYS A 1 673 ? 21.030 5.120 -35.982 1.00 95.12 673 LYS A C 1
ATOM 5187 O O . LYS A 1 673 ? 19.971 4.932 -36.573 1.00 95.12 673 LYS A O 1
ATOM 5192 N N . ILE A 1 674 ? 21.384 4.432 -34.897 1.00 95.62 674 ILE A N 1
ATOM 5193 C CA . ILE A 1 674 ? 20.610 3.320 -34.334 1.00 95.62 674 ILE A CA 1
ATOM 5194 C C . ILE A 1 674 ? 19.768 3.792 -33.138 1.00 95.62 674 ILE A C 1
ATOM 5196 O O . ILE A 1 674 ? 18.582 3.480 -33.039 1.00 95.62 674 ILE A O 1
ATOM 5200 N N . ILE A 1 675 ? 20.367 4.569 -32.234 1.00 96.69 675 ILE A N 1
ATOM 5201 C CA . ILE A 1 675 ? 19.744 4.988 -30.975 1.00 96.69 675 ILE A CA 1
ATOM 5202 C C . ILE A 1 675 ? 18.657 6.036 -31.206 1.00 96.69 675 ILE A C 1
ATOM 5204 O O . ILE A 1 675 ? 17.576 5.914 -30.631 1.00 96.69 675 ILE A O 1
ATOM 5208 N N . LEU A 1 676 ? 18.908 7.057 -32.036 1.00 97.50 676 LEU A N 1
ATOM 5209 C CA . LEU A 1 676 ? 17.955 8.158 -32.202 1.00 97.50 676 LEU A CA 1
ATOM 5210 C C . LEU A 1 676 ? 16.593 7.665 -32.724 1.00 97.50 676 LEU A C 1
ATOM 5212 O O . LEU A 1 676 ? 15.592 7.992 -32.086 1.00 97.50 676 LEU A O 1
ATOM 5216 N N . PRO A 1 677 ? 16.496 6.828 -33.780 1.00 96.94 677 PRO A N 1
ATOM 5217 C CA . PRO A 1 677 ? 15.204 6.296 -34.216 1.00 96.94 677 PRO A CA 1
ATOM 5218 C C . PRO A 1 677 ? 14.447 5.538 -33.118 1.00 96.94 677 PRO A C 1
ATOM 5220 O O . PRO A 1 677 ? 13.241 5.726 -32.965 1.00 96.94 677 PRO A O 1
ATOM 5223 N N . ALA A 1 678 ? 15.148 4.728 -32.318 1.00 97.25 678 ALA A N 1
ATOM 5224 C CA . ALA A 1 678 ? 14.536 3.965 -31.233 1.00 97.25 678 ALA A CA 1
ATOM 5225 C C . ALA A 1 678 ? 14.039 4.867 -30.088 1.00 97.25 678 ALA A C 1
ATOM 5227 O O . ALA A 1 678 ? 12.952 4.648 -29.552 1.00 97.25 678 ALA A O 1
ATOM 5228 N N . VAL A 1 679 ? 14.793 5.919 -29.749 1.00 97.31 679 VAL A N 1
ATOM 5229 C CA . VAL A 1 679 ? 14.368 6.953 -28.791 1.00 97.31 679 VAL A CA 1
ATOM 5230 C C . VAL A 1 679 ? 13.155 7.725 -29.320 1.00 97.31 679 VAL A C 1
ATOM 5232 O O . VAL A 1 679 ? 12.215 7.969 -28.567 1.00 97.31 679 VAL A O 1
ATOM 5235 N N . GLY A 1 680 ? 13.123 8.055 -30.612 1.00 96.12 680 GLY A N 1
ATOM 5236 C CA . GLY A 1 680 ? 11.962 8.682 -31.246 1.00 96.12 680 GLY A CA 1
ATOM 5237 C C . GLY A 1 680 ? 10.708 7.819 -31.126 1.00 96.12 680 GLY A C 1
ATOM 5238 O O . GLY A 1 680 ? 9.682 8.293 -30.642 1.00 96.12 680 GLY A O 1
ATOM 5239 N N . ALA A 1 681 ? 10.810 6.530 -31.463 1.00 95.31 681 ALA A N 1
ATOM 5240 C CA . ALA A 1 681 ? 9.709 5.578 -31.312 1.00 95.31 681 ALA A CA 1
ATOM 5241 C C . ALA A 1 681 ? 9.244 5.453 -29.848 1.00 95.31 681 ALA A C 1
ATOM 5243 O O . ALA A 1 681 ? 8.046 5.456 -29.573 1.00 95.31 681 ALA A O 1
ATOM 5244 N N . TYR A 1 682 ? 10.175 5.418 -28.890 1.00 95.12 682 TYR A N 1
ATOM 5245 C CA . TYR A 1 682 ? 9.854 5.444 -27.461 1.00 95.12 682 TYR A CA 1
ATOM 5246 C C . TYR A 1 682 ? 9.039 6.684 -27.057 1.00 95.12 682 TYR A C 1
ATOM 5248 O O . TYR A 1 682 ? 8.053 6.558 -26.334 1.00 95.12 682 TYR A O 1
ATOM 5256 N N . LEU A 1 683 ? 9.412 7.874 -27.541 1.00 92.81 683 LEU A N 1
ATOM 5257 C CA . LEU A 1 683 ? 8.712 9.121 -27.222 1.00 92.81 683 LEU A CA 1
ATOM 5258 C C . LEU A 1 683 ? 7.280 9.154 -27.770 1.00 92.81 683 LEU A C 1
ATOM 5260 O O . LEU A 1 683 ? 6.398 9.675 -27.096 1.00 92.81 683 LEU A O 1
ATOM 5264 N N . THR A 1 684 ? 7.028 8.567 -28.946 1.00 89.94 684 THR A N 1
ATOM 5265 C CA . THR A 1 684 ? 5.682 8.568 -29.561 1.00 89.94 684 THR A CA 1
ATOM 5266 C C . THR A 1 684 ? 4.628 7.787 -28.776 1.00 89.94 684 THR A C 1
ATOM 5268 O O . THR A 1 684 ? 3.442 8.033 -28.953 1.00 89.94 684 THR A O 1
ATOM 5271 N N . ARG A 1 685 ? 5.044 6.867 -27.900 1.00 87.25 685 ARG A N 1
ATOM 5272 C CA . ARG A 1 685 ? 4.149 5.974 -27.142 1.00 87.25 685 ARG A CA 1
ATOM 5273 C C . ARG A 1 685 ? 4.184 6.194 -25.630 1.00 87.25 685 ARG A C 1
ATOM 5275 O O . ARG A 1 685 ? 3.549 5.450 -24.888 1.00 87.25 685 ARG A O 1
ATOM 5282 N N . MET A 1 686 ? 4.987 7.141 -25.147 1.00 85.56 686 MET A N 1
ATOM 5283 C CA . MET A 1 686 ? 5.175 7.339 -23.714 1.00 85.56 686 MET A CA 1
ATOM 5284 C C . MET A 1 686 ? 4.077 8.228 -23.137 1.00 85.56 686 MET A C 1
ATOM 5286 O O . MET A 1 686 ? 4.084 9.438 -23.337 1.00 85.56 686 MET A O 1
ATOM 5290 N N . GLU A 1 687 ? 3.185 7.620 -22.360 1.00 81.88 687 GLU A N 1
ATOM 5291 C CA . GLU A 1 687 ? 2.088 8.320 -21.681 1.00 81.88 687 GLU A CA 1
ATOM 5292 C C . GLU A 1 687 ? 2.322 8.464 -20.169 1.00 81.88 687 GLU A C 1
ATOM 5294 O O . GLU A 1 687 ? 1.486 9.014 -19.457 1.00 81.88 687 GLU A O 1
ATOM 5299 N N . HIS A 1 688 ? 3.473 8.019 -19.652 1.00 85.06 688 HIS A N 1
ATOM 5300 C CA . HIS A 1 688 ? 3.797 8.060 -18.224 1.00 85.06 688 HIS A CA 1
ATOM 5301 C C . HIS A 1 688 ? 4.830 9.145 -17.909 1.00 85.06 688 HIS A C 1
ATOM 5303 O O . HIS A 1 688 ? 5.959 9.121 -18.406 1.00 85.06 688 HIS A O 1
ATOM 5309 N N . HIS A 1 689 ? 4.482 10.067 -17.006 1.00 81.62 689 HIS A N 1
ATOM 5310 C CA . HIS A 1 689 ? 5.352 11.183 -16.606 1.00 81.62 689 HIS A CA 1
ATOM 5311 C C . HIS A 1 689 ? 6.734 10.717 -16.126 1.00 81.62 689 HIS A C 1
ATOM 5313 O O . HIS A 1 689 ? 7.758 11.290 -16.486 1.00 81.62 689 HIS A O 1
ATOM 5319 N N . ASN A 1 690 ? 6.797 9.641 -15.340 1.00 84.44 690 ASN A N 1
ATOM 5320 C CA . ASN A 1 690 ? 8.079 9.138 -14.846 1.00 84.44 690 ASN A CA 1
ATOM 5321 C C . ASN A 1 690 ? 8.878 8.361 -15.900 1.00 84.44 690 ASN A C 1
ATOM 5323 O O . ASN A 1 690 ? 10.083 8.160 -15.715 1.00 84.44 690 ASN A O 1
ATOM 5327 N N . GLY A 1 691 ? 8.245 7.956 -17.004 1.00 87.25 691 GLY A N 1
ATOM 5328 C CA . GLY A 1 691 ? 8.891 7.303 -18.139 1.00 87.25 691 GLY A CA 1
ATOM 5329 C C . GLY A 1 691 ? 9.830 8.230 -18.909 1.00 87.25 691 GLY A C 1
ATOM 5330 O O . GLY A 1 691 ? 10.901 7.802 -19.331 1.00 87.25 691 GLY A O 1
ATOM 5331 N N . ILE A 1 692 ? 9.504 9.517 -19.033 1.00 85.50 692 ILE A N 1
ATOM 5332 C CA . ILE A 1 692 ? 10.341 10.478 -19.776 1.00 85.50 692 ILE A CA 1
ATOM 5333 C C . ILE A 1 692 ? 11.588 10.939 -19.007 1.00 85.50 692 ILE A C 1
ATOM 5335 O O . ILE A 1 692 ? 12.508 11.477 -19.610 1.00 85.50 692 ILE A O 1
ATOM 5339 N N . GLY A 1 693 ? 11.676 10.698 -17.694 1.00 86.38 693 GLY A N 1
ATOM 5340 C CA . GLY A 1 693 ? 12.769 11.198 -16.845 1.00 86.38 693 GLY A CA 1
ATOM 5341 C C . GLY A 1 693 ? 14.198 10.953 -17.377 1.00 86.38 693 GLY A C 1
ATOM 5342 O O . GLY A 1 693 ? 14.993 11.898 -17.399 1.00 86.38 693 GLY A O 1
ATOM 5343 N N . PRO A 1 694 ? 14.550 9.737 -17.847 1.00 91.94 694 PRO A N 1
ATOM 5344 C CA . PRO A 1 694 ? 15.884 9.459 -18.386 1.00 91.94 694 PRO A CA 1
ATOM 5345 C C . PRO A 1 694 ? 16.243 10.233 -19.669 1.00 91.94 694 PRO A C 1
ATOM 5347 O O . PRO A 1 694 ? 17.427 10.350 -19.983 1.00 91.94 694 PRO A O 1
ATOM 5350 N N . MET A 1 695 ? 15.275 10.840 -20.374 1.00 93.88 695 MET A N 1
ATOM 5351 C CA . MET A 1 695 ? 15.549 11.679 -21.555 1.00 93.88 695 MET A CA 1
ATOM 5352 C C . MET A 1 695 ? 16.476 12.850 -21.251 1.00 93.88 695 MET A C 1
ATOM 5354 O O . MET A 1 695 ? 17.211 13.290 -22.131 1.00 93.88 695 MET A O 1
ATOM 5358 N N . ARG A 1 696 ? 16.502 13.338 -20.005 1.00 93.00 696 ARG A N 1
ATOM 5359 C CA . ARG A 1 696 ? 17.428 14.398 -19.591 1.00 93.00 696 ARG A CA 1
ATOM 5360 C C . ARG A 1 696 ? 18.889 14.025 -19.860 1.00 93.00 696 ARG A C 1
ATOM 5362 O O . ARG A 1 696 ? 19.657 14.879 -20.291 1.00 93.00 696 ARG A O 1
ATOM 5369 N N . GLU A 1 697 ? 19.270 12.777 -19.600 1.00 93.50 697 GLU A N 1
ATOM 5370 C CA . GLU A 1 697 ? 20.642 12.302 -19.813 1.00 93.50 697 GLU A CA 1
ATOM 5371 C C . GLU A 1 697 ? 20.933 12.080 -21.301 1.00 93.50 697 GLU A C 1
ATOM 5373 O O . GLU A 1 697 ? 21.990 12.485 -21.778 1.00 93.50 697 GLU A O 1
ATOM 5378 N N . VAL A 1 698 ? 19.962 11.558 -22.060 1.00 95.69 698 VAL A N 1
ATOM 5379 C CA . VAL A 1 698 ? 20.064 11.443 -23.526 1.00 95.69 698 VAL A CA 1
ATOM 5380 C C . VAL A 1 698 ? 20.270 12.821 -24.167 1.00 95.69 698 VAL A C 1
ATOM 5382 O O . VAL A 1 698 ? 21.183 13.008 -24.966 1.00 95.69 698 VAL A O 1
ATOM 5385 N N . MET A 1 699 ? 19.482 13.822 -23.765 1.00 96.75 699 MET A N 1
ATOM 5386 C CA . MET A 1 699 ? 19.617 15.194 -24.264 1.00 96.75 699 MET A CA 1
ATOM 5387 C C . MET A 1 699 ? 20.927 15.856 -23.835 1.00 96.75 699 MET A C 1
ATOM 5389 O O . MET A 1 699 ? 21.462 16.676 -24.577 1.00 96.75 699 MET A O 1
ATOM 5393 N N . ALA A 1 700 ? 21.455 15.531 -22.651 1.00 95.88 700 ALA A N 1
ATOM 5394 C CA . ALA A 1 700 ? 22.762 16.023 -22.226 1.00 95.88 700 ALA A CA 1
ATOM 5395 C C . ALA A 1 700 ? 23.875 15.529 -23.160 1.00 95.88 700 ALA A C 1
ATOM 5397 O O . ALA A 1 700 ? 24.713 16.335 -23.556 1.00 95.88 700 ALA A O 1
ATOM 5398 N N . GLN A 1 701 ? 23.829 14.256 -23.570 1.00 95.00 701 GLN A N 1
ATOM 5399 C CA . GLN A 1 701 ? 24.754 13.722 -24.569 1.00 95.00 701 GLN A CA 1
ATOM 5400 C C . GLN A 1 701 ? 24.581 14.395 -25.933 1.00 95.00 701 GLN A C 1
ATOM 5402 O O . GLN A 1 701 ? 25.558 14.894 -26.476 1.00 95.00 701 GLN A O 1
ATOM 5407 N N . ILE A 1 702 ? 23.347 14.490 -26.450 1.00 97.00 702 ILE A N 1
ATOM 5408 C CA . ILE A 1 702 ? 23.072 15.105 -27.765 1.00 97.00 702 ILE A CA 1
ATOM 5409 C C . ILE A 1 702 ? 23.653 16.524 -27.844 1.00 97.00 702 ILE A C 1
ATOM 5411 O O . ILE A 1 702 ? 24.271 16.883 -28.841 1.00 97.00 702 ILE A O 1
ATOM 5415 N N . LYS A 1 703 ? 23.504 17.326 -26.782 1.00 95.94 703 LYS A N 1
ATOM 5416 C CA . LYS A 1 703 ? 24.042 18.696 -26.727 1.00 95.94 703 LYS A CA 1
ATOM 5417 C C . LYS A 1 703 ? 25.569 18.764 -26.774 1.00 95.94 703 LYS A C 1
ATOM 5419 O O . LYS A 1 703 ? 26.110 19.788 -27.170 1.00 95.94 703 LYS A O 1
ATOM 5424 N N . GLN A 1 704 ? 26.253 17.702 -26.360 1.00 94.88 704 GLN A N 1
ATOM 5425 C CA . GLN A 1 704 ? 27.713 17.596 -26.397 1.00 94.88 704 GLN A CA 1
ATOM 5426 C C . GLN A 1 704 ? 28.222 16.903 -27.674 1.00 94.88 704 GLN A C 1
ATOM 5428 O O . GLN A 1 704 ? 29.423 16.907 -27.928 1.00 94.88 704 GLN A O 1
ATOM 5433 N N . SER A 1 705 ? 27.329 16.317 -28.478 1.00 95.75 705 SER A N 1
ATOM 5434 C CA . SER A 1 705 ? 27.658 15.659 -29.745 1.00 95.75 705 SER A CA 1
ATOM 5435 C C . SER A 1 705 ? 27.918 16.654 -30.885 1.00 95.75 705 SER A C 1
ATOM 5437 O O . SER A 1 705 ? 27.654 17.852 -30.770 1.00 95.75 705 SER A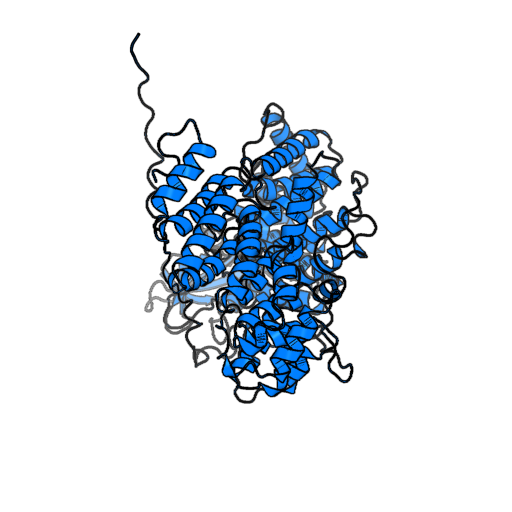 O 1
ATOM 5439 N N . SER A 1 706 ? 28.409 16.143 -32.021 1.00 96.44 706 SER A N 1
ATOM 5440 C CA . SER A 1 706 ? 28.676 16.940 -33.224 1.00 96.44 706 SER A CA 1
ATOM 5441 C C . SER A 1 706 ? 27.410 17.616 -33.783 1.00 96.44 706 SER A C 1
ATOM 5443 O O . SER A 1 706 ? 26.300 17.101 -33.593 1.00 96.44 706 SER A O 1
ATOM 5445 N N . PRO A 1 707 ? 27.549 18.715 -34.552 1.00 96.56 707 PRO A N 1
ATOM 5446 C CA . PRO A 1 707 ? 26.412 19.372 -35.201 1.00 96.56 707 PRO A CA 1
ATOM 5447 C C . PRO A 1 707 ? 25.557 18.421 -36.052 1.00 96.56 707 PRO A C 1
ATOM 5449 O O . PRO A 1 707 ? 24.333 18.525 -36.054 1.00 96.56 707 PRO A O 1
ATOM 5452 N N . ALA A 1 708 ? 26.175 17.439 -36.719 1.00 96.31 708 ALA A N 1
ATOM 5453 C CA . ALA A 1 708 ? 25.455 16.435 -37.503 1.00 96.31 708 ALA A CA 1
ATOM 5454 C C . ALA A 1 708 ? 24.520 15.570 -36.636 1.00 96.31 708 ALA A C 1
ATOM 5456 O O . ALA A 1 708 ? 23.374 15.319 -37.012 1.00 96.31 708 ALA A O 1
ATOM 5457 N N . ILE A 1 709 ? 24.975 15.153 -35.450 1.00 97.62 709 ILE A N 1
ATOM 5458 C CA . ILE A 1 709 ? 24.171 14.363 -34.506 1.00 97.62 709 ILE A CA 1
ATOM 5459 C C . ILE A 1 709 ? 23.069 15.223 -33.881 1.00 97.62 709 ILE A C 1
ATOM 5461 O O . ILE A 1 709 ? 21.937 14.757 -33.750 1.00 97.62 709 ILE A O 1
ATOM 5465 N N . GLN A 1 710 ? 23.363 16.483 -33.550 1.00 97.75 710 GLN A N 1
ATOM 5466 C CA . GLN A 1 710 ? 22.361 17.433 -33.059 1.00 97.75 710 GLN A CA 1
ATOM 5467 C C . GLN A 1 710 ? 21.236 17.637 -34.080 1.00 97.75 710 GLN A C 1
ATOM 5469 O O . GLN A 1 710 ? 20.060 17.554 -33.726 1.00 97.75 710 GLN A O 1
ATOM 5474 N N . GLN A 1 711 ? 21.580 17.809 -35.358 1.00 97.44 711 GLN A N 1
ATOM 5475 C CA . GLN A 1 711 ? 20.600 17.928 -36.437 1.00 97.44 711 GLN A CA 1
ATOM 5476 C C . GLN A 1 711 ? 19.792 16.638 -36.622 1.00 97.44 711 GLN A C 1
ATOM 5478 O O . GLN A 1 711 ? 18.565 16.692 -36.716 1.00 97.44 711 GLN A O 1
ATOM 5483 N N . ALA A 1 712 ? 20.432 15.465 -36.600 1.00 97.62 712 ALA A N 1
ATOM 5484 C CA . ALA A 1 712 ? 19.724 14.184 -36.665 1.00 97.62 712 ALA A CA 1
ATOM 5485 C C . ALA A 1 712 ? 18.740 14.001 -35.493 1.00 97.62 712 ALA A C 1
ATOM 5487 O O . ALA A 1 712 ? 17.602 13.566 -35.692 1.00 97.62 712 ALA A O 1
ATOM 5488 N N . ALA A 1 713 ? 19.141 14.385 -34.279 1.00 97.75 713 ALA A N 1
ATOM 5489 C CA . ALA A 1 713 ? 18.279 14.360 -33.104 1.00 97.75 713 ALA A CA 1
ATOM 5490 C C . ALA A 1 713 ? 17.103 15.338 -33.233 1.00 97.75 713 ALA A C 1
ATOM 5492 O O . ALA A 1 713 ? 15.976 14.985 -32.889 1.00 97.75 713 ALA A O 1
ATOM 5493 N N . LEU A 1 714 ? 17.328 16.533 -33.786 1.00 98.06 714 LEU A N 1
ATOM 5494 C CA . LEU A 1 714 ? 16.264 17.497 -34.050 1.00 98.06 714 LEU A CA 1
ATOM 5495 C C . LEU A 1 714 ? 15.247 16.971 -35.077 1.00 98.06 714 LEU A C 1
ATOM 5497 O O . LEU A 1 714 ? 14.039 17.145 -34.896 1.00 98.06 714 LEU A O 1
ATOM 5501 N N . GLN A 1 715 ? 15.702 16.274 -36.125 1.00 97.75 715 GLN A N 1
ATOM 5502 C CA . GLN A 1 715 ? 14.800 15.601 -37.068 1.00 97.75 715 GLN A CA 1
ATOM 5503 C C . GLN A 1 715 ? 13.983 14.503 -36.379 1.00 97.75 715 GLN A C 1
ATOM 5505 O O . GLN A 1 715 ? 12.770 14.426 -36.582 1.00 97.75 715 GLN A O 1
ATOM 5510 N N . MET A 1 716 ? 14.626 13.691 -35.536 1.00 97.50 716 MET A N 1
ATOM 5511 C CA . MET A 1 716 ? 13.969 12.647 -34.750 1.00 97.50 716 MET A CA 1
ATOM 5512 C C . MET A 1 716 ? 12.892 13.220 -33.821 1.00 97.50 716 MET A C 1
ATOM 5514 O O . MET A 1 716 ? 11.759 12.742 -33.847 1.00 97.50 716 MET A O 1
ATOM 5518 N N . LEU A 1 717 ? 13.203 14.272 -33.058 1.00 97.50 717 LEU A N 1
ATOM 5519 C CA . LEU A 1 717 ? 12.248 14.918 -32.154 1.00 97.50 717 LEU A CA 1
ATOM 5520 C C . LEU A 1 717 ? 11.085 15.549 -32.928 1.00 97.50 717 LEU A C 1
ATOM 5522 O O . LEU A 1 717 ? 9.932 15.396 -32.536 1.00 97.50 717 LEU A O 1
ATOM 5526 N N . GLY A 1 718 ? 11.370 16.202 -34.060 1.00 96.69 718 GLY A N 1
ATOM 5527 C CA . GLY A 1 718 ? 10.338 16.758 -34.933 1.00 96.69 718 GLY A CA 1
ATOM 5528 C C . GLY A 1 718 ? 9.412 15.686 -35.517 1.00 96.69 718 GLY A C 1
ATOM 5529 O O . GLY A 1 718 ? 8.206 15.907 -35.609 1.00 96.69 718 GLY A O 1
ATOM 5530 N N . LYS A 1 719 ? 9.953 14.512 -35.871 1.00 96.56 719 LYS A N 1
ATOM 5531 C CA . LYS A 1 719 ? 9.160 13.353 -36.302 1.00 96.56 719 LYS A CA 1
ATOM 5532 C C . LYS A 1 719 ? 8.299 12.822 -35.154 1.00 96.56 719 LYS A C 1
ATOM 5534 O O . LYS A 1 719 ? 7.089 12.718 -35.322 1.00 96.56 719 LYS A O 1
ATOM 5539 N N . ALA A 1 720 ? 8.888 12.585 -33.981 1.00 95.12 720 ALA A N 1
ATOM 5540 C CA . ALA A 1 720 ? 8.160 12.112 -32.805 1.00 95.12 720 ALA A CA 1
ATOM 5541 C C . ALA A 1 720 ? 7.033 13.075 -32.396 1.00 95.12 720 ALA A C 1
ATOM 5543 O O . ALA A 1 720 ? 5.937 12.639 -32.065 1.00 95.12 720 ALA A O 1
ATOM 5544 N N . TYR A 1 721 ? 7.262 14.387 -32.490 1.00 93.88 721 TYR A N 1
ATOM 5545 C CA . TYR A 1 721 ? 6.249 15.411 -32.243 1.00 93.88 721 TYR A CA 1
ATOM 5546 C C . TYR A 1 721 ? 5.060 15.320 -33.220 1.00 93.88 721 TYR A C 1
ATOM 5548 O O . TYR A 1 721 ? 3.907 15.499 -32.827 1.00 93.88 721 TYR A O 1
ATOM 5556 N N . LEU A 1 722 ? 5.314 15.055 -34.505 1.00 92.50 722 LEU A N 1
ATOM 5557 C CA . LEU A 1 722 ? 4.256 14.885 -35.509 1.00 92.50 722 LEU A CA 1
ATOM 5558 C C . LEU A 1 722 ? 3.500 13.566 -35.331 1.00 92.50 722 LEU A C 1
ATOM 5560 O O . LEU A 1 722 ? 2.286 13.542 -35.500 1.00 92.50 722 LEU A O 1
ATOM 5564 N N . GLU A 1 723 ? 4.207 12.498 -34.971 1.00 92.50 723 GLU A N 1
ATOM 5565 C CA . GLU A 1 723 ? 3.658 11.143 -34.862 1.00 92.50 723 GLU A CA 1
ATOM 5566 C C . GLU A 1 723 ? 3.023 10.840 -33.502 1.00 92.50 723 GLU A C 1
ATOM 5568 O O . GLU A 1 723 ? 2.265 9.879 -33.394 1.00 92.50 723 GLU A O 1
ATOM 5573 N N . PHE A 1 724 ? 3.281 11.652 -32.469 1.00 89.19 724 PHE A N 1
ATOM 5574 C CA . PHE A 1 724 ? 2.633 11.487 -31.168 1.00 89.19 724 PHE A CA 1
ATOM 5575 C C . PHE A 1 724 ? 1.099 11.472 -31.343 1.00 89.19 724 PHE A C 1
ATOM 5577 O O . PHE A 1 724 ? 0.579 12.294 -32.105 1.00 89.19 724 PHE A O 1
ATOM 5584 N N . PRO A 1 725 ? 0.336 10.597 -30.674 1.00 83.56 725 PRO A N 1
ATOM 5585 C CA . PRO A 1 725 ? -1.108 10.492 -30.881 1.00 83.56 725 PRO A CA 1
ATOM 5586 C C . PRO A 1 725 ? -1.857 11.822 -30.685 1.00 83.56 725 PRO A C 1
ATOM 5588 O O . PRO A 1 725 ? -1.612 12.560 -29.731 1.00 83.56 725 PRO A O 1
ATOM 5591 N N . ALA A 1 726 ? -2.758 12.167 -31.615 1.00 71.38 726 ALA A N 1
ATOM 5592 C CA . ALA A 1 726 ? -3.596 13.374 -31.520 1.00 71.38 726 ALA A CA 1
ATOM 5593 C C . ALA A 1 726 ? -4.674 13.243 -30.435 1.00 71.38 726 ALA A C 1
ATOM 5595 O O . ALA A 1 726 ? -5.011 14.207 -29.756 1.00 71.38 726 ALA A O 1
ATOM 5596 N N . THR A 1 727 ? -5.166 12.023 -30.255 1.00 64.12 727 THR A N 1
ATOM 5597 C CA . THR A 1 727 ? -5.994 11.608 -29.132 1.00 64.12 727 THR A CA 1
ATOM 5598 C C . THR A 1 727 ? -5.204 10.570 -28.358 1.00 64.12 727 THR A C 1
ATOM 5600 O O . THR A 1 727 ? -4.934 9.492 -28.889 1.00 64.12 727 THR A O 1
ATOM 5603 N N . VAL A 1 728 ? -4.844 10.873 -27.117 1.00 61.97 728 VAL A N 1
ATOM 5604 C CA . VAL A 1 728 ? -4.523 9.810 -26.165 1.00 61.97 728 VAL A CA 1
ATOM 5605 C C . VAL A 1 728 ? -5.805 9.431 -25.446 1.00 61.97 728 VAL A C 1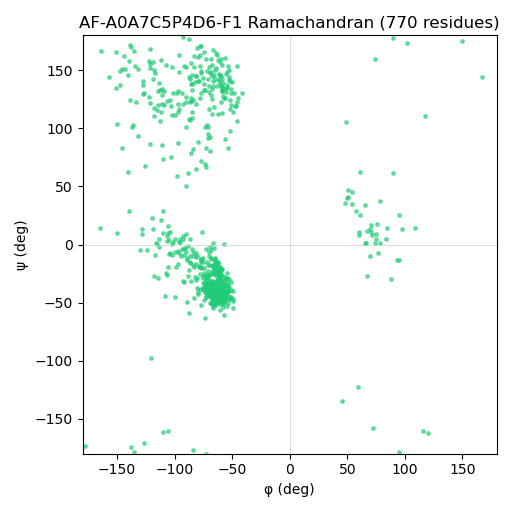
ATOM 5607 O O . VAL A 1 728 ? -6.733 10.227 -25.297 1.00 61.97 728 VAL A O 1
ATOM 5610 N N . GLN A 1 729 ? -5.862 8.194 -24.999 1.00 57.41 729 GLN A N 1
ATOM 5611 C CA . GLN A 1 729 ? -7.034 7.626 -24.354 1.00 57.41 729 GLN A CA 1
ATOM 5612 C C . GLN A 1 729 ? -7.353 8.235 -22.965 1.00 57.41 729 GLN A C 1
ATOM 5614 O O . GLN A 1 729 ? -8.364 7.880 -22.356 1.00 57.41 729 GLN A O 1
ATOM 5619 N N . ALA A 1 730 ? -6.491 9.123 -22.466 1.00 58.19 730 ALA A N 1
ATOM 5620 C CA . ALA A 1 730 ? -6.540 9.798 -21.176 1.00 58.19 730 ALA A CA 1
ATOM 5621 C C . ALA A 1 730 ? -6.869 11.303 -21.331 1.00 58.19 730 ALA A C 1
ATOM 5623 O O . ALA A 1 730 ? -6.206 11.984 -22.119 1.00 58.19 730 ALA A O 1
ATOM 5624 N N . PRO A 1 731 ? -7.815 11.882 -20.562 1.00 56.56 731 PRO A N 1
ATOM 5625 C CA . PRO A 1 731 ? -8.125 13.312 -20.646 1.00 56.56 731 PRO A CA 1
ATOM 5626 C C . PRO A 1 731 ? -6.905 14.200 -20.317 1.00 56.56 731 PRO A C 1
ATOM 5628 O O . PRO A 1 731 ? -6.359 14.107 -19.220 1.00 56.56 731 PRO A O 1
ATOM 5631 N N . GLY A 1 732 ? -6.493 15.083 -21.239 1.00 55.81 732 GLY A N 1
ATOM 5632 C CA . GLY A 1 732 ? -5.450 16.108 -21.025 1.00 55.81 732 GLY A CA 1
ATOM 5633 C C . GLY A 1 732 ? -3.990 15.621 -21.005 1.00 55.81 732 GLY A C 1
ATOM 5634 O O . GLY A 1 732 ? -3.101 16.381 -20.626 1.00 55.81 732 GLY A O 1
ATOM 5635 N N . ALA A 1 733 ? -3.728 14.357 -21.358 1.00 61.25 733 ALA A N 1
ATOM 5636 C CA . ALA A 1 733 ? -2.370 13.819 -21.504 1.00 61.25 733 ALA A CA 1
ATOM 5637 C C . ALA A 1 733 ? -1.593 14.303 -22.751 1.00 61.25 733 ALA A C 1
ATOM 5639 O O . ALA A 1 733 ? -0.378 14.480 -22.617 1.00 61.25 733 ALA A O 1
ATOM 5640 N N . PRO A 1 734 ? -2.194 14.542 -23.941 1.00 66.06 734 PRO A N 1
ATOM 5641 C CA . PRO A 1 734 ? -1.403 14.808 -25.143 1.00 66.06 734 PRO A CA 1
ATOM 5642 C C . PRO A 1 734 ? -0.583 16.094 -25.049 1.00 66.06 734 PRO A C 1
ATOM 5644 O O . PRO A 1 734 ? 0.564 16.127 -25.494 1.00 66.06 734 PRO A O 1
ATOM 5647 N N . GLU A 1 735 ? -1.141 17.146 -24.447 1.00 75.44 735 GLU A N 1
ATOM 5648 C CA . GLU A 1 735 ? -0.504 18.460 -24.371 1.00 75.44 735 GLU A CA 1
ATOM 5649 C C . GLU A 1 735 ? 0.767 18.428 -23.515 1.00 75.44 735 GLU A C 1
ATOM 5651 O O . GLU A 1 735 ? 1.779 19.020 -23.890 1.00 75.44 735 GLU A O 1
ATOM 5656 N N . PHE A 1 736 ? 0.749 17.693 -22.397 1.00 79.25 736 PHE A N 1
ATOM 5657 C CA . PHE A 1 736 ? 1.903 17.581 -21.503 1.00 79.25 736 PHE A CA 1
ATOM 5658 C C . PHE A 1 736 ? 3.099 16.905 -22.194 1.00 79.25 736 PHE A C 1
ATOM 5660 O O . PHE A 1 736 ? 4.218 17.425 -22.163 1.00 79.25 736 PHE A O 1
ATOM 5667 N N . PHE A 1 737 ? 2.876 15.759 -22.844 1.00 83.69 737 PHE A N 1
ATOM 5668 C CA . PHE A 1 737 ? 3.954 15.004 -23.492 1.00 83.69 737 PHE A CA 1
ATOM 5669 C C . PHE A 1 737 ? 4.458 15.688 -24.766 1.00 83.69 737 PHE A C 1
ATOM 5671 O O . PHE A 1 737 ? 5.671 15.756 -24.975 1.00 83.69 737 PHE A O 1
ATOM 5678 N N . LEU A 1 738 ? 3.567 16.296 -25.558 1.00 87.06 738 LEU A N 1
ATOM 5679 C CA . LEU A 1 738 ? 3.964 17.148 -26.683 1.00 87.06 738 LEU A CA 1
ATOM 5680 C C . LEU A 1 738 ? 4.804 18.342 -26.221 1.00 87.06 738 LEU A C 1
ATOM 5682 O O . LEU A 1 738 ? 5.826 18.637 -26.841 1.00 87.06 738 LEU A O 1
ATOM 5686 N N . GLY A 1 739 ? 4.418 18.988 -25.116 1.00 87.38 739 GLY A N 1
ATOM 5687 C CA . GLY A 1 739 ? 5.196 20.057 -24.492 1.00 87.38 739 GLY A CA 1
ATOM 5688 C C . GLY A 1 739 ? 6.590 19.592 -24.060 1.00 87.38 739 GLY A C 1
ATOM 5689 O O . GLY A 1 739 ? 7.572 20.302 -24.273 1.00 87.38 739 GLY A O 1
ATOM 5690 N N . SER A 1 740 ? 6.717 18.368 -23.536 1.00 88.25 740 SER A N 1
ATOM 5691 C CA . SER A 1 740 ? 8.023 17.783 -23.201 1.00 88.25 740 SER A CA 1
ATOM 5692 C C . SER A 1 740 ? 8.902 17.561 -24.437 1.00 88.25 740 SER A C 1
ATOM 5694 O O . SER A 1 740 ? 10.090 17.880 -24.400 1.00 88.25 740 SER A O 1
ATOM 5696 N N . ILE A 1 741 ? 8.345 17.042 -25.539 1.00 92.44 741 ILE A N 1
ATOM 5697 C CA . ILE A 1 741 ? 9.095 16.860 -26.795 1.00 92.44 741 ILE A CA 1
ATOM 5698 C C . ILE A 1 741 ? 9.524 18.225 -27.351 1.00 92.44 741 ILE A C 1
ATOM 5700 O O . ILE A 1 741 ? 10.693 18.414 -27.686 1.00 92.44 741 ILE A O 1
ATOM 5704 N N . ALA A 1 742 ? 8.612 19.202 -27.375 1.00 92.94 742 ALA A N 1
ATOM 5705 C CA . ALA A 1 742 ? 8.896 20.571 -27.800 1.00 92.94 742 ALA A CA 1
ATOM 5706 C C . ALA A 1 742 ? 10.011 21.221 -26.959 1.00 92.94 742 ALA A C 1
ATOM 5708 O O . ALA A 1 742 ? 10.940 21.809 -27.512 1.00 92.94 742 ALA A O 1
ATOM 5709 N N . SER A 1 743 ? 9.982 21.037 -25.634 1.00 92.44 743 SER A N 1
ATOM 5710 C CA . SER A 1 743 ? 11.025 21.511 -24.712 1.00 92.44 743 SER A CA 1
ATOM 5711 C C . SER A 1 743 ? 12.405 20.913 -25.010 1.00 92.44 743 SER A C 1
ATOM 5713 O O . SER A 1 743 ? 13.425 21.572 -24.802 1.00 92.44 743 SER A O 1
ATOM 5715 N N . HIS A 1 744 ? 12.472 19.677 -25.507 1.00 94.81 744 HIS A N 1
ATOM 5716 C CA . HIS A 1 744 ? 13.732 19.079 -25.947 1.00 94.81 744 HIS A CA 1
ATOM 5717 C C . HIS A 1 744 ? 14.210 19.640 -27.289 1.00 94.81 744 HIS A C 1
ATOM 5719 O O . HIS A 1 744 ? 15.410 19.858 -27.444 1.00 94.81 744 HIS A O 1
ATOM 5725 N N . MET A 1 745 ? 13.301 19.924 -28.229 1.00 95.94 745 MET A N 1
ATOM 5726 C CA . MET A 1 745 ? 13.654 20.499 -29.534 1.00 95.94 745 MET A CA 1
ATOM 5727 C C . MET A 1 745 ? 14.336 21.860 -29.392 1.00 95.94 745 MET A C 1
ATOM 5729 O O . MET A 1 745 ? 15.400 22.066 -29.965 1.00 95.94 745 MET A O 1
ATOM 5733 N N . VAL A 1 746 ? 13.776 22.763 -28.582 1.00 95.00 746 VAL A N 1
ATOM 5734 C CA . VAL A 1 746 ? 14.294 24.139 -28.420 1.00 95.00 746 VAL A CA 1
ATOM 5735 C C . VAL A 1 746 ? 15.636 24.224 -27.685 1.00 95.00 746 VAL A C 1
ATOM 5737 O O . VAL A 1 746 ? 16.223 25.297 -27.595 1.00 95.00 746 VAL A O 1
ATOM 5740 N N . GLN A 1 747 ? 16.137 23.105 -27.153 1.00 95.06 747 GLN A N 1
ATOM 5741 C CA . GLN A 1 747 ? 17.479 23.018 -26.569 1.00 95.06 747 GLN A CA 1
ATOM 5742 C C . GLN A 1 747 ? 18.578 22.763 -27.612 1.00 95.06 747 GLN A C 1
ATOM 5744 O O . GLN A 1 747 ? 19.751 22.744 -27.240 1.00 95.06 747 GLN A O 1
ATOM 5749 N N . LEU A 1 748 ? 18.220 22.517 -28.877 1.00 96.62 748 LEU A N 1
ATOM 5750 C CA . LEU A 1 748 ? 19.149 22.244 -29.974 1.00 96.62 748 LEU A CA 1
ATOM 5751 C C . LEU A 1 748 ? 19.228 23.443 -30.940 1.00 96.62 748 LEU A C 1
ATOM 5753 O O . LEU A 1 748 ? 18.252 24.195 -31.045 1.00 96.62 748 LEU A O 1
ATOM 5757 N N . PRO A 1 749 ? 20.349 23.620 -31.669 1.00 95.69 749 PRO A N 1
ATOM 5758 C CA . PRO A 1 749 ? 20.435 24.597 -32.758 1.00 95.69 749 PRO A CA 1
ATOM 5759 C C . PRO A 1 749 ? 19.288 24.421 -33.761 1.00 95.69 749 PRO A C 1
ATOM 5761 O O . PRO A 1 749 ? 18.892 23.292 -34.035 1.00 95.69 749 PRO A O 1
ATOM 5764 N N . ASP A 1 750 ? 18.725 25.524 -34.262 1.00 95.25 750 ASP A N 1
ATOM 5765 C CA . ASP A 1 750 ? 17.549 25.568 -35.160 1.00 95.25 750 ASP A CA 1
ATOM 5766 C C . ASP A 1 750 ? 16.257 24.948 -34.582 1.00 95.25 750 ASP A C 1
ATOM 5768 O O . ASP A 1 750 ? 15.250 24.762 -35.275 1.00 95.25 750 ASP A O 1
ATOM 5772 N N . GLY A 1 751 ? 16.255 24.639 -33.281 1.00 94.88 751 GLY A N 1
ATOM 5773 C CA . GLY A 1 751 ? 15.156 23.969 -32.595 1.00 94.88 751 GLY A CA 1
ATOM 5774 C C . GLY A 1 751 ? 13.834 24.731 -32.646 1.00 94.88 751 GLY A C 1
ATOM 5775 O O . GLY A 1 751 ? 12.783 24.120 -32.855 1.00 94.88 751 GLY A O 1
ATOM 5776 N N . TYR A 1 752 ? 13.884 26.060 -32.497 1.00 94.06 752 TYR A N 1
ATOM 5777 C CA . TYR A 1 752 ? 12.710 26.935 -32.589 1.00 94.06 752 TYR A CA 1
ATOM 5778 C C . TYR A 1 752 ? 12.081 26.909 -33.983 1.00 94.06 752 TYR A C 1
ATOM 5780 O O . TYR A 1 752 ? 10.874 26.692 -34.096 1.00 94.06 752 TYR A O 1
ATOM 5788 N N . ASP A 1 753 ? 12.887 27.045 -35.037 1.00 94.00 753 ASP A N 1
ATOM 5789 C CA . ASP A 1 753 ? 12.402 27.052 -36.420 1.00 94.00 753 ASP A CA 1
ATOM 5790 C C . ASP A 1 753 ? 11.798 25.702 -36.800 1.00 94.00 753 ASP A C 1
ATOM 5792 O O . ASP A 1 753 ? 10.704 25.624 -37.373 1.00 94.00 753 ASP A O 1
ATOM 5796 N N . LYS A 1 754 ? 12.460 24.605 -36.410 1.00 94.69 754 LYS A N 1
ATOM 5797 C CA . LYS A 1 754 ? 11.923 23.263 -36.634 1.00 94.69 754 LYS A CA 1
ATOM 5798 C C . LYS A 1 754 ? 10.616 23.051 -35.877 1.00 94.69 754 LYS A C 1
ATOM 5800 O O . LYS A 1 754 ? 9.674 22.521 -36.470 1.00 94.69 754 LYS A O 1
ATOM 5805 N N . LEU A 1 755 ? 10.546 23.442 -34.600 1.00 93.56 755 LEU A N 1
ATOM 5806 C CA . LEU A 1 755 ? 9.332 23.332 -33.787 1.00 93.56 755 LEU A CA 1
ATOM 5807 C C . LEU A 1 755 ? 8.189 24.145 -34.403 1.00 93.56 755 LEU A C 1
ATOM 5809 O O . LEU A 1 755 ? 7.075 23.635 -34.532 1.00 93.56 755 LEU A O 1
ATOM 5813 N N . PHE A 1 756 ? 8.461 25.372 -34.848 1.00 91.75 756 PHE A N 1
ATOM 5814 C CA . PHE A 1 756 ? 7.487 26.200 -35.552 1.00 91.75 756 PHE A CA 1
ATOM 5815 C C . PHE A 1 756 ? 6.964 25.492 -36.812 1.00 91.75 756 PHE A C 1
ATOM 5817 O O . PHE A 1 756 ? 5.754 25.326 -36.976 1.00 91.75 756 PHE A O 1
ATOM 5824 N N . ALA A 1 757 ? 7.857 24.956 -37.647 1.00 92.44 757 ALA A N 1
ATOM 5825 C CA . ALA A 1 757 ? 7.479 24.253 -38.869 1.00 92.44 757 ALA A CA 1
ATOM 5826 C C . ALA A 1 757 ? 6.620 22.997 -38.615 1.00 92.44 757 ALA A C 1
ATOM 5828 O O . ALA A 1 757 ? 5.617 22.785 -39.300 1.00 92.44 757 ALA A O 1
ATOM 5829 N N . VAL A 1 758 ? 6.981 22.147 -37.644 1.00 93.38 758 VAL A N 1
ATOM 5830 C CA . VAL A 1 758 ? 6.205 20.923 -37.350 1.00 93.38 758 VAL A CA 1
ATOM 5831 C C . VAL A 1 758 ? 4.907 21.224 -36.602 1.00 93.38 758 VAL A C 1
ATOM 5833 O O . VAL A 1 758 ? 3.892 20.569 -36.836 1.00 93.38 758 VAL A O 1
ATOM 5836 N N . SER A 1 759 ? 4.896 22.245 -35.747 1.00 90.88 759 SER A N 1
ATOM 5837 C CA . SER A 1 759 ? 3.697 22.635 -35.009 1.00 90.88 759 SER A CA 1
ATOM 5838 C C . SER A 1 759 ? 2.621 23.222 -35.922 1.00 90.88 759 SER A C 1
ATOM 5840 O O . SER A 1 759 ? 1.458 22.871 -35.755 1.00 90.88 759 SER A O 1
ATOM 5842 N N . ARG A 1 760 ? 2.992 23.979 -36.966 1.00 90.62 760 ARG A N 1
ATOM 5843 C CA . ARG A 1 760 ? 2.068 24.438 -38.023 1.00 90.62 760 ARG A CA 1
ATOM 5844 C C . ARG A 1 760 ? 1.442 23.293 -38.818 1.00 90.62 760 ARG A C 1
ATOM 5846 O O . ARG A 1 760 ? 0.305 23.416 -39.257 1.00 90.62 760 ARG A O 1
ATOM 5853 N N . LYS A 1 761 ? 2.155 22.175 -38.994 1.00 90.69 761 LYS A N 1
ATOM 5854 C CA . LYS A 1 761 ? 1.595 20.975 -39.640 1.00 90.69 761 LYS A CA 1
ATOM 5855 C C . LYS A 1 761 ? 0.592 20.260 -38.736 1.00 90.69 761 LYS A C 1
ATOM 5857 O O . LYS A 1 761 ? -0.447 19.825 -39.213 1.00 90.69 761 LYS A O 1
ATOM 5862 N N . ARG A 1 762 ? 0.905 20.142 -37.441 1.00 88.38 762 ARG A N 1
ATOM 5863 C CA . ARG A 1 762 ? 0.055 19.451 -36.458 1.00 88.38 762 ARG A CA 1
ATOM 5864 C C . ARG A 1 762 ? -1.173 20.272 -36.050 1.00 88.38 762 ARG A C 1
ATOM 5866 O O . ARG A 1 762 ? -2.251 19.719 -35.870 1.00 88.38 762 ARG A O 1
ATOM 5873 N N . PHE A 1 763 ? -1.007 21.585 -35.920 1.00 88.75 763 PHE A N 1
ATOM 5874 C CA . PHE A 1 763 ? -2.024 22.534 -35.474 1.00 88.75 763 PHE A CA 1
ATOM 5875 C C . PHE A 1 763 ? -2.186 23.672 -36.499 1.00 88.75 763 PHE A C 1
ATOM 5877 O O . PHE A 1 763 ? -1.853 24.821 -36.204 1.00 88.75 763 PHE A O 1
ATOM 5884 N N . PRO A 1 764 ? -2.705 23.391 -37.711 1.00 85.75 764 PRO A N 1
ATOM 5885 C CA . PRO A 1 764 ? -2.764 24.374 -38.801 1.00 85.75 764 PRO A CA 1
ATOM 5886 C C . PRO A 1 764 ? -3.590 25.623 -38.462 1.00 85.75 764 PRO A C 1
ATOM 5888 O O . PRO A 1 764 ? -3.325 26.707 -38.984 1.00 85.75 764 PRO A O 1
ATOM 5891 N N . ASN A 1 765 ? -4.544 25.482 -37.538 1.00 86.50 765 ASN A N 1
ATOM 5892 C CA . ASN A 1 765 ? -5.472 26.534 -37.125 1.00 86.50 765 ASN A CA 1
ATOM 5893 C C . ASN A 1 765 ? -5.018 27.306 -35.874 1.00 86.50 765 ASN A C 1
ATOM 5895 O O . ASN A 1 765 ? -5.752 28.168 -35.399 1.00 86.50 765 ASN A O 1
ATOM 5899 N N . GLN A 1 766 ? -3.843 27.002 -35.312 1.00 81.25 766 GLN A N 1
ATOM 5900 C CA . GLN A 1 766 ? -3.300 27.712 -34.153 1.00 81.25 766 GLN A CA 1
ATOM 5901 C C . GLN A 1 766 ? -2.079 28.534 -34.574 1.00 81.25 766 GLN A C 1
ATOM 5903 O O . GLN A 1 766 ? -1.149 28.020 -35.196 1.00 81.25 766 GLN A O 1
ATOM 5908 N N . SER A 1 767 ? -2.073 29.824 -34.233 1.00 70.75 767 SER A N 1
ATOM 5909 C CA . SER A 1 767 ? -0.945 30.711 -34.550 1.00 70.75 767 SER A CA 1
ATOM 5910 C C . SER A 1 767 ? 0.290 30.401 -33.696 1.00 70.75 767 SER A C 1
ATOM 5912 O O . SER A 1 767 ? 1.405 30.505 -34.197 1.00 70.75 767 SER A O 1
ATOM 5914 N N . LEU A 1 768 ? 0.096 29.986 -32.434 1.00 66.50 768 LEU A N 1
ATOM 5915 C CA . LEU A 1 768 ? 1.154 29.627 -31.479 1.00 66.50 768 LEU A CA 1
ATOM 5916 C C . LEU A 1 768 ? 0.698 28.475 -30.555 1.00 66.50 768 LEU A C 1
ATOM 5918 O O . LEU A 1 768 ? 0.264 28.726 -29.433 1.00 66.50 768 LEU A O 1
ATOM 5922 N N . PRO A 1 769 ? 0.799 27.207 -30.988 1.00 66.31 769 PRO A N 1
ATOM 5923 C CA . PRO A 1 769 ? 0.346 26.042 -30.212 1.00 66.31 769 PRO A CA 1
ATOM 5924 C C . PRO A 1 769 ? 1.135 25.754 -28.914 1.00 66.31 769 PRO A C 1
ATOM 5926 O O . PRO A 1 769 ? 0.823 24.791 -28.222 1.00 66.31 769 PRO A O 1
ATOM 5929 N N . HIS A 1 770 ? 2.135 26.580 -28.568 1.00 69.44 770 HIS A N 1
ATOM 5930 C CA . HIS A 1 770 ? 2.960 26.468 -27.350 1.00 69.44 770 HIS A CA 1
ATOM 5931 C C . HIS A 1 770 ? 3.271 27.821 -26.692 1.00 69.44 770 HIS A C 1
ATOM 5933 O O . HIS A 1 770 ? 4.330 27.977 -26.088 1.00 69.44 770 HIS A O 1
ATOM 5939 N N . ALA A 1 771 ? 2.400 28.824 -26.829 1.00 55.53 771 ALA A N 1
ATOM 5940 C CA . ALA A 1 771 ? 2.524 30.055 -26.045 1.00 55.53 771 ALA A CA 1
ATOM 5941 C C . ALA A 1 771 ? 2.124 29.770 -24.583 1.00 55.53 771 ALA A C 1
ATOM 5943 O O . ALA A 1 771 ? 0.965 29.950 -24.216 1.00 55.53 771 ALA A O 1
ATOM 5944 N N . TRP A 1 772 ? 3.064 29.241 -23.797 1.00 48.31 772 TRP A N 1
ATOM 5945 C CA . TRP A 1 772 ? 2.920 28.982 -22.361 1.00 48.31 772 TRP A CA 1
ATOM 5946 C C . TRP A 1 772 ? 3.506 30.118 -21.533 1.00 48.31 772 TRP A C 1
ATOM 5948 O O . TRP A 1 772 ? 4.609 30.591 -21.895 1.00 48.31 772 TRP A O 1
#

Mean predicted aligned error: 7.14 Å

Nearest PDB structures (foldseek):
  7zbz-assembly1_D  TM=2.429E-01  e=9.732E-04  Homo sapiens
  7z8t-assembly1_D  TM=2.690E-01  e=3.340E-03  Homo sapiens
  4p6z-assembly1_B  TM=1.714E-01  e=2.378E-04  Homo sapiens
  2db0-assembly1_A  TM=3.734E-01  e=1.920E-01  Pyrococcus horikoshii OT3
  9e8j-assembly1_U  TM=2.658E-01  e=1.083E-01  Homo sapiens

Solvent-accessible surface area (backbone atoms only — not comparable to full-atom values): 40192 Å² total; per-residue (Å²): 137,85,86,88,89,82,85,92,84,88,90,82,85,86,82,78,90,82,82,72,86,76,89,54,91,72,68,71,72,63,81,73,83,71,81,60,73,62,94,64,45,81,47,83,76,66,47,38,87,64,86,57,90,95,46,86,35,69,42,78,44,50,14,36,43,23,31,17,41,30,39,39,81,67,85,54,30,38,23,34,54,43,64,36,86,95,18,40,36,42,74,60,75,74,72,52,64,65,24,33,42,70,25,51,72,86,39,67,57,64,44,47,60,57,60,54,56,54,17,47,54,52,50,55,19,17,41,64,81,7,60,45,38,36,34,29,18,81,43,96,87,45,75,73,43,81,44,74,30,61,37,77,63,50,40,52,81,38,99,58,54,47,50,90,14,69,21,41,50,50,50,55,48,31,32,50,55,38,48,71,74,72,60,75,45,56,54,87,26,75,42,33,50,38,40,44,32,51,29,67,63,44,68,74,41,41,54,52,47,53,52,30,46,52,52,44,42,74,74,47,68,83,51,93,60,52,93,64,34,39,39,18,41,7,43,19,38,39,29,56,33,48,48,30,44,73,68,60,54,67,80,52,49,67,59,55,34,28,40,43,51,39,50,53,79,32,35,38,92,39,34,23,17,59,75,44,54,73,38,52,88,44,56,51,34,18,21,23,33,71,22,31,36,35,34,46,24,16,51,36,36,32,39,18,60,63,38,83,58,58,63,66,58,52,52,41,23,47,33,58,56,55,65,24,45,31,56,38,23,40,28,61,27,44,57,72,52,35,51,65,55,61,45,47,20,28,33,16,37,41,13,40,26,20,28,21,48,19,66,20,18,75,69,13,82,81,35,61,36,34,35,30,14,51,38,21,13,56,43,36,48,40,24,46,33,38,42,50,38,43,82,78,30,6,25,70,13,48,23,27,27,50,27,22,30,27,75,30,44,88,82,39,45,54,44,34,46,44,44,49,64,75,39,44,29,55,54,47,27,14,29,40,68,75,30,40,27,26,26,68,70,5,57,87,35,48,34,55,68,50,5,40,37,44,55,33,45,61,25,32,64,68,25,52,34,61,57,42,65,25,76,86,42,95,54,50,36,78,47,84,62,70,84,66,71,63,71,37,81,45,41,59,61,39,24,36,83,64,36,48,55,49,99,86,64,55,57,68,75,70,70,77,48,44,59,88,62,55,14,47,59,44,39,44,44,49,48,65,68,39,91,78,59,48,70,69,57,42,56,53,35,21,19,40,41,53,42,43,54,12,46,44,22,17,50,22,38,51,72,71,66,46,64,80,52,36,59,57,24,56,66,43,90,44,58,62,26,24,34,23,28,27,33,33,44,40,28,56,78,91,42,73,53,53,64,48,82,77,62,39,71,72,54,50,55,51,39,50,52,48,62,66,42,87,66,41,22,50,74,35,33,27,39,28,33,45,31,52,44,47,51,55,48,85,79,46,58,89,46,47,71,62,38,52,56,36,34,67,40,85,56,55,69,41,15,36,21,22,40,41,34,56,44,53,49,74,68,46,81,70,47,39,71,58,49,44,59,55,52,24,56,41,60,37,70,58,87,47,57,58,50,56,58,48,50,59,49,41,52,54,50,42,72,72,36,55,71,70,55,37,53,52,47,45,53,32,45,48,47,24,61,64,63,30,55,90,70,52,95,25,71,77,49,45,63,58,51,48,48,52,47,51,60,57,31,56,73,43,89,69,15,59,62,51,49,51,58,46,44,44,70,74,37,71,90,46,96,61,90,76,83,124

pLDDT: mean 89.95, std 16.3, range [21.66, 98.88]

Foldseek 3Di:
DDDDDDDDDDPDPPPPPDDDDPPDPPPPPDPPPPPDDQPFALARALAPPFDDQPDFDKQCFLFQQQWIWTQDPPGQWTFTQGHHPPGLNVVLVPHDGGKTFPDKVNDGDTRYGSLVVSLVSCQVLLQPFQWIWTFTAPDPPGHTDIGIGGFHNLHHADLQPPPPGSSLLVLLVLALVLLLPPDAQLDQDLFQNLVSLLLNLDVVSLVSSVVNLVVRLVVPVPPPADQHFLQRLLRNLLSLLQNCLVPVPCSSLVVLLRSLVNLLQLDDQLAHARGSDQPCSPQFGRGQLLSGLSNLLSLLSSVQLVHDHDPCNNLRNCLLLLVQQLAAANRRHLDHHAADQQRLLSLLSSLLSLLSVLLQAPVSCVALSVLSNQSSLLSLLQNRNHAQDDDQRSQSNLLSSLLSLLLCCPPQVQSSSLNCVVCSSQQSRQHYSSSAGARGRNHVRRDRRNRSSNSSSSRLNVQSTSSSPNDRRPSTDHDHDPSDSDKFPLQSLSSDQWFAAAPVRDTDPPSNDHSSCRHNVNLLCQQAVDLPRDPVNLLNQCRHSRNNSVLSSLVSCLNNVVLVCLVSQLPGPRLSSVLSSLCVACHHNNDHGDQLVSCDLVNLVSLVVLLPDPRHTPSSNLSSLSSLLSYALVSQVVCLVSLLVQLPDPPLSSVLSSLSSLLRHQDDPVSLVPSLLSVLVSLLNDQGSVSCVSVVSVLVRQLVDDLVSLVSNLVSLLVSLLNRDPDDSHPPRSLVSSVVSLVSQVSGVCSVVSSCVSVCVNCVPDPCSPPD

Sequence (772 aa):
MKMPFRRVIVVSALFALLLAPAMGKGQAKGPATTSGVDSYYTVKPMFHPYPGIMKQFSVPRFGPVGISIELTEPAFGMKVGTVEKGSPAEATGKLKKGQIIERINGQVLKDVDPRLLLGKIITEAEATDGVVKLLVKNTPAAPAEEVVVKIPVLGAYSQTWPLNCPKSDKIVRGMAEWLAKTGNHAGPGTDLGLLFLLSTGEEKDLAVARGWVKELIATKNNDKLLETYPWFVGYSGIGLAEYYLRTGDAAILPVLEKLAVAAQNKMYNGGWSGRGRAAFTYVGGGHLNAAGVHVVTFLLLAKECGVKVDERTLQESLRQMYRFAGRGNTAYGDHFPEGGFVDNGKVGGLAFTMAAATTLTPEGEQSVYAKARDISAVKGFYSTSWMLHGHTGGGIGEIWRSASMGLMFDKKPTKYREFMDGRMWFYDLSRRYDGSFGILGGGRYDNPDWGTGLALSYTIPRKTLQITGAPPSKFARSYQLPKRPWGTAADDVFYSLVPAPDKNGKVSDVDSEKLPTDASMPVGNRLLNDPKVTDETLLQYARHPDQGIREMAADAIAKHGRDHLILELLHDKDPRARHSGTQVLYGTFKRAPVSPERLTDPIAQRLWQLVADPNESWWVTMNALRALSLGRPAQIAPHLSRVLGWLGHEEWWLSRSALMVVAKIPLDETNAKIILPAVGAYLTRMEHHNGIGPMREVMAQIKQSSPAIQQAALQMLGKAYLEFPATVQAPGAPEFFLGSIASHMVQLPDGYDKLFAVSRKRFPNQSLPHAW

Secondary structure (DSSP, 8-state):
----------SS-SSSS------S-----------S--TTBSS---SSS---TTS-EEES--GGG-EEEEEETTTTEEEEEEE-TTSHHHHTS---TT-EEEEETTBPP-BS-HHHHHHHHHHHHHHTT-EEEEEEESSTTSPPEEEEEE-----PPPTTTTTT-HHHHHHHHHHHHHHHHH----SSSS--HHHHHHHT--HHHHHHHHHHHHHHHHHHTT-S-----HHHHHHHHHHHHHHHHHH--GGGHHHHHHHHHHHHTT-BTTB--TTSS--TTTTTTS--HHHHHHHHHHHHHHHHTT----HHHHHHHHHHHHTTTTSSBPPSSSSSPB-SS--TTHHHHHHHHHHHHHHHSTTGGGSHHHHHHHHHHHHHHHHGGGTT-SGGGSHHHHHHHHHHHGGGTTTSHHHHHHHHHHTHHHHHHHB-TTS-B--TT-GGG-SHHHHHHHHGGGTGGG--SGGGTPPPPTT-------S-SSS-GGGGGGG-SSPPP-TTS-----TT--HHHHSHHHHHIIIII-TT--HHHHHHHTT-SSHHHHHHHHHHHHHTT-THHHHHHHH-SSHHHHHHHHHHHH--SSSPPPPGGGS-HHHHHHHHHHHH-TTS-HHHHHHHHHHHTTS-HHHHGGGHHHHHHHHT-SSHHHHHHHHHHHTTS---HHHHHHHHHHHHHHHHT---TTTSTTHHHHHHHHHHS-HHHHHHHHHHHHHHHHHS-SS-SSTTHHHHHHHHHHHHHTTSTTHHHHHHHHHHHH-TT-S-TT--